Protein AF-0000000070923987 (afdb_homodimer)

pLDDT: mean 90.72, std 17.18, range [19.44, 98.94]

InterPro domains:
  IPR007444 Glucan biosynthesis, periplasmic, MdoG C-terminal [PF04349] (47-516)
  IPR011013 Galactose mutarotase-like domain superfamily [SSF74650] (47-409)
  IPR013783 Immunoglobulin-like fold [G3DSA:2.60.40.10] (413-528)
  IPR014438 Glucan biosynthesis protein MdoG/MdoD [PIRSF006281] (28-521)
  IPR014438 Glucan biosynthesis protein MdoG/MdoD [PTHR30504] (21-522)
  IPR014718 Glycoside hydrolase-type carbohydrate-binding [G3DSA:2.70.98.10] (46-409)
  IPR014756 Immunoglobulin E-set [SSF81296] (413-522)

Foldseek 3Di:
DDPPPPPPQLFLDDLPFDPDPPVPPPPPPDPPPPVLEAFDWADKDFDDPVVLQVVQLVQLQDADDDDDFDPLVLQAQCDRVLQSQKAFDPSRWDDFDQWTKDFGAGHNNQGAAAWEWEDDPRITITGAAAPVRIDGDPPRSSVVDDGRSHTQWMFTAHSVNSGTQKTQGDQQWIWGCFLLRAAFKIKGAKWFCPLHPVDTWGKHFRYWYWHQDPPRWIWIWTWIDTNFWIKIKIWTWDQDHNFTIKIWIKMKIFTSADTPWMFHGKMWWFFQDFQACQVLAPDPWRGAIQFQFKWFAAPDDFIETEGDDADPAKDKDKAWDFDTQKMWGALQQQDCNRTVDPSRRSSSHWIKMKGWDDGLTTWIWMWIAYHDHDRRGGGIMTGTTRPDDDGGSDIDITIIMIHTGNDDPDPPFAWEWRDWYKDFADDPPDDGDLQKIKIKIKTAGRLQPPDFQVQAKDKDKDKDPQKDKADWDWGDDPPDRMIMTMIMIGHDPPAAKIWMWIAIAGPPHGRHGIYIYIDGSNVNSVVD/DDPPPPPPFPFLPDLPFDPDPPVPPPPPPPPPPPVLEAFDWADKDFDDPVVLQVVQLVQLQDADDDDDFDPLVLQAQCDNVLQSQKAFDPSRWDDFDQWTKDFGAGHNNQGAAAWEWEDDPRITITGAAAPVRIDGDPPRSSVVDDGRRHTQWMFTAHSVNPGTQKTQGDQQWIWGCFLQRAAFKIKGAKWFCPLHPVDTWGKHFRYWYWHQDPPRWIWIKTWIDTNFWIKIKIWTWDQDHNFTIKIWIKMKIFTSADTPWMFHGKMWWFFQDFQACQVLAPDPWQGAIQFQFKWFAAPDDFIETEGDDADPAKDKDKAWDFDTQKMWGALQQQDCNRTVDPSRRSSSHWIKMKGWDDGLTTWIWMWIAYHDHDRRGGGIMTGTTRPDDDGGSDIDITIIMIHTGNDDDDPPFAWEWRDWYKAFADDPPDDGDLQKIKIKIKTAGRLQPPDFQPQAKDKDKDKDPQKDKADWDWGDDPPDRMIMTMIMIGHDPPAAKIWMWIAIAGPPHGRHGIYIYIDGSNVNSVVD

Radius of gyration: 35.24 Å; Cα contacts (8 Å, |Δi|>4): 2684; chains: 2; bounding box: 70×109×89 Å

Sequence (1056 aa):
MTLRPLVFAATAALALLAPALCPAETPAQTLAQTSAAGPGLAAPAPFSLDALAARAAAIARAPYVPAPPRQPEVLERIDYDAHRQIRYRKDKTLQLGAVPVQFFHLGTYFRQPVKMFAVANGQAREVLYAPALFDMPKDSPARDLTADAGFAGFRILRPDLSGDWISFLGATYFRTEGALGQFGLSARAIAVDTGLPSGEEFPRFTEVYLEEGAGGQAVVTALVEGRSLAGVWRMAITNTPGQGQVMAVESRIYLRKPVARLGLAPLTSMFWYSETNRWHALDWRPEVHDSDGLLIAPATGTPVWRALDTPGDIVTTRFAGPAPKGFGLVQRDRNFEHYQDDGVWYDRRPTVWVEPVSDWGRGAVTLVELPTHDEIYDNIVAFWTPETLPAPGQELRFDYRLHWVDRVPPQGDLAQVVASRIGMGGNAGVKRPRDQIKVVLDFEGPALAGLGEADGVTPEITAPQGVEIINPFAHPIRGSTRWRLVFDVKSPPGTGTVDLLAGLSRGGRALSETWAAPLHPDRIEKLRMTLRPLVFAATAALALLAPALCPAETPAQTLAQTSAAGPGLAAPAPFSLDALAARAAAIARAPYVPAPPRQPEVLERIDYDAHRQIRYRKDKTLQLGAVPVQFFHLGTYFRQPVKMFAVANGQAREVLYAPALFDMPKDSPARDLTADAGFAGFRILRPDLSGDWISFLGATYFRTEGALGQFGLSARAIAVDTGLPSGEEFPRFTEVYLEEGAGGQAVVTALVEGRSLAGVWRMAITNTPGQGQVMAVESRIYLRKPVARLGLAPLTSMFWYSETNRWHALDWRPEVHDSDGLLIAPATGTPVWRALDTPGDIVTTRFAGPAPKGFGLVQRDRNFEHYQDDGVWYDRRPTVWVEPVSDWGRGAVTLVELPTHDEIYDNIVAFWTPETLPAPGQELRFDYRLHWVDRVPPQGDLAQVVASRIGMGGNAGVKRPRDQIKVVLDFEGPALAGLGEADGVTPEITAPQGVEIINPFAHPIRGSTRWRLVFDVKSPPGTGTVDLLAGLSRGGRALSETWAAPLHPDRIEKLR

Secondary structure (DSSP, 8-state):
----------------------------------------B---EE--HHHHHHHHHHHHHSPP---PPSSHHHHHHS-HHHHHT-EE-GGG-EEETTEEEEEEPP-SS--S-BEEEEEETTEEEEBPP-GGGEE--TT-GGGGS-TT--BSEEEEE-TTSS-EEEEEESTTEEEE-TTTT----EEESEEESTTSTT--B--EEEEEEEEE-GGG-EEEEEEEE-SSEEEEEEEEEEEETTTEEEEEEEEEEEESS--S-EEEEEEEE-EEE-TTSGGG---SSS-EES-SEEEEE-SSS--EEEE----SS-EEEEEEEEPPSEEEEE-----GGGT--SSS-GGGPPEEEEEE-S---EEEEEEEE---SSSSS--EEEEEEES--PPTTSEEE--EEEEEESSPPP-TTPBEEEEEEEEE-S-TTSPPPTTEEEEEEEEESGGGTT--TTS--EEEEE--TT-EEEEEEEEEPTTSS-EEEEEEEE--TT---EEEEEEEEETTEE-BPEEEEEE-HHHHHHH-/----------------------------------------B---EE--HHHHHHHHHHHHHSPP---PPSSHHHHHHS-HHHHHT-EE-GGG-EEETTEEEEEEPP-SS--S-BEEEEEETTEEEEBPP-GGGEE--TT-GGGGS-TT--BSEEEEE-TTSS-EEEEEESTTEEEE-TTTT----EEESEEESTTSTT--B--EEEEEEEEE-GGG-EEEEEEEE-SSEEEEEEEEEEEETTTEEEEEEEEEEEESS--S-EEEEEEEE-EEE-TTSGGG---SSS-EES-SEEEEE-SSS--EEEE----SS-EEEEEEEEPPSEEEEE-----GGGT--SSS-GGGPPEEEEEE-S---EEEEEEEE---SSSSS--EEEEEEES--PPTTSEEE--EEEEEESSPPP-TT-BEEEEEEEEE-S-TTSPPPTTEEEEEEEEESGGGTT--TTS-EEEEEE--TT-EEEEEEEEEPTTSS-EEEEEEEE--TT---EEEEEEEEETTEE-BPEEEEEE-HHHHHHH-

Solvent-accessible surface area (backbone atoms only — not comparable to full-atom values): 55746 Å² total; per-residue (Å²): 137,80,80,75,80,82,78,78,76,67,75,56,62,82,74,75,74,77,75,80,81,70,81,69,82,67,73,84,68,77,77,69,80,65,84,57,64,42,62,55,62,48,75,73,38,85,49,52,72,66,60,52,40,51,50,24,47,54,52,18,73,41,83,68,74,86,75,75,56,72,60,57,72,53,30,55,60,22,31,72,74,56,44,69,52,50,39,66,37,75,56,36,38,37,69,36,82,74,40,36,34,46,62,35,71,56,18,54,89,32,55,54,51,29,48,40,26,46,42,56,93,52,26,31,19,40,52,51,53,49,72,84,47,41,46,59,58,92,81,38,50,69,74,74,52,62,68,74,63,49,26,26,32,36,32,35,36,40,88,83,65,84,45,66,48,34,40,36,54,51,55,41,31,31,37,45,16,26,22,64,69,26,62,54,40,32,36,31,69,63,37,33,26,68,90,42,93,90,46,62,55,78,40,26,45,48,34,38,39,39,31,57,42,77,97,57,20,41,28,43,34,34,37,35,45,36,83,47,30,16,22,31,39,38,32,45,33,43,78,42,90,72,59,12,35,41,30,45,34,42,36,43,36,17,30,45,40,89,74,94,37,57,26,42,69,22,36,40,28,26,47,49,35,33,69,45,45,48,77,76,54,64,54,49,53,62,31,48,41,27,40,54,25,37,38,36,35,43,68,68,80,67,36,37,39,32,56,64,65,51,42,92,48,78,42,77,46,70,52,71,42,62,48,43,60,25,37,28,48,30,25,73,69,55,58,55,86,54,29,68,47,87,80,76,37,50,44,38,16,24,13,44,37,39,31,63,67,48,84,70,50,49,22,23,48,35,39,36,27,32,51,69,92,51,89,46,47,69,29,32,38,38,22,40,28,59,68,71,77,77,60,58,66,48,80,42,70,61,31,32,33,41,37,26,18,60,64,78,76,81,79,75,51,49,12,38,78,74,44,56,26,37,21,59,14,70,52,88,89,52,88,52,52,79,56,29,35,24,40,41,37,31,32,40,40,67,56,53,62,92,60,51,73,86,65,56,61,39,75,44,76,48,66,53,90,80,47,46,80,42,78,72,47,54,39,61,42,87,97,57,82,34,34,36,38,38,32,26,42,31,49,59,89,75,40,60,71,45,62,35,38,34,37,38,24,42,94,88,38,75,33,28,33,34,39,32,41,76,41,43,56,40,60,53,50,69,71,102,136,81,79,75,80,80,79,77,76,60,74,57,61,82,73,76,76,76,74,80,81,71,82,70,83,68,73,83,66,78,77,67,80,65,83,57,68,41,62,56,62,49,75,72,40,84,50,50,73,65,58,53,41,51,48,23,48,52,52,19,74,42,82,70,74,87,74,75,55,72,60,57,72,51,30,54,60,22,32,71,72,55,44,69,53,50,39,66,38,74,57,36,38,38,70,36,84,75,40,36,33,48,62,36,72,55,19,53,89,32,56,53,51,30,48,42,25,46,40,54,92,53,27,32,18,42,53,52,51,49,74,83,47,41,46,60,59,92,81,40,53,70,73,74,53,60,68,73,62,49,26,28,33,37,32,36,36,39,90,83,64,83,43,66,48,34,40,37,55,49,53,41,32,32,37,46,16,27,22,65,69,25,62,53,39,33,37,30,69,62,37,34,26,68,90,41,94,89,43,62,54,78,40,25,46,48,36,38,38,38,32,57,42,77,97,55,20,42,29,43,34,34,38,34,45,36,83,44,30,15,20,32,38,38,31,45,32,42,78,41,90,72,60,12,34,40,31,45,35,43,36,43,36,16,31,44,41,90,71,94,36,55,25,44,68,21,36,39,28,28,47,48,35,33,68,44,45,47,78,76,53,64,55,47,52,60,30,48,41,30,40,53,24,39,40,35,34,42,69,68,80,65,35,37,39,32,56,63,65,52,41,92,48,78,43,76,48,71,52,72,40,63,49,43,61,26,36,29,48,31,24,72,71,54,58,54,85,54,29,68,48,86,80,77,36,51,43,37,14,25,15,43,38,39,32,63,68,49,84,70,50,49,24,21,49,35,39,34,25,31,51,69,93,52,89,42,47,68,29,32,38,38,23,39,28,59,68,72,76,78,61,57,66,47,81,42,70,62,30,31,32,41,37,25,17,60,64,76,77,80,79,75,52,48,12,37,79,74,44,56,26,38,21,60,14,70,53,89,85,52,90,51,52,80,56,30,35,26,41,40,36,30,31,40,40,68,55,53,63,93,60,52,74,86,66,53,61,38,73,44,77,47,64,52,91,79,46,44,79,43,77,71,46,54,40,63,42,86,97,57,81,34,34,36,38,38,33,27,41,34,51,60,89,77,39,60,70,46,60,36,38,36,36,39,26,42,94,88,38,74,31,30,34,35,39,32,40,77,42,44,55,40,61,53,51,70,73,102

Organism: Rhodobacter capsulatus (strain ATCC BAA-309 / NBRC 16581 / SB1003) (NCBI:txid272942)

Structure (mmCIF, N/CA/C/O backbone):
data_AF-0000000070923987-model_v1
#
loop_
_entity.id
_entity.type
_entity.pdbx_description
1 polymer 'Glucans biosynthesis protein G-2'
#
loop_
_atom_site.group_PDB
_atom_site.id
_atom_site.type_symbol
_atom_site.label_atom_id
_atom_site.label_alt_id
_atom_site.label_comp_id
_atom_site.label_asym_id
_atom_site.label_entity_id
_atom_site.label_seq_id
_atom_site.pdbx_PDB_ins_code
_atom_site.Cartn_x
_atom_site.Cartn_y
_atom_site.Cartn_z
_atom_site.occupancy
_atom_site.B_iso_or_equiv
_atom_site.auth_seq_id
_atom_site.auth_comp_id
_atom_site.auth_asym_id
_atom_site.auth_atom_id
_atom_site.pdbx_PDB_model_num
ATOM 1 N N . MET A 1 1 ? 9.812 -43.719 18.938 1 22.45 1 MET A N 1
ATOM 2 C CA . MET A 1 1 ? 10.742 -43.562 17.828 1 22.45 1 MET A CA 1
ATOM 3 C C . MET A 1 1 ? 10.125 -42.719 16.719 1 22.45 1 MET A C 1
ATOM 5 O O . MET A 1 1 ? 9.266 -43.188 15.977 1 22.45 1 MET A O 1
ATOM 9 N N . THR A 1 2 ? 9.859 -41.344 16.953 1 22.44 2 THR A N 1
ATOM 10 C CA . THR A 1 2 ? 8.875 -40.375 16.531 1 22.44 2 THR A CA 1
ATOM 11 C C . THR A 1 2 ? 9.188 -39.875 15.117 1 22.44 2 THR A C 1
ATOM 13 O O . THR A 1 2 ? 10.289 -39.375 14.852 1 22.44 2 THR A O 1
ATOM 16 N N . LEU A 1 3 ? 8.625 -40.531 14.078 1 19.44 3 LEU A N 1
ATOM 17 C CA . LEU A 1 3 ? 8.812 -40.406 12.641 1 19.44 3 LEU A CA 1
ATOM 18 C C . LEU A 1 3 ? 8.57 -38.969 12.203 1 19.44 3 LEU A C 1
ATOM 20 O O . LEU A 1 3 ? 7.461 -38.438 12.352 1 19.44 3 LEU A O 1
ATOM 24 N N . ARG A 1 4 ? 9.711 -38.125 12.359 1 25.47 4 ARG A N 1
ATOM 25 C CA . ARG A 1 4 ? 9.734 -36.719 11.992 1 25.47 4 ARG A CA 1
ATOM 26 C C . ARG A 1 4 ? 9.203 -36.5 10.578 1 25.47 4 ARG A C 1
ATOM 28 O O . ARG A 1 4 ? 9.68 -37.125 9.633 1 25.47 4 ARG A O 1
ATOM 35 N N . PRO A 1 5 ? 7.895 -36 10.352 1 22.69 5 PRO A N 1
ATOM 36 C CA . PRO A 1 5 ? 7.199 -35.844 9.07 1 22.69 5 PRO A CA 1
ATOM 37 C C . PRO A 1 5 ? 8.008 -35.031 8.055 1 22.69 5 PRO A C 1
ATOM 39 O O . PRO A 1 5 ? 8.703 -34.094 8.43 1 22.69 5 PRO A O 1
ATOM 42 N N . LEU A 1 6 ? 8.555 -35.625 6.949 1 24.33 6 LEU A N 1
ATOM 43 C CA . LEU A 1 6 ? 9.312 -35.125 5.801 1 24.33 6 LEU A CA 1
ATOM 44 C C . LEU A 1 6 ? 8.555 -34.031 5.082 1 24.33 6 LEU A C 1
ATOM 46 O O . LEU A 1 6 ? 7.434 -34.219 4.609 1 24.33 6 LEU A O 1
ATOM 50 N N . VAL A 1 7 ? 8.633 -32.75 5.551 1 25.98 7 VAL A N 1
ATOM 51 C CA . VAL A 1 7 ? 8.086 -31.531 4.953 1 25.98 7 VAL A CA 1
ATOM 52 C C . VAL A 1 7 ? 8.602 -31.375 3.523 1 25.98 7 VAL A C 1
ATOM 54 O O . VAL A 1 7 ? 9.812 -31.375 3.289 1 25.98 7 VAL A O 1
ATOM 57 N N . PHE A 1 8 ? 7.926 -31.922 2.578 1 23.78 8 PHE A N 1
ATOM 58 C CA . PHE A 1 8 ? 8.234 -31.844 1.154 1 23.78 8 PHE A CA 1
ATOM 59 C C . PHE A 1 8 ? 8.242 -30.391 0.693 1 23.78 8 PHE A C 1
ATOM 61 O O . PHE A 1 8 ? 7.246 -29.672 0.851 1 23.78 8 PHE A O 1
ATOM 68 N N . ALA A 1 9 ? 9.422 -29.703 0.755 1 28.09 9 ALA A N 1
ATOM 69 C CA . ALA A 1 9 ? 9.711 -28.391 0.168 1 28.09 9 ALA A CA 1
ATOM 70 C C . ALA A 1 9 ? 9.445 -28.406 -1.335 1 28.09 9 ALA A C 1
ATOM 72 O O . ALA A 1 9 ? 10.172 -29.047 -2.098 1 28.09 9 ALA A O 1
ATOM 73 N N . ALA A 1 10 ? 8.172 -28.406 -1.798 1 29.91 10 ALA A N 1
ATOM 74 C CA . ALA A 1 10 ? 7.969 -28.172 -3.227 1 29.91 10 ALA A CA 1
ATOM 75 C C . ALA A 1 10 ? 8.727 -26.938 -3.695 1 29.91 10 ALA A C 1
ATOM 77 O O . ALA A 1 10 ? 8.508 -25.828 -3.186 1 29.91 10 ALA A O 1
ATOM 78 N N . THR A 1 11 ? 9.914 -27.125 -4.188 1 28.89 11 THR A N 1
ATOM 79 C CA . THR A 1 11 ? 10.891 -26.156 -4.672 1 28.89 11 THR A CA 1
ATOM 80 C C . THR A 1 11 ? 10.305 -25.328 -5.812 1 28.89 11 THR A C 1
ATOM 82 O O . THR A 1 11 ? 10.016 -25.859 -6.887 1 28.89 11 THR A O 1
ATOM 85 N N . ALA A 1 12 ? 9.508 -24.469 -5.566 1 30.92 12 ALA A N 1
ATOM 86 C CA . ALA A 1 12 ? 9.086 -23.516 -6.594 1 30.92 12 ALA A CA 1
ATOM 87 C C . ALA A 1 12 ? 10.273 -22.719 -7.113 1 30.92 12 ALA A C 1
ATOM 89 O O . ALA A 1 12 ? 10.453 -21.547 -6.742 1 30.92 12 ALA A O 1
ATOM 90 N N . ALA A 1 13 ? 11.539 -23.312 -7.188 1 27.77 13 ALA A N 1
ATOM 91 C CA . ALA A 1 13 ? 12.703 -22.422 -7.336 1 27.77 13 ALA A CA 1
ATOM 92 C C . ALA A 1 13 ? 12.57 -21.562 -8.586 1 27.77 13 ALA A C 1
ATOM 94 O O . ALA A 1 13 ? 12.898 -20.375 -8.555 1 27.77 13 ALA A O 1
ATOM 95 N N . LEU A 1 14 ? 12.406 -22 -9.789 1 28.48 14 LEU A N 1
ATOM 96 C CA . LEU A 1 14 ? 13.43 -21.547 -10.719 1 28.48 14 LEU A CA 1
ATOM 97 C C . LEU A 1 14 ? 13.047 -20.203 -11.344 1 28.48 14 LEU A C 1
ATOM 99 O O . LEU A 1 14 ? 12.117 -20.141 -12.148 1 28.48 14 LEU A O 1
ATOM 103 N N . ALA A 1 15 ? 13 -19.141 -10.703 1 30.83 15 ALA A N 1
ATOM 104 C CA . ALA A 1 15 ? 12.883 -17.844 -11.375 1 30.83 15 ALA A CA 1
ATOM 105 C C . ALA A 1 15 ? 13.898 -17.719 -12.508 1 30.83 15 ALA A C 1
ATOM 107 O O . ALA A 1 15 ? 15.102 -17.625 -12.258 1 30.83 15 ALA A O 1
ATOM 108 N N . LEU A 1 16 ? 13.688 -18.359 -13.641 1 29.03 16 LEU A N 1
ATOM 109 C CA . LEU A 1 16 ? 14.562 -18.188 -14.797 1 29.03 16 LEU A CA 1
ATOM 110 C C . LEU A 1 16 ? 14.758 -16.703 -15.109 1 29.03 16 LEU A C 1
ATOM 112 O O . LEU A 1 16 ? 13.789 -15.961 -15.281 1 29.03 16 LEU A O 1
ATOM 116 N N . LEU A 1 17 ? 15.844 -16.141 -14.656 1 28.89 17 LEU A N 1
ATOM 117 C CA . LEU A 1 17 ? 16.391 -14.844 -14.992 1 28.89 17 LEU A CA 1
ATOM 118 C C . LEU A 1 17 ? 16.391 -14.617 -16.5 1 28.89 17 LEU A C 1
ATOM 120 O O . LEU A 1 17 ? 16.953 -15.414 -17.25 1 28.89 17 LEU A O 1
ATOM 124 N N . ALA A 1 18 ? 15.43 -13.977 -17.031 1 28.67 18 ALA A N 1
ATOM 125 C CA . ALA A 1 18 ? 15.445 -13.547 -18.422 1 28.67 18 ALA A CA 1
ATOM 126 C C . ALA A 1 18 ? 16.703 -12.766 -18.75 1 28.67 18 ALA A C 1
ATOM 128 O O . ALA A 1 18 ? 17.031 -11.781 -18.078 1 28.67 18 ALA A O 1
ATOM 129 N N . PRO A 1 19 ? 17.781 -13.297 -19.375 1 28.02 19 PRO A N 1
ATOM 130 C CA . PRO A 1 19 ? 18.922 -12.516 -19.844 1 28.02 19 PRO A CA 1
ATOM 131 C C . PRO A 1 19 ? 18.516 -11.242 -20.578 1 28.02 19 PRO A C 1
ATOM 133 O O . PRO A 1 19 ? 17.422 -11.172 -21.125 1 28.02 19 PRO A O 1
ATOM 136 N N . ALA A 1 20 ? 19.094 -10.148 -20.156 1 28.14 20 ALA A N 1
ATOM 137 C CA . ALA A 1 20 ? 19.109 -8.867 -20.859 1 28.14 20 ALA A CA 1
ATOM 138 C C . ALA A 1 20 ? 19.422 -9.055 -22.344 1 28.14 20 ALA A C 1
ATOM 140 O O . ALA A 1 20 ? 20.391 -9.727 -22.703 1 28.14 20 ALA A O 1
ATOM 141 N N . LEU A 1 21 ? 18.406 -8.898 -23.234 1 26.5 21 LEU A N 1
ATOM 142 C CA . LEU A 1 21 ? 18.438 -8.883 -24.688 1 26.5 21 LEU A CA 1
ATOM 143 C C . LEU A 1 21 ? 19.5 -7.922 -25.203 1 26.5 21 LEU A C 1
ATOM 145 O O . LEU A 1 21 ? 19.406 -6.711 -24.984 1 26.5 21 LEU A O 1
ATOM 149 N N . CYS A 1 22 ? 20.875 -8.258 -25.062 1 26.34 22 CYS A N 1
ATOM 150 C CA . CYS A 1 22 ? 21.844 -7.484 -25.844 1 26.34 22 CYS A CA 1
ATOM 151 C C . CYS A 1 22 ? 21.453 -7.473 -27.312 1 26.34 22 CYS A C 1
ATOM 153 O O . CYS A 1 22 ? 21.25 -8.523 -27.922 1 26.34 22 CYS A O 1
ATOM 155 N N . PRO A 1 23 ? 20.984 -6.348 -27.797 1 26.92 23 PRO A N 1
ATOM 156 C CA . PRO A 1 23 ? 20.625 -6.23 -29.219 1 26.92 23 PRO A CA 1
ATOM 157 C C . PRO A 1 23 ? 21.812 -6.5 -30.141 1 26.92 23 PRO A C 1
ATOM 159 O O . PRO A 1 23 ? 22.703 -5.656 -30.281 1 26.92 23 PRO A O 1
ATOM 162 N N . ALA A 1 24 ? 22.688 -7.547 -29.875 1 27.47 24 ALA A N 1
ATOM 163 C CA . ALA A 1 24 ? 23.766 -7.641 -30.859 1 27.47 24 ALA A CA 1
ATOM 164 C C . ALA A 1 24 ? 23.203 -7.672 -32.281 1 27.47 24 ALA A C 1
ATOM 166 O O . ALA A 1 24 ? 22.203 -8.352 -32.531 1 27.47 24 ALA A O 1
ATOM 167 N N . GLU A 1 25 ? 23.578 -6.645 -33.062 1 28 25 GLU A N 1
ATOM 168 C CA . GLU A 1 25 ? 23.375 -6.477 -34.5 1 28 25 GLU A CA 1
ATOM 169 C C . GLU A 1 25 ? 23.859 -7.699 -35.281 1 28 25 GLU A C 1
ATOM 171 O O . GLU A 1 25 ? 25.062 -7.949 -35.375 1 28 25 GLU A O 1
ATOM 176 N N . THR A 1 26 ? 23.438 -8.914 -34.844 1 29.95 26 THR A N 1
ATOM 177 C CA . THR A 1 26 ? 24.078 -9.992 -35.594 1 29.95 26 THR A CA 1
ATOM 178 C C . THR A 1 26 ? 23.734 -9.898 -37.094 1 29.95 26 THR A C 1
ATOM 180 O O . THR A 1 26 ? 22.578 -9.672 -37.469 1 29.95 26 THR A O 1
ATOM 183 N N . PRO A 1 27 ? 24.828 -9.75 -37.938 1 31.5 27 PRO A N 1
ATOM 184 C CA . PRO A 1 27 ? 24.703 -9.758 -39.406 1 31.5 27 PRO A CA 1
ATOM 185 C C . PRO A 1 27 ? 23.797 -10.875 -39.906 1 31.5 27 PRO A C 1
ATOM 187 O O . PRO A 1 27 ? 23.641 -11.906 -39.25 1 31.5 27 PRO A O 1
ATOM 190 N N . ALA A 1 28 ? 23.062 -10.578 -40.875 1 34.72 28 ALA A N 1
ATOM 191 C CA . ALA A 1 28 ? 22.078 -11.398 -41.594 1 34.72 28 ALA A CA 1
ATOM 192 C C . ALA A 1 28 ? 22.719 -12.688 -42.094 1 34.72 28 ALA A C 1
ATOM 194 O O . ALA A 1 28 ? 23.328 -12.703 -43.156 1 34.72 28 ALA A O 1
ATOM 195 N N . GLN A 1 29 ? 23.625 -13.398 -41.281 1 28.2 29 GLN A N 1
ATOM 196 C CA . GLN A 1 29 ? 24.062 -14.617 -41.938 1 28.2 29 GLN A CA 1
ATOM 197 C C . GLN A 1 29 ? 22.875 -15.438 -42.438 1 28.2 29 GLN A C 1
ATOM 199 O O . GLN A 1 29 ? 21.812 -15.43 -41.781 1 28.2 29 GLN A O 1
ATOM 204 N N . THR A 1 30 ? 22.891 -15.773 -43.719 1 30.8 30 THR A N 1
ATOM 205 C CA . THR A 1 30 ? 22.031 -16.719 -44.406 1 30.8 30 THR A CA 1
ATOM 206 C C . THR A 1 30 ? 21.875 -18 -43.594 1 30.8 30 THR A C 1
ATOM 208 O O . THR A 1 30 ? 22.844 -18.672 -43.281 1 30.8 30 THR A O 1
ATOM 211 N N . LEU A 1 31 ? 20.844 -18.031 -42.781 1 29.53 31 LEU A N 1
ATOM 212 C CA . LEU A 1 31 ? 20.5 -19.281 -42.094 1 29.53 31 LEU A CA 1
ATOM 213 C C . LEU A 1 31 ? 20.438 -20.438 -43.094 1 29.53 31 LEU A C 1
ATOM 215 O O . LEU A 1 31 ? 19.547 -20.484 -43.938 1 29.53 31 LEU A O 1
ATOM 219 N N . ALA A 1 32 ? 21.594 -20.766 -43.594 1 34.56 32 ALA A N 1
ATOM 220 C CA . ALA A 1 32 ? 21.656 -22.047 -44.281 1 34.56 32 ALA A CA 1
ATOM 221 C C . ALA A 1 32 ? 20.812 -23.094 -43.531 1 34.56 32 ALA A C 1
ATOM 223 O O . ALA A 1 32 ? 20.969 -23.297 -42.344 1 34.56 32 ALA A O 1
ATOM 224 N N . GLN A 1 33 ? 19.688 -23.547 -44.062 1 31.03 33 GLN A N 1
ATOM 225 C CA . GLN A 1 33 ? 18.719 -24.562 -43.625 1 31.03 33 GLN A CA 1
ATOM 226 C C . GLN A 1 33 ? 19.422 -25.844 -43.219 1 31.03 33 GLN A C 1
ATOM 228 O O . GLN A 1 33 ? 19.703 -26.719 -44.062 1 31.03 33 GLN A O 1
ATOM 233 N N . THR A 1 34 ? 20.578 -25.859 -42.594 1 35.03 34 THR A N 1
ATOM 234 C CA . THR A 1 34 ? 21.062 -27.172 -42.156 1 35.03 34 THR A CA 1
ATOM 235 C C . THR A 1 34 ? 19.938 -27.969 -41.5 1 35.03 34 THR A C 1
ATOM 237 O O . THR A 1 34 ? 19.156 -27.438 -40.719 1 35.03 34 THR A O 1
ATOM 240 N N . SER A 1 35 ? 19.422 -28.953 -42.062 1 39.34 35 SER A N 1
ATOM 241 C CA . SER A 1 35 ? 18.438 -29.891 -41.562 1 39.34 35 SER A CA 1
ATOM 242 C C . SER A 1 35 ? 18.641 -30.156 -40.062 1 39.34 35 SER A C 1
ATOM 244 O O . SER A 1 35 ? 19.609 -30.828 -39.688 1 39.34 35 SER A O 1
ATOM 246 N N . ALA A 1 36 ? 18.688 -29.312 -39.156 1 51.5 36 ALA A N 1
ATOM 247 C CA . ALA A 1 36 ? 18.797 -29.312 -37.719 1 51.5 36 ALA A CA 1
ATOM 248 C C . ALA A 1 36 ? 18.016 -30.469 -37.094 1 51.5 36 ALA A C 1
ATOM 250 O O . ALA A 1 36 ? 16.781 -30.438 -37.031 1 51.5 36 ALA A O 1
ATOM 251 N N . ALA A 1 37 ? 18.391 -31.828 -37.219 1 71.69 37 ALA A N 1
ATOM 252 C CA . ALA A 1 37 ? 17.734 -33.062 -36.812 1 71.69 37 ALA A 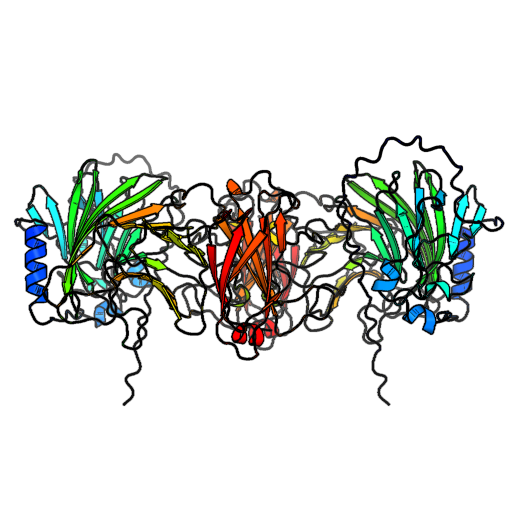CA 1
ATOM 253 C C . ALA A 1 37 ? 17.312 -33.031 -35.344 1 71.69 37 ALA A C 1
ATOM 255 O O . ALA A 1 37 ? 18.109 -32.625 -34.5 1 71.69 37 ALA A O 1
ATOM 256 N N . GLY A 1 38 ? 16.047 -33.094 -34.938 1 88.31 38 GLY A N 1
ATOM 257 C CA . GLY A 1 38 ? 15.406 -33.25 -33.625 1 88.31 38 GLY A CA 1
ATOM 258 C C . GLY A 1 38 ? 15.961 -34.438 -32.844 1 88.31 38 GLY A C 1
ATOM 259 O O . GLY A 1 38 ? 16.984 -35 -33.219 1 88.31 38 GLY A O 1
ATOM 260 N N . PRO A 1 39 ? 15.469 -34.656 -31.781 1 96 39 PRO A N 1
ATOM 261 C CA . PRO A 1 39 ? 15.93 -35.812 -30.984 1 96 39 PRO A CA 1
ATOM 262 C C . PRO A 1 39 ? 15.664 -37.156 -31.672 1 96 39 PRO A C 1
ATOM 264 O O . PRO A 1 39 ? 14.789 -37.25 -32.531 1 96 39 PRO A O 1
ATOM 267 N N . GLY A 1 40 ? 16.516 -38.156 -31.281 1 95.94 40 GLY A N 1
ATOM 268 C CA . GLY A 1 40 ? 16.25 -39.5 -31.75 1 95.94 40 GLY A CA 1
ATOM 269 C C . GLY A 1 40 ? 14.93 -40.062 -31.234 1 95.94 40 GLY A C 1
ATOM 270 O O . GLY A 1 40 ? 14.531 -39.781 -30.109 1 95.94 40 GLY A O 1
ATOM 271 N N . LEU A 1 41 ? 14.258 -40.812 -32.125 1 96.94 41 LEU A N 1
ATOM 272 C CA . LEU A 1 41 ? 12.992 -41.438 -31.766 1 96.94 41 LEU A CA 1
ATOM 273 C C . LEU A 1 41 ? 13.07 -42.969 -31.891 1 96.94 41 LEU A C 1
ATOM 275 O O . LEU A 1 41 ? 13.695 -43.469 -32.812 1 96.94 41 LEU A O 1
ATOM 279 N N . ALA A 1 42 ? 12.445 -43.594 -31.016 1 97.62 42 ALA A N 1
ATOM 280 C CA . ALA A 1 42 ? 12.398 -45.031 -31.062 1 97.62 42 ALA A CA 1
ATOM 281 C C . ALA A 1 42 ? 11.398 -45.531 -32.125 1 97.62 42 ALA A C 1
ATOM 283 O O . ALA A 1 42 ? 10.805 -44.719 -32.812 1 97.62 42 ALA A O 1
ATOM 284 N N . ALA A 1 43 ? 11.305 -46.875 -32.219 1 97.5 43 ALA A N 1
ATOM 285 C CA . ALA A 1 43 ? 10.367 -47.469 -33.188 1 97.5 43 ALA A CA 1
ATOM 286 C C . ALA A 1 43 ? 8.93 -47.125 -32.844 1 97.5 43 ALA A C 1
ATOM 288 O O . ALA A 1 43 ? 8.586 -47 -31.656 1 97.5 43 ALA A O 1
ATOM 289 N N . PRO A 1 44 ? 8.133 -46.969 -33.875 1 97.81 44 PRO A N 1
ATOM 290 C CA . PRO A 1 44 ? 6.742 -46.594 -33.594 1 97.81 44 PRO A CA 1
ATOM 291 C C . PRO A 1 44 ? 5.941 -47.75 -32.969 1 97.81 44 PRO A C 1
ATOM 293 O O . PRO A 1 44 ? 6.219 -48.906 -33.25 1 97.81 44 PRO A O 1
ATOM 296 N N . ALA A 1 45 ? 5.016 -47.406 -32.188 1 98.06 45 ALA A N 1
ATOM 297 C CA . ALA A 1 45 ? 4.023 -48.312 -31.609 1 98.06 45 ALA A CA 1
ATOM 298 C C . ALA A 1 45 ? 2.625 -47.719 -31.672 1 98.06 45 ALA A C 1
ATOM 300 O O . ALA A 1 45 ? 2.465 -46.5 -31.547 1 98.06 45 ALA A O 1
ATOM 301 N N . PRO A 1 46 ? 1.627 -48.562 -31.859 1 97.94 46 PRO A N 1
ATOM 302 C CA . PRO A 1 46 ? 0.27 -48.031 -31.875 1 97.94 46 PRO A CA 1
ATOM 303 C C . PRO A 1 46 ? -0.099 -47.312 -30.562 1 97.94 46 PRO A C 1
ATOM 305 O O . PRO A 1 46 ? 0.27 -47.781 -29.484 1 97.94 46 PRO A O 1
ATOM 308 N N . PHE A 1 47 ? -0.839 -46.219 -30.75 1 98.12 47 PHE A N 1
ATOM 309 C CA . PHE A 1 47 ? -1.227 -45.438 -29.578 1 98.12 47 PHE A CA 1
ATOM 310 C C . PHE A 1 47 ? -2.67 -44.969 -29.703 1 98.12 47 PHE A C 1
ATOM 312 O O . PHE A 1 47 ? -3.107 -44.562 -30.781 1 98.12 47 PHE A O 1
ATOM 319 N N . SER A 1 48 ? -3.41 -45.094 -28.594 1 97.5 48 SER A N 1
ATOM 320 C CA . SER A 1 48 ? -4.73 -44.469 -28.453 1 97.5 48 SER A CA 1
ATOM 321 C C . SER A 1 48 ? -5.031 -44.156 -26.984 1 97.5 48 SER A C 1
ATOM 323 O O . SER A 1 48 ? -4.473 -44.781 -26.078 1 97.5 48 SER A O 1
ATOM 325 N N . LEU A 1 49 ? -5.848 -43.188 -26.812 1 97 49 LEU A N 1
ATOM 326 C CA . LEU A 1 49 ? -6.266 -42.844 -25.469 1 97 49 LEU A CA 1
ATOM 327 C C . LEU A 1 49 ? -6.895 -44.031 -24.75 1 97 49 LEU A C 1
ATOM 329 O O . LEU A 1 49 ? -6.617 -44.25 -23.578 1 97 49 LEU A O 1
ATOM 333 N N . ASP A 1 50 ? -7.715 -44.812 -25.438 1 97.56 50 ASP A N 1
ATOM 334 C CA . ASP A 1 50 ? -8.422 -45.938 -24.844 1 97.56 50 ASP A CA 1
ATOM 335 C C . ASP A 1 50 ? -7.438 -47 -24.391 1 97.56 50 ASP A C 1
ATOM 337 O O . ASP A 1 50 ? -7.613 -47.594 -23.328 1 97.56 50 ASP A O 1
ATOM 341 N N . ALA A 1 51 ? -6.531 -47.25 -25.25 1 98.12 51 ALA A N 1
ATOM 342 C CA . ALA A 1 51 ? -5.523 -48.25 -24.891 1 98.12 51 ALA A CA 1
ATOM 343 C C . ALA A 1 51 ? -4.738 -47.812 -23.656 1 98.12 51 ALA A C 1
ATOM 345 O O . ALA A 1 51 ? -4.426 -48.625 -22.781 1 98.12 51 ALA A O 1
ATOM 346 N N . LEU A 1 52 ? -4.375 -46.531 -23.656 1 98.5 52 LEU A N 1
ATOM 347 C CA . LEU A 1 52 ? -3.648 -46 -22.5 1 98.5 52 LEU A CA 1
ATOM 348 C C . LEU A 1 52 ? -4.508 -46.062 -21.234 1 98.5 52 LEU A C 1
ATOM 350 O O . LEU A 1 52 ? -4 -46.344 -20.156 1 98.5 52 LEU A O 1
ATOM 354 N N . ALA A 1 53 ? -5.785 -45.812 -21.312 1 97.88 53 ALA A N 1
ATOM 355 C CA . ALA A 1 53 ? -6.707 -45.875 -20.188 1 97.88 53 ALA A CA 1
ATOM 356 C C . ALA A 1 53 ? -6.812 -47.312 -19.656 1 97.88 53 ALA A C 1
ATOM 358 O O . ALA A 1 53 ? -6.855 -47.531 -18.453 1 97.88 53 ALA A O 1
ATOM 359 N N . ALA A 1 54 ? -6.859 -48.219 -20.578 1 97.81 54 ALA A N 1
ATOM 360 C CA . ALA A 1 54 ? -6.898 -49.625 -20.172 1 97.81 54 ALA A CA 1
ATOM 361 C C . ALA A 1 54 ? -5.645 -50 -19.391 1 97.81 54 ALA A C 1
ATOM 363 O O . ALA A 1 54 ? -5.715 -50.75 -18.422 1 97.81 54 ALA A O 1
ATOM 364 N N . ARG A 1 55 ? -4.598 -49.562 -19.875 1 98.12 55 ARG A N 1
ATOM 365 C CA . ARG A 1 55 ? -3.352 -49.844 -19.172 1 98.12 55 ARG A CA 1
ATOM 366 C C . ARG A 1 55 ? -3.371 -49.188 -17.781 1 98.12 55 ARG A C 1
ATOM 368 O O . ARG A 1 55 ? -2.91 -49.812 -16.812 1 98.12 55 ARG A O 1
ATOM 375 N N . ALA A 1 56 ? -3.852 -47.969 -17.688 1 98.12 56 ALA A N 1
ATOM 376 C CA . ALA A 1 56 ? -3.969 -47.312 -16.375 1 98.12 56 ALA A CA 1
ATOM 377 C C . ALA A 1 56 ? -4.84 -48.125 -15.43 1 98.12 56 ALA A C 1
ATOM 379 O O . ALA A 1 56 ? -4.516 -48.281 -14.25 1 98.12 56 ALA A O 1
ATOM 380 N N . ALA A 1 57 ? -5.941 -48.625 -15.945 1 97.69 57 ALA A N 1
ATOM 381 C CA . ALA A 1 57 ? -6.82 -49.469 -15.141 1 97.69 57 ALA A CA 1
ATOM 382 C C . ALA A 1 57 ? -6.078 -50.688 -14.625 1 97.69 57 ALA A C 1
ATOM 384 O O . ALA A 1 57 ? -6.234 -51.094 -13.461 1 97.69 57 ALA A O 1
ATOM 385 N N . ALA A 1 58 ? -5.34 -51.281 -15.469 1 97.88 58 ALA A N 1
ATOM 386 C CA . ALA A 1 58 ? -4.57 -52.469 -15.094 1 97.88 58 ALA A CA 1
ATOM 387 C C . ALA A 1 58 ? -3.523 -52.125 -14.031 1 97.88 58 ALA A C 1
ATOM 389 O O . ALA A 1 58 ? -3.314 -52.906 -13.086 1 97.88 58 ALA A O 1
ATOM 390 N N . ILE A 1 59 ? -2.881 -51.031 -14.227 1 97.56 59 ILE A N 1
ATOM 391 C CA . ILE A 1 59 ? -1.874 -50.594 -13.281 1 97.56 59 ILE A CA 1
ATOM 392 C C . ILE A 1 59 ? -2.51 -50.375 -11.906 1 97.56 59 ILE A C 1
ATOM 394 O O . ILE A 1 59 ? -1.931 -50.781 -10.891 1 97.56 59 ILE A O 1
ATOM 398 N N . ALA A 1 60 ? -3.641 -49.812 -11.852 1 97.25 60 ALA A N 1
ATOM 399 C CA . ALA A 1 60 ? -4.324 -49.531 -10.594 1 97.25 60 ALA A CA 1
ATOM 400 C C . ALA A 1 60 ? -4.738 -50.812 -9.883 1 97.25 60 ALA A C 1
ATOM 402 O O . ALA A 1 60 ? -4.98 -50.812 -8.672 1 97.25 60 ALA A O 1
ATOM 403 N N . ARG A 1 61 ? -4.875 -51.906 -10.602 1 96.25 61 ARG A N 1
ATOM 404 C CA . ARG A 1 61 ? -5.293 -53.188 -10.016 1 96.25 61 ARG A CA 1
ATOM 405 C C . ARG A 1 61 ? -4.098 -53.938 -9.43 1 96.25 61 ARG A C 1
ATOM 407 O O . ARG A 1 61 ? -4.273 -54.875 -8.656 1 96.25 61 ARG A O 1
ATOM 414 N N . ALA A 1 62 ? -2.951 -53.469 -9.828 1 96.56 62 ALA A N 1
ATOM 415 C CA . ALA A 1 62 ? -1.724 -54.094 -9.336 1 96.56 62 ALA A CA 1
ATOM 416 C C . ALA A 1 62 ? -1.15 -53.312 -8.156 1 96.56 62 ALA A C 1
ATOM 418 O O . ALA A 1 62 ? -1.474 -52.125 -7.969 1 96.56 62 ALA A O 1
ATOM 419 N N . PRO A 1 63 ? -0.355 -54.031 -7.32 1 96.31 63 PRO A N 1
ATOM 420 C CA . PRO A 1 63 ? 0.319 -53.281 -6.262 1 96.31 63 PRO A CA 1
ATOM 421 C C . PRO A 1 63 ? 1.204 -52.156 -6.809 1 96.31 63 PRO A C 1
ATOM 423 O O . PRO A 1 63 ? 1.819 -52.312 -7.863 1 96.31 63 PRO A O 1
ATOM 426 N N . TYR A 1 64 ? 1.24 -51.094 -6.078 1 96.06 64 TYR A N 1
ATOM 427 C CA . TYR A 1 64 ? 2.07 -49.969 -6.48 1 96.06 64 TYR A CA 1
ATOM 428 C C . TYR A 1 64 ? 3.545 -50.375 -6.5 1 96.06 64 TYR A C 1
ATOM 430 O O . TYR A 1 64 ? 4.039 -51 -5.562 1 96.06 64 TYR A O 1
ATOM 438 N N . VAL A 1 65 ? 4.207 -49.938 -7.473 1 92.75 65 VAL A N 1
ATOM 439 C CA . VAL A 1 65 ? 5.645 -50.156 -7.578 1 92.75 65 VAL A CA 1
ATOM 440 C C . VAL A 1 65 ? 6.363 -48.812 -7.527 1 92.75 65 VAL A C 1
ATOM 442 O O . VAL A 1 65 ? 6.305 -48.031 -8.484 1 92.75 65 VAL A O 1
ATOM 445 N N . PRO A 1 66 ? 7.082 -48.594 -6.457 1 89.62 66 PRO A N 1
ATOM 446 C CA . PRO A 1 66 ? 7.824 -47.344 -6.383 1 89.62 66 PRO A CA 1
ATOM 447 C C . PRO A 1 66 ? 8.922 -47.25 -7.438 1 89.62 66 PRO A C 1
ATOM 449 O O . PRO A 1 66 ? 9.469 -48.25 -7.867 1 89.62 66 PRO A O 1
ATOM 452 N N . ALA A 1 67 ? 9.164 -46.031 -7.926 1 86.5 67 ALA A N 1
ATOM 453 C CA . ALA A 1 67 ? 10.258 -45.75 -8.859 1 86.5 67 ALA A CA 1
ATOM 454 C C . ALA A 1 67 ? 11.289 -44.812 -8.242 1 86.5 67 ALA A C 1
ATOM 456 O O . ALA A 1 67 ? 11.328 -43.625 -8.562 1 86.5 67 ALA A O 1
ATOM 457 N N . PRO A 1 68 ? 12.188 -45.344 -7.473 1 87.69 68 PRO A N 1
ATOM 458 C CA . PRO A 1 68 ? 13.195 -44.469 -6.867 1 87.69 68 PRO A CA 1
ATOM 459 C C . PRO A 1 68 ? 14.133 -43.844 -7.895 1 87.69 68 PRO A C 1
ATOM 461 O O . PRO A 1 68 ? 14.352 -44.406 -8.969 1 87.69 68 PRO A O 1
ATOM 464 N N . PRO A 1 69 ? 14.633 -42.688 -7.539 1 90.5 69 PRO A N 1
ATOM 465 C CA . PRO A 1 69 ? 15.586 -42.062 -8.453 1 90.5 69 PRO A CA 1
ATOM 466 C C . PRO A 1 69 ? 16.812 -42.938 -8.727 1 90.5 69 PRO A C 1
ATOM 468 O O . PRO A 1 69 ? 17.312 -43.594 -7.82 1 90.5 69 PRO A O 1
ATOM 471 N N . ARG A 1 70 ? 17.156 -42.812 -9.953 1 90.19 70 ARG A N 1
ATOM 472 C CA . ARG A 1 70 ? 18.391 -43.469 -10.336 1 90.19 70 ARG A CA 1
ATOM 473 C C . ARG A 1 70 ? 19.594 -42.531 -10.172 1 90.19 70 ARG A C 1
ATOM 475 O O . ARG A 1 70 ? 19.531 -41.375 -10.555 1 90.19 70 ARG A O 1
ATOM 482 N N . GLN A 1 71 ? 20.625 -42.938 -9.586 1 94.06 71 GLN A N 1
ATOM 483 C CA . GLN A 1 71 ? 21.859 -42.188 -9.367 1 94.06 71 GLN A CA 1
ATOM 484 C C . GLN A 1 71 ? 21.625 -40.969 -8.5 1 94.06 71 GLN A C 1
ATOM 486 O O . GLN A 1 71 ? 22.016 -39.844 -8.867 1 94.06 71 GLN A O 1
ATOM 491 N N . PRO A 1 72 ? 21 -41.125 -7.371 1 94.25 72 PRO A N 1
ATOM 492 C CA . PRO A 1 72 ? 20.625 -40 -6.516 1 94.25 72 PRO A CA 1
ATOM 493 C C . PRO A 1 72 ? 21.828 -39.125 -6.145 1 94.25 72 PRO A C 1
ATOM 495 O O . PRO A 1 72 ? 21.688 -37.906 -5.992 1 94.25 72 PRO A O 1
ATOM 498 N N . GLU A 1 73 ? 23.016 -39.688 -6.047 1 95.62 73 GLU A N 1
ATOM 499 C CA . GLU A 1 73 ? 24.203 -38.906 -5.668 1 95.62 73 GLU A CA 1
ATOM 500 C C . GLU A 1 73 ? 24.609 -37.938 -6.758 1 95.62 73 GLU A C 1
ATOM 502 O O . GLU A 1 73 ? 25.047 -36.812 -6.465 1 95.62 73 GLU A O 1
ATOM 507 N N . VAL A 1 74 ? 24.516 -38.406 -8.008 1 96.25 74 VAL A N 1
ATOM 508 C CA . VAL A 1 74 ? 24.828 -37.531 -9.117 1 96.25 74 VAL A CA 1
ATOM 509 C C . VAL A 1 74 ? 23.766 -36.406 -9.211 1 96.25 74 VAL A C 1
ATOM 511 O O . VAL A 1 74 ? 24.109 -35.25 -9.383 1 96.25 74 VAL A O 1
ATOM 514 N N . LEU A 1 75 ? 22.5 -36.781 -9.078 1 96.25 75 LEU A N 1
ATOM 515 C CA . LEU A 1 75 ? 21.406 -35.812 -9.18 1 96.25 75 LEU A CA 1
ATOM 516 C C . LEU A 1 75 ? 21.5 -34.75 -8.094 1 96.25 75 LEU A C 1
ATOM 518 O O . LEU A 1 75 ? 21.172 -33.594 -8.328 1 96.25 75 LEU A O 1
ATOM 522 N N . GLU A 1 76 ? 21.953 -35.094 -6.988 1 96.12 76 GLU A N 1
ATOM 523 C CA . GLU A 1 76 ? 22.109 -34.156 -5.887 1 96.12 76 GLU A CA 1
ATOM 524 C C . GLU A 1 76 ? 23.125 -33.062 -6.23 1 96.12 76 GLU A C 1
ATOM 526 O O . GLU A 1 76 ? 23.016 -31.938 -5.762 1 96.12 76 GLU A O 1
ATOM 531 N N . ARG A 1 77 ? 24.062 -33.406 -7.016 1 96.31 77 ARG A N 1
ATOM 532 C CA . ARG A 1 77 ? 25.109 -32.438 -7.391 1 96.31 77 ARG A CA 1
ATOM 533 C C . ARG A 1 77 ? 24.625 -31.484 -8.469 1 96.31 77 ARG A C 1
ATOM 535 O O . ARG A 1 77 ? 25.25 -30.453 -8.711 1 96.31 77 ARG A O 1
ATOM 542 N N . ILE A 1 78 ? 23.562 -31.828 -9.125 1 96.5 78 ILE A N 1
ATOM 543 C CA . ILE A 1 78 ? 22.984 -30.922 -10.109 1 96.5 78 ILE A CA 1
ATOM 544 C C . ILE A 1 78 ? 22.047 -29.953 -9.414 1 96.5 78 ILE A C 1
ATOM 546 O O . ILE A 1 78 ? 20.844 -29.953 -9.672 1 96.5 78 ILE A O 1
ATOM 550 N N . ASP A 1 79 ? 22.641 -29.109 -8.648 1 92.12 79 ASP A N 1
ATOM 551 C CA . ASP A 1 79 ? 21.875 -28.141 -7.875 1 92.12 79 ASP A CA 1
ATOM 552 C C . ASP A 1 79 ? 21.391 -26.984 -8.758 1 92.12 79 ASP A C 1
ATOM 554 O O . ASP A 1 79 ? 21.453 -27.078 -9.984 1 92.12 79 ASP A O 1
ATOM 558 N N . TYR A 1 80 ? 20.844 -26.078 -8.164 1 86.06 80 TYR A N 1
ATOM 559 C CA . TYR A 1 80 ? 20.203 -24.984 -8.891 1 86.06 80 TYR A CA 1
ATOM 560 C C . TYR A 1 80 ? 21.172 -24.344 -9.883 1 86.06 80 TYR A C 1
ATOM 562 O O . TYR A 1 80 ? 20.828 -24.141 -11.047 1 86.06 80 TYR A O 1
ATOM 570 N N . ASP A 1 81 ? 22.375 -23.984 -9.414 1 86.44 81 ASP A N 1
ATOM 571 C CA . ASP A 1 81 ? 23.375 -23.328 -10.25 1 86.44 81 ASP A CA 1
ATOM 572 C C . ASP A 1 81 ? 23.797 -24.219 -11.414 1 86.44 81 ASP A C 1
ATOM 574 O O . ASP A 1 81 ? 23.875 -23.75 -12.555 1 86.44 81 ASP A O 1
ATOM 578 N N . ALA A 1 82 ? 24.062 -25.391 -11.055 1 92.88 82 ALA A N 1
ATOM 579 C CA . ALA A 1 82 ? 24.484 -26.328 -12.094 1 92.88 82 ALA A CA 1
ATOM 580 C C . ALA A 1 82 ? 23.359 -26.562 -13.094 1 92.88 82 ALA A C 1
ATOM 582 O O . ALA A 1 82 ? 23.594 -26.641 -14.305 1 92.88 82 ALA A O 1
ATOM 583 N N . HIS A 1 83 ? 22.203 -26.734 -12.609 1 94.62 83 HIS A N 1
ATOM 584 C CA . HIS A 1 83 ? 21.047 -27 -13.453 1 94.62 83 HIS A CA 1
ATOM 585 C C . HIS A 1 83 ? 20.797 -25.844 -14.422 1 94.62 83 HIS A C 1
ATOM 587 O O . HIS A 1 83 ? 20.453 -26.078 -15.586 1 94.62 83 HIS A O 1
ATOM 593 N N . ARG A 1 84 ? 21 -24.688 -13.961 1 90.94 84 ARG A N 1
ATOM 594 C CA . ARG A 1 84 ? 20.766 -23.484 -14.766 1 90.94 84 ARG A CA 1
ATOM 595 C C . ARG A 1 84 ? 21.719 -23.438 -15.953 1 90.94 84 ARG A C 1
ATOM 597 O O . ARG A 1 84 ? 21.453 -22.766 -16.953 1 90.94 84 ARG A O 1
ATOM 604 N N . GLN A 1 85 ? 22.828 -24.062 -15.852 1 95.38 85 GLN A N 1
ATOM 605 C CA . GLN A 1 85 ? 23.844 -24.031 -16.906 1 95.38 85 GLN A CA 1
ATOM 606 C C . GLN A 1 85 ? 23.562 -25.094 -17.969 1 95.38 85 GLN A C 1
ATOM 608 O O . GLN A 1 85 ? 24.25 -25.156 -18.984 1 95.38 85 GLN A O 1
ATOM 613 N N . ILE A 1 86 ? 22.594 -25.875 -17.703 1 96.31 86 ILE A N 1
ATOM 614 C CA . ILE A 1 86 ? 22.188 -26.875 -18.688 1 96.31 86 ILE A CA 1
ATOM 615 C C . ILE A 1 86 ? 21.078 -26.312 -19.578 1 96.31 86 ILE A C 1
ATOM 617 O O . ILE A 1 86 ? 20.016 -25.938 -19.094 1 96.31 86 ILE A O 1
ATOM 621 N N . ARG A 1 87 ? 21.391 -26.25 -20.875 1 96.69 87 ARG A N 1
ATOM 622 C CA . ARG A 1 87 ? 20.438 -25.656 -21.797 1 96.69 87 ARG A CA 1
ATOM 623 C C . ARG A 1 87 ? 20.078 -26.625 -22.922 1 96.69 87 ARG A C 1
ATOM 625 O O . ARG A 1 87 ? 20.953 -27.219 -23.531 1 96.69 87 ARG A O 1
ATOM 632 N N . TYR A 1 88 ? 18.844 -26.797 -23.109 1 97.44 88 TYR A N 1
ATOM 633 C CA . TYR A 1 88 ? 18.438 -27.609 -24.25 1 97.44 88 TYR A CA 1
ATOM 634 C C . TYR A 1 88 ? 18.844 -26.953 -25.562 1 97.44 88 TYR A C 1
ATOM 636 O O . TYR A 1 88 ? 18.594 -25.75 -25.766 1 97.44 88 TYR A O 1
ATOM 644 N N . ARG A 1 89 ? 19.359 -27.688 -26.438 1 97 89 ARG A N 1
ATOM 645 C CA . ARG A 1 89 ? 19.828 -27.109 -27.703 1 97 89 ARG A CA 1
ATOM 646 C C . ARG A 1 89 ? 18.656 -26.781 -28.609 1 97 89 ARG A C 1
ATOM 648 O O . ARG A 1 89 ? 17.781 -27.609 -28.844 1 97 89 ARG A O 1
ATOM 655 N N . LYS A 1 90 ? 18.703 -25.641 -29.219 1 95.62 90 LYS A N 1
ATOM 656 C CA . LYS A 1 90 ? 17.625 -25.172 -30.078 1 95.62 90 LYS A CA 1
ATOM 657 C C . LYS A 1 90 ? 17.5 -26.031 -31.344 1 95.62 90 LYS A C 1
ATOM 659 O O . LYS A 1 90 ? 16.391 -26.312 -31.797 1 95.62 90 LYS A O 1
ATOM 664 N N . ASP A 1 91 ? 18.625 -26.438 -31.891 1 95.19 91 ASP A N 1
ATOM 665 C CA . ASP A 1 91 ? 18.625 -27.203 -33.125 1 95.19 91 ASP A CA 1
ATOM 666 C C . ASP A 1 91 ? 18.141 -28.625 -32.906 1 95.19 91 ASP A C 1
ATOM 668 O O . ASP A 1 91 ? 17.922 -29.375 -33.844 1 95.19 91 ASP A O 1
ATOM 672 N N . LYS A 1 92 ? 17.953 -28.984 -31.656 1 96.81 92 LYS A N 1
ATOM 673 C CA . LYS A 1 92 ? 17.469 -30.312 -31.312 1 96.81 92 LYS A CA 1
ATOM 674 C C . LYS A 1 92 ? 16.031 -30.281 -30.828 1 96.81 92 LYS A C 1
ATOM 676 O O . LYS A 1 92 ? 15.523 -31.25 -30.266 1 96.81 92 LYS A O 1
ATOM 681 N N . THR A 1 93 ? 15.375 -29.172 -31.078 1 97.75 93 THR A N 1
ATOM 682 C CA . THR A 1 93 ? 13.977 -29.031 -30.703 1 97.75 93 THR A CA 1
ATOM 683 C C . THR A 1 93 ? 13.109 -30.047 -31.438 1 97.75 93 THR A C 1
ATOM 685 O O . THR A 1 93 ? 13.273 -30.266 -32.625 1 97.75 93 THR A O 1
ATOM 688 N N . LEU A 1 94 ? 12.242 -30.734 -30.672 1 97.56 94 LEU A N 1
ATOM 689 C CA . LEU A 1 94 ? 11.273 -31.625 -31.297 1 97.56 94 LEU A CA 1
ATOM 690 C C . LEU A 1 94 ? 10.156 -30.844 -31.953 1 97.56 94 LEU A C 1
ATOM 692 O O . LEU A 1 94 ? 9.391 -30.141 -31.281 1 97.56 94 LEU A O 1
ATOM 696 N N . GLN A 1 95 ? 10.086 -30.984 -33.281 1 95.25 95 GLN A N 1
ATOM 697 C CA . GLN A 1 95 ? 9.039 -30.281 -34 1 95.25 95 GLN A CA 1
ATOM 698 C C . GLN A 1 95 ? 7.844 -31.188 -34.25 1 95.25 95 GLN A C 1
ATOM 700 O O . GLN A 1 95 ? 7.941 -32.156 -35 1 95.25 95 GLN A O 1
ATOM 705 N N . LEU A 1 96 ? 6.773 -30.922 -33.594 1 95.19 96 LEU A N 1
ATOM 706 C CA . LEU A 1 96 ? 5.496 -31.578 -33.875 1 95.19 96 LEU A CA 1
ATOM 707 C C . LEU A 1 96 ? 4.559 -30.656 -34.625 1 95.19 96 LEU A C 1
ATOM 709 O O . LEU A 1 96 ? 3.713 -29.984 -34.031 1 95.19 96 LEU A O 1
ATOM 713 N N . GLY A 1 97 ? 4.703 -30.672 -35.938 1 92.19 97 GLY A N 1
ATOM 714 C CA . GLY A 1 97 ? 3.992 -29.656 -36.719 1 92.19 97 GLY A CA 1
ATOM 715 C C . GLY A 1 97 ? 4.309 -28.25 -36.281 1 92.19 97 GLY A C 1
ATOM 716 O O . GLY A 1 97 ? 5.477 -27.859 -36.219 1 92.19 97 GLY A O 1
ATOM 717 N N . ALA A 1 98 ? 3.289 -27.609 -35.781 1 91.88 98 ALA A N 1
ATOM 718 C CA . ALA A 1 98 ? 3.439 -26.219 -35.344 1 91.88 98 ALA A CA 1
ATOM 719 C C . ALA A 1 98 ? 3.77 -26.141 -33.875 1 91.88 98 ALA A C 1
ATOM 721 O O . ALA A 1 98 ? 3.844 -25.047 -33.281 1 91.88 98 ALA A O 1
ATOM 722 N N . VAL A 1 99 ? 4.035 -27.219 -33.219 1 95.25 99 VAL A N 1
ATOM 723 C CA . VAL A 1 99 ? 4.227 -27.281 -31.766 1 95.25 99 VAL A CA 1
ATOM 724 C C . VAL A 1 99 ? 5.68 -27.625 -31.453 1 95.25 99 VAL A C 1
ATOM 726 O O . VAL A 1 99 ? 6.039 -28.812 -31.375 1 95.25 99 VAL A O 1
ATOM 729 N N . PRO A 1 100 ? 6.5 -26.641 -31.234 1 97.06 100 PRO A N 1
ATOM 730 C CA . PRO A 1 100 ? 7.883 -26.922 -30.844 1 97.06 100 PRO A CA 1
ATOM 731 C C . PRO A 1 100 ? 8 -27.328 -29.375 1 97.06 100 PRO A C 1
ATOM 733 O O . PRO A 1 100 ? 7.496 -26.625 -28.5 1 97.06 100 PRO A O 1
ATOM 736 N N . VAL A 1 101 ? 8.711 -28.453 -29.125 1 98.25 101 VAL A N 1
ATOM 737 C CA . VAL A 1 101 ? 8.797 -28.984 -27.766 1 98.25 101 VAL A CA 1
ATOM 738 C C . VAL A 1 101 ? 10.266 -29.156 -27.375 1 98.25 101 VAL A C 1
ATOM 740 O O . VAL A 1 101 ? 11.078 -29.625 -28.188 1 98.25 101 VAL A O 1
ATOM 743 N N . GLN A 1 102 ? 10.602 -28.703 -26.203 1 98.38 102 GLN A N 1
ATOM 744 C CA . GLN A 1 102 ? 11.891 -28.984 -25.578 1 98.38 102 GLN A CA 1
ATOM 745 C C . GLN A 1 102 ? 11.711 -29.672 -24.234 1 98.38 102 GLN A C 1
ATOM 747 O O . GLN A 1 102 ? 10.609 -29.672 -23.672 1 98.38 102 GLN A O 1
ATOM 752 N N . PHE A 1 103 ? 12.805 -30.266 -23.766 1 98.25 103 PHE A N 1
ATOM 753 C CA . PHE A 1 103 ? 12.672 -31.109 -22.578 1 98.25 103 PHE A CA 1
ATOM 754 C C . PHE A 1 103 ? 13.578 -30.609 -21.453 1 98.25 103 PHE A C 1
ATOM 756 O O . PHE A 1 103 ? 14.641 -30.047 -21.703 1 98.25 103 PHE A O 1
ATOM 763 N N . PHE A 1 104 ? 13.117 -30.859 -20.266 1 97.75 104 PHE A N 1
ATOM 764 C CA . PHE A 1 104 ? 13.875 -30.453 -19.094 1 97.75 104 PHE A CA 1
ATOM 765 C C . PHE A 1 104 ? 14.812 -31.578 -18.641 1 97.75 104 PHE A C 1
ATOM 767 O O . PHE A 1 104 ? 14.469 -32.75 -18.703 1 97.75 104 PHE A O 1
ATOM 774 N N . HIS A 1 105 ? 15.953 -31.141 -18.156 1 97.12 105 HIS A N 1
ATOM 775 C CA . HIS A 1 105 ? 16.922 -32.062 -17.609 1 97.12 105 HIS A CA 1
ATOM 776 C C . HIS A 1 105 ? 16.625 -32.406 -16.156 1 97.12 105 HIS A C 1
ATOM 778 O O . HIS A 1 105 ? 16.047 -31.578 -15.438 1 97.12 105 HIS A O 1
ATOM 784 N N . LEU A 1 106 ? 17.031 -33.562 -15.672 1 96.88 106 LEU A N 1
ATOM 785 C CA . LEU A 1 106 ? 16.906 -33.938 -14.273 1 96.88 106 LEU A CA 1
ATOM 786 C C . LEU A 1 106 ? 17.859 -33.125 -13.398 1 96.88 106 LEU A C 1
ATOM 788 O O . LEU A 1 106 ? 18.797 -32.531 -13.906 1 96.88 106 LEU A O 1
ATOM 792 N N . GLY A 1 107 ? 17.594 -33.156 -12.141 1 95.75 107 GLY A N 1
ATOM 793 C CA . GLY A 1 107 ? 18.438 -32.5 -11.156 1 95.75 107 GLY A CA 1
ATOM 794 C C . GLY A 1 107 ? 17.969 -32.719 -9.734 1 95.75 107 GLY A C 1
ATOM 795 O O . GLY A 1 107 ? 17.188 -33.625 -9.461 1 95.75 107 GLY A O 1
ATOM 796 N N . THR A 1 108 ? 18.531 -31.922 -8.891 1 93.44 108 THR A N 1
ATOM 797 C CA . THR A 1 108 ? 18.281 -32.031 -7.453 1 93.44 108 THR A CA 1
ATOM 798 C C . THR A 1 108 ? 16.781 -31.984 -7.164 1 93.44 108 THR A C 1
ATOM 800 O O . THR A 1 108 ? 16.297 -32.719 -6.297 1 93.44 108 THR A O 1
ATOM 803 N N . TYR A 1 109 ? 16 -31.266 -7.891 1 90.19 109 TYR A N 1
ATOM 804 C CA . TYR A 1 109 ? 14.609 -31.016 -7.527 1 90.19 109 TYR A CA 1
ATOM 805 C C . TYR A 1 109 ? 13.664 -31.875 -8.375 1 90.19 109 TYR A C 1
ATOM 807 O O . TYR A 1 109 ? 12.469 -31.953 -8.086 1 90.19 109 TYR A O 1
ATOM 815 N N . PHE A 1 110 ? 14.188 -32.406 -9.445 1 93.88 110 PHE A N 1
ATOM 816 C CA . PHE A 1 110 ? 13.422 -33.281 -10.336 1 93.88 110 PHE A CA 1
ATOM 817 C C . PHE A 1 110 ? 14.203 -34.562 -10.648 1 93.88 110 PHE A C 1
ATOM 819 O O . PHE A 1 110 ? 14.922 -34.625 -11.648 1 93.88 110 PHE A O 1
ATOM 826 N N . ARG A 1 111 ? 13.914 -35.594 -9.922 1 94.56 111 ARG A N 1
ATOM 827 C CA . ARG A 1 111 ? 14.828 -36.719 -9.898 1 94.56 111 ARG A CA 1
ATOM 828 C C . ARG A 1 111 ? 14.266 -37.906 -10.672 1 94.56 111 ARG A C 1
ATOM 830 O O . ARG A 1 111 ? 14.992 -38.844 -11.008 1 94.56 111 ARG A O 1
ATOM 837 N N . GLN A 1 112 ? 13.016 -37.906 -10.82 1 94.06 112 GLN A N 1
ATOM 838 C CA . GLN A 1 112 ? 12.383 -39.031 -11.484 1 94.06 112 GLN A CA 1
ATOM 839 C C . GLN A 1 112 ? 12.031 -38.688 -12.93 1 94.06 112 GLN A C 1
ATOM 841 O O . GLN A 1 112 ? 11.281 -37.75 -13.188 1 94.06 112 GLN A O 1
ATOM 846 N N . PRO A 1 113 ? 12.5 -39.531 -13.844 1 95.88 113 PRO A N 1
ATOM 847 C CA . PRO A 1 113 ? 12.266 -39.188 -15.25 1 95.88 113 PRO A CA 1
ATOM 848 C C . PRO A 1 113 ? 10.836 -39.5 -15.688 1 95.88 113 PRO A C 1
ATOM 850 O O . PRO A 1 113 ? 10.156 -40.344 -15.078 1 95.88 113 PRO A O 1
ATOM 853 N N . VAL A 1 114 ? 10.406 -38.875 -16.719 1 97.5 114 VAL A N 1
ATOM 854 C CA . VAL A 1 114 ? 9.156 -39.094 -17.422 1 97.5 114 VAL A CA 1
ATOM 855 C C . VAL A 1 114 ? 9.445 -39.594 -18.844 1 97.5 114 VAL A C 1
ATOM 857 O O . VAL A 1 114 ? 10.273 -39 -19.547 1 97.5 114 VAL A O 1
ATOM 860 N N . LYS A 1 115 ? 8.852 -40.656 -19.203 1 97.56 115 LYS A N 1
ATOM 861 C CA . LYS A 1 115 ? 8.984 -41.094 -20.594 1 97.56 115 LYS A CA 1
ATOM 862 C C . LYS A 1 115 ? 8.188 -40.188 -21.531 1 97.56 115 LYS A C 1
ATOM 864 O O . LYS A 1 115 ? 7.004 -39.938 -21.312 1 97.56 115 LYS A O 1
ATOM 869 N N . MET A 1 116 ? 8.883 -39.781 -22.562 1 98.44 116 MET A N 1
ATOM 870 C CA . MET A 1 116 ? 8.266 -38.844 -23.516 1 98.44 116 MET A CA 1
ATOM 871 C C . MET A 1 116 ? 8.039 -39.531 -24.859 1 98.44 116 MET A C 1
ATOM 873 O O . MET A 1 116 ? 8.898 -40.281 -25.344 1 98.44 116 MET A O 1
ATOM 877 N N . PHE A 1 117 ? 6.887 -39.219 -25.484 1 98.75 117 PHE A N 1
ATOM 878 C CA . PHE A 1 117 ? 6.566 -39.812 -26.781 1 98.75 117 PHE A CA 1
ATOM 879 C C . PHE A 1 117 ? 6.078 -38.75 -27.766 1 98.75 117 PHE A C 1
ATOM 881 O O . PHE A 1 117 ? 5.324 -37.844 -27.375 1 98.75 117 PHE A O 1
ATOM 888 N N . ALA A 1 118 ? 6.535 -38.844 -28.938 1 98.44 118 ALA A N 1
ATOM 889 C CA . ALA A 1 118 ? 5.957 -38.125 -30.062 1 98.44 118 ALA A CA 1
ATOM 890 C C . ALA A 1 118 ? 4.906 -38.969 -30.781 1 98.44 118 ALA A C 1
ATOM 892 O O . ALA A 1 118 ? 5.152 -40.125 -31.125 1 98.44 118 ALA A O 1
ATOM 893 N N . VAL A 1 119 ? 3.764 -38.406 -31 1 98.19 119 VAL A N 1
ATOM 894 C CA . VAL A 1 119 ? 2.674 -39.156 -31.609 1 98.19 119 VAL A CA 1
ATOM 895 C C . VAL A 1 119 ? 2.303 -38.531 -32.969 1 98.19 119 VAL A C 1
ATOM 897 O O . VAL A 1 119 ? 2.18 -37.312 -33.062 1 98.19 119 VAL A O 1
ATOM 900 N N . ALA A 1 120 ? 2.174 -39.312 -33.969 1 95.19 120 ALA A N 1
ATOM 901 C CA . ALA A 1 120 ? 1.671 -38.938 -35.281 1 95.19 120 ALA A CA 1
ATOM 902 C C . ALA A 1 120 ? 0.909 -40.094 -35.906 1 95.19 120 ALA A C 1
ATOM 904 O O . ALA A 1 120 ? 1.364 -41.219 -35.875 1 95.19 120 ALA A O 1
ATOM 905 N N . ASN A 1 121 ? -0.229 -39.781 -36.375 1 93.38 121 ASN A N 1
ATOM 906 C CA . ASN A 1 121 ? -1.03 -40.75 -37.125 1 93.38 121 ASN A CA 1
ATOM 907 C C . ASN A 1 121 ? -1.283 -42 -36.312 1 93.38 121 ASN A C 1
ATOM 909 O O . ASN A 1 121 ? -1.096 -43.125 -36.781 1 93.38 121 ASN A O 1
ATOM 913 N N . GLY A 1 122 ? -1.49 -41.844 -35.062 1 95.06 122 GLY A N 1
ATOM 914 C CA . GLY A 1 122 ? -1.855 -42.938 -34.188 1 95.06 122 GLY A CA 1
ATOM 915 C C . GLY A 1 122 ? -0.667 -43.781 -33.781 1 95.06 122 GLY A C 1
ATOM 916 O O . GLY A 1 122 ? -0.836 -44.875 -33.219 1 95.06 122 GLY A O 1
ATOM 917 N N . GLN A 1 123 ? 0.487 -43.344 -34.156 1 97.75 123 GLN A N 1
ATOM 918 C CA . GLN A 1 123 ? 1.715 -44.031 -33.781 1 97.75 123 GLN A CA 1
ATOM 919 C C . GLN A 1 123 ? 2.533 -43.219 -32.781 1 97.75 123 GLN A C 1
ATOM 921 O O . GLN A 1 123 ? 2.746 -42 -33 1 97.75 123 GLN A O 1
ATOM 926 N N . ALA A 1 124 ? 2.947 -43.875 -31.719 1 98.56 124 ALA A N 1
ATOM 927 C CA . ALA A 1 124 ? 3.791 -43.219 -30.719 1 98.56 124 ALA A CA 1
ATOM 928 C C . ALA A 1 124 ? 5.238 -43.688 -30.828 1 98.56 124 ALA A C 1
ATOM 930 O O . ALA A 1 124 ? 5.5 -44.875 -31.016 1 98.56 124 ALA A O 1
ATOM 931 N N . ARG A 1 125 ? 6.148 -42.75 -30.812 1 98.5 125 ARG A N 1
ATOM 932 C CA . ARG A 1 125 ? 7.578 -43.031 -30.766 1 98.5 125 ARG A CA 1
ATOM 933 C C . ARG A 1 125 ? 8.227 -42.375 -29.547 1 98.5 125 ARG A C 1
ATOM 935 O O . ARG A 1 125 ? 8.078 -41.188 -29.328 1 98.5 125 ARG A O 1
ATOM 942 N N . GLU A 1 126 ? 8.898 -43.156 -28.781 1 98.12 126 GLU A N 1
ATOM 943 C CA . GLU A 1 126 ? 9.57 -42.625 -27.594 1 98.12 126 GLU A CA 1
ATOM 944 C C . GLU A 1 126 ? 10.688 -41.656 -27.984 1 98.12 126 GLU A C 1
ATOM 946 O O . GLU A 1 126 ? 11.438 -41.906 -28.938 1 98.12 126 GLU A O 1
ATOM 951 N N . VAL A 1 127 ? 10.742 -40.531 -27.344 1 98.12 127 VAL A N 1
ATOM 952 C CA . VAL A 1 127 ? 11.859 -39.625 -27.516 1 98.12 127 VAL A CA 1
ATOM 953 C C . VAL A 1 127 ? 13.047 -40.094 -26.672 1 98.12 127 VAL A C 1
ATOM 955 O O . VAL A 1 127 ? 12.953 -40.188 -25.453 1 98.12 127 VAL A O 1
ATOM 958 N N . LEU A 1 128 ? 14.133 -40.312 -27.297 1 96.81 128 LEU A N 1
ATOM 959 C CA . LEU A 1 128 ? 15.281 -40.906 -26.609 1 96.81 128 LEU A CA 1
ATOM 960 C C . LEU A 1 128 ? 16.156 -39.812 -26 1 96.81 128 LEU A C 1
ATOM 962 O O . LEU A 1 128 ? 16.531 -38.844 -26.688 1 96.81 128 LEU A O 1
ATOM 966 N N . TYR A 1 129 ? 16.406 -40.031 -24.719 1 95.75 129 TYR A N 1
ATOM 967 C CA . TYR A 1 129 ? 17.359 -39.125 -24.062 1 95.75 129 TYR A CA 1
ATOM 968 C C . TYR A 1 129 ? 18.766 -39.312 -24.625 1 95.75 129 TYR A C 1
ATOM 970 O O . TYR A 1 129 ? 19.188 -40.438 -24.891 1 95.75 129 TYR A O 1
ATOM 978 N N . ALA A 1 130 ? 19.469 -38.219 -24.781 1 94.56 130 ALA A N 1
ATOM 979 C CA . ALA A 1 130 ? 20.891 -38.156 -25.078 1 94.56 130 ALA A CA 1
ATOM 980 C C . ALA A 1 130 ? 21.531 -36.906 -24.484 1 94.56 130 ALA A C 1
ATOM 982 O O . ALA A 1 130 ? 20.969 -35.812 -24.562 1 94.56 130 ALA A O 1
ATOM 983 N N . PRO A 1 131 ? 22.719 -37.125 -23.859 1 93.12 131 PRO A N 1
ATOM 984 C CA . PRO A 1 131 ? 23.391 -35.938 -23.359 1 93.12 131 PRO A CA 1
ATOM 985 C C . PRO A 1 131 ? 23.578 -34.875 -24.422 1 93.12 131 PRO A C 1
ATOM 987 O O . PRO A 1 131 ? 23.594 -33.656 -24.109 1 93.12 131 PRO A O 1
ATOM 990 N N . ALA A 1 132 ? 23.688 -35.25 -25.688 1 93.69 132 ALA A N 1
ATOM 991 C CA . ALA A 1 132 ? 23.984 -34.344 -26.797 1 93.69 132 ALA A CA 1
ATOM 992 C C . ALA A 1 132 ? 22.781 -33.438 -27.078 1 93.69 132 ALA A C 1
ATOM 994 O O . ALA A 1 132 ? 22.906 -32.438 -27.812 1 93.69 132 ALA A O 1
ATOM 995 N N . LEU A 1 133 ? 21.703 -33.688 -26.484 1 96.81 133 LEU A N 1
ATOM 996 C CA . LEU A 1 133 ? 20.531 -32.844 -26.656 1 96.81 133 LEU A CA 1
ATOM 997 C C . LEU A 1 133 ? 20.703 -31.547 -25.875 1 96.81 133 LEU A C 1
ATOM 999 O O . LEU A 1 133 ? 19.953 -30.578 -26.094 1 96.81 133 LEU A O 1
ATOM 1003 N N . PHE A 1 134 ? 21.656 -31.516 -24.984 1 97.06 134 PHE A N 1
ATOM 1004 C CA . PHE A 1 134 ? 21.859 -30.391 -24.094 1 97.06 134 PHE A CA 1
ATOM 1005 C C . PHE A 1 134 ? 23.25 -29.812 -24.266 1 97.06 134 PHE A C 1
ATOM 1007 O O . PHE A 1 134 ? 24.219 -30.547 -24.5 1 97.06 134 PHE A O 1
ATOM 1014 N N . ASP A 1 135 ? 23.266 -28.484 -24.156 1 97.06 135 ASP A N 1
ATOM 1015 C CA . ASP A 1 135 ? 24.531 -27.797 -23.922 1 97.06 135 ASP A CA 1
ATOM 1016 C C . ASP A 1 135 ? 24.812 -27.656 -22.422 1 97.06 135 ASP A C 1
ATOM 1018 O O . ASP A 1 135 ? 23.922 -27.297 -21.656 1 97.06 135 ASP A O 1
ATOM 1022 N N . MET A 1 136 ? 25.969 -28.062 -21.969 1 96.19 136 MET A N 1
ATOM 1023 C CA . MET A 1 136 ? 26.375 -27.922 -20.578 1 96.19 136 MET A CA 1
ATOM 1024 C C . MET A 1 136 ? 27.891 -27.766 -20.469 1 96.19 136 MET A C 1
ATOM 1026 O O . MET A 1 136 ? 28.625 -28.203 -21.359 1 96.19 136 MET A O 1
ATOM 1030 N N . PRO A 1 137 ? 28.344 -27.203 -19.406 1 96.5 137 PRO A N 1
ATOM 1031 C CA . PRO A 1 137 ? 29.781 -27.078 -19.203 1 96.5 137 PRO A CA 1
ATOM 1032 C C . PRO A 1 137 ? 30.484 -28.438 -19.125 1 96.5 137 PRO A C 1
ATOM 1034 O O . PRO A 1 137 ? 29.859 -29.438 -18.812 1 96.5 137 PRO A O 1
ATOM 1037 N N . LYS A 1 138 ? 31.828 -28.328 -19.391 1 95.19 138 LYS A N 1
ATOM 1038 C CA . LYS A 1 138 ? 32.625 -29.547 -19.391 1 95.19 138 LYS A CA 1
ATOM 1039 C C . LYS A 1 138 ? 32.656 -30.188 -18 1 95.19 138 LYS A C 1
ATOM 1041 O O . LYS A 1 138 ? 32.719 -31.406 -17.875 1 95.19 138 LYS A O 1
ATOM 1046 N N . ASP A 1 139 ? 32.531 -29.406 -17.078 1 95.81 139 ASP A N 1
ATOM 1047 C CA . ASP A 1 139 ? 32.625 -29.906 -15.703 1 95.81 139 ASP A CA 1
ATOM 1048 C C . ASP A 1 139 ? 31.234 -30.094 -15.094 1 95.81 139 ASP A C 1
ATOM 1050 O O . ASP A 1 139 ? 31.094 -30.203 -13.875 1 95.81 139 ASP A O 1
ATOM 1054 N N . SER A 1 140 ? 30.234 -30.125 -15.859 1 96.69 140 SER A N 1
ATOM 1055 C CA . SER A 1 140 ? 28.875 -30.312 -15.352 1 96.69 140 SER A CA 1
ATOM 1056 C C . SER A 1 140 ? 28.703 -31.688 -14.711 1 96.69 140 SER A C 1
ATOM 1058 O O . SER A 1 140 ? 29.047 -32.688 -15.32 1 96.69 140 SER A O 1
ATOM 1060 N N . PRO A 1 141 ? 28.172 -31.734 -13.523 1 96.69 141 PRO A N 1
ATOM 1061 C CA . PRO A 1 141 ? 27.875 -33.031 -12.914 1 96.69 141 PRO A CA 1
ATOM 1062 C C . PRO A 1 141 ? 26.922 -33.875 -13.75 1 96.69 141 PRO A C 1
ATOM 1064 O O . PRO A 1 141 ? 26.875 -35.094 -13.609 1 96.69 141 PRO A O 1
ATOM 1067 N N . ALA A 1 142 ? 26.172 -33.312 -14.586 1 95.31 142 ALA A N 1
ATOM 1068 C CA . ALA A 1 142 ? 25.203 -34 -15.414 1 95.31 142 ALA A CA 1
ATOM 1069 C C . ALA A 1 142 ? 25.875 -35 -16.359 1 95.31 142 ALA A C 1
ATOM 1071 O O . ALA A 1 142 ? 25.25 -35.938 -16.828 1 95.31 142 ALA A O 1
ATOM 1072 N N . ARG A 1 143 ? 27.078 -34.781 -16.609 1 94.69 143 ARG A N 1
ATOM 1073 C CA . ARG A 1 143 ? 27.828 -35.656 -17.531 1 94.69 143 ARG A CA 1
ATOM 1074 C C . ARG A 1 143 ? 28.094 -37 -16.891 1 94.69 143 ARG A C 1
ATOM 1076 O O . ARG A 1 143 ? 28.438 -37.969 -17.594 1 94.69 143 ARG A O 1
ATOM 1083 N N . ASP A 1 144 ? 27.906 -37.125 -15.633 1 95.62 144 ASP A N 1
ATOM 1084 C CA . ASP A 1 144 ? 28.125 -38.375 -14.922 1 95.62 144 ASP A CA 1
ATOM 1085 C C . ASP A 1 144 ? 26.875 -39.25 -14.969 1 95.62 144 ASP A C 1
ATOM 1087 O O . ASP A 1 144 ? 26.906 -40.406 -14.562 1 95.62 144 ASP A O 1
ATOM 1091 N N . LEU A 1 145 ? 25.812 -38.75 -15.469 1 94.81 145 LEU A N 1
ATOM 1092 C CA . LEU A 1 145 ? 24.594 -39.562 -15.586 1 94.81 145 LEU A CA 1
ATOM 1093 C C . LEU A 1 145 ? 24.719 -40.594 -16.703 1 94.81 145 LEU A C 1
ATOM 1095 O O . LEU A 1 145 ? 25.422 -40.344 -17.688 1 94.81 145 LEU A O 1
ATOM 1099 N N . THR A 1 146 ? 24 -41.625 -16.516 1 91.12 146 THR A N 1
ATOM 1100 C CA . THR A 1 146 ? 23.984 -42.656 -17.547 1 91.12 146 THR A CA 1
ATOM 1101 C C . THR A 1 146 ? 23.266 -42.156 -18.797 1 91.12 146 THR A C 1
ATOM 1103 O O . THR A 1 146 ? 22.5 -41.188 -18.75 1 91.12 146 THR A O 1
ATOM 1106 N N . ALA A 1 147 ? 23.453 -42.844 -19.906 1 86.12 147 ALA A N 1
ATOM 1107 C CA . ALA A 1 147 ? 22.953 -42.406 -21.203 1 86.12 147 ALA A CA 1
ATOM 1108 C C . ALA A 1 147 ? 21.438 -42.531 -21.281 1 86.12 147 ALA A C 1
ATOM 1110 O O . ALA A 1 147 ? 20.797 -42 -22.188 1 86.12 147 ALA A O 1
ATOM 1111 N N . ASP A 1 148 ? 20.906 -43.188 -20.406 1 86.06 148 ASP A N 1
ATOM 1112 C CA . ASP A 1 148 ? 19.453 -43.344 -20.406 1 86.06 148 ASP A CA 1
ATOM 1113 C C . ASP A 1 148 ? 18.812 -42.625 -19.234 1 86.06 148 ASP A C 1
ATOM 1115 O O . ASP A 1 148 ? 17.781 -43.062 -18.719 1 86.06 148 ASP A O 1
ATOM 1119 N N . ALA A 1 149 ? 19.359 -41.625 -18.734 1 91.12 149 ALA A N 1
ATOM 1120 C CA . ALA A 1 149 ? 18.906 -40.875 -17.578 1 91.12 149 ALA A CA 1
ATOM 1121 C C . ALA A 1 149 ? 17.453 -40.438 -17.75 1 91.12 149 ALA A C 1
ATOM 1123 O O . ALA A 1 149 ? 16.656 -40.5 -16.812 1 91.12 149 ALA A O 1
ATOM 1124 N N . GLY A 1 150 ? 17.109 -39.906 -18.969 1 94.25 150 GLY A N 1
ATOM 1125 C CA . GLY A 1 150 ? 15.75 -39.5 -19.25 1 94.25 150 GLY A CA 1
ATOM 1126 C C . GLY A 1 150 ? 15.508 -38.031 -19.031 1 94.25 150 GLY A C 1
ATOM 1127 O O . GLY A 1 150 ? 16.453 -37.25 -18.891 1 94.25 150 GLY A O 1
ATOM 1128 N N . PHE A 1 151 ? 14.219 -37.594 -19.078 1 97.56 151 PHE A N 1
ATOM 1129 C CA . PHE A 1 151 ? 13.797 -36.219 -18.984 1 97.56 151 PHE A CA 1
ATOM 1130 C C . PHE A 1 151 ? 12.977 -35.969 -17.719 1 97.56 151 PHE A C 1
ATOM 1132 O O . PHE A 1 151 ? 12.289 -36.875 -17.234 1 97.56 151 PHE A O 1
ATOM 1139 N N . ALA A 1 152 ? 13.023 -34.781 -17.188 1 97.31 152 ALA A N 1
ATOM 1140 C CA . ALA A 1 152 ? 12.234 -34.438 -16 1 97.31 152 ALA A CA 1
ATOM 1141 C C . ALA A 1 152 ? 10.852 -33.938 -16.391 1 97.31 152 ALA A C 1
ATOM 1143 O O . ALA A 1 152 ? 9.922 -33.969 -15.586 1 97.31 152 ALA A O 1
ATOM 1144 N N . GLY A 1 153 ? 10.68 -33.438 -17.578 1 98.25 153 GLY A N 1
ATOM 1145 C CA . GLY A 1 153 ? 9.469 -32.844 -18.109 1 98.25 153 GLY A CA 1
ATOM 1146 C C . GLY A 1 153 ? 9.688 -32.156 -19.453 1 98.25 153 GLY A C 1
ATOM 1147 O O . GLY A 1 153 ? 10.641 -32.469 -20.172 1 98.25 153 GLY A O 1
ATOM 1148 N N . PHE A 1 154 ? 8.781 -31.266 -19.797 1 98.56 154 PHE A N 1
ATOM 1149 C CA . PHE A 1 154 ? 8.898 -30.641 -21.094 1 98.56 154 PHE A CA 1
ATOM 1150 C C . PHE A 1 154 ? 8.273 -29.25 -21.078 1 98.56 154 PHE A C 1
ATOM 1152 O O . PHE A 1 154 ? 7.59 -28.875 -20.125 1 98.56 154 PHE A O 1
ATOM 1159 N N . ARG A 1 155 ? 8.594 -28.5 -22.031 1 98.5 155 ARG A N 1
ATOM 1160 C CA . ARG A 1 155 ? 8.023 -27.188 -22.297 1 98.5 155 ARG A CA 1
ATOM 1161 C C . ARG A 1 155 ? 7.684 -27.016 -23.781 1 98.5 155 ARG A C 1
ATOM 1163 O O . ARG A 1 155 ? 8.281 -27.672 -24.641 1 98.5 155 ARG A O 1
ATOM 1170 N N . ILE A 1 156 ? 6.676 -26.281 -24 1 97.88 156 ILE A N 1
ATOM 1171 C CA . ILE A 1 156 ? 6.316 -25.922 -25.375 1 97.88 156 ILE A CA 1
ATOM 1172 C C . ILE A 1 156 ? 6.68 -24.453 -25.641 1 97.88 156 ILE A C 1
ATOM 1174 O O . ILE A 1 156 ? 6.344 -23.578 -24.844 1 97.88 156 ILE A O 1
ATOM 1178 N N . LEU A 1 157 ? 7.348 -24.234 -26.719 1 96.75 157 LEU A N 1
ATOM 1179 C CA . LEU A 1 157 ? 7.898 -22.922 -27.016 1 96.75 157 LEU A CA 1
ATOM 1180 C C . LEU A 1 157 ? 7.012 -22.172 -28.016 1 96.75 157 LEU A C 1
ATOM 1182 O O . LEU A 1 157 ? 6.172 -22.781 -28.672 1 96.75 157 LEU A O 1
ATOM 1186 N N . ARG A 1 158 ? 7.242 -20.906 -28.047 1 93.25 158 ARG A N 1
ATOM 1187 C CA . ARG A 1 158 ? 6.719 -20.141 -29.172 1 93.25 158 ARG A CA 1
ATOM 1188 C C . ARG A 1 158 ? 7.352 -20.578 -30.484 1 93.25 158 ARG A C 1
ATOM 1190 O O . ARG A 1 158 ? 8.453 -21.125 -30.5 1 93.25 158 ARG A O 1
ATOM 1197 N N . PRO A 1 159 ? 6.66 -20.219 -31.578 1 89.75 159 PRO A N 1
ATOM 1198 C CA . PRO A 1 159 ? 7.16 -20.688 -32.875 1 89.75 159 PRO A CA 1
ATOM 1199 C C . PRO A 1 159 ? 8.562 -20.172 -33.188 1 89.75 159 PRO A C 1
ATOM 1201 O O . PRO A 1 159 ? 9.352 -20.859 -33.844 1 89.75 159 PRO A O 1
ATOM 1204 N N . ASP A 1 160 ? 8.945 -19.047 -32.688 1 91 160 ASP A N 1
ATOM 1205 C CA . ASP A 1 160 ? 10.258 -18.469 -32.969 1 91 160 ASP A CA 1
ATOM 1206 C C . ASP A 1 160 ? 11.289 -18.922 -31.938 1 91 160 ASP A C 1
ATOM 1208 O O . ASP A 1 160 ? 12.43 -18.453 -31.953 1 91 160 ASP A O 1
ATOM 1212 N N . LEU A 1 161 ? 10.859 -19.781 -31.062 1 92.94 161 LEU A N 1
ATOM 1213 C CA . LEU A 1 161 ? 11.68 -20.406 -30.031 1 92.94 161 LEU A CA 1
ATOM 1214 C C . LEU A 1 161 ? 12.203 -19.344 -29.047 1 92.94 161 LEU A C 1
ATOM 1216 O O . LEU A 1 161 ? 13.242 -19.547 -28.422 1 92.94 161 LEU A O 1
ATOM 1220 N N . SER A 1 162 ? 11.547 -18.188 -28.906 1 90.75 162 SER A N 1
ATOM 1221 C CA . SER A 1 162 ? 12 -17.078 -28.062 1 90.75 162 SER A CA 1
ATOM 1222 C C . SER A 1 162 ? 11.68 -17.344 -26.594 1 90.75 162 SER A C 1
ATOM 1224 O O . SER A 1 162 ? 12.258 -16.703 -25.703 1 90.75 162 SER A O 1
ATOM 1226 N N . GLY A 1 163 ? 10.727 -18.25 -26.375 1 93.19 163 GLY A N 1
ATOM 1227 C CA . GLY A 1 163 ? 10.297 -18.547 -25.016 1 93.19 163 GLY A CA 1
ATOM 1228 C C . GLY A 1 163 ? 9.203 -19.609 -24.953 1 93.19 163 GLY A C 1
ATOM 1229 O O . GLY A 1 163 ? 8.531 -19.859 -25.953 1 93.19 163 GLY A O 1
ATOM 1230 N N . ASP A 1 164 ? 9.148 -20.172 -23.719 1 96 164 ASP A N 1
ATOM 1231 C CA . ASP A 1 164 ? 8.102 -21.172 -23.547 1 96 164 ASP A CA 1
ATOM 1232 C C . ASP A 1 164 ? 6.82 -20.531 -23.016 1 96 164 ASP A C 1
ATOM 1234 O O . ASP A 1 164 ? 6.867 -19.531 -22.312 1 96 164 ASP A O 1
ATOM 1238 N N . TRP A 1 165 ? 5.648 -21.078 -23.406 1 96.75 165 TRP A N 1
ATOM 1239 C CA . TRP A 1 165 ? 4.375 -20.578 -22.906 1 96.75 165 TRP A CA 1
ATOM 1240 C C . TRP A 1 165 ? 3.678 -21.609 -22.047 1 96.75 165 TRP A C 1
ATOM 1242 O O . TRP A 1 165 ? 2.664 -21.328 -21.406 1 96.75 165 TRP A O 1
ATOM 1252 N N . ILE A 1 166 ? 4.215 -22.797 -21.969 1 97.75 166 ILE A N 1
ATOM 1253 C CA . ILE A 1 166 ? 3.717 -23.812 -21.047 1 97.75 166 ILE A CA 1
ATOM 1254 C C . ILE A 1 166 ? 4.875 -24.688 -20.562 1 97.75 166 ILE A C 1
ATOM 1256 O O . ILE A 1 166 ? 5.852 -24.875 -21.281 1 97.75 166 ILE A O 1
ATOM 1260 N N . SER A 1 167 ? 4.766 -25.203 -19.359 1 98.31 167 SER A N 1
ATOM 1261 C CA . SER A 1 167 ? 5.746 -26.109 -18.766 1 98.31 167 SER A CA 1
ATOM 1262 C C . SER A 1 167 ? 5.062 -27.203 -17.953 1 98.31 167 SER A C 1
ATOM 1264 O O . SER A 1 167 ? 4.105 -26.953 -17.234 1 98.31 167 SER A O 1
ATOM 1266 N N . PHE A 1 168 ? 5.438 -28.406 -18.188 1 98.56 168 PHE A N 1
ATOM 1267 C CA . PHE A 1 168 ? 5.117 -29.562 -17.359 1 98.56 168 PHE A CA 1
ATOM 1268 C C . PHE A 1 168 ? 6.355 -30.062 -16.625 1 98.56 168 PHE A C 1
ATOM 1270 O O . PHE A 1 168 ? 7.309 -30.547 -17.234 1 98.56 168 PHE A O 1
ATOM 1277 N N . LEU A 1 169 ? 6.348 -29.938 -15.383 1 97.44 169 LEU A N 1
ATOM 1278 C CA . LEU A 1 169 ? 7.551 -30.234 -14.617 1 97.44 169 LEU A CA 1
ATOM 1279 C C . LEU A 1 169 ? 7.211 -30.531 -13.164 1 97.44 169 LEU A C 1
ATOM 1281 O O . LEU A 1 169 ? 6.57 -29.719 -12.484 1 97.44 169 LEU A O 1
ATOM 1285 N N . GLY A 1 170 ? 7.594 -31.719 -12.719 1 93.88 170 GLY A N 1
ATOM 1286 C CA . GLY A 1 170 ? 7.418 -32.094 -11.32 1 93.88 170 GLY A CA 1
ATOM 1287 C C . GLY A 1 170 ? 6.055 -32.688 -11.031 1 93.88 170 GLY A C 1
ATOM 1288 O O . GLY A 1 170 ? 5.031 -32 -11.156 1 93.88 170 GLY A O 1
ATOM 1289 N N . ALA A 1 171 ? 6.113 -33.844 -10.547 1 95.5 171 ALA A N 1
ATOM 1290 C CA . ALA A 1 171 ? 4.871 -34.562 -10.234 1 95.5 171 ALA A CA 1
ATOM 1291 C C . ALA A 1 171 ? 3.867 -34.438 -11.375 1 95.5 171 ALA A C 1
ATOM 1293 O O . ALA A 1 171 ? 4.164 -34.781 -12.516 1 95.5 171 ALA A O 1
ATOM 1294 N N . THR A 1 172 ? 2.709 -33.969 -11.039 1 98.31 172 THR A N 1
ATOM 1295 C CA . THR A 1 172 ? 1.721 -33.75 -12.094 1 98.31 172 THR A CA 1
ATOM 1296 C C . THR A 1 172 ? 1.464 -32.281 -12.328 1 98.31 172 THR A C 1
ATOM 1298 O O . THR A 1 172 ? 0.375 -31.891 -12.75 1 98.31 172 THR A O 1
ATOM 1301 N N . TYR A 1 173 ? 2.447 -31.438 -12.016 1 98.38 173 TYR A N 1
ATOM 1302 C CA . TYR A 1 173 ? 2.287 -29.984 -12.133 1 98.38 173 TYR A CA 1
ATOM 1303 C C . TYR A 1 173 ? 2.459 -29.531 -13.578 1 98.38 173 TYR A C 1
ATOM 1305 O O . TYR A 1 173 ? 3.291 -30.078 -14.312 1 98.38 173 TYR A O 1
ATOM 1313 N N . PHE A 1 174 ? 1.752 -28.547 -13.953 1 98.69 174 PHE A N 1
ATOM 1314 C CA . PHE A 1 174 ? 1.966 -27.812 -15.188 1 98.69 174 PHE A CA 1
ATOM 1315 C C . PHE A 1 174 ? 1.482 -26.375 -15.055 1 98.69 174 PHE A C 1
ATOM 1317 O O . PHE A 1 174 ? 0.648 -26.078 -14.195 1 98.69 174 PHE A O 1
ATOM 1324 N N . ARG A 1 175 ? 2.012 -25.469 -15.859 1 98.62 175 ARG A N 1
ATOM 1325 C CA . ARG A 1 175 ? 1.635 -24.062 -15.812 1 98.62 175 ARG A CA 1
ATOM 1326 C C . ARG A 1 175 ? 1.804 -23.406 -17.188 1 98.62 175 ARG A C 1
ATOM 1328 O O . ARG A 1 175 ? 2.545 -23.906 -18.031 1 98.62 175 ARG A O 1
ATOM 1335 N N . THR A 1 176 ? 1.049 -22.375 -17.375 1 98.06 176 THR A N 1
ATOM 1336 C CA . THR A 1 176 ? 1.187 -21.562 -18.578 1 98.06 176 THR A CA 1
ATOM 1337 C C . THR A 1 176 ? 1.487 -20.109 -18.203 1 98.06 176 THR A C 1
ATOM 1339 O O . THR A 1 176 ? 1.354 -19.719 -17.047 1 98.06 176 THR A O 1
ATOM 1342 N N . GLU A 1 177 ? 1.85 -19.344 -19.188 1 96.88 177 GLU A N 1
ATOM 1343 C CA . GLU A 1 177 ? 2.193 -17.938 -18.969 1 96.88 177 GLU A CA 1
ATOM 1344 C C . GLU A 1 177 ? 0.946 -17.062 -18.969 1 96.88 177 GLU A C 1
ATOM 1346 O O . GLU A 1 177 ? 1.02 -15.867 -18.641 1 96.88 177 GLU A O 1
ATOM 1351 N N . GLY A 1 178 ? -0.184 -17.609 -19.328 1 96.75 178 GLY A N 1
ATOM 1352 C CA . GLY A 1 178 ? -1.429 -16.859 -19.344 1 96.75 178 GLY A CA 1
ATOM 1353 C C . GLY A 1 178 ? -1.467 -15.797 -20.422 1 96.75 178 GLY A C 1
ATOM 1354 O O . GLY A 1 178 ? -0.724 -15.867 -21.406 1 96.75 178 GLY A O 1
ATOM 1355 N N . ALA A 1 179 ? -2.402 -14.828 -20.266 1 96.69 179 ALA A N 1
ATOM 1356 C CA . ALA A 1 179 ? -2.678 -13.82 -21.281 1 96.69 179 ALA A CA 1
ATOM 1357 C C . ALA A 1 179 ? -1.605 -12.734 -21.281 1 96.69 179 ALA A C 1
ATOM 1359 O O . ALA A 1 179 ? -1.364 -12.086 -22.312 1 96.69 179 ALA A O 1
ATOM 1360 N N . LEU A 1 180 ? -0.946 -12.625 -20.141 1 95.81 180 LEU A N 1
ATOM 1361 C CA . LEU A 1 180 ? -0.049 -11.477 -20.031 1 95.81 180 LEU A CA 1
ATOM 1362 C C . LEU A 1 180 ? 1.408 -11.93 -20.031 1 95.81 180 LEU A C 1
ATOM 1364 O O . LEU A 1 180 ? 2.303 -11.156 -19.688 1 95.81 180 LEU A O 1
ATOM 1368 N N . GLY A 1 181 ? 1.607 -13.156 -20.281 1 95 181 GLY A N 1
ATOM 1369 C CA . GLY A 1 181 ? 2.941 -13.656 -20.578 1 95 181 GLY A CA 1
ATOM 1370 C C . GLY A 1 181 ? 3.797 -13.828 -19.344 1 95 181 GLY A C 1
ATOM 1371 O O . GLY A 1 181 ? 5.02 -13.695 -19.406 1 95 181 GLY A O 1
ATOM 1372 N N . GLN A 1 182 ? 3.201 -14.078 -18.25 1 96.31 182 GLN A N 1
ATOM 1373 C CA . GLN A 1 182 ? 3.947 -14.258 -17.016 1 96.31 182 GLN A CA 1
ATOM 1374 C C . GLN A 1 182 ? 3.457 -15.484 -16.25 1 96.31 182 GLN A C 1
ATOM 1376 O O . GLN A 1 182 ? 2.283 -15.562 -15.883 1 96.31 182 GLN A O 1
ATOM 1381 N N . PHE A 1 183 ? 4.402 -16.406 -15.961 1 97.25 183 PHE A N 1
ATOM 1382 C CA . PHE A 1 183 ? 4.031 -17.578 -15.18 1 97.25 183 PHE A CA 1
ATOM 1383 C C . PHE A 1 183 ? 3.664 -17.203 -13.758 1 97.25 183 PHE A C 1
ATOM 1385 O O . PHE A 1 183 ? 4.148 -16.188 -13.234 1 97.25 183 PHE A O 1
ATOM 1392 N N . GLY A 1 184 ? 2.822 -17.984 -13.148 1 96.62 184 GLY A N 1
ATOM 1393 C CA . GLY A 1 184 ? 2.379 -17.766 -11.781 1 96.62 184 GLY A CA 1
ATOM 1394 C C . GLY A 1 184 ? 1.998 -19.047 -11.07 1 96.62 184 GLY A C 1
ATOM 1395 O O . GLY A 1 184 ? 2.865 -19.859 -10.719 1 96.62 184 GLY A O 1
ATOM 1396 N N . LEU A 1 185 ? 0.649 -19.219 -10.914 1 98.38 185 LEU A N 1
ATOM 1397 C CA . LEU A 1 185 ? 0.169 -20.422 -10.242 1 98.38 185 LEU A CA 1
ATOM 1398 C C . LEU A 1 185 ? 0.261 -21.641 -11.164 1 98.38 185 LEU A C 1
ATOM 1400 O O . LEU A 1 185 ? 0.567 -21.5 -12.352 1 98.38 185 LEU A O 1
ATOM 1404 N N . SER A 1 186 ? 0.072 -22.812 -10.57 1 98.62 186 SER A N 1
ATOM 1405 C CA . SER A 1 186 ? 0.129 -24.062 -11.312 1 98.62 186 SER A CA 1
ATOM 1406 C C . SER A 1 186 ? -1.179 -24.844 -11.188 1 98.62 186 SER A C 1
ATOM 1408 O O . SER A 1 186 ? -1.964 -24.594 -10.266 1 98.62 186 SER A O 1
ATOM 1410 N N . ALA A 1 187 ? -1.342 -25.609 -12.172 1 98.81 187 ALA A N 1
ATOM 1411 C CA . ALA A 1 187 ? -2.357 -26.656 -12.086 1 98.81 187 ALA A CA 1
ATOM 1412 C C . ALA A 1 187 ? -1.715 -28.031 -11.906 1 98.81 187 ALA A C 1
ATOM 1414 O O . ALA A 1 187 ? -0.501 -28.172 -12.07 1 98.81 187 ALA A O 1
ATOM 1415 N N . ARG A 1 188 ? -2.525 -28.953 -11.477 1 98.69 188 ARG A N 1
ATOM 1416 C CA . ARG A 1 188 ? -2.127 -30.359 -11.328 1 98.69 188 ARG A CA 1
ATOM 1417 C C . ARG A 1 188 ? -3.186 -31.297 -11.898 1 98.69 188 ARG A C 1
ATOM 1419 O O . ARG A 1 188 ? -4.355 -30.922 -12.008 1 98.69 188 ARG A O 1
ATOM 1426 N N . ALA A 1 189 ? -2.707 -32.469 -12.203 1 98.56 189 ALA A N 1
ATOM 1427 C CA . ALA A 1 189 ? -3.684 -33.438 -12.68 1 98.56 189 ALA A CA 1
ATOM 1428 C C . ALA A 1 189 ? -4.613 -33.875 -11.547 1 98.56 189 ALA A C 1
ATOM 1430 O O . ALA A 1 189 ? -5.809 -34.094 -11.766 1 98.56 189 ALA A O 1
ATOM 1431 N N . ILE A 1 190 ? -4.066 -34 -10.383 1 98.38 190 ILE A N 1
ATOM 1432 C CA . ILE A 1 190 ? -4.84 -34.594 -9.297 1 98.38 190 ILE A CA 1
ATOM 1433 C C . ILE A 1 190 ? -4.199 -34.219 -7.953 1 98.38 190 ILE A C 1
ATOM 1435 O O . ILE A 1 190 ? -2.99 -34 -7.879 1 98.38 190 ILE A O 1
ATOM 1439 N N . ALA A 1 191 ? -5.012 -34.031 -6.945 1 98.38 191 ALA A N 1
ATOM 1440 C CA . ALA A 1 191 ? -4.555 -33.906 -5.566 1 98.38 191 ALA A CA 1
ATOM 1441 C C . ALA A 1 191 ? -5.082 -35.031 -4.688 1 98.38 191 ALA A C 1
ATOM 1443 O O . ALA A 1 191 ? -6.242 -35.438 -4.812 1 98.38 191 ALA A O 1
ATOM 1444 N N . VAL A 1 192 ? -4.191 -35.562 -3.811 1 98 192 VAL A N 1
ATOM 1445 C CA . VAL A 1 192 ? -4.582 -36.688 -2.953 1 98 192 VAL A CA 1
ATOM 1446 C C . VAL A 1 192 ? -4.215 -36.375 -1.504 1 98 192 VAL A C 1
ATOM 1448 O O . VAL A 1 192 ? -3.041 -36.188 -1.183 1 98 192 VAL A O 1
ATOM 1451 N N . ASP A 1 193 ? -5.207 -36.312 -0.688 1 97.62 193 ASP A N 1
ATOM 1452 C CA . ASP A 1 193 ? -5.094 -36.156 0.758 1 97.62 193 ASP A CA 1
ATOM 1453 C C . ASP A 1 193 ? -4.398 -34.844 1.112 1 97.62 193 ASP A C 1
ATOM 1455 O O . ASP A 1 193 ? -3.6 -34.781 2.049 1 97.62 193 ASP A O 1
ATOM 1459 N N . THR A 1 194 ? -4.645 -33.844 0.323 1 97.25 194 THR A N 1
ATOM 1460 C CA . THR A 1 194 ? -4.062 -32.531 0.526 1 97.25 194 THR A CA 1
ATOM 1461 C C . THR A 1 194 ? -4.586 -31.891 1.816 1 97.25 194 THR A C 1
ATOM 1463 O O . THR A 1 194 ? -5.793 -31.891 2.068 1 97.25 194 THR A O 1
ATOM 1466 N N . GLY A 1 195 ? -3.691 -31.359 2.602 1 95.25 195 GLY A N 1
ATOM 1467 C CA . GLY A 1 195 ? -4.043 -30.625 3.797 1 95.25 195 GLY A CA 1
ATOM 1468 C C . GLY A 1 195 ? -4.402 -31.5 4.973 1 95.25 195 GLY A C 1
ATOM 1469 O O . GLY A 1 195 ? -4.895 -31.031 5.996 1 95.25 195 GLY A O 1
ATOM 1470 N N . LEU A 1 196 ? -4.219 -32.812 4.859 1 95.5 196 LEU A N 1
ATOM 1471 C CA . LEU A 1 196 ? -4.555 -33.719 5.934 1 95.5 196 LEU A CA 1
ATOM 1472 C C . LEU A 1 196 ? -3.324 -34.062 6.777 1 95.5 196 LEU A C 1
ATOM 1474 O O . LEU A 1 196 ? -2.195 -34 6.289 1 95.5 196 LEU A O 1
ATOM 1478 N N . PRO A 1 197 ? -3.564 -34.406 8.031 1 93.25 197 PRO A N 1
ATOM 1479 C CA . PRO A 1 197 ? -2.447 -34.75 8.914 1 93.25 197 PRO A CA 1
ATOM 1480 C C . PRO A 1 197 ? -1.624 -35.938 8.391 1 93.25 197 PRO A C 1
ATOM 1482 O O . PRO A 1 197 ? -0.432 -36.031 8.695 1 93.25 197 PRO A O 1
ATOM 1485 N N . SER A 1 198 ? -2.238 -36.812 7.66 1 93.06 198 SER A N 1
ATOM 1486 C CA . SER A 1 198 ? -1.546 -37.969 7.121 1 93.06 198 SER A CA 1
ATOM 1487 C C . SER A 1 198 ? -0.505 -37.562 6.082 1 93.06 198 SER A C 1
ATOM 1489 O O . SER A 1 198 ? 0.349 -38.375 5.707 1 93.06 198 SER A O 1
ATOM 1491 N N . GLY A 1 199 ? -0.646 -36.406 5.648 1 94.25 199 GLY A N 1
ATOM 1492 C CA . GLY A 1 199 ? 0.244 -35.938 4.598 1 94.25 199 GLY A CA 1
ATOM 1493 C C . GLY A 1 199 ? -0.342 -36.094 3.205 1 94.25 199 GLY A C 1
ATOM 1494 O O . GLY A 1 199 ? -1.234 -36.906 2.99 1 94.25 199 GLY A O 1
ATOM 1495 N N . GLU A 1 200 ? 0.195 -35.375 2.266 1 96.81 200 GLU A N 1
ATOM 1496 C CA . GLU A 1 200 ? -0.27 -35.406 0.882 1 96.81 200 GLU A CA 1
ATOM 1497 C C . GLU A 1 200 ? 0.526 -36.406 0.052 1 96.81 200 GLU A C 1
ATOM 1499 O O . GLU A 1 200 ? 1.723 -36.594 0.278 1 96.81 200 GLU A O 1
ATOM 1504 N N . GLU A 1 201 ? -0.199 -37.094 -0.801 1 97.12 201 GLU A N 1
ATOM 1505 C CA . GLU A 1 201 ? 0.428 -37.938 -1.833 1 97.12 201 GLU A CA 1
ATOM 1506 C C . GLU A 1 201 ? 0.601 -37.156 -3.131 1 97.12 201 GLU A C 1
ATOM 1508 O O . GLU A 1 201 ? -0.292 -36.406 -3.533 1 97.12 201 GLU A O 1
ATOM 1513 N N . PHE A 1 202 ? 1.745 -37.344 -3.75 1 96.44 202 PHE A N 1
ATOM 1514 C CA . PHE A 1 202 ? 2.008 -36.656 -5.012 1 96.44 202 PHE A CA 1
ATOM 1515 C C . PHE A 1 202 ? 2.174 -37.656 -6.148 1 96.44 202 PHE A C 1
ATOM 1517 O O . PHE A 1 202 ? 3.295 -38.062 -6.469 1 96.44 202 PHE A O 1
ATOM 1524 N N . PRO A 1 203 ? 1.078 -38 -6.777 1 97.5 203 PRO A N 1
ATOM 1525 C CA . PRO A 1 203 ? 1.229 -38.781 -7.996 1 97.5 203 PRO A CA 1
ATOM 1526 C C . PRO A 1 203 ? 2.092 -38.094 -9.047 1 97.5 203 PRO A C 1
ATOM 1528 O O . PRO A 1 203 ? 2.297 -36.875 -8.984 1 97.5 203 PRO A O 1
ATOM 1531 N N . ARG A 1 204 ? 2.58 -38.875 -10 1 97.44 204 ARG A N 1
ATOM 1532 C CA . ARG A 1 204 ? 3.477 -38.281 -10.984 1 97.44 204 ARG A CA 1
ATOM 1533 C C . ARG A 1 204 ? 3.041 -38.625 -12.406 1 97.44 204 ARG A C 1
ATOM 1535 O O . ARG A 1 204 ? 2.463 -39.688 -12.633 1 97.44 204 ARG A O 1
ATOM 1542 N N . PHE A 1 205 ? 3.342 -37.781 -13.328 1 98.38 205 PHE A N 1
ATOM 1543 C CA . PHE A 1 205 ? 3.361 -38.188 -14.727 1 98.38 205 PHE A CA 1
ATOM 1544 C C . PHE A 1 205 ? 4.465 -39.219 -14.977 1 98.38 205 PHE A C 1
ATOM 1546 O O . PHE A 1 205 ? 5.629 -38.969 -14.664 1 98.38 205 PHE A O 1
ATOM 1553 N N . THR A 1 206 ? 4.113 -40.312 -15.555 1 97.94 206 THR A N 1
ATOM 1554 C CA . THR A 1 206 ? 5.133 -41.344 -15.836 1 97.94 206 THR A CA 1
ATOM 1555 C C . THR A 1 206 ? 5.395 -41.438 -17.328 1 97.94 206 THR A C 1
ATOM 1557 O O . THR A 1 206 ? 6.504 -41.75 -17.75 1 97.94 206 THR A O 1
ATOM 1560 N N . GLU A 1 207 ? 4.406 -41.25 -18.078 1 98.56 207 GLU A N 1
ATOM 1561 C CA . GLU A 1 207 ? 4.496 -41.188 -19.531 1 98.56 207 GLU A CA 1
ATOM 1562 C C . GLU A 1 207 ? 3.713 -40 -20.078 1 98.56 207 GLU A C 1
ATOM 1564 O O . GLU A 1 207 ? 2.625 -39.688 -19.594 1 98.56 207 GLU A O 1
ATOM 1569 N N . VAL A 1 208 ? 4.273 -39.344 -21.078 1 98.88 208 VAL A N 1
ATOM 1570 C CA . VAL A 1 208 ? 3.602 -38.219 -21.719 1 98.88 208 VAL A CA 1
ATOM 1571 C C . VAL A 1 208 ? 3.648 -38.406 -23.234 1 98.88 208 VAL A C 1
ATOM 1573 O O . VAL A 1 208 ? 4.707 -38.688 -23.797 1 98.88 208 VAL A O 1
ATOM 1576 N N . TYR A 1 209 ? 2.576 -38.281 -23.875 1 98.81 209 TYR A N 1
ATOM 1577 C CA . TYR A 1 209 ? 2.402 -38.375 -25.312 1 98.81 209 TYR A CA 1
ATOM 1578 C C . TYR A 1 209 ? 2.025 -37.031 -25.906 1 98.81 209 TYR A C 1
ATOM 1580 O O . TYR A 1 209 ? 0.99 -36.469 -25.562 1 98.81 209 TYR A O 1
ATOM 1588 N N . LEU A 1 210 ? 2.857 -36.531 -26.797 1 98.62 210 LEU A N 1
ATOM 1589 C CA . LEU A 1 210 ? 2.697 -35.188 -27.359 1 98.62 210 LEU A CA 1
ATOM 1590 C C . LEU A 1 210 ? 2.303 -35.25 -28.828 1 98.62 210 LEU A C 1
ATOM 1592 O O . LEU A 1 210 ? 2.889 -36.031 -29.594 1 98.62 210 LEU A O 1
ATOM 1596 N N . GLU A 1 211 ? 1.324 -34.5 -29.203 1 96.88 211 GLU A N 1
ATOM 1597 C CA . GLU A 1 211 ? 0.847 -34.531 -30.578 1 96.88 211 GLU A CA 1
ATOM 1598 C C . GLU A 1 211 ? 0.317 -33.156 -31 1 96.88 211 GLU A C 1
ATOM 1600 O O . GLU A 1 211 ? -0.05 -32.344 -30.141 1 96.88 211 GLU A O 1
ATOM 1605 N N . GLU A 1 212 ? 0.388 -32.844 -32.25 1 95.62 212 GLU A N 1
ATOM 1606 C CA . GLU A 1 212 ? -0.337 -31.719 -32.812 1 95.62 212 GLU A CA 1
ATOM 1607 C C . GLU A 1 212 ? -1.794 -32.062 -33.094 1 95.62 212 GLU A C 1
ATOM 1609 O O . GLU A 1 212 ? -2.074 -33.062 -33.781 1 95.62 212 GLU A O 1
ATOM 1614 N N . GLY A 1 213 ? -2.641 -31.281 -32.5 1 93.38 213 GLY A N 1
ATOM 1615 C CA . GLY A 1 213 ? -4.059 -31.453 -32.781 1 93.38 213 GLY A CA 1
ATOM 1616 C C . GLY A 1 213 ? -4.578 -30.578 -33.875 1 93.38 213 GLY A C 1
ATOM 1617 O O . GLY A 1 213 ? -3.799 -30.047 -34.688 1 93.38 213 GLY A O 1
ATOM 1618 N N . ALA A 1 214 ? -5.871 -30.516 -33.938 1 90.06 214 ALA A N 1
ATOM 1619 C CA . ALA A 1 214 ? -6.535 -29.703 -34.969 1 90.06 214 ALA A CA 1
ATOM 1620 C C . ALA A 1 214 ? -6.172 -28.234 -34.812 1 90.06 214 ALA A C 1
ATOM 1622 O O . ALA A 1 214 ? -6.078 -27.719 -33.719 1 90.06 214 ALA A O 1
ATOM 1623 N N . GLY A 1 215 ? -5.941 -27.562 -36 1 89.25 215 GLY A N 1
ATOM 1624 C CA . GLY A 1 215 ? -5.707 -26.125 -36 1 89.25 215 GLY A CA 1
ATOM 1625 C C . GLY A 1 215 ? -4.402 -25.734 -35.344 1 89.25 215 GLY A C 1
ATOM 1626 O O . GLY A 1 215 ? -4.234 -24.578 -34.938 1 89.25 215 GLY A O 1
ATOM 1627 N N . GLY A 1 216 ? -3.551 -26.672 -35.062 1 89.62 216 GLY A N 1
ATOM 1628 C CA . GLY A 1 216 ? -2.254 -26.359 -34.5 1 89.62 216 GLY A CA 1
ATOM 1629 C C . GLY A 1 216 ? -2.24 -26.422 -32.969 1 89.62 216 GLY A C 1
ATOM 1630 O O . GLY A 1 216 ? -1.26 -26.031 -32.344 1 89.62 216 GLY A O 1
ATOM 1631 N N . GLN A 1 217 ? -3.293 -26.953 -32.375 1 94.62 217 GLN A N 1
ATOM 1632 C CA . GLN A 1 217 ? -3.354 -27.125 -30.938 1 94.62 217 GLN A CA 1
ATOM 1633 C C . GLN A 1 217 ? -2.309 -28.141 -30.469 1 94.62 217 GLN A C 1
ATOM 1635 O O . GLN A 1 217 ? -1.931 -29.047 -31.219 1 94.62 217 GLN A O 1
ATOM 1640 N N . ALA A 1 218 ? -1.831 -27.906 -29.312 1 97.19 218 ALA A N 1
ATOM 1641 C CA . ALA A 1 218 ? -1.016 -28.938 -28.656 1 97.19 218 ALA A CA 1
ATOM 1642 C C . ALA A 1 218 ? -1.885 -29.922 -27.875 1 97.19 218 ALA A C 1
ATOM 1644 O O . ALA A 1 218 ? -2.766 -29.516 -27.125 1 97.19 218 ALA A O 1
ATOM 1645 N N . VAL A 1 219 ? -1.683 -31.156 -28.078 1 98.31 219 VAL A N 1
ATOM 1646 C CA . VAL A 1 219 ? -2.398 -32.156 -27.312 1 98.31 219 VAL A CA 1
ATOM 1647 C C . VAL A 1 219 ? -1.415 -32.969 -26.453 1 98.31 219 VAL A C 1
ATOM 1649 O O . VAL A 1 219 ? -0.457 -33.531 -26.969 1 98.31 219 VAL A O 1
ATOM 1652 N N . VAL A 1 220 ? -1.647 -32.969 -25.219 1 98.75 220 VAL A N 1
ATOM 1653 C CA . VAL A 1 220 ? -0.834 -33.688 -24.234 1 98.75 220 VAL A CA 1
ATOM 1654 C C . VAL A 1 220 ? -1.66 -34.812 -23.594 1 98.75 220 VAL A C 1
ATOM 1656 O O . VAL A 1 220 ? -2.688 -34.531 -22.969 1 98.75 220 VAL A O 1
ATOM 1659 N N . THR A 1 221 ? -1.287 -36.031 -23.812 1 98.81 221 THR A N 1
ATOM 1660 C CA . THR A 1 221 ? -1.867 -37.156 -23.094 1 98.81 221 THR A CA 1
ATOM 1661 C C . THR A 1 221 ? -0.863 -37.75 -22.109 1 98.81 221 THR A C 1
ATOM 1663 O O . THR A 1 221 ? 0.276 -38.031 -22.469 1 98.81 221 THR A O 1
ATOM 1666 N N . ALA A 1 222 ? -1.297 -37.938 -20.891 1 98.88 222 ALA A N 1
ATOM 1667 C CA . ALA A 1 222 ? -0.333 -38.312 -19.875 1 98.88 222 ALA A CA 1
ATOM 1668 C C . ALA A 1 222 ? -0.882 -39.469 -19.016 1 98.88 222 ALA A C 1
ATOM 1670 O O . ALA A 1 222 ? -2.072 -39.5 -18.703 1 98.88 222 ALA A O 1
ATOM 1671 N N . LEU A 1 223 ? -0.006 -40.375 -18.719 1 98.81 223 LEU A N 1
ATOM 1672 C CA . LEU A 1 223 ? -0.263 -41.406 -17.719 1 98.81 223 LEU A CA 1
ATOM 1673 C C . LEU A 1 223 ? 0.165 -40.938 -16.328 1 98.81 223 LEU A C 1
ATOM 1675 O O . LEU A 1 223 ? 1.281 -40.438 -16.156 1 98.81 223 LEU A O 1
ATOM 1679 N N . VAL A 1 224 ? -0.708 -41.031 -15.391 1 98.62 224 VAL A N 1
ATOM 1680 C CA . VAL A 1 224 ? -0.443 -40.625 -14.016 1 98.62 224 VAL A CA 1
ATOM 1681 C C . VAL A 1 224 ? -0.424 -41.844 -13.117 1 98.62 224 VAL A C 1
ATOM 1683 O O . VAL A 1 224 ? -1.332 -42.688 -13.172 1 98.62 224 VAL A O 1
ATOM 1686 N N . GLU A 1 225 ? 0.583 -41.969 -12.289 1 98.12 225 GLU A N 1
ATOM 1687 C CA . GLU A 1 225 ? 0.685 -43.062 -11.328 1 98.12 225 GLU A CA 1
ATOM 1688 C C . GLU A 1 225 ? 1.022 -42.531 -9.93 1 98.12 225 GLU A C 1
ATOM 1690 O O . GLU A 1 225 ? 1.815 -41.594 -9.789 1 98.12 225 GLU A O 1
ATOM 1695 N N . GLY A 1 226 ? 0.391 -43.125 -8.992 1 97.12 226 GLY A N 1
ATOM 1696 C CA . GLY A 1 226 ? 0.662 -42.875 -7.578 1 97.12 226 GLY A CA 1
ATOM 1697 C C . GLY A 1 226 ? 0.367 -44.094 -6.711 1 97.12 226 GLY A C 1
ATOM 1698 O O . GLY A 1 226 ? -0.086 -45.125 -7.207 1 97.12 226 GLY A O 1
ATOM 1699 N N . ARG A 1 227 ? 0.684 -43.969 -5.426 1 97.38 227 ARG A N 1
ATOM 1700 C CA . ARG A 1 227 ? 0.464 -45.031 -4.473 1 97.38 227 ARG A CA 1
ATOM 1701 C C . ARG A 1 227 ? -1.009 -45.438 -4.418 1 97.38 227 ARG A C 1
ATOM 1703 O O . ARG A 1 227 ? -1.34 -46.625 -4.293 1 97.38 227 ARG A O 1
ATOM 1710 N N . SER A 1 228 ? -1.877 -44.438 -4.578 1 97.44 228 SER A N 1
ATOM 1711 C CA . SER A 1 228 ? -3.285 -44.719 -4.312 1 97.44 228 SER A CA 1
ATOM 1712 C C . SER A 1 228 ? -4.086 -44.781 -5.609 1 97.44 228 SER A C 1
ATOM 1714 O O . SER A 1 228 ? -5.254 -45.188 -5.602 1 97.44 228 SER A O 1
ATOM 1716 N N . LEU A 1 229 ? -3.48 -44.438 -6.699 1 97.94 229 LEU A N 1
ATOM 1717 C CA . LEU A 1 229 ? -4.297 -44.406 -7.906 1 97.94 229 LEU A CA 1
ATOM 1718 C C . LEU A 1 229 ? -3.424 -44.438 -9.156 1 97.94 229 LEU A C 1
ATOM 1720 O O . LEU A 1 229 ? -2.201 -44.312 -9.062 1 97.94 229 LEU A O 1
ATOM 1724 N N . ALA A 1 230 ? -4.031 -44.656 -10.266 1 98.25 230 ALA A N 1
ATOM 1725 C CA . ALA A 1 230 ? -3.516 -44.406 -11.609 1 98.25 230 ALA A CA 1
ATOM 1726 C C . ALA A 1 230 ? -4.582 -43.781 -12.5 1 98.25 230 ALA A C 1
ATOM 1728 O O . ALA A 1 230 ? -5.777 -43.875 -12.203 1 98.25 230 ALA A O 1
ATOM 1729 N N . GLY A 1 231 ? -4.188 -43.125 -13.5 1 98.25 231 GLY A N 1
ATOM 1730 C CA . GLY A 1 231 ? -5.145 -42.5 -14.398 1 98.25 231 GLY A CA 1
ATOM 1731 C C . GLY A 1 231 ? -4.504 -41.938 -15.656 1 98.25 231 GLY A C 1
ATOM 1732 O O . GLY A 1 231 ? -3.289 -42.031 -15.836 1 98.25 231 GLY A O 1
ATOM 1733 N N . VAL A 1 232 ? -5.359 -41.469 -16.562 1 98.69 232 VAL A N 1
ATOM 1734 C CA . VAL A 1 232 ? -4.918 -40.844 -17.797 1 98.69 232 VAL A CA 1
ATOM 1735 C C . VAL A 1 232 ? -5.598 -39.5 -17.969 1 98.69 232 VAL A C 1
ATOM 1737 O O . VAL A 1 232 ? -6.777 -39.344 -17.641 1 98.69 232 VAL A O 1
ATOM 1740 N N . TRP A 1 233 ? -4.883 -38.531 -18.391 1 98.75 233 TRP A N 1
ATOM 1741 C CA . TRP A 1 233 ? -5.375 -37.188 -18.719 1 98.75 233 TRP A CA 1
ATOM 1742 C C . TRP A 1 233 ? -5.035 -36.844 -20.172 1 98.75 233 TRP A C 1
ATOM 1744 O O . TRP A 1 233 ? -3.889 -37 -20.594 1 98.75 233 TRP A O 1
ATOM 1754 N N . ARG A 1 234 ? -5.961 -36.438 -20.922 1 98.69 234 ARG A N 1
ATOM 1755 C CA . ARG A 1 234 ? -5.758 -35.844 -22.25 1 98.69 234 ARG A CA 1
ATOM 1756 C C . ARG A 1 234 ? -6.094 -34.375 -22.25 1 98.69 234 ARG A C 1
ATOM 1758 O O . ARG A 1 234 ? -7.199 -33.969 -21.875 1 98.69 234 ARG A O 1
ATOM 1765 N N . MET A 1 235 ? -5.188 -33.531 -22.641 1 98.69 235 MET A N 1
ATOM 1766 C CA . MET A 1 235 ? -5.352 -32.094 -22.625 1 98.69 235 MET A CA 1
ATOM 1767 C C . MET A 1 235 ? -5.145 -31.5 -24.016 1 98.69 235 MET A C 1
ATOM 1769 O O . MET A 1 235 ? -4.031 -31.531 -24.547 1 98.69 235 MET A O 1
ATOM 1773 N N . ALA A 1 236 ? -6.203 -31.031 -24.609 1 98.44 236 ALA A N 1
ATOM 1774 C CA . ALA A 1 236 ? -6.094 -30.25 -25.844 1 98.44 236 ALA A CA 1
ATOM 1775 C C . ALA A 1 236 ? -5.926 -28.766 -25.547 1 98.44 236 ALA A C 1
ATOM 1777 O O . ALA A 1 236 ? -6.832 -28.125 -25.016 1 98.44 236 ALA A O 1
ATOM 1778 N N . ILE A 1 237 ? -4.785 -28.219 -25.953 1 98.19 237 ILE A N 1
ATOM 1779 C CA . ILE A 1 237 ? -4.402 -26.906 -25.469 1 98.19 237 ILE A CA 1
ATOM 1780 C C . ILE A 1 237 ? -4.352 -25.922 -26.641 1 98.19 237 ILE A C 1
ATOM 1782 O O . ILE A 1 237 ? -3.588 -26.109 -27.578 1 98.19 237 ILE A O 1
ATOM 1786 N N . THR A 1 238 ? -5.172 -24.891 -26.531 1 96.56 238 THR A N 1
ATOM 1787 C CA . THR A 1 238 ? -5.156 -23.781 -27.469 1 96.56 238 THR A CA 1
ATOM 1788 C C . THR A 1 238 ? -4.449 -22.562 -26.875 1 96.56 238 THR A C 1
ATOM 1790 O O . THR A 1 238 ? -4.754 -22.156 -25.766 1 96.56 238 THR A O 1
ATOM 1793 N N . ASN A 1 239 ? -3.494 -22.047 -27.594 1 95.31 239 ASN A N 1
ATOM 1794 C CA . ASN A 1 239 ? -2.771 -20.828 -27.219 1 95.31 239 ASN A CA 1
ATOM 1795 C C . ASN A 1 239 ? -3.092 -19.672 -28.156 1 95.31 239 ASN A C 1
ATOM 1797 O O . ASN A 1 239 ? -2.771 -19.719 -29.344 1 95.31 239 ASN A O 1
ATOM 1801 N N . THR A 1 240 ? -3.682 -18.672 -27.625 1 92.44 240 THR A N 1
ATOM 1802 C CA . THR A 1 240 ? -3.969 -17.469 -28.406 1 92.44 240 THR A CA 1
ATOM 1803 C C . THR A 1 240 ? -3.199 -16.281 -27.859 1 92.44 240 THR A C 1
ATOM 1805 O O . THR A 1 240 ? -3.498 -15.789 -26.766 1 92.44 240 THR A O 1
ATOM 1808 N N . PRO A 1 241 ? -2.271 -15.805 -28.625 1 86.94 241 PRO A N 1
ATOM 1809 C CA . PRO A 1 241 ? -1.458 -14.688 -28.141 1 86.94 241 PRO A CA 1
ATOM 1810 C C . PRO A 1 241 ? -2.301 -13.531 -27.609 1 86.94 241 PRO A C 1
ATOM 1812 O O . PRO A 1 241 ? -3.256 -13.109 -28.266 1 86.94 241 PRO A O 1
ATOM 1815 N N . GLY A 1 242 ? -2 -13.109 -26.438 1 90.5 242 GLY A N 1
ATOM 1816 C CA . GLY A 1 242 ? -2.668 -11.969 -25.828 1 90.5 242 GLY A CA 1
ATOM 1817 C C . GLY A 1 242 ? -3.957 -12.336 -25.125 1 90.5 242 GLY A C 1
ATOM 1818 O O . GLY A 1 242 ? -4.52 -11.523 -24.391 1 90.5 242 GLY A O 1
ATOM 1819 N N . GLN A 1 243 ? -4.422 -13.516 -25.328 1 94.06 243 GLN A N 1
ATOM 1820 C CA . GLN A 1 243 ? -5.691 -13.922 -24.734 1 94.06 243 GLN A CA 1
ATOM 1821 C C . GLN A 1 243 ? -5.492 -15.062 -23.75 1 94.06 243 GLN A C 1
ATOM 1823 O O . GLN A 1 243 ? -6.402 -15.398 -22.984 1 94.06 243 GLN A O 1
ATOM 1828 N N . GLY A 1 244 ? -4.348 -15.711 -23.766 1 96.12 244 GLY A N 1
ATOM 1829 C CA . GLY A 1 244 ? -4.051 -16.797 -22.859 1 96.12 244 GLY A CA 1
ATOM 1830 C C . GLY A 1 244 ? -4.281 -18.172 -23.469 1 96.12 244 GLY A C 1
ATOM 1831 O O . GLY A 1 244 ? -4.082 -18.359 -24.672 1 96.12 244 GLY A O 1
ATOM 1832 N N . GLN A 1 245 ? -4.484 -19.141 -22.625 1 97.38 245 GLN A N 1
ATOM 1833 C CA . GLN A 1 245 ? -4.602 -20.531 -23.062 1 97.38 245 GLN A CA 1
ATOM 1834 C C . GLN A 1 245 ? -5.887 -21.172 -22.547 1 97.38 245 GLN A C 1
ATOM 1836 O O . GLN A 1 245 ? -6.359 -20.828 -21.453 1 97.38 245 GLN A O 1
ATOM 1841 N N . VAL A 1 246 ? -6.469 -22.016 -23.344 1 97.62 246 VAL A N 1
ATOM 1842 C CA . VAL A 1 246 ? -7.578 -22.875 -22.938 1 97.62 246 VAL A CA 1
ATOM 1843 C C . VAL A 1 246 ? -7.188 -24.344 -23.078 1 97.62 246 VAL A C 1
ATOM 1845 O O . VAL A 1 246 ? -6.691 -24.75 -24.141 1 97.62 246 VAL A O 1
ATOM 1848 N N . MET A 1 247 ? -7.363 -25.125 -22.031 1 98.31 247 MET A N 1
ATOM 1849 C CA . MET A 1 247 ? -7.059 -26.562 -22.016 1 98.31 247 MET A CA 1
ATOM 1850 C C . MET A 1 247 ? -8.328 -27.375 -21.828 1 98.31 247 MET A C 1
ATOM 1852 O O . MET A 1 247 ? -8.922 -27.375 -20.734 1 98.31 247 MET A O 1
ATOM 1856 N N . ALA A 1 248 ? -8.734 -28.016 -22.859 1 98.44 248 ALA A N 1
ATOM 1857 C CA . ALA A 1 248 ? -9.789 -29.016 -22.688 1 98.44 248 ALA A CA 1
ATOM 1858 C C . ALA A 1 248 ? -9.242 -30.312 -22.125 1 98.44 248 ALA A C 1
ATOM 1860 O O . ALA A 1 248 ? -8.43 -30.984 -22.766 1 98.44 248 ALA A O 1
ATOM 1861 N N . VAL A 1 249 ? -9.734 -30.719 -20.953 1 98.75 249 VAL A N 1
ATOM 1862 C CA . VAL A 1 249 ? -9.141 -31.844 -20.234 1 98.75 249 VAL A CA 1
ATOM 1863 C C . VAL A 1 249 ? -10.148 -32.969 -20.125 1 98.75 249 VAL A C 1
ATOM 1865 O O . VAL A 1 249 ? -11.266 -32.781 -19.641 1 98.75 249 VAL A O 1
ATOM 1868 N N . GLU A 1 250 ? -9.734 -34.125 -20.562 1 97.88 250 GLU A N 1
ATOM 1869 C CA . GLU A 1 250 ? -10.414 -35.406 -20.312 1 97.88 250 GLU A CA 1
ATOM 1870 C C . GLU A 1 250 ? -9.602 -36.281 -19.359 1 97.88 250 GLU A C 1
ATOM 1872 O O . GLU A 1 250 ? -8.383 -36.375 -19.5 1 97.88 250 GLU A O 1
ATOM 1877 N N . SER A 1 251 ? -10.359 -36.844 -18.391 1 97.44 251 SER A N 1
ATOM 1878 C CA . SER A 1 251 ? -9.617 -37.688 -17.438 1 97.44 251 SER A CA 1
ATOM 1879 C C . SER A 1 251 ? -10.352 -38.969 -17.141 1 97.44 251 SER A C 1
ATOM 1881 O O . SER A 1 251 ? -11.586 -39.031 -17.156 1 97.44 251 SER A O 1
ATOM 1883 N N . ARG A 1 252 ? -9.602 -40 -16.953 1 97.12 252 ARG A N 1
ATOM 1884 C CA . ARG A 1 252 ? -10.031 -41.312 -16.438 1 97.12 252 ARG A CA 1
ATOM 1885 C C . ARG A 1 252 ? -9.156 -41.75 -15.273 1 97.12 252 ARG A C 1
ATOM 1887 O O . ARG A 1 252 ? -7.961 -41.969 -15.438 1 97.12 252 ARG A O 1
ATOM 1894 N N . ILE A 1 253 ? -9.812 -41.938 -14.164 1 97.69 253 ILE A N 1
ATOM 1895 C CA . ILE A 1 253 ? -9.078 -42.156 -12.922 1 97.69 253 ILE A CA 1
ATOM 1896 C C . ILE A 1 253 ? -9.477 -43.5 -12.312 1 97.69 253 ILE A C 1
ATOM 1898 O O . ILE A 1 253 ? -10.664 -43.844 -12.289 1 97.69 253 ILE A O 1
ATOM 1902 N N . TYR A 1 254 ? -8.531 -44.25 -11.805 1 97.56 254 TYR A N 1
ATOM 1903 C CA . TYR A 1 254 ? -8.75 -45.5 -11.133 1 97.56 254 TYR A CA 1
ATOM 1904 C C . TYR A 1 254 ? -8.055 -45.531 -9.773 1 97.56 254 TYR A C 1
ATOM 1906 O O . TYR A 1 254 ? -6.824 -45.5 -9.703 1 97.56 254 TYR A O 1
ATOM 1914 N N . LEU A 1 255 ? -8.844 -45.719 -8.719 1 97.38 255 LEU A N 1
ATOM 1915 C CA . LEU A 1 255 ? -8.258 -45.812 -7.383 1 97.38 255 LEU A CA 1
ATOM 1916 C C . LEU A 1 255 ? -7.719 -47.219 -7.137 1 97.38 255 LEU A C 1
ATOM 1918 O O . LEU A 1 255 ? -8.383 -48.219 -7.453 1 97.38 255 LEU A O 1
ATOM 1922 N N . ARG A 1 256 ? -6.527 -47.281 -6.637 1 97.25 256 ARG A N 1
ATOM 1923 C CA . ARG A 1 256 ? -5.934 -48.531 -6.176 1 97.25 256 ARG A CA 1
ATOM 1924 C C . ARG A 1 256 ? -6.441 -48.906 -4.785 1 97.25 256 ARG A C 1
ATOM 1926 O O . ARG A 1 256 ? -6.672 -50.062 -4.488 1 97.25 256 ARG A O 1
ATOM 1933 N N . LYS A 1 257 ? -6.617 -47.938 -3.953 1 96.38 257 LYS A N 1
ATOM 1934 C CA . LYS A 1 257 ? -7.137 -48 -2.592 1 96.38 257 LYS A CA 1
ATOM 1935 C C . LYS A 1 257 ? -7.926 -46.75 -2.223 1 96.38 257 LYS A C 1
ATOM 1937 O O . LYS A 1 257 ? -7.832 -45.75 -2.902 1 96.38 257 LYS A O 1
ATOM 1942 N N . PRO A 1 258 ? -8.664 -46.875 -1.111 1 94.38 258 PRO A N 1
ATOM 1943 C CA . PRO A 1 258 ? -9.414 -45.688 -0.701 1 94.38 258 PRO A CA 1
ATOM 1944 C C . PRO A 1 258 ? -8.516 -44.531 -0.285 1 94.38 258 PRO A C 1
ATOM 1946 O O . PRO A 1 258 ? -7.441 -44.75 0.28 1 94.38 258 PRO A O 1
ATOM 1949 N N . VAL A 1 259 ? -8.945 -43.344 -0.616 1 95 259 VAL A N 1
ATOM 1950 C CA . VAL A 1 259 ? -8.273 -42.125 -0.168 1 95 259 VAL A CA 1
ATOM 1951 C C . VAL A 1 259 ? -9.219 -41.281 0.683 1 95 259 VAL A C 1
ATOM 1953 O O . VAL A 1 259 ? -10.445 -41.406 0.55 1 95 259 VAL A O 1
ATOM 1956 N N . ALA A 1 260 ? -8.656 -40.5 1.586 1 94.81 260 ALA A N 1
ATOM 1957 C CA . ALA A 1 260 ? -9.484 -39.656 2.465 1 94.81 260 ALA A CA 1
ATOM 1958 C C . ALA A 1 260 ? -10.016 -38.438 1.733 1 94.81 260 ALA A C 1
ATOM 1960 O O . ALA A 1 260 ? -11.125 -37.969 2.002 1 94.81 260 ALA A O 1
ATOM 1961 N N . ARG A 1 261 ? -9.219 -37.875 0.821 1 96.12 261 ARG A N 1
ATOM 1962 C CA . ARG A 1 261 ? -9.586 -36.688 0.058 1 96.12 261 ARG A CA 1
ATOM 1963 C C . ARG A 1 261 ? -9 -36.75 -1.347 1 96.12 261 ARG A C 1
ATOM 1965 O O . ARG A 1 261 ? -7.781 -36.875 -1.512 1 96.12 261 ARG A O 1
ATOM 1972 N N . LEU A 1 262 ? -9.898 -36.719 -2.264 1 97.12 262 LEU A N 1
ATOM 1973 C CA . LEU A 1 262 ? -9.492 -36.625 -3.66 1 97.12 262 LEU A CA 1
ATOM 1974 C C . LEU A 1 262 ? -9.773 -35.219 -4.195 1 97.12 262 LEU A C 1
ATOM 1976 O O . LEU A 1 262 ? -10.867 -34.688 -4.012 1 97.12 262 LEU A O 1
ATOM 1980 N N . GLY A 1 263 ? -8.812 -34.594 -4.758 1 98.12 263 GLY A N 1
ATOM 1981 C CA . GLY A 1 263 ? -8.977 -33.281 -5.34 1 98.12 263 GLY A CA 1
ATOM 1982 C C . GLY A 1 263 ? -8.922 -33.281 -6.855 1 98.12 263 GLY A C 1
ATOM 1983 O O . GLY A 1 263 ? -7.914 -33.688 -7.441 1 98.12 263 GLY A O 1
ATOM 1984 N N . LEU A 1 264 ? -9.969 -32.844 -7.473 1 98.12 264 LEU A N 1
ATOM 1985 C CA . LEU A 1 264 ? -10.07 -32.75 -8.93 1 98.12 264 LEU A CA 1
ATOM 1986 C C . LEU A 1 264 ? -9.789 -31.344 -9.422 1 98.12 264 LEU A C 1
ATOM 1988 O O . LEU A 1 264 ? -10.203 -30.359 -8.789 1 98.12 264 LEU A O 1
ATOM 1992 N N . ALA A 1 265 ? -9.07 -31.234 -10.531 1 98.69 265 ALA A N 1
ATOM 1993 C CA . ALA A 1 265 ? -8.672 -29.953 -11.141 1 98.69 265 ALA A CA 1
ATOM 1994 C C . ALA A 1 265 ? -8 -29.047 -10.117 1 98.69 265 ALA A C 1
ATOM 1996 O O . ALA A 1 265 ? -8.383 -27.891 -9.969 1 98.69 265 ALA A O 1
ATOM 1997 N N . PRO A 1 266 ? -6.973 -29.562 -9.5 1 98.81 266 PRO A N 1
ATOM 1998 C CA . PRO A 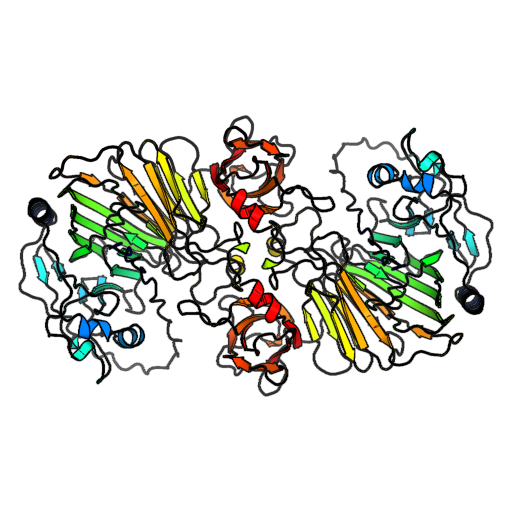1 266 ? -6.34 -28.766 -8.445 1 98.81 266 PRO A CA 1
ATOM 1999 C C . PRO A 1 266 ? -5.547 -27.578 -9 1 98.81 266 PRO A C 1
ATOM 2001 O O . PRO A 1 266 ? -4.895 -27.703 -10.039 1 98.81 266 PRO A O 1
ATOM 2004 N N . LEU A 1 267 ? -5.664 -26.5 -8.312 1 98.94 267 LEU A N 1
ATOM 2005 C CA . LEU A 1 267 ? -4.852 -25.297 -8.523 1 98.94 267 LEU A CA 1
ATOM 2006 C C . LEU A 1 267 ? -3.955 -25.031 -7.324 1 98.94 267 LEU A C 1
ATOM 2008 O O . LEU A 1 267 ? -4.383 -25.188 -6.176 1 98.94 267 LEU A O 1
ATOM 2012 N N . THR A 1 268 ? -2.709 -24.75 -7.594 1 98.69 268 THR A N 1
ATOM 2013 C CA . THR A 1 268 ? -1.735 -24.453 -6.547 1 98.69 268 THR A CA 1
ATOM 2014 C C . THR A 1 268 ? -1.123 -23.078 -6.754 1 98.69 268 THR A C 1
ATOM 2016 O O . THR A 1 268 ? -0.616 -22.766 -7.836 1 98.69 268 THR A O 1
ATOM 2019 N N . SER A 1 269 ? -1.19 -22.266 -5.691 1 98.69 269 SER A N 1
ATOM 2020 C CA . SER A 1 269 ? -0.758 -20.875 -5.801 1 98.69 269 SER A CA 1
ATOM 2021 C C . SER A 1 269 ? 0.034 -20.453 -4.57 1 98.69 269 SER A C 1
ATOM 2023 O O . SER A 1 269 ? 0.296 -21.266 -3.68 1 98.69 269 SER A O 1
ATOM 2025 N N . MET A 1 270 ? 0.543 -19.234 -4.66 1 98.12 270 MET A N 1
ATOM 2026 C CA . MET A 1 270 ? 1.309 -18.625 -3.574 1 98.12 270 MET A CA 1
ATOM 2027 C C . MET A 1 270 ? 0.66 -17.328 -3.113 1 98.12 270 MET A C 1
ATOM 2029 O O . MET A 1 270 ? 0.338 -16.453 -3.934 1 98.12 270 MET A O 1
ATOM 2033 N N . PHE A 1 271 ? 0.396 -17.266 -1.853 1 97.88 271 PHE A N 1
ATOM 2034 C CA . PHE A 1 271 ? -0.107 -16.047 -1.22 1 97.88 271 PHE A CA 1
ATOM 2035 C C . PHE A 1 271 ? 0.615 -15.781 0.096 1 97.88 271 PHE A C 1
ATOM 2037 O O . PHE A 1 271 ? 0.353 -16.453 1.099 1 97.88 271 PHE A O 1
ATOM 2044 N N . TRP A 1 272 ? 1.49 -14.781 0.051 1 96.5 272 TRP A N 1
ATOM 2045 C CA . TRP A 1 272 ? 2.156 -14.398 1.291 1 96.5 272 TRP A CA 1
ATOM 2046 C C . TRP A 1 272 ? 1.379 -13.305 2.01 1 96.5 272 TRP A C 1
ATOM 2048 O O . TRP A 1 272 ? 0.89 -13.508 3.123 1 96.5 272 TRP A O 1
ATOM 2058 N N . TYR A 1 273 ? 1.211 -12.133 1.352 1 95.44 273 TYR A N 1
ATOM 2059 C CA . TYR A 1 273 ? 0.397 -11.07 1.937 1 95.44 273 TYR A CA 1
ATOM 2060 C C . TYR A 1 273 ? -0.135 -10.133 0.858 1 95.44 273 TYR A C 1
ATOM 2062 O O . TYR A 1 273 ? 0.344 -10.148 -0.278 1 95.44 273 TYR A O 1
ATOM 2070 N N . SER A 1 274 ? -1.18 -9.477 1.153 1 95.5 274 SER A N 1
ATOM 2071 C CA . SER A 1 274 ? -1.806 -8.414 0.372 1 95.5 274 SER A CA 1
ATOM 2072 C C . SER A 1 274 ? -2.182 -7.227 1.254 1 95.5 274 SER A C 1
ATOM 2074 O O . SER A 1 274 ? -1.658 -7.078 2.359 1 95.5 274 SER A O 1
ATOM 2076 N N . GLU A 1 275 ? -2.996 -6.273 0.771 1 92.62 275 GLU A N 1
ATOM 2077 C CA . GLU A 1 275 ? -3.494 -5.148 1.561 1 92.62 275 GLU A CA 1
ATOM 2078 C C . GLU A 1 275 ? -4.32 -5.633 2.75 1 92.62 275 GLU A C 1
ATOM 2080 O O . GLU A 1 275 ? -4.543 -4.887 3.703 1 92.62 275 GLU A O 1
ATOM 2085 N N . THR A 1 276 ? -4.75 -6.879 2.73 1 92.19 276 THR A N 1
ATOM 2086 C CA . THR A 1 276 ? -5.594 -7.426 3.785 1 92.19 276 THR A CA 1
ATOM 2087 C C . THR A 1 276 ? -4.77 -7.742 5.031 1 92.19 276 THR A C 1
ATOM 2089 O O . THR A 1 276 ? -5.238 -7.555 6.156 1 92.19 276 THR A O 1
ATOM 2092 N N . ASN A 1 277 ? -3.533 -8.219 4.844 1 91 277 ASN A N 1
ATOM 2093 C CA . ASN A 1 277 ? -2.713 -8.695 5.953 1 91 277 ASN A CA 1
ATOM 2094 C C . ASN A 1 277 ? -1.274 -8.203 5.84 1 91 277 ASN A C 1
ATOM 2096 O O . ASN A 1 277 ? -0.332 -8.977 6.008 1 91 277 ASN A O 1
ATOM 2100 N N . ARG A 1 278 ? -1.146 -6.977 5.559 1 87.81 278 ARG A N 1
ATOM 2101 C CA . ARG A 1 278 ? 0.144 -6.383 5.223 1 87.81 278 ARG A CA 1
ATOM 2102 C C . ARG A 1 278 ? 1.118 -6.496 6.391 1 87.81 278 ARG A C 1
ATOM 2104 O O . ARG A 1 278 ? 2.334 -6.438 6.199 1 87.81 278 ARG A O 1
ATOM 2111 N N . TRP A 1 279 ? 0.744 -6.695 7.559 1 83.38 279 TRP A N 1
ATOM 2112 C CA . TRP A 1 279 ? 1.597 -6.746 8.742 1 83.38 279 TRP A CA 1
ATOM 2113 C C . TRP A 1 279 ? 2.312 -8.086 8.844 1 83.38 279 TRP A C 1
ATOM 2115 O O . TRP A 1 279 ? 3.152 -8.289 9.727 1 83.38 279 TRP A O 1
ATOM 2125 N N . HIS A 1 280 ? 2.045 -8.953 7.934 1 83.44 280 HIS A N 1
ATOM 2126 C CA . HIS A 1 280 ? 2.592 -10.305 7.98 1 83.44 280 HIS A CA 1
ATOM 2127 C C . HIS A 1 280 ? 4.051 -10.328 7.531 1 83.44 280 HIS A C 1
ATOM 2129 O O . HIS A 1 280 ? 4.777 -11.289 7.812 1 83.44 280 HIS A O 1
ATOM 2135 N N . ALA A 1 281 ? 4.465 -9.32 6.855 1 83.62 281 ALA A N 1
ATOM 2136 C CA . ALA A 1 281 ? 5.82 -9.383 6.324 1 83.62 281 ALA A CA 1
ATOM 2137 C C . ALA A 1 281 ? 6.5 -8.016 6.395 1 83.62 281 ALA A C 1
ATOM 2139 O O . ALA A 1 281 ? 5.863 -6.988 6.16 1 83.62 281 ALA A O 1
ATOM 2140 N N . LEU A 1 282 ? 7.824 -7.992 6.68 1 88.25 282 LEU A N 1
ATOM 2141 C CA . LEU A 1 282 ? 8.633 -6.781 6.68 1 88.25 282 LEU A CA 1
ATOM 2142 C C . LEU A 1 282 ? 9.258 -6.543 5.312 1 88.25 282 LEU A C 1
ATOM 2144 O O . LEU A 1 282 ? 10.281 -5.859 5.203 1 88.25 282 LEU A O 1
ATOM 2148 N N . ASP A 1 283 ? 8.719 -7.094 4.27 1 92.25 283 ASP A N 1
ATOM 2149 C CA . ASP A 1 283 ? 9.195 -6.871 2.906 1 92.25 283 ASP A CA 1
ATOM 2150 C C . ASP A 1 283 ? 8.883 -5.449 2.441 1 92.25 283 ASP A C 1
ATOM 2152 O O . ASP A 1 283 ? 7.91 -4.844 2.898 1 92.25 283 ASP A O 1
ATOM 2156 N N . TRP A 1 284 ? 9.75 -4.863 1.588 1 94.38 284 TRP A N 1
ATOM 2157 C CA . TRP A 1 284 ? 9.555 -3.496 1.114 1 94.38 284 TRP A CA 1
ATOM 2158 C C . TRP A 1 284 ? 8.383 -3.422 0.143 1 94.38 284 TRP A C 1
ATOM 2160 O O . TRP A 1 284 ? 7.797 -2.355 -0.052 1 94.38 284 TRP A O 1
ATOM 2170 N N . ARG A 1 285 ? 8.031 -4.508 -0.521 1 96.06 285 ARG A N 1
ATOM 2171 C CA . ARG A 1 285 ? 6.914 -4.555 -1.461 1 96.06 285 ARG A CA 1
ATOM 2172 C C . ARG A 1 285 ? 5.578 -4.562 -0.725 1 96.06 285 ARG A C 1
ATOM 2174 O O . ARG A 1 285 ? 5.434 -5.227 0.303 1 96.06 285 ARG A O 1
ATOM 2181 N N . PRO A 1 286 ? 4.531 -3.873 -1.354 1 95.12 286 PRO A N 1
ATOM 2182 C CA . PRO A 1 286 ? 3.238 -3.791 -0.668 1 95.12 286 PRO A CA 1
ATOM 2183 C C . PRO A 1 286 ? 2.479 -5.113 -0.683 1 95.12 286 PRO A C 1
ATOM 2185 O O . PRO A 1 286 ? 1.784 -5.441 0.284 1 95.12 286 PRO A O 1
ATOM 2188 N N . GLU A 1 287 ? 2.514 -5.84 -1.801 1 96.56 287 GLU A N 1
ATOM 2189 C CA . GLU A 1 287 ? 1.872 -7.145 -1.932 1 96.56 287 GLU A CA 1
ATOM 2190 C C . GLU A 1 287 ? 2.811 -8.164 -2.576 1 96.56 287 GLU A C 1
ATOM 2192 O O . GLU A 1 287 ? 3.572 -7.82 -3.482 1 96.56 287 GLU A O 1
ATOM 2197 N N . VAL A 1 288 ? 2.727 -9.398 -2.092 1 96.88 288 VAL A N 1
ATOM 2198 C CA . VAL A 1 288 ? 3.51 -10.492 -2.658 1 96.88 288 VAL A CA 1
ATOM 2199 C C . VAL A 1 288 ? 2.658 -11.758 -2.721 1 96.88 288 VAL A C 1
ATOM 2201 O O . VAL A 1 288 ? 2.461 -12.43 -1.705 1 96.88 288 VAL A O 1
ATOM 2204 N N . HIS A 1 289 ? 2.127 -12.031 -3.875 1 97.69 289 HIS A N 1
ATOM 2205 C CA . HIS A 1 289 ? 1.325 -13.234 -4.082 1 97.69 289 HIS A CA 1
ATOM 2206 C C . HIS A 1 289 ? 1.038 -13.461 -5.562 1 97.69 289 HIS A C 1
ATOM 2208 O O . HIS A 1 289 ? 1.15 -12.531 -6.367 1 97.69 289 HIS A O 1
ATOM 2214 N N . ASP A 1 290 ? 0.635 -14.68 -5.887 1 98 290 ASP A N 1
ATOM 2215 C CA . ASP A 1 290 ? 0.313 -15.047 -7.262 1 98 290 ASP A CA 1
ATOM 2216 C C . ASP A 1 290 ? -1.178 -14.883 -7.543 1 98 290 ASP A C 1
ATOM 2218 O O . ASP A 1 290 ? -1.585 -14.734 -8.695 1 98 290 ASP A O 1
ATOM 2222 N N . SER A 1 291 ? -1.998 -15.023 -6.512 1 98.38 291 SER A N 1
ATOM 2223 C CA . SER A 1 291 ? -3.449 -14.914 -6.625 1 98.38 291 SER A CA 1
ATOM 2224 C C . SER A 1 291 ? -4.035 -14.109 -5.469 1 98.38 291 SER A C 1
ATOM 2226 O O . SER A 1 291 ? -3.586 -14.234 -4.328 1 98.38 291 SER A O 1
ATOM 2228 N N . ASP A 1 292 ? -5.109 -13.391 -5.789 1 97.75 292 ASP A N 1
ATOM 2229 C CA . ASP A 1 292 ? -5.777 -12.562 -4.789 1 97.75 292 ASP A CA 1
ATOM 2230 C C . ASP A 1 292 ? -6.824 -13.367 -4.02 1 97.75 292 ASP A C 1
ATOM 2232 O O . ASP A 1 292 ? -7.105 -13.078 -2.857 1 97.75 292 ASP A O 1
ATOM 2236 N N . GLY A 1 293 ? -7.441 -14.289 -4.766 1 98.06 293 GLY A N 1
ATOM 2237 C CA . GLY A 1 293 ? -8.555 -14.961 -4.121 1 98.06 293 GLY A CA 1
ATOM 2238 C C . GLY A 1 293 ? -9.086 -16.141 -4.914 1 98.06 293 GLY A C 1
ATOM 2239 O O . GLY A 1 293 ? -8.617 -16.406 -6.02 1 98.06 293 GLY A O 1
ATOM 2240 N N . LEU A 1 294 ? -10.047 -16.828 -4.25 1 98.56 294 LEU A N 1
ATOM 2241 C CA . LEU A 1 294 ? -10.828 -17.891 -4.875 1 98.56 294 LEU A CA 1
ATOM 2242 C C . LEU A 1 294 ? -12.211 -17.391 -5.285 1 98.56 294 LEU A C 1
ATOM 2244 O O . LEU A 1 294 ? -12.938 -16.828 -4.461 1 98.56 294 LEU A O 1
ATOM 2248 N N . LEU A 1 295 ? -12.484 -17.516 -6.535 1 98.19 295 LEU A N 1
ATOM 2249 C CA . LEU A 1 295 ? -13.812 -17.203 -7.039 1 98.19 295 LEU A CA 1
ATOM 2250 C C . LEU A 1 295 ? -14.602 -18.469 -7.324 1 98.19 295 LEU A C 1
ATOM 2252 O O . LEU A 1 295 ? -14.078 -19.406 -7.926 1 98.19 295 LEU A O 1
ATOM 2256 N N . ILE A 1 296 ? -15.828 -18.531 -6.867 1 97.94 296 ILE A N 1
ATOM 2257 C CA . ILE A 1 296 ? -16.734 -19.656 -7.141 1 97.94 296 ILE A CA 1
ATOM 2258 C C . ILE A 1 296 ? -18.016 -19.125 -7.781 1 97.94 296 ILE A C 1
ATOM 2260 O O . ILE A 1 296 ? -18.656 -18.219 -7.25 1 97.94 296 ILE A O 1
ATOM 2264 N N . ALA A 1 297 ? -18.297 -19.578 -8.898 1 97.19 297 ALA A N 1
ATOM 2265 C CA . ALA A 1 297 ? -19.625 -19.406 -9.492 1 97.19 297 ALA A CA 1
ATOM 2266 C C . ALA A 1 297 ? -20.5 -20.609 -9.227 1 97.19 297 ALA A C 1
ATOM 2268 O O . ALA A 1 297 ? -20.438 -21.609 -9.953 1 97.19 297 ALA A O 1
ATOM 2269 N N . PRO A 1 298 ? -21.297 -20.484 -8.234 1 95.69 298 PRO A N 1
ATOM 2270 C CA . PRO A 1 298 ? -22.125 -21.656 -7.887 1 95.69 298 PRO A CA 1
ATOM 2271 C C . PRO A 1 298 ? -23.172 -21.984 -8.953 1 95.69 298 PRO A C 1
ATOM 2273 O O . PRO A 1 298 ? -23.391 -21.188 -9.875 1 95.69 298 PRO A O 1
ATOM 2276 N N . ALA A 1 299 ? -23.719 -23.188 -8.711 1 94.94 299 ALA A N 1
ATOM 2277 C CA . ALA A 1 299 ? -24.781 -23.609 -9.633 1 94.94 299 ALA A CA 1
ATOM 2278 C C . ALA A 1 299 ? -25.938 -22.609 -9.617 1 94.94 299 ALA A C 1
ATOM 2280 O O . ALA A 1 299 ? -26.547 -22.344 -10.656 1 94.94 299 ALA A O 1
ATOM 2281 N N . THR A 1 300 ? -26.25 -22.156 -8.414 1 91.94 300 THR A N 1
ATOM 2282 C CA . THR A 1 300 ? -27.297 -21.141 -8.227 1 91.94 300 THR A CA 1
ATOM 2283 C C . THR A 1 300 ? -26.844 -20.094 -7.223 1 91.94 300 THR A C 1
ATOM 2285 O O . THR A 1 300 ? -26.016 -20.359 -6.355 1 91.94 300 THR A O 1
ATOM 2288 N N . GLY A 1 301 ? -27.297 -18.875 -7.469 1 89.81 301 GLY A N 1
ATOM 2289 C CA . GLY A 1 301 ? -27.016 -17.812 -6.516 1 89.81 301 GLY A CA 1
ATOM 2290 C C . GLY A 1 301 ? -25.891 -16.906 -6.965 1 89.81 301 GLY A C 1
ATOM 2291 O O . GLY A 1 301 ? -25.531 -16.875 -8.148 1 89.81 301 GLY A O 1
ATOM 2292 N N . THR A 1 302 ? -25.391 -16.062 -6.027 1 92.62 302 THR A N 1
ATOM 2293 C CA . THR A 1 302 ? -24.359 -15.078 -6.336 1 92.62 302 THR A CA 1
ATOM 2294 C C . THR A 1 302 ? -22.969 -15.711 -6.246 1 92.62 302 THR A C 1
ATOM 2296 O O . THR A 1 302 ? -22.734 -16.594 -5.414 1 92.62 302 THR A O 1
ATOM 2299 N N . PRO A 1 303 ? -22.078 -15.281 -7.121 1 96.56 303 PRO A N 1
ATOM 2300 C CA . PRO A 1 303 ? -20.688 -15.719 -6.984 1 96.56 303 PRO A CA 1
ATOM 2301 C C . PRO A 1 303 ? -20.109 -15.422 -5.602 1 96.56 303 PRO A C 1
ATOM 2303 O O . PRO A 1 303 ? -20.516 -14.453 -4.953 1 96.56 303 PRO A O 1
ATOM 2306 N N . VAL A 1 304 ? -19.203 -16.281 -5.18 1 97.38 304 VAL A N 1
ATOM 2307 C CA . VAL A 1 304 ? -18.516 -16.094 -3.902 1 97.38 304 VAL A CA 1
ATOM 2308 C C . VAL A 1 304 ? -17.047 -15.75 -4.141 1 97.38 304 VAL A C 1
ATOM 2310 O O . VAL A 1 304 ? -16.359 -16.438 -4.898 1 97.38 304 VAL A O 1
ATOM 2313 N N . TRP A 1 305 ? -16.641 -14.656 -3.607 1 97.81 305 TRP A N 1
ATOM 2314 C CA . TRP A 1 305 ? -15.242 -14.25 -3.598 1 97.81 305 TRP A CA 1
ATOM 2315 C C . TRP A 1 305 ? -14.609 -14.508 -2.234 1 97.81 305 TRP A C 1
ATOM 2317 O O . TRP A 1 305 ? -14.891 -13.797 -1.268 1 97.81 305 TRP A O 1
ATOM 2327 N N . ARG A 1 306 ? -13.812 -15.508 -2.186 1 98 306 ARG A N 1
ATOM 2328 C CA . ARG A 1 306 ? -13.086 -15.852 -0.966 1 98 306 ARG A CA 1
ATOM 2329 C C . ARG A 1 306 ? -11.68 -15.258 -0.982 1 98 306 ARG A C 1
ATOM 2331 O O . ARG A 1 306 ? -10.766 -15.82 -1.597 1 98 306 ARG A O 1
ATOM 2338 N N . ALA A 1 307 ? -11.5 -14.195 -0.21 1 95.69 307 ALA A N 1
ATOM 2339 C CA . ALA A 1 307 ? -10.172 -13.609 -0.116 1 95.69 307 ALA A CA 1
ATOM 2340 C C . ALA A 1 307 ? -9.18 -14.586 0.504 1 95.69 307 ALA A C 1
ATOM 2342 O O . ALA A 1 307 ? -9.5 -15.273 1.479 1 95.69 307 ALA A O 1
ATOM 2343 N N . LEU A 1 308 ? -7.965 -14.641 -0.101 1 97.19 308 LEU A N 1
ATOM 2344 C CA . LEU A 1 308 ? -6.953 -15.555 0.429 1 97.19 308 LEU A CA 1
ATOM 2345 C C . LEU A 1 308 ? -6.273 -14.953 1.654 1 97.19 308 LEU A C 1
ATOM 2347 O O . LEU A 1 308 ? -6.316 -13.734 1.862 1 97.19 308 LEU A O 1
ATOM 2351 N N . ASP A 1 309 ? -5.73 -15.844 2.449 1 93.75 309 ASP A N 1
ATOM 2352 C CA . ASP A 1 309 ? -5 -15.453 3.654 1 93.75 309 ASP A CA 1
ATOM 2353 C C . ASP A 1 309 ? -3.83 -16.406 3.916 1 93.75 309 ASP A C 1
ATOM 2355 O O . ASP A 1 309 ? -3.705 -17.438 3.262 1 93.75 309 ASP A O 1
ATOM 2359 N N . THR A 1 310 ? -2.861 -15.969 4.688 1 94.06 310 THR A N 1
ATOM 2360 C CA . THR A 1 310 ? -1.79 -16.797 5.223 1 94.06 310 THR A CA 1
ATOM 2361 C C . THR A 1 310 ? -1.999 -17.062 6.711 1 94.06 310 THR A C 1
ATOM 2363 O O . THR A 1 310 ? -1.593 -16.266 7.551 1 94.06 310 THR A O 1
ATOM 2366 N N . PRO A 1 311 ? -2.578 -18.219 7.012 1 90.94 311 PRO A N 1
ATOM 2367 C CA . PRO A 1 311 ? -2.902 -18.5 8.414 1 90.94 311 PRO A CA 1
ATOM 2368 C C . PRO A 1 311 ? -1.697 -19 9.211 1 90.94 311 PRO A C 1
ATOM 2370 O O . PRO A 1 311 ? -0.625 -19.219 8.641 1 90.94 311 PRO A O 1
ATOM 2373 N N . GLY A 1 312 ? -1.877 -19.094 10.516 1 88.81 312 GLY A N 1
ATOM 2374 C CA . GLY A 1 312 ? -0.845 -19.625 11.383 1 88.81 312 GLY A CA 1
ATOM 2375 C C . GLY A 1 312 ? -0.791 -21.141 11.367 1 88.81 312 GLY A C 1
ATOM 2376 O O . GLY A 1 312 ? 0.253 -21.734 11.648 1 88.81 312 GLY A O 1
ATOM 2377 N N . ASP A 1 313 ? -1.923 -21.734 11.078 1 91.12 313 ASP A N 1
ATOM 2378 C CA . ASP A 1 313 ? -2.072 -23.172 10.906 1 91.12 313 ASP A CA 1
ATOM 2379 C C . ASP A 1 313 ? -2.766 -23.5 9.586 1 91.12 313 ASP A C 1
ATOM 2381 O O . ASP A 1 313 ? -3.287 -22.609 8.914 1 91.12 313 ASP A O 1
ATOM 2385 N N . ILE A 1 314 ? -2.709 -24.781 9.266 1 93.88 314 ILE A N 1
ATOM 2386 C CA . ILE A 1 314 ? -3.406 -25.172 8.047 1 93.88 314 ILE A CA 1
ATOM 2387 C C . ILE A 1 314 ? -4.906 -24.938 8.211 1 93.88 314 ILE A C 1
ATOM 2389 O O . ILE A 1 314 ? -5.504 -25.344 9.211 1 93.88 314 ILE A O 1
ATOM 2393 N N . VAL A 1 315 ? -5.469 -24.219 7.34 1 93.25 315 VAL A N 1
ATOM 2394 C CA . VAL A 1 315 ? -6.906 -23.953 7.328 1 93.25 315 VAL A CA 1
ATOM 2395 C C . VAL A 1 315 ? -7.523 -24.547 6.062 1 93.25 315 VAL A C 1
ATOM 2397 O O . VAL A 1 315 ? -7.043 -24.297 4.957 1 93.25 315 VAL A O 1
ATOM 2400 N N . THR A 1 316 ? -8.547 -25.375 6.23 1 95.31 316 THR A N 1
ATOM 2401 C CA . THR A 1 316 ? -9.305 -25.922 5.109 1 95.31 316 THR A CA 1
ATOM 2402 C C . THR A 1 316 ? -10.734 -25.391 5.113 1 95.31 316 THR A C 1
ATOM 2404 O O . THR A 1 316 ? -11.438 -25.484 6.121 1 95.31 316 THR A O 1
ATOM 2407 N N . THR A 1 317 ? -11.086 -24.766 4.059 1 95.5 317 THR A N 1
ATOM 2408 C CA . THR A 1 317 ? -12.453 -24.297 3.869 1 95.5 317 THR A CA 1
ATOM 2409 C C . THR A 1 317 ? -13.148 -25.078 2.754 1 95.5 317 THR A C 1
ATOM 2411 O O . THR A 1 317 ? -12.555 -25.312 1.702 1 95.5 317 THR A O 1
ATOM 2414 N N . ARG A 1 318 ? -14.391 -25.453 2.996 1 96.25 318 ARG A N 1
ATOM 2415 C CA . ARG A 1 318 ? -15.148 -26.219 2.012 1 96.25 318 ARG A CA 1
ATOM 2416 C C . ARG A 1 318 ? -16.453 -25.516 1.663 1 96.25 318 ARG A C 1
ATOM 2418 O O . ARG A 1 318 ? -17.203 -25.125 2.553 1 96.25 318 ARG A O 1
ATOM 2425 N N . PHE A 1 319 ? -16.688 -25.297 0.45 1 97.12 319 PHE A N 1
ATOM 2426 C CA . PHE A 1 319 ? -17.953 -24.797 -0.067 1 97.12 319 PHE A CA 1
ATOM 2427 C C . PHE A 1 319 ? -18.766 -25.922 -0.686 1 97.12 319 PHE A C 1
ATOM 2429 O O . PHE A 1 319 ? -18.625 -26.234 -1.871 1 97.12 319 PHE A O 1
ATOM 2436 N N . ALA A 1 320 ? -19.672 -26.438 0.103 1 97 320 ALA A N 1
ATOM 2437 C CA . ALA A 1 320 ? -20.391 -27.656 -0.277 1 97 320 ALA A CA 1
ATOM 2438 C C . ALA A 1 320 ? -21.625 -27.328 -1.114 1 97 320 ALA A C 1
ATOM 2440 O O . ALA A 1 320 ? -22.234 -26.281 -0.933 1 97 320 ALA A O 1
ATOM 2441 N N . GLY A 1 321 ? -21.922 -28.219 -2.076 1 96.62 321 GLY A N 1
ATOM 2442 C CA . GLY A 1 321 ? -23.109 -28.078 -2.904 1 96.62 321 GLY A CA 1
ATOM 2443 C C . GLY A 1 321 ? -23 -28.828 -4.227 1 96.62 321 GLY A C 1
ATOM 2444 O O . GLY A 1 321 ? -22.125 -29.672 -4.395 1 96.62 321 GLY A O 1
ATOM 2445 N N . PRO A 1 322 ? -23.969 -28.562 -5.055 1 97 322 PRO A N 1
ATOM 2446 C CA . PRO A 1 322 ? -23.797 -29.062 -6.422 1 97 322 PRO A CA 1
ATOM 2447 C C . PRO A 1 322 ? -22.578 -28.484 -7.113 1 97 322 PRO A C 1
ATOM 2449 O O . PRO A 1 322 ? -22.078 -27.422 -6.727 1 97 322 PRO A O 1
ATOM 2452 N N . ALA A 1 323 ? -22.141 -29.25 -8.094 1 96.56 323 ALA A N 1
ATOM 2453 C CA . ALA A 1 323 ? -20.984 -28.75 -8.836 1 96.56 323 ALA A CA 1
ATOM 2454 C C . ALA A 1 323 ? -21.203 -27.328 -9.328 1 96.56 323 ALA A C 1
ATOM 2456 O O . ALA A 1 323 ? -22.281 -27 -9.82 1 96.56 323 ALA A O 1
ATOM 2457 N N . PRO A 1 324 ? -20.234 -26.484 -9.172 1 97.12 324 PRO A N 1
ATOM 2458 C CA . PRO A 1 324 ? -20.359 -25.094 -9.633 1 97.12 324 PRO A CA 1
ATOM 2459 C C . PRO A 1 324 ? -20.297 -24.969 -11.148 1 97.12 324 PRO A C 1
ATOM 2461 O O . PRO A 1 324 ? -19.906 -25.922 -11.836 1 97.12 324 PRO A O 1
ATOM 2464 N N . LYS A 1 325 ? -20.734 -23.781 -11.617 1 96.06 325 LYS A N 1
ATOM 2465 C CA . LYS A 1 325 ? -20.469 -23.438 -13.016 1 96.06 325 LYS A CA 1
ATOM 2466 C C . LYS A 1 325 ? -18.969 -23.297 -13.273 1 96.06 325 LYS A C 1
ATOM 2468 O O . LYS A 1 325 ? -18.516 -23.531 -14.391 1 96.06 325 LYS A O 1
ATOM 2473 N N . GLY A 1 326 ? -18.266 -22.938 -12.25 1 97.12 326 GLY A N 1
ATOM 2474 C CA . GLY A 1 326 ? -16.812 -22.828 -12.297 1 97.12 326 GLY A CA 1
ATOM 2475 C C . GLY A 1 326 ? -16.219 -22.297 -11.008 1 97.12 326 GLY A C 1
ATOM 2476 O O . GLY A 1 326 ? -16.938 -21.781 -10.141 1 97.12 326 GLY A O 1
ATOM 2477 N N . PHE A 1 327 ? -15 -22.469 -10.867 1 98.31 327 PHE A N 1
ATOM 2478 C CA . PHE A 1 327 ? -14.219 -21.891 -9.781 1 98.31 327 PHE A CA 1
ATOM 2479 C C . PHE A 1 327 ? -12.781 -21.641 -10.219 1 98.31 327 PHE A C 1
ATOM 2481 O O . PHE A 1 327 ? -12.344 -22.156 -11.258 1 98.31 327 PHE A O 1
ATOM 2488 N N . GLY A 1 328 ? -12.078 -20.812 -9.492 1 98.38 328 GLY A N 1
ATOM 2489 C CA . GLY A 1 328 ? -10.695 -20.562 -9.875 1 98.38 328 GLY A CA 1
ATOM 2490 C C . GLY A 1 328 ? -9.938 -19.703 -8.883 1 98.38 328 GLY A C 1
ATOM 2491 O O . GLY A 1 328 ? -10.547 -19.062 -8.016 1 98.38 328 GLY A O 1
ATOM 2492 N N . LEU A 1 329 ? -8.648 -19.812 -8.906 1 98.75 329 LEU A N 1
ATOM 2493 C CA . LEU A 1 329 ? -7.777 -18.859 -8.242 1 98.75 329 LEU A CA 1
ATOM 2494 C C . LEU A 1 329 ? -7.488 -17.672 -9.148 1 98.75 329 LEU A C 1
ATOM 2496 O O . LEU A 1 329 ? -6.98 -17.844 -10.258 1 98.75 329 LEU A O 1
ATOM 2500 N N . VAL A 1 330 ? -7.789 -16.516 -8.609 1 98.06 330 VAL A N 1
ATOM 2501 C CA . VAL A 1 330 ? -7.918 -15.336 -9.453 1 98.06 330 VAL A CA 1
ATOM 2502 C C . VAL A 1 330 ? -6.926 -14.266 -9 1 98.06 330 VAL A C 1
ATOM 2504 O O . VAL A 1 330 ? -6.812 -13.984 -7.805 1 98.06 330 VAL A O 1
ATOM 2507 N N . GLN A 1 331 ? -6.188 -13.781 -9.969 1 97.56 331 GLN A N 1
ATOM 2508 C CA . GLN A 1 331 ? -5.469 -12.523 -9.805 1 97.56 331 GLN A CA 1
ATOM 2509 C C . GLN A 1 331 ? -6.289 -11.352 -10.336 1 97.56 331 GLN A C 1
ATOM 2511 O O . GLN A 1 331 ? -6.344 -11.125 -11.547 1 97.56 331 GLN A O 1
ATOM 2516 N N . ARG A 1 332 ? -6.82 -10.641 -9.398 1 95 332 ARG A N 1
ATOM 2517 C CA . ARG A 1 332 ? -7.773 -9.594 -9.766 1 95 332 ARG A CA 1
ATOM 2518 C C . ARG A 1 332 ? -7.098 -8.227 -9.82 1 95 332 ARG A C 1
ATOM 2520 O O . ARG A 1 332 ? -7.387 -7.426 -10.711 1 95 332 ARG A O 1
ATOM 2527 N N . ASP A 1 333 ? -6.305 -7.918 -8.844 1 95.62 333 ASP A N 1
ATOM 2528 C CA . ASP A 1 333 ? -5.578 -6.656 -8.789 1 95.62 333 ASP A CA 1
ATOM 2529 C C . ASP A 1 333 ? -4.434 -6.637 -9.805 1 95.62 333 ASP A C 1
ATOM 2531 O O . ASP A 1 333 ? -3.488 -7.422 -9.695 1 95.62 333 ASP A O 1
ATOM 2535 N N . ARG A 1 334 ? -4.453 -5.75 -10.742 1 95.56 334 ARG A N 1
ATOM 2536 C CA . ARG A 1 334 ? -3.459 -5.734 -11.805 1 95.56 334 ARG A CA 1
ATOM 2537 C C . ARG A 1 334 ? -2.688 -4.418 -11.82 1 95.56 334 ARG A C 1
ATOM 2539 O O . ARG A 1 334 ? -1.968 -4.125 -12.773 1 95.56 334 ARG A O 1
ATOM 2546 N N . ASN A 1 335 ? -2.904 -3.564 -10.844 1 95.19 335 ASN A N 1
ATOM 2547 C CA . ASN A 1 335 ? -2.182 -2.301 -10.734 1 95.19 335 ASN A CA 1
ATOM 2548 C C . ASN A 1 335 ? -0.751 -2.514 -10.242 1 95.19 335 ASN A C 1
ATOM 2550 O O . ASN A 1 335 ? -0.532 -2.895 -9.094 1 95.19 335 ASN A O 1
ATOM 2554 N N . PHE A 1 336 ? 0.247 -2.219 -11.086 1 96.06 336 PHE A N 1
ATOM 2555 C CA . PHE A 1 336 ? 1.654 -2.41 -10.758 1 96.06 336 PHE A CA 1
ATOM 2556 C C . PHE A 1 336 ? 2 -1.729 -9.445 1 96.06 336 PHE A C 1
ATOM 2558 O O . PHE A 1 336 ? 2.812 -2.236 -8.664 1 96.06 336 PHE A O 1
ATOM 2565 N N . GLU A 1 337 ? 1.402 -0.593 -9.094 1 94 337 GLU A N 1
ATOM 2566 C CA . GLU A 1 337 ? 1.719 0.199 -7.914 1 94 337 GLU A CA 1
ATOM 2567 C C . GLU A 1 337 ? 1.42 -0.576 -6.633 1 94 337 GLU A C 1
ATOM 2569 O O . GLU A 1 337 ? 1.993 -0.29 -5.578 1 94 337 GLU A O 1
ATOM 2574 N N . HIS A 1 338 ? 0.565 -1.57 -6.746 1 96.19 338 HIS A N 1
ATOM 2575 C CA . HIS A 1 338 ? 0.183 -2.346 -5.57 1 96.19 338 HIS A CA 1
ATOM 2576 C C . HIS A 1 338 ? 1.203 -3.441 -5.277 1 96.19 338 HIS A C 1
ATOM 2578 O O . HIS A 1 338 ? 1.189 -4.035 -4.199 1 96.19 338 HIS A O 1
ATOM 2584 N N . TYR A 1 339 ? 2.125 -3.652 -6.188 1 96.56 339 TYR A N 1
ATOM 2585 C CA . TYR A 1 339 ? 3.08 -4.742 -6.023 1 96.56 339 TYR A CA 1
ATOM 2586 C C . TYR A 1 339 ? 4.512 -4.215 -6.023 1 96.56 339 TYR A C 1
ATOM 2588 O O . TYR A 1 339 ? 5.348 -4.668 -5.238 1 96.56 339 TYR A O 1
ATOM 2596 N N . GLN A 1 340 ? 4.785 -3.35 -6.965 1 95.69 340 GLN A N 1
ATOM 2597 C CA . GLN A 1 340 ? 6.07 -2.684 -7.145 1 95.69 340 GLN A CA 1
ATOM 2598 C C . GLN A 1 340 ? 7.145 -3.67 -7.598 1 95.69 340 GLN A C 1
ATOM 2600 O O . GLN A 1 340 ? 8.312 -3.307 -7.727 1 95.69 340 GLN A O 1
ATOM 2605 N N . ASP A 1 341 ? 6.785 -4.891 -7.832 1 95.06 341 ASP A N 1
ATOM 2606 C CA . ASP A 1 341 ? 7.77 -5.895 -8.227 1 95.06 341 ASP A CA 1
ATOM 2607 C C . ASP A 1 341 ? 8.039 -5.836 -9.734 1 95.06 341 ASP A C 1
ATOM 2609 O O . ASP A 1 341 ? 7.184 -6.227 -10.531 1 95.06 341 ASP A O 1
ATOM 2613 N N . ASP A 1 342 ? 9.156 -5.418 -10.055 1 93.62 342 ASP A N 1
ATOM 2614 C CA . ASP A 1 342 ? 9.523 -5.297 -11.461 1 93.62 342 ASP A CA 1
ATOM 2615 C C . ASP A 1 342 ? 10.477 -6.414 -11.883 1 93.62 342 ASP A C 1
ATOM 2617 O O . ASP A 1 342 ? 11.273 -6.242 -12.805 1 93.62 342 ASP A O 1
ATOM 2621 N N . GLY A 1 343 ? 10.492 -7.469 -11.188 1 91.81 343 GLY A N 1
ATOM 2622 C CA . GLY A 1 343 ? 11.266 -8.664 -11.484 1 91.81 343 GLY A CA 1
ATOM 2623 C C . GLY A 1 343 ? 10.398 -9.844 -11.891 1 91.81 343 GLY A C 1
ATOM 2624 O O . GLY A 1 343 ? 10.547 -10.375 -12.992 1 91.81 343 GLY A O 1
ATOM 2625 N N . VAL A 1 344 ? 9.461 -10.141 -11.008 1 93.38 344 VAL A N 1
ATOM 2626 C CA . VAL A 1 344 ? 8.664 -11.328 -11.297 1 93.38 344 VAL A CA 1
ATOM 2627 C C . VAL A 1 344 ? 7.227 -10.922 -11.625 1 93.38 344 VAL A C 1
ATOM 2629 O O . VAL A 1 344 ? 6.391 -11.773 -11.938 1 93.38 344 VAL A O 1
ATOM 2632 N N . TRP A 1 345 ? 6.809 -9.656 -11.555 1 96.12 345 TRP A N 1
ATOM 2633 C CA . TRP A 1 345 ? 5.586 -9.047 -12.07 1 96.12 345 TRP A CA 1
ATOM 2634 C C . TRP A 1 345 ? 4.352 -9.766 -11.539 1 96.12 345 TRP A C 1
ATOM 2636 O O . TRP A 1 345 ? 3.535 -10.266 -12.312 1 96.12 345 TRP A O 1
ATOM 2646 N N . TYR A 1 346 ? 4.059 -9.664 -10.273 1 97.5 346 TYR A N 1
ATOM 2647 C CA . TYR A 1 346 ? 2.9 -10.297 -9.656 1 97.5 346 TYR A CA 1
ATOM 2648 C C . TYR A 1 346 ? 1.605 -9.789 -10.281 1 97.5 346 TYR A C 1
ATOM 2650 O O . TYR A 1 346 ? 0.633 -10.531 -10.398 1 97.5 346 TYR A O 1
ATOM 2658 N N . ASP A 1 347 ? 1.583 -8.562 -10.758 1 96.62 347 ASP A N 1
ATOM 2659 C CA . ASP A 1 347 ? 0.388 -7.934 -11.312 1 96.62 347 ASP A CA 1
ATOM 2660 C C . ASP A 1 347 ? 0.009 -8.562 -12.648 1 96.62 347 ASP A C 1
ATOM 2662 O O . ASP A 1 347 ? -1.097 -8.344 -13.156 1 96.62 347 ASP A O 1
ATOM 2666 N N . ARG A 1 348 ? 0.865 -9.445 -13.18 1 97.19 348 ARG A N 1
ATOM 2667 C CA . ARG A 1 348 ? 0.626 -9.977 -14.516 1 97.19 348 ARG A CA 1
ATOM 2668 C C . ARG A 1 348 ? 0.388 -11.484 -14.469 1 97.19 348 ARG A C 1
ATOM 2670 O O . ARG A 1 348 ? 0.222 -12.125 -15.508 1 97.19 348 ARG A O 1
ATOM 2677 N N . ARG A 1 349 ? 0.394 -12.031 -13.367 1 97.56 349 ARG A N 1
ATOM 2678 C CA . ARG A 1 349 ? 0.268 -13.477 -13.234 1 97.56 349 ARG A CA 1
ATOM 2679 C C . A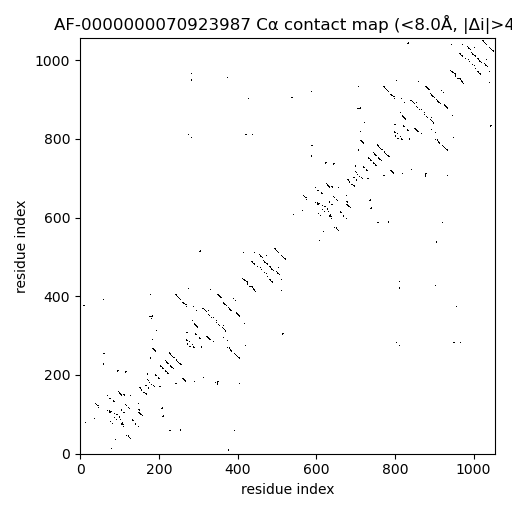RG A 1 349 ? -1.134 -13.945 -13.609 1 97.56 349 ARG A C 1
ATOM 2681 O O . ARG A 1 349 ? -2.111 -13.219 -13.406 1 97.56 349 ARG A O 1
ATOM 2688 N N . PRO A 1 350 ? -1.273 -15.094 -14.062 1 97.88 350 PRO A N 1
ATOM 2689 C CA . PRO A 1 350 ? -2.549 -15.523 -14.641 1 97.88 350 PRO A CA 1
ATOM 2690 C C . PRO A 1 350 ? -3.598 -15.844 -13.578 1 97.88 350 PRO A C 1
ATOM 2692 O O . PRO A 1 350 ? -3.25 -16.203 -12.445 1 97.88 350 PRO A O 1
ATOM 2695 N N . THR A 1 351 ? -4.797 -15.68 -14 1 98.06 351 THR A N 1
ATOM 2696 C CA . THR A 1 351 ? -5.973 -16.312 -13.414 1 98.06 351 THR A CA 1
ATOM 2697 C C . THR A 1 351 ? -6.227 -17.672 -14.055 1 98.06 351 THR A C 1
ATOM 2699 O O . THR A 1 351 ? -6.109 -17.828 -15.273 1 98.06 351 THR A O 1
ATOM 2702 N N . VAL A 1 352 ? -6.527 -18.641 -13.195 1 98.69 352 VAL A N 1
ATOM 2703 C CA . VAL A 1 352 ? -6.926 -19.938 -13.766 1 98.69 352 VAL A CA 1
ATOM 2704 C C . VAL A 1 352 ? -8.344 -20.281 -13.32 1 98.69 352 VAL A C 1
ATOM 2706 O O . VAL A 1 352 ? -8.633 -20.328 -12.125 1 98.69 352 VAL A O 1
ATOM 2709 N N . TRP A 1 353 ? -9.195 -20.438 -14.344 1 98.38 353 TRP A N 1
ATOM 2710 C CA . TRP A 1 353 ? -10.609 -20.75 -14.148 1 98.38 353 TRP A CA 1
ATOM 2711 C C . TRP A 1 353 ? -10.93 -22.172 -14.586 1 98.38 353 TRP A C 1
ATOM 2713 O O . TRP A 1 353 ? -10.586 -22.578 -15.695 1 98.38 353 TRP A O 1
ATOM 2723 N N . VAL A 1 354 ? -11.523 -22.922 -13.688 1 98.62 354 VAL A N 1
ATOM 2724 C CA . VAL A 1 354 ? -11.953 -24.297 -13.961 1 98.62 354 VAL A CA 1
ATOM 2725 C C . VAL A 1 354 ? -13.43 -24.312 -14.336 1 98.62 354 VAL A C 1
ATOM 2727 O O . VAL A 1 354 ? -14.281 -23.844 -13.578 1 98.62 354 VAL A O 1
ATOM 2730 N N . GLU A 1 355 ? -13.734 -24.812 -15.453 1 97.81 355 GLU A N 1
ATOM 2731 C CA . GLU A 1 355 ? -15.102 -24.984 -15.93 1 97.81 355 GLU A CA 1
ATOM 2732 C C . GLU A 1 355 ? -15.453 -26.469 -16.062 1 97.81 355 GLU A C 1
ATOM 2734 O O . GLU A 1 355 ? -15 -27.141 -17 1 97.81 355 GLU A O 1
ATOM 2739 N N . PRO A 1 356 ? -16.266 -26.984 -15.172 1 97.75 356 PRO A N 1
ATOM 2740 C CA . PRO A 1 356 ? -16.703 -28.375 -15.344 1 97.75 356 PRO A CA 1
ATOM 2741 C C . PRO A 1 356 ? -17.453 -28.594 -16.656 1 97.75 356 PRO A C 1
ATOM 2743 O O . PRO A 1 356 ? -18.266 -27.766 -17.047 1 97.75 356 PRO A O 1
ATOM 2746 N N . VAL A 1 357 ? -17.125 -29.672 -17.297 1 97.5 357 VAL A N 1
ATOM 2747 C CA . VAL A 1 357 ? -17.781 -30 -18.562 1 97.5 357 VAL A CA 1
ATOM 2748 C C . VAL A 1 357 ? -18.641 -31.25 -18.375 1 97.5 357 VAL A C 1
ATOM 2750 O O . VAL A 1 357 ? -19.766 -31.297 -18.875 1 97.5 357 VAL A O 1
ATOM 2753 N N . SER A 1 358 ? -18.125 -32.25 -17.719 1 95.69 358 SER A N 1
ATOM 2754 C CA . SER A 1 358 ? -18.922 -33.406 -17.391 1 95.69 358 SER A CA 1
ATOM 2755 C C . SER A 1 358 ? -19.766 -33.156 -16.141 1 95.69 358 SER A C 1
ATOM 2757 O O . SER A 1 358 ? -19.734 -32.062 -15.57 1 95.69 358 SER A O 1
ATOM 2759 N N . ASP A 1 359 ? -20.594 -34.188 -15.758 1 94.19 359 ASP A N 1
ATOM 2760 C CA . ASP A 1 359 ? -21.375 -34.094 -14.531 1 94.19 359 ASP A CA 1
ATOM 2761 C C . ASP A 1 359 ? -20.516 -34.438 -13.312 1 94.19 359 ASP A C 1
ATOM 2763 O O . ASP A 1 359 ? -20.219 -35.625 -13.07 1 94.19 359 ASP A O 1
ATOM 2767 N N . TRP A 1 360 ? -20.188 -33.469 -12.57 1 95.56 360 TRP A N 1
ATOM 2768 C CA . TRP A 1 360 ? -19.328 -33.656 -11.398 1 95.56 360 TRP A CA 1
ATOM 2769 C C . TRP A 1 360 ? -20.156 -34.031 -10.172 1 95.56 360 TRP A C 1
ATOM 2771 O O . TRP A 1 360 ? -19.625 -34.5 -9.172 1 95.56 360 TRP A O 1
ATOM 2781 N N . GLY A 1 361 ? -21.469 -33.844 -10.266 1 94.94 361 GLY A N 1
ATOM 2782 C CA . GLY A 1 361 ? -22.359 -34.156 -9.164 1 94.94 361 GLY A CA 1
ATOM 2783 C C . GLY A 1 361 ? -22.172 -33.25 -7.969 1 94.94 361 GLY A C 1
ATOM 2784 O O . GLY A 1 361 ? -21.906 -32.062 -8.133 1 94.94 361 GLY A O 1
ATOM 2785 N N . ARG A 1 362 ? -22.516 -33.781 -6.73 1 96.94 362 ARG A N 1
ATOM 2786 C CA . ARG A 1 362 ? -22.391 -33 -5.496 1 96.94 362 ARG A CA 1
ATOM 2787 C C . ARG A 1 362 ? -21 -33.156 -4.895 1 96.94 362 ARG A C 1
ATOM 2789 O O . ARG A 1 362 ? -20.328 -34.188 -5.129 1 96.94 362 ARG A O 1
ATOM 2796 N N . GLY A 1 363 ? -20.547 -32.188 -4.238 1 98 363 GLY A N 1
ATOM 2797 C CA . GLY A 1 363 ? -19.234 -32.125 -3.588 1 98 363 GLY A CA 1
ATOM 2798 C C . GLY A 1 363 ? -18.953 -30.812 -2.922 1 98 363 GLY A C 1
ATOM 2799 O O . GLY A 1 363 ? -19.828 -30.25 -2.24 1 98 363 GLY A O 1
ATOM 2800 N N . ALA A 1 364 ? -17.688 -30.406 -3.07 1 98.44 364 ALA A N 1
ATOM 2801 C CA . ALA A 1 364 ? -17.312 -29.109 -2.494 1 98.44 364 ALA A CA 1
ATOM 2802 C C . ALA A 1 364 ? -16.078 -28.547 -3.191 1 98.44 364 ALA A C 1
ATOM 2804 O O . ALA A 1 364 ? -15.156 -29.297 -3.555 1 98.44 364 ALA A O 1
ATOM 2805 N N . VAL A 1 365 ? -16.141 -27.266 -3.428 1 98.69 365 VAL A N 1
ATOM 2806 C CA . VAL A 1 365 ? -14.875 -26.594 -3.684 1 98.69 365 VAL A CA 1
ATOM 2807 C C . VAL A 1 365 ? -14.086 -26.484 -2.385 1 98.69 365 VAL A C 1
ATOM 2809 O O . VAL A 1 365 ? -14.555 -25.891 -1.413 1 98.69 365 VAL A O 1
ATOM 2812 N N . THR A 1 366 ? -12.922 -27.047 -2.375 1 98.62 366 THR A N 1
ATOM 2813 C CA . THR A 1 366 ? -12.078 -27.062 -1.183 1 98.62 366 THR A CA 1
ATOM 2814 C C . THR A 1 366 ? -10.891 -26.125 -1.345 1 98.62 366 THR A C 1
ATOM 2816 O O . THR A 1 366 ? -10.211 -26.156 -2.371 1 98.62 366 THR A O 1
ATOM 2819 N N . LEU A 1 367 ? -10.672 -25.25 -0.383 1 98.62 367 LEU A N 1
ATOM 2820 C CA . LEU A 1 367 ? -9.523 -24.359 -0.315 1 98.62 367 LEU A CA 1
ATOM 2821 C C . LEU A 1 367 ? -8.641 -24.703 0.883 1 98.62 367 LEU A C 1
ATOM 2823 O O . LEU A 1 367 ? -9.117 -24.734 2.02 1 98.62 367 LEU A O 1
ATOM 2827 N N . VAL A 1 368 ? -7.414 -25.016 0.609 1 98.12 368 VAL A N 1
ATOM 2828 C CA . VAL A 1 368 ? -6.434 -25.266 1.659 1 98.12 368 VAL A CA 1
ATOM 2829 C C . VAL A 1 368 ? -5.414 -24.125 1.697 1 98.12 368 VAL A C 1
ATOM 2831 O O . VAL A 1 368 ? -4.789 -23.812 0.683 1 98.12 368 VAL A O 1
ATOM 2834 N N . GLU A 1 369 ? -5.297 -23.5 2.824 1 96.94 369 GLU A N 1
ATOM 2835 C CA . GLU A 1 369 ? -4.324 -22.438 3.066 1 96.94 369 GLU A CA 1
ATOM 2836 C C . GLU A 1 369 ? -3.293 -22.859 4.109 1 96.94 369 GLU A C 1
ATOM 2838 O O . GLU A 1 369 ? -3.652 -23.25 5.223 1 96.94 369 GLU A O 1
ATOM 2843 N N . LEU A 1 370 ? -2.092 -22.812 3.727 1 96.81 370 LEU A N 1
ATOM 2844 C CA . LEU A 1 370 ? -0.992 -23.203 4.605 1 96.81 370 LEU A CA 1
ATOM 2845 C C . LEU A 1 370 ? -0.204 -21.969 5.059 1 96.81 370 LEU A C 1
ATOM 2847 O O . LEU A 1 370 ? -0.177 -20.953 4.363 1 96.81 370 LEU A O 1
ATOM 2851 N N . PRO A 1 371 ? 0.457 -22.078 6.234 1 94.56 371 PRO A N 1
ATOM 2852 C CA . PRO A 1 371 ? 1.329 -20.984 6.656 1 94.56 371 PRO A CA 1
ATOM 2853 C C . PRO A 1 371 ? 2.559 -20.828 5.766 1 94.56 371 PRO A C 1
ATOM 2855 O O . PRO A 1 371 ? 3.033 -21.812 5.188 1 94.56 371 PRO A O 1
ATOM 2858 N N . THR A 1 372 ? 2.988 -19.641 5.602 1 94.19 372 THR A N 1
ATOM 2859 C CA . THR A 1 372 ? 4.262 -19.375 4.945 1 94.19 372 THR A CA 1
ATOM 2860 C C . THR A 1 372 ? 4.867 -18.062 5.461 1 94.19 372 THR A C 1
ATOM 2862 O O . THR A 1 372 ? 4.152 -17.203 5.977 1 94.19 372 THR A O 1
ATOM 2865 N N . HIS A 1 373 ? 6.199 -17.922 5.383 1 89.38 373 HIS A N 1
ATOM 2866 C CA . HIS A 1 373 ? 6.91 -16.703 5.746 1 89.38 373 HIS A CA 1
ATOM 2867 C C . HIS A 1 373 ? 7.809 -16.234 4.609 1 89.38 373 HIS A C 1
ATOM 2869 O O . HIS A 1 373 ? 8.766 -15.484 4.836 1 89.38 373 HIS A O 1
ATOM 2875 N N . ASP A 1 374 ? 7.5 -16.828 3.482 1 90.31 374 ASP A N 1
ATOM 2876 C CA . ASP A 1 374 ? 8.32 -16.5 2.318 1 90.31 374 ASP A CA 1
ATOM 2877 C C . ASP A 1 374 ? 7.52 -16.641 1.026 1 90.31 374 ASP A C 1
ATOM 2879 O O . ASP A 1 374 ? 6.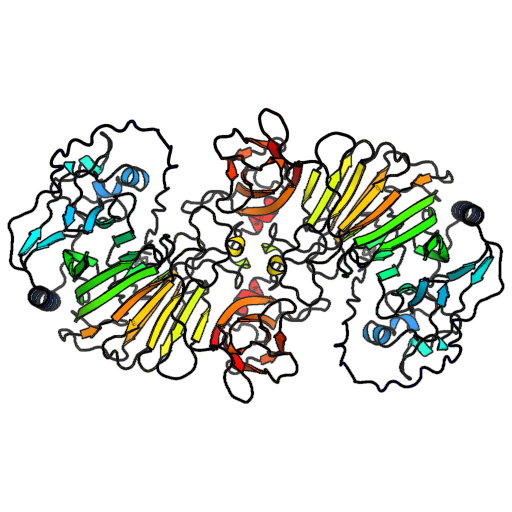426 -17.203 1.026 1 90.31 374 ASP A O 1
ATOM 2883 N N . GLU A 1 375 ? 8.133 -16.062 -0.059 1 92.62 375 GLU A N 1
ATOM 2884 C CA . GLU A 1 375 ? 7.418 -16.031 -1.331 1 92.62 375 GLU A CA 1
ATOM 2885 C C . GLU A 1 375 ? 7.754 -17.25 -2.188 1 92.62 375 GLU A C 1
ATOM 2887 O O . GLU A 1 375 ? 7.258 -17.375 -3.309 1 92.62 375 GLU A O 1
ATOM 2892 N N . ILE A 1 376 ? 8.516 -18.219 -1.747 1 90.44 376 ILE A N 1
ATOM 2893 C CA . ILE A 1 376 ? 9 -19.266 -2.631 1 90.44 376 ILE A CA 1
ATOM 2894 C C . ILE A 1 376 ? 8.172 -20.531 -2.416 1 90.44 376 ILE A C 1
ATOM 2896 O O . ILE A 1 376 ? 8.344 -21.516 -3.141 1 90.44 376 ILE A O 1
ATOM 2900 N N . TYR A 1 377 ? 7.242 -20.531 -1.444 1 91.88 377 TYR A N 1
ATOM 2901 C CA . TYR A 1 377 ? 6.43 -21.703 -1.163 1 91.88 377 TYR A CA 1
ATOM 2902 C C . TYR A 1 377 ? 4.992 -21.5 -1.628 1 91.88 377 TYR A C 1
ATOM 2904 O O . TYR A 1 377 ? 4.336 -20.531 -1.223 1 91.88 377 TYR A O 1
ATOM 2912 N N . ASP A 1 378 ? 4.578 -22.438 -2.416 1 96.06 378 ASP A N 1
ATOM 2913 C CA . ASP A 1 378 ? 3.15 -22.453 -2.719 1 96.06 378 ASP A CA 1
ATOM 2914 C C . ASP A 1 378 ? 2.338 -22.906 -1.509 1 96.06 378 ASP A C 1
ATOM 2916 O O . ASP A 1 378 ? 2.473 -24.047 -1.059 1 96.06 378 ASP A O 1
ATOM 2920 N N . ASN A 1 379 ? 1.503 -22.031 -1.028 1 97.62 379 ASN A N 1
ATOM 2921 C CA . ASN A 1 379 ? 0.813 -22.344 0.221 1 97.62 379 ASN A CA 1
ATOM 2922 C C . ASN A 1 379 ? -0.701 -22.344 0.038 1 97.62 379 ASN A C 1
ATOM 2924 O O . ASN A 1 379 ? -1.448 -22.406 1.017 1 97.62 379 ASN A O 1
ATOM 2928 N N . ILE A 1 380 ? -1.169 -22.219 -1.18 1 98.69 380 ILE A N 1
ATOM 2929 C CA . ILE A 1 380 ? -2.596 -22.203 -1.483 1 98.69 380 ILE A CA 1
ATOM 2930 C C . ILE A 1 380 ? -2.932 -23.359 -2.422 1 98.69 380 ILE A C 1
ATOM 2932 O O . ILE A 1 380 ? -2.26 -23.562 -3.436 1 98.69 380 ILE A O 1
ATOM 2936 N N . VAL A 1 381 ? -3.975 -24.125 -2.09 1 98.81 381 VAL A N 1
ATOM 2937 C CA . VAL A 1 381 ? -4.473 -25.156 -2.992 1 98.81 381 VAL A CA 1
ATOM 2938 C C . VAL A 1 381 ? -6 -25.109 -3.045 1 98.81 381 VAL A C 1
ATOM 2940 O O . VAL A 1 381 ? -6.66 -25 -2.01 1 98.81 381 VAL A O 1
ATOM 2943 N N . ALA A 1 382 ? -6.531 -25.109 -4.23 1 98.88 382 ALA A N 1
ATOM 2944 C CA . ALA A 1 382 ? -7.977 -25.188 -4.438 1 98.88 382 ALA A CA 1
ATOM 2945 C C . ALA A 1 382 ? -8.336 -26.312 -5.391 1 98.88 382 ALA A C 1
ATOM 2947 O O . ALA A 1 382 ? -7.652 -26.547 -6.387 1 98.88 382 ALA A O 1
ATOM 2948 N N . PHE A 1 383 ? -9.43 -27.078 -5.059 1 98.88 383 PHE A N 1
ATOM 2949 C CA . PHE A 1 383 ? -9.844 -28.188 -5.906 1 98.88 383 PHE A CA 1
ATOM 2950 C C . PHE A 1 383 ? -11.281 -28.594 -5.605 1 98.88 383 PHE A C 1
ATOM 2952 O O . PHE A 1 383 ? -11.867 -28.125 -4.629 1 98.88 383 PHE A O 1
ATOM 2959 N N . TRP A 1 384 ? -11.875 -29.344 -6.508 1 98.69 384 TRP A N 1
ATOM 2960 C CA . TRP A 1 384 ? -13.18 -29.953 -6.285 1 98.69 384 TRP A CA 1
ATOM 2961 C C . TRP A 1 384 ? -13.055 -31.297 -5.578 1 98.69 384 TRP A C 1
ATOM 2963 O O . TRP A 1 384 ? -12.273 -32.156 -5.996 1 98.69 384 TRP A O 1
ATOM 2973 N N . THR A 1 385 ? -13.758 -31.453 -4.539 1 98 385 THR A N 1
ATOM 2974 C CA . THR A 1 385 ? -13.844 -32.719 -3.824 1 98 385 THR A CA 1
ATOM 2975 C C . THR A 1 385 ? -15.219 -33.344 -4.004 1 98 385 THR A C 1
ATOM 2977 O O . THR A 1 385 ? -16.203 -32.875 -3.451 1 98 385 THR A O 1
ATOM 2980 N N . PRO A 1 386 ? -15.25 -34.469 -4.66 1 96.5 386 PRO A N 1
ATOM 2981 C CA . PRO A 1 386 ? -16.547 -35.156 -4.785 1 96.5 386 PRO A CA 1
ATOM 2982 C C . PRO A 1 386 ? -17.094 -35.656 -3.445 1 96.5 386 PRO A C 1
ATOM 2984 O O . PRO A 1 386 ? -16.312 -36.062 -2.576 1 96.5 386 PRO A O 1
ATOM 2987 N N . GLU A 1 387 ? -18.375 -35.594 -3.33 1 95.25 387 GLU A N 1
ATOM 2988 C CA . GLU A 1 387 ? -19.031 -36.062 -2.111 1 95.25 387 GLU A CA 1
ATOM 2989 C C . GLU A 1 387 ? -18.859 -37.594 -1.946 1 95.25 387 GLU A C 1
ATOM 2991 O O . GLU A 1 387 ? -18.734 -38.094 -0.826 1 95.25 387 GLU A O 1
ATOM 2996 N N . THR A 1 388 ? -18.938 -38.25 -3.021 1 90.5 388 THR A N 1
ATOM 2997 C CA . THR A 1 388 ? -18.828 -39.719 -3.01 1 90.5 388 THR A CA 1
ATOM 2998 C C . THR A 1 388 ? -17.703 -40.156 -3.938 1 90.5 388 THR A C 1
ATOM 3000 O O . THR A 1 388 ? -17.516 -39.625 -5.023 1 90.5 388 THR A O 1
ATOM 3003 N N . LEU A 1 389 ? -16.953 -41.125 -3.381 1 88.38 389 LEU A N 1
ATOM 3004 C CA . LEU A 1 389 ? -15.922 -41.781 -4.195 1 88.38 389 LEU A CA 1
ATOM 3005 C C . LEU A 1 389 ? -16.266 -43.219 -4.465 1 88.38 389 LEU A C 1
ATOM 3007 O O . LEU A 1 389 ? -16.797 -43.906 -3.59 1 88.38 389 LEU A O 1
ATOM 3011 N N . PRO A 1 390 ? -16 -43.562 -5.645 1 82.38 390 PRO A N 1
ATOM 3012 C CA . PRO A 1 390 ? -16.281 -44.969 -5.93 1 82.38 390 PRO A CA 1
ATOM 3013 C C . PRO A 1 390 ? -15.312 -45.938 -5.246 1 82.38 390 PRO A C 1
ATOM 3015 O O . PRO A 1 390 ? -14.289 -45.5 -4.707 1 82.38 390 PRO A O 1
ATOM 3018 N N . ALA A 1 391 ? -15.703 -47.188 -5.348 1 88.88 391 ALA A N 1
ATOM 3019 C CA . ALA A 1 391 ? -14.812 -48.25 -4.848 1 88.88 391 ALA A CA 1
ATOM 3020 C C . ALA A 1 391 ? -13.539 -48.344 -5.695 1 88.88 391 ALA A C 1
ATOM 3022 O O . ALA A 1 391 ? -13.562 -48.031 -6.887 1 88.88 391 ALA A O 1
ATOM 3023 N N . PRO A 1 392 ? -12.484 -48.812 -5.047 1 91.31 392 PRO A N 1
ATOM 3024 C CA . PRO A 1 392 ? -11.266 -49 -5.832 1 91.31 392 PRO A CA 1
ATOM 3025 C C . PRO A 1 392 ? -11.492 -49.875 -7.07 1 91.31 392 PRO A C 1
ATOM 3027 O O . PRO A 1 392 ? -12.266 -50.844 -7.02 1 91.31 392 PRO A O 1
ATOM 3030 N N . GLY A 1 393 ? -10.93 -49.438 -8.148 1 89.31 393 GLY A N 1
ATOM 3031 C CA . GLY A 1 393 ? -11.031 -50.188 -9.391 1 89.31 393 GLY A CA 1
ATOM 3032 C C . GLY A 1 393 ? -12.055 -49.594 -10.352 1 89.31 393 GLY A C 1
ATOM 3033 O O . GLY A 1 393 ? -11.953 -49.812 -11.562 1 89.31 393 GLY A O 1
ATOM 3034 N N . GLN A 1 394 ? -13.039 -48.969 -9.836 1 92.25 394 GLN A N 1
ATOM 3035 C CA . GLN A 1 394 ? -14.055 -48.375 -10.695 1 92.25 394 GLN A CA 1
ATOM 3036 C C . GLN A 1 394 ? -13.547 -47.094 -11.336 1 92.25 394 GLN A C 1
ATOM 3038 O O . GLN A 1 394 ? -12.875 -46.281 -10.688 1 92.25 394 GLN A O 1
ATOM 3043 N N . GLU A 1 395 ? -13.914 -46.906 -12.586 1 93.62 395 GLU A N 1
ATOM 3044 C CA . GLU A 1 395 ? -13.477 -45.75 -13.344 1 93.62 395 GLU A CA 1
ATOM 3045 C C . GLU A 1 395 ? -14.18 -44.469 -12.867 1 93.62 395 GLU A C 1
ATOM 3047 O O . GLU A 1 395 ? -15.398 -44.469 -12.664 1 93.62 395 GLU A O 1
ATOM 3052 N N . LEU A 1 396 ? -13.469 -43.438 -12.633 1 93.75 396 LEU A N 1
ATOM 3053 C CA . LEU A 1 396 ? -13.938 -42.094 -12.367 1 93.75 396 LEU A CA 1
ATOM 3054 C C . LEU A 1 396 ? -13.602 -41.156 -13.523 1 93.75 396 LEU A C 1
ATOM 3056 O O . LEU A 1 396 ? -12.445 -41.094 -13.945 1 93.75 396 LEU A O 1
ATOM 3060 N N . ARG A 1 397 ? -14.625 -40.5 -14.023 1 93.25 397 ARG A N 1
ATOM 3061 C CA . ARG A 1 397 ? -14.414 -39.594 -15.133 1 93.25 397 ARG A CA 1
ATOM 3062 C C . ARG A 1 397 ? -14.75 -38.156 -14.734 1 93.25 397 ARG A C 1
ATOM 3064 O O . ARG A 1 397 ? -15.852 -37.875 -14.227 1 93.25 397 ARG A O 1
ATOM 3071 N N . PHE A 1 398 ? -13.875 -37.25 -14.93 1 94.81 398 PHE A N 1
ATOM 3072 C CA . PHE A 1 398 ? -14.078 -35.844 -14.68 1 94.81 398 PHE A CA 1
ATOM 3073 C C . PHE A 1 398 ? -13.461 -35 -15.797 1 94.81 398 PHE A C 1
ATOM 3075 O O . PHE A 1 398 ? -12.242 -34.812 -15.844 1 94.81 398 PHE A O 1
ATOM 3082 N N . ASP A 1 399 ? -14.289 -34.469 -16.688 1 98.06 399 ASP A N 1
ATOM 3083 C CA . ASP A 1 399 ? -13.844 -33.625 -17.781 1 98.06 399 ASP A CA 1
ATOM 3084 C C . ASP A 1 399 ? -14.086 -32.125 -17.453 1 98.06 399 ASP A C 1
ATOM 3086 O O . ASP A 1 399 ? -15.094 -31.797 -16.844 1 98.06 399 ASP A O 1
ATOM 3090 N N . TYR A 1 400 ? -13.188 -31.344 -17.828 1 98.62 400 TYR A N 1
ATOM 3091 C CA . TYR A 1 400 ? -13.281 -29.906 -17.531 1 98.62 400 TYR A CA 1
ATOM 3092 C C . TYR A 1 400 ? -12.43 -29.094 -18.5 1 98.62 400 TYR A C 1
ATOM 3094 O O . TYR A 1 400 ? -11.734 -29.656 -19.359 1 98.62 400 TYR A O 1
ATOM 3102 N N . ARG A 1 401 ? -12.57 -27.797 -18.422 1 98.44 401 ARG A N 1
ATOM 3103 C CA . ARG A 1 401 ? -11.719 -26.844 -19.141 1 98.44 401 ARG A CA 1
ATOM 3104 C C . ARG A 1 401 ? -10.969 -25.938 -18.172 1 98.44 401 ARG A C 1
ATOM 3106 O O . ARG A 1 401 ? -11.539 -25.484 -17.172 1 98.44 401 ARG A O 1
ATOM 3113 N N . LEU A 1 402 ? -9.727 -25.766 -18.438 1 98.5 402 LEU A N 1
ATOM 3114 C CA . LEU A 1 402 ? -8.938 -24.75 -17.75 1 98.5 402 LEU A CA 1
ATOM 3115 C C . LEU A 1 402 ? -8.758 -23.516 -18.625 1 98.5 402 LEU A C 1
ATOM 3117 O O . LEU A 1 402 ? -8.328 -23.625 -19.766 1 98.5 402 LEU A O 1
ATOM 3121 N N . HIS A 1 403 ? -9.141 -22.375 -18.078 1 97.94 403 HIS A N 1
ATOM 3122 C CA . HIS A 1 403 ? -8.914 -21.094 -18.734 1 97.94 403 HIS A CA 1
ATOM 3123 C C . HIS A 1 403 ? -7.793 -20.312 -18.047 1 97.94 403 HIS A C 1
ATOM 3125 O O . HIS A 1 403 ? -7.93 -19.922 -16.891 1 97.94 403 HIS A O 1
ATOM 3131 N N . TRP A 1 404 ? -6.676 -20.172 -18.719 1 98.12 404 TRP A N 1
ATOM 3132 C CA . TRP A 1 404 ? -5.582 -19.328 -18.266 1 98.12 404 TRP A CA 1
ATOM 3133 C C . TRP A 1 404 ? -5.707 -17.922 -18.844 1 98.12 404 TRP A C 1
ATOM 3135 O O . TRP A 1 404 ? -5.238 -17.656 -19.953 1 98.12 404 TRP A O 1
ATOM 3145 N N . VAL A 1 405 ? -6.289 -16.984 -18.031 1 97.31 405 VAL A N 1
ATOM 3146 C CA . VAL A 1 405 ? -6.691 -15.695 -18.562 1 97.31 405 VAL A CA 1
ATOM 3147 C C . VAL A 1 405 ? -6.262 -14.586 -17.594 1 97.31 405 VAL A C 1
ATOM 3149 O O . VAL A 1 405 ? -5.734 -14.867 -16.516 1 97.31 405 VAL A O 1
ATOM 3152 N N . ASP A 1 406 ? -6.422 -13.352 -18.047 1 95.69 406 ASP A N 1
ATOM 3153 C CA . ASP A 1 406 ? -6.191 -12.211 -17.156 1 95.69 406 ASP A CA 1
ATOM 3154 C C . ASP A 1 406 ? -7.402 -11.961 -16.266 1 95.69 406 ASP A C 1
ATOM 3156 O O . ASP A 1 406 ? -7.25 -11.609 -15.094 1 95.69 406 ASP A O 1
ATOM 3160 N N . ARG A 1 407 ? -8.586 -12.188 -16.828 1 93.19 407 ARG A N 1
ATOM 3161 C CA . ARG A 1 407 ? -9.828 -11.984 -16.094 1 93.19 407 ARG A CA 1
ATOM 3162 C C . ARG A 1 407 ? -10.797 -13.141 -16.328 1 93.19 407 ARG A C 1
ATOM 3164 O O . ARG A 1 407 ? -10.867 -13.688 -17.438 1 93.19 407 ARG A O 1
ATOM 3171 N N . VAL A 1 408 ? -11.5 -13.359 -15.227 1 91.56 408 VAL A N 1
ATOM 3172 C CA . VAL A 1 408 ? -12.531 -14.391 -15.352 1 91.56 408 VAL A CA 1
ATOM 3173 C C . VAL A 1 408 ? -13.641 -13.891 -16.281 1 91.56 408 VAL A C 1
ATOM 3175 O O . VAL A 1 408 ? -13.984 -12.711 -16.266 1 91.56 408 VAL A O 1
ATOM 3178 N N . PRO A 1 409 ? -14.141 -14.758 -17 1 78.5 409 PRO A N 1
ATOM 3179 C CA . PRO A 1 409 ? -15.312 -14.367 -17.781 1 78.5 409 PRO A CA 1
ATOM 3180 C C . PRO A 1 409 ? -16.422 -13.75 -16.938 1 78.5 409 PRO A C 1
ATOM 3182 O O . PRO A 1 409 ? -16.641 -14.188 -15.805 1 78.5 409 PRO A O 1
ATOM 3185 N N . PRO A 1 410 ? -16.984 -12.68 -17.453 1 74.12 410 PRO A N 1
ATOM 3186 C CA . PRO A 1 410 ? -17.984 -11.953 -16.672 1 74.12 410 PRO A CA 1
ATOM 3187 C C . PRO A 1 410 ? -19.109 -12.852 -16.172 1 74.12 410 PRO A C 1
ATOM 3189 O O . PRO A 1 410 ? -19.562 -13.75 -16.891 1 74.12 410 PRO A O 1
ATOM 3192 N N . GLN A 1 411 ? -19.344 -12.672 -14.953 1 76.06 411 GLN A N 1
ATOM 3193 C CA . GLN A 1 411 ? -20.453 -13.367 -14.328 1 76.06 411 GLN A CA 1
ATOM 3194 C C . GLN A 1 411 ? -21.641 -12.438 -14.125 1 76.06 411 GLN A C 1
ATOM 3196 O O . GLN A 1 411 ? -22.031 -12.156 -12.984 1 76.06 411 GLN A O 1
ATOM 3201 N N . GLY A 1 412 ? -22.172 -11.75 -15.18 1 84.06 412 GLY A N 1
ATOM 3202 C CA . GLY A 1 412 ? -23.297 -10.844 -15.07 1 84.06 412 GLY A CA 1
ATOM 3203 C C . GLY A 1 412 ? -22.891 -9.422 -14.75 1 84.06 412 GLY A C 1
ATOM 3204 O O . GLY A 1 412 ? -21.781 -8.992 -15.086 1 84.06 412 GLY A O 1
ATOM 3205 N N . ASP A 1 413 ? -23.859 -8.75 -14.023 1 92.56 413 ASP A N 1
ATOM 3206 C CA . ASP A 1 413 ? -23.656 -7.324 -13.812 1 92.56 413 ASP A CA 1
ATOM 3207 C C . ASP A 1 413 ? -23.266 -7.027 -12.367 1 92.56 413 ASP A C 1
ATOM 3209 O O . ASP A 1 413 ? -23.062 -5.871 -12 1 92.56 413 ASP A O 1
ATOM 3213 N N . LEU A 1 414 ? -23.141 -8.047 -11.609 1 96.06 414 LEU A N 1
ATOM 3214 C CA . LEU A 1 414 ? -22.875 -7.863 -10.188 1 96.06 414 LEU A CA 1
ATOM 3215 C C . LEU A 1 414 ? -21.531 -7.18 -9.977 1 96.06 414 LEU A C 1
ATOM 3217 O O . LEU A 1 414 ? -20.578 -7.426 -10.719 1 96.06 414 LEU A O 1
ATOM 3221 N N . ALA A 1 415 ? -21.547 -6.289 -8.961 1 97 415 ALA A N 1
ATOM 3222 C CA . ALA A 1 415 ? -20.266 -5.672 -8.594 1 97 415 ALA A CA 1
ATOM 3223 C C . ALA A 1 415 ? -19.312 -6.707 -8 1 97 415 ALA A C 1
ATOM 3225 O O . ALA A 1 415 ? -19.75 -7.645 -7.328 1 97 415 ALA A O 1
ATOM 3226 N N . GLN A 1 416 ? -18.094 -6.496 -8.281 1 97.06 416 GLN A N 1
ATOM 3227 C CA . GLN A 1 416 ? -17.047 -7.371 -7.766 1 97.06 416 GLN A CA 1
ATOM 3228 C C . GLN A 1 416 ? -16.297 -6.711 -6.609 1 97.06 416 GLN A C 1
ATOM 3230 O O . GLN A 1 416 ? -16.203 -5.484 -6.539 1 97.06 416 GLN A O 1
ATOM 3235 N N . VAL A 1 417 ? -15.812 -7.547 -5.703 1 97.56 417 VAL A N 1
ATOM 3236 C CA . VAL A 1 417 ? -14.914 -7.062 -4.656 1 97.56 417 VAL A CA 1
ATOM 3237 C C . VAL A 1 417 ? -13.555 -6.727 -5.254 1 97.56 417 VAL A C 1
ATOM 3239 O O . VAL A 1 417 ? -12.891 -7.59 -5.832 1 97.56 417 VAL A O 1
ATOM 3242 N N . VAL A 1 418 ? -13.125 -5.5 -5.086 1 96.62 418 VAL A N 1
ATOM 3243 C CA . VAL A 1 418 ? -11.875 -5.117 -5.742 1 96.62 418 VAL A CA 1
ATOM 3244 C C . VAL A 1 418 ? -10.805 -4.848 -4.691 1 96.62 418 VAL A C 1
ATOM 3246 O O . VAL A 1 418 ? -9.625 -4.672 -5.023 1 96.62 418 VAL A O 1
ATOM 3249 N N . ALA A 1 419 ? -11.188 -4.773 -3.414 1 97 419 ALA A N 1
ATOM 3250 C CA . ALA A 1 419 ? -10.234 -4.641 -2.322 1 97 419 ALA A CA 1
ATOM 3251 C C . ALA A 1 419 ? -10.82 -5.145 -1.008 1 97 419 ALA A C 1
ATOM 3253 O O . ALA A 1 419 ? -12.008 -4.953 -0.742 1 97 419 ALA A O 1
ATOM 3254 N N . SER A 1 420 ? -10.039 -5.777 -0.198 1 97.19 420 SER A N 1
ATOM 3255 C CA . SER A 1 420 ? -10.336 -6.207 1.164 1 97.19 420 SER A CA 1
ATOM 3256 C C . SER A 1 420 ? -9.266 -5.727 2.139 1 97.19 420 SER A C 1
ATOM 3258 O O . SER A 1 420 ? -8.094 -6.098 2.016 1 97.19 420 SER A O 1
ATOM 3260 N N . ARG A 1 421 ? -9.664 -4.918 3.074 1 96.75 421 ARG A N 1
ATOM 3261 C CA . ARG A 1 421 ? -8.703 -4.402 4.051 1 96.75 421 ARG A CA 1
ATOM 3262 C C . ARG A 1 421 ? -9.195 -4.648 5.477 1 96.75 421 ARG A C 1
ATOM 3264 O O . ARG A 1 421 ? -10.383 -4.531 5.758 1 96.75 421 ARG A O 1
ATOM 3271 N N . ILE A 1 422 ? -8.297 -4.988 6.355 1 95 422 ILE A N 1
ATOM 3272 C CA . ILE A 1 422 ? -8.562 -5.277 7.762 1 95 422 ILE A CA 1
ATOM 3273 C C . ILE A 1 422 ? -7.629 -4.453 8.641 1 95 422 ILE A C 1
ATOM 3275 O O . ILE A 1 422 ? -6.461 -4.258 8.305 1 95 422 ILE A O 1
ATOM 3279 N N . GLY A 1 423 ? -8.125 -3.922 9.727 1 92.88 423 GLY A N 1
ATOM 3280 C CA . GLY A 1 423 ? -7.309 -3.17 10.664 1 92.88 423 GLY A CA 1
ATOM 3281 C C . GLY A 1 423 ? -7.934 -3.043 12.039 1 92.88 423 GLY A C 1
ATOM 3282 O O . GLY A 1 423 ? -8.875 -3.771 12.367 1 92.88 423 GLY A O 1
ATOM 3283 N N . MET A 1 424 ? -7.387 -2.17 12.859 1 91.44 424 MET A N 1
ATOM 3284 C CA . MET A 1 424 ? -7.891 -1.937 14.211 1 91.44 424 MET A CA 1
ATOM 3285 C C . MET A 1 424 ? -9.297 -1.343 14.172 1 91.44 424 MET A C 1
ATOM 3287 O O . MET A 1 424 ? -9.586 -0.478 13.344 1 91.44 424 MET A O 1
ATOM 3291 N N . GLY A 1 425 ? -10.102 -1.828 15.102 1 93.75 425 GLY A N 1
ATOM 3292 C CA . GLY A 1 425 ? -11.484 -1.38 15.18 1 93.75 425 GLY A CA 1
ATOM 3293 C C . GLY A 1 425 ? -11.633 -0.005 15.805 1 93.75 425 GLY A C 1
ATOM 3294 O O . GLY A 1 425 ? -10.648 0.583 16.266 1 93.75 425 GLY A O 1
ATOM 3295 N N . GLY A 1 426 ? -12.836 0.484 15.703 1 92.25 426 GLY A N 1
ATOM 3296 C CA . GLY A 1 426 ? -13.148 1.784 16.266 1 92.25 426 GLY A CA 1
ATOM 3297 C C . GLY A 1 426 ? -12.875 2.936 15.32 1 92.25 426 GLY A C 1
ATOM 3298 O O . GLY A 1 426 ? -12.688 2.725 14.125 1 92.25 426 GLY A O 1
ATOM 3299 N N . ASN A 1 427 ? -13.062 4.105 15.906 1 87.75 427 ASN A N 1
ATOM 3300 C CA . ASN A 1 427 ? -12.875 5.316 15.117 1 87.75 427 ASN A CA 1
ATOM 3301 C C . ASN A 1 427 ? -11.594 6.051 15.508 1 87.75 427 ASN A C 1
ATOM 3303 O O . ASN A 1 427 ? -11.242 6.105 16.688 1 87.75 427 ASN A O 1
ATOM 3307 N N . ALA A 1 428 ? -10.992 6.594 14.484 1 79.88 428 ALA A N 1
ATOM 3308 C CA . ALA A 1 428 ? -9.789 7.387 14.734 1 79.88 428 ALA A CA 1
ATOM 3309 C C . ALA A 1 428 ? -10.109 8.609 15.594 1 79.88 428 ALA A C 1
ATOM 3311 O O . ALA A 1 428 ? -11.188 9.195 15.477 1 79.88 428 ALA A O 1
ATOM 3312 N N . GLY A 1 429 ? -9.227 9.047 16.422 1 75.06 429 GLY A N 1
ATOM 3313 C CA . GLY A 1 429 ? -9.391 10.25 17.219 1 75.06 429 GLY A CA 1
ATOM 3314 C C . GLY A 1 429 ? -9.898 9.969 18.609 1 75.06 429 GLY A C 1
ATOM 3315 O O . GLY A 1 429 ? -9.898 10.852 19.469 1 75.06 429 GLY A O 1
ATOM 3316 N N . VAL A 1 430 ? -10.453 8.766 18.781 1 79.81 430 VAL A N 1
ATOM 3317 C CA . VAL A 1 430 ? -10.891 8.352 20.109 1 79.81 430 VAL A CA 1
ATOM 3318 C C . VAL A 1 430 ? -10.203 7.047 20.516 1 79.81 430 VAL A C 1
ATOM 3320 O O . VAL A 1 430 ? -9.469 6.465 19.703 1 79.81 430 VAL A O 1
ATOM 3323 N N . LYS A 1 431 ? -10.344 6.73 21.734 1 85.12 431 LYS A N 1
ATOM 3324 C CA . LYS A 1 431 ? -9.781 5.457 22.172 1 85.12 431 LYS A CA 1
ATOM 3325 C C . LYS A 1 431 ? -10.398 4.289 21.406 1 85.12 431 LYS A C 1
ATOM 3327 O O . LYS A 1 431 ? -11.617 4.109 21.422 1 85.12 431 LYS A O 1
ATOM 3332 N N . ARG A 1 432 ? -9.57 3.547 20.797 1 88.06 432 ARG A N 1
ATOM 3333 C CA . ARG A 1 432 ? -10.047 2.451 19.953 1 88.06 432 ARG A CA 1
ATOM 3334 C C . ARG A 1 432 ? -10.203 1.17 20.781 1 88.06 432 ARG A C 1
ATOM 3336 O O . ARG A 1 432 ? -9.281 0.771 21.484 1 88.06 432 ARG A O 1
ATOM 3343 N N . PRO A 1 433 ? -11.336 0.557 20.625 1 90.19 433 PRO A N 1
ATOM 3344 C CA . PRO A 1 433 ? -11.562 -0.677 21.375 1 90.19 433 PRO A CA 1
ATOM 3345 C C . PRO A 1 433 ? -10.648 -1.816 20.938 1 90.19 433 PRO A C 1
ATOM 3347 O O . PRO A 1 433 ? -10.391 -1.975 19.734 1 90.19 433 PRO A O 1
ATOM 3350 N N . ARG A 1 434 ? -10.188 -2.65 21.781 1 86.25 434 ARG A N 1
ATOM 3351 C CA . ARG A 1 434 ? -9.25 -3.732 21.5 1 86.25 434 ARG A CA 1
ATOM 3352 C C . ARG A 1 434 ? -9.984 -4.98 21.016 1 86.25 434 ARG A C 1
ATOM 3354 O O . ARG A 1 434 ? -9.375 -5.883 20.453 1 86.25 434 ARG A O 1
ATOM 3361 N N . ASP A 1 435 ? -11.273 -5.094 21.219 1 89.81 435 ASP A N 1
ATOM 3362 C CA . ASP A 1 435 ? -12.031 -6.297 20.906 1 89.81 435 ASP A CA 1
ATOM 3363 C C . ASP A 1 435 ? -12.766 -6.145 19.562 1 89.81 435 ASP A C 1
ATOM 3365 O O . ASP A 1 435 ? -13.688 -6.902 19.281 1 89.81 435 ASP A O 1
ATOM 3369 N N . GLN A 1 436 ? -12.391 -5.082 18.891 1 94.31 436 GLN A N 1
ATOM 3370 C CA . GLN A 1 436 ? -13.039 -4.844 17.609 1 94.31 436 GLN A CA 1
ATOM 3371 C C . GLN A 1 436 ? -12.008 -4.832 16.484 1 94.31 436 GLN A C 1
ATOM 3373 O O . GLN A 1 436 ? -10.906 -4.316 16.641 1 94.31 436 GLN A O 1
ATOM 3378 N N . ILE A 1 437 ? -12.414 -5.434 15.383 1 95.75 437 ILE A N 1
ATOM 3379 C CA . ILE A 1 437 ? -11.617 -5.449 14.164 1 95.75 437 ILE A CA 1
ATOM 3380 C C . ILE A 1 437 ? -12.375 -4.742 13.039 1 95.75 437 ILE A C 1
ATOM 3382 O O . ILE A 1 437 ? -13.555 -5.023 12.812 1 95.75 437 ILE A O 1
ATOM 3386 N N . LYS A 1 438 ? -11.711 -3.77 12.422 1 96.69 438 LYS A N 1
ATOM 3387 C CA . LYS A 1 438 ? -12.32 -3.051 11.305 1 96.69 438 LYS A CA 1
ATOM 3388 C C . LYS A 1 438 ? -12.164 -3.832 10 1 96.69 438 LYS A C 1
ATOM 3390 O O . LYS A 1 438 ? -11.078 -4.336 9.695 1 96.69 438 LYS A O 1
ATOM 3395 N N . VAL A 1 439 ? -13.234 -4 9.219 1 97.69 439 VAL A N 1
ATOM 3396 C CA . VAL A 1 439 ? -13.234 -4.586 7.879 1 97.69 439 VAL A CA 1
ATOM 3397 C C . VAL A 1 439 ? -13.703 -3.545 6.863 1 97.69 439 VAL A C 1
ATOM 3399 O O . VAL A 1 439 ? -14.75 -2.926 7.035 1 97.69 439 VAL A O 1
ATOM 3402 N N . VAL A 1 440 ? -12.93 -3.326 5.859 1 98.06 440 VAL A N 1
ATOM 3403 C CA . VAL A 1 440 ? -13.227 -2.367 4.805 1 98.06 440 VAL A CA 1
ATOM 3404 C C . VAL A 1 440 ? -13.164 -3.059 3.443 1 98.06 440 VAL A C 1
ATOM 3406 O O . VAL A 1 440 ? -12.102 -3.541 3.037 1 98.06 440 VAL A O 1
ATOM 3409 N N . LEU A 1 441 ? -14.258 -3.076 2.686 1 98.62 441 LEU A N 1
ATOM 3410 C CA . LEU A 1 441 ? -14.359 -3.725 1.383 1 98.62 441 LEU A CA 1
ATOM 3411 C C . LEU A 1 441 ? -14.742 -2.715 0.304 1 98.62 441 LEU A C 1
ATOM 3413 O O . LEU A 1 441 ? -15.633 -1.886 0.51 1 98.62 441 LEU A O 1
ATOM 3417 N N . ASP A 1 442 ? -14.102 -2.781 -0.799 1 98.44 442 ASP A N 1
ATOM 3418 C CA . ASP A 1 442 ? -14.484 -1.963 -1.945 1 98.44 442 ASP A CA 1
ATOM 3419 C C . ASP A 1 442 ? -15.086 -2.822 -3.059 1 98.44 442 ASP A C 1
ATOM 3421 O O . ASP A 1 442 ? -14.594 -3.92 -3.332 1 98.44 442 ASP A O 1
ATOM 3425 N N . PHE A 1 443 ? -16.125 -2.336 -3.658 1 98.38 443 PHE A N 1
ATOM 3426 C CA . PHE A 1 443 ? -16.859 -2.992 -4.738 1 98.38 443 PHE A CA 1
ATOM 3427 C C . PHE A 1 443 ? -16.875 -2.123 -5.988 1 98.38 443 PHE A C 1
ATOM 3429 O O . PHE A 1 443 ? -16.922 -0.895 -5.898 1 98.38 443 PHE A O 1
ATOM 3436 N N . GLU A 1 444 ? -16.844 -2.744 -7.105 1 96.69 444 GLU A N 1
ATOM 3437 C CA . GLU A 1 444 ? -16.969 -2.049 -8.383 1 96.69 444 GLU A CA 1
ATOM 3438 C C . GLU A 1 444 ? -17.703 -2.904 -9.406 1 96.69 444 GLU A C 1
ATOM 3440 O O . GLU A 1 444 ? -17.516 -4.125 -9.453 1 96.69 444 GLU A O 1
ATOM 3445 N N . GLY A 1 445 ? -18.5 -2.262 -10.195 1 95.94 445 GLY A N 1
ATOM 3446 C CA . GLY A 1 445 ? -19.203 -2.963 -11.258 1 95.94 445 GLY A CA 1
ATOM 3447 C C . GLY A 1 445 ? -20.453 -2.23 -11.727 1 95.94 445 GLY A C 1
ATOM 3448 O O . GLY A 1 445 ? -20.891 -1.277 -11.086 1 95.94 445 GLY A O 1
ATOM 3449 N N . PRO A 1 446 ? -21.047 -2.689 -12.789 1 95.31 446 PRO A N 1
ATOM 3450 C CA . PRO A 1 446 ? -22.172 -1.996 -13.422 1 95.31 446 PRO A CA 1
ATOM 3451 C C . PRO A 1 446 ? -23.391 -1.896 -12.516 1 95.31 446 PRO A C 1
ATOM 3453 O O . PRO A 1 446 ? -24.156 -0.935 -12.609 1 95.31 446 PRO A O 1
ATOM 3456 N N . ALA A 1 447 ? -23.547 -2.824 -11.648 1 96.38 447 ALA A N 1
ATOM 3457 C CA . ALA A 1 447 ? -24.734 -2.84 -10.797 1 96.38 447 ALA A CA 1
ATOM 3458 C C . ALA A 1 447 ? -24.766 -1.631 -9.867 1 96.38 447 ALA A C 1
ATOM 3460 O O . ALA A 1 447 ? -25.812 -1.262 -9.336 1 96.38 447 ALA A O 1
ATOM 3461 N N . LEU A 1 448 ? -23.594 -1.021 -9.648 1 97.12 448 LEU A N 1
ATOM 3462 C CA . LEU A 1 448 ? -23.484 0.094 -8.711 1 97.12 448 LEU A CA 1
ATOM 3463 C C . LEU A 1 448 ? -23.5 1.427 -9.453 1 97.12 448 LEU A C 1
ATOM 3465 O O . LEU A 1 448 ? -23.547 2.49 -8.828 1 97.12 448 LEU A O 1
ATOM 3469 N N . ALA A 1 449 ? -23.5 1.366 -10.773 1 94.94 449 ALA A N 1
ATOM 3470 C CA . ALA A 1 449 ? -23.391 2.58 -11.578 1 94.94 449 ALA A CA 1
ATOM 3471 C C . ALA A 1 449 ? -24.594 3.498 -11.344 1 94.94 449 ALA A C 1
ATOM 3473 O O . ALA A 1 449 ? -25.734 3.055 -11.391 1 94.94 449 ALA A O 1
ATOM 3474 N N . GLY A 1 450 ? -24.312 4.809 -11.062 1 94.81 450 GLY A N 1
ATOM 3475 C CA . GLY A 1 450 ? -25.344 5.82 -10.93 1 94.81 450 GLY A CA 1
ATOM 3476 C C . GLY A 1 450 ? -25.984 5.844 -9.555 1 94.81 450 GLY A C 1
ATOM 3477 O O . GLY A 1 450 ? -26.812 6.711 -9.266 1 94.81 450 GLY A O 1
ATOM 3478 N N . LEU A 1 451 ? -25.641 4.891 -8.727 1 96.12 451 LEU A N 1
ATOM 3479 C CA . LEU A 1 451 ? -26.234 4.848 -7.395 1 96.12 451 LEU A CA 1
ATOM 3480 C C . LEU A 1 451 ? -25.469 5.754 -6.434 1 96.12 451 LEU A C 1
ATOM 3482 O O . LEU A 1 451 ? -24.234 5.816 -6.473 1 96.12 451 LEU A O 1
ATOM 3486 N N . GLY A 1 452 ? -26.234 6.508 -5.617 1 95 452 GLY A N 1
ATOM 3487 C CA . GLY A 1 452 ? -25.672 7.34 -4.566 1 95 452 GLY A CA 1
ATOM 3488 C C . GLY A 1 452 ? -26.078 6.898 -3.174 1 95 452 GLY A C 1
ATOM 3489 O O . GLY A 1 452 ? -26.75 5.879 -3.012 1 95 452 GLY A O 1
ATOM 3490 N N . GLU A 1 453 ? -25.656 7.605 -2.197 1 93 453 GLU A N 1
ATOM 3491 C CA . GLU A 1 453 ? -25.875 7.258 -0.795 1 93 453 GLU A CA 1
ATOM 3492 C C . GLU A 1 453 ? -27.359 7.16 -0.468 1 93 453 GLU A C 1
ATOM 3494 O O . GLU A 1 453 ? -27.766 6.379 0.395 1 93 453 GLU A O 1
ATOM 3499 N N . ALA A 1 454 ? -28.156 7.898 -1.149 1 94.56 454 ALA A N 1
ATOM 3500 C CA . ALA A 1 454 ? -29.578 7.988 -0.848 1 94.56 454 ALA A CA 1
ATOM 3501 C C . ALA A 1 454 ? -30.359 6.918 -1.6 1 94.56 454 ALA A C 1
ATOM 3503 O O . ALA A 1 454 ? -31.578 6.793 -1.424 1 94.56 454 ALA A O 1
ATOM 3504 N N . ASP A 1 455 ? -29.734 6.055 -2.363 1 95.62 455 ASP A N 1
ATOM 3505 C CA . ASP A 1 455 ? -30.438 5.16 -3.279 1 95.62 455 ASP A CA 1
ATOM 3506 C C . ASP A 1 455 ? -30.703 3.807 -2.625 1 95.62 455 ASP A C 1
ATOM 3508 O O . ASP A 1 455 ? -30.969 2.82 -3.312 1 95.62 455 ASP A O 1
ATOM 3512 N N . GLY A 1 456 ? -30.562 3.682 -1.388 1 96.44 456 GLY A N 1
ATOM 3513 C CA . GLY A 1 456 ? -31.031 2.535 -0.628 1 96.44 456 GLY A CA 1
ATOM 3514 C C . GLY A 1 456 ? -30.109 1.335 -0.722 1 96.44 456 GLY A C 1
ATOM 3515 O O . GLY A 1 456 ? -30.547 0.195 -0.549 1 96.44 456 GLY A O 1
ATOM 3516 N N . VAL A 1 457 ? -28.859 1.523 -1.08 1 97.88 457 VAL A N 1
ATOM 3517 C CA . VAL A 1 457 ? -27.875 0.441 -1.034 1 97.88 457 VAL A CA 1
ATOM 3518 C C . VAL A 1 457 ? -27.641 0.018 0.414 1 97.88 457 VAL A C 1
ATOM 3520 O O . VAL A 1 457 ? -27.375 0.859 1.278 1 97.88 457 VAL A O 1
ATOM 3523 N N . THR A 1 458 ? -27.734 -1.316 0.708 1 97.69 458 THR A N 1
ATOM 3524 C CA . THR A 1 458 ? -27.641 -1.8 2.082 1 97.69 458 THR A CA 1
ATOM 3525 C C . THR A 1 458 ? -26.547 -2.85 2.219 1 97.69 458 THR A C 1
ATOM 3527 O O . THR A 1 458 ? -26.359 -3.682 1.327 1 97.69 458 THR A O 1
ATOM 3530 N N . PRO A 1 459 ? -25.797 -2.777 3.34 1 98.25 459 PRO A N 1
ATOM 3531 C CA . PRO A 1 459 ? -24.859 -3.863 3.652 1 98.25 459 PRO A CA 1
ATOM 3532 C C . PRO A 1 459 ? -25.562 -5.168 4.012 1 98.25 459 PRO A C 1
ATOM 3534 O O . PRO A 1 459 ? -26.562 -5.152 4.746 1 98.25 459 PRO A O 1
ATOM 3537 N N . GLU A 1 460 ? -25.125 -6.242 3.482 1 98 460 GLU A N 1
ATOM 3538 C CA . GLU A 1 460 ? -25.516 -7.59 3.893 1 98 460 GLU A CA 1
ATOM 3539 C C . GLU A 1 460 ? -24.344 -8.344 4.5 1 98 460 GLU A C 1
ATOM 3541 O O . GLU A 1 460 ? -23.406 -8.719 3.793 1 98 460 GLU A O 1
ATOM 3546 N N . ILE A 1 461 ? -24.391 -8.57 5.844 1 98.38 461 ILE A N 1
ATOM 3547 C CA . ILE A 1 461 ? -23.266 -9.211 6.527 1 98.38 461 ILE A CA 1
ATOM 3548 C C . ILE A 1 461 ? -23.781 -10.391 7.363 1 98.38 461 ILE A C 1
ATOM 3550 O O . ILE A 1 461 ? -24.781 -10.266 8.078 1 98.38 461 ILE A O 1
ATOM 3554 N N . THR A 1 462 ? -23.156 -11.523 7.227 1 97.56 462 THR A N 1
ATOM 3555 C CA . THR A 1 462 ? -23.438 -12.711 8.023 1 97.56 462 THR A CA 1
ATOM 3556 C C . THR A 1 462 ? -22.234 -13.094 8.875 1 97.56 462 THR A C 1
ATOM 3558 O O . THR A 1 462 ? -21.109 -13.195 8.359 1 97.56 462 THR A O 1
ATOM 3561 N N . ALA A 1 463 ? -22.453 -13.289 10.141 1 97.31 463 ALA A N 1
ATOM 3562 C CA . ALA A 1 463 ? -21.438 -13.711 11.094 1 97.31 463 ALA A CA 1
ATOM 3563 C C . ALA A 1 463 ? -21.953 -14.828 11.992 1 97.31 463 ALA A C 1
ATOM 3565 O O . ALA A 1 463 ? -23.156 -15.016 12.125 1 97.31 463 ALA A O 1
ATOM 3566 N N . PRO A 1 464 ? -21.062 -15.617 12.562 1 95.75 464 PRO A N 1
ATOM 3567 C CA . PRO A 1 464 ? -21.516 -16.672 13.469 1 95.75 464 PRO A CA 1
ATOM 3568 C C . PRO A 1 464 ? -22.141 -16.125 14.75 1 95.75 464 PRO A C 1
ATOM 3570 O O . PRO A 1 464 ? -22.031 -14.938 15.039 1 95.75 464 PRO A O 1
ATOM 3573 N N . GLN A 1 465 ? -22.781 -17.062 15.453 1 93.94 465 GLN A N 1
ATOM 3574 C CA . GLN A 1 465 ? -23.391 -16.703 16.719 1 93.94 465 GLN A CA 1
ATOM 3575 C C . GLN A 1 465 ? -22.344 -16.172 17.703 1 93.94 465 GLN A C 1
ATOM 3577 O O . GLN A 1 465 ? -21.234 -16.703 17.781 1 93.94 465 GLN A O 1
ATOM 3582 N N . GLY A 1 466 ? -22.688 -15.133 18.391 1 94.5 466 GLY A N 1
ATOM 3583 C CA . GLY A 1 466 ? -21.812 -14.562 19.391 1 94.5 466 GLY A CA 1
ATOM 3584 C C . GLY A 1 466 ? -20.938 -13.445 18.859 1 94.5 466 GLY A C 1
ATOM 3585 O O . GLY A 1 466 ? -20.281 -12.742 19.625 1 94.5 466 GLY A O 1
ATOM 3586 N N . VAL A 1 467 ? -20.906 -13.305 17.609 1 97.19 467 VAL A N 1
ATOM 3587 C CA . VAL A 1 467 ? -20.141 -12.242 16.984 1 97.19 467 VAL A CA 1
ATOM 3588 C C . VAL A 1 467 ? -21.062 -11.055 16.672 1 97.19 467 VAL A C 1
ATOM 3590 O O . VAL A 1 467 ? -22.156 -11.234 16.125 1 97.19 467 VAL A O 1
ATOM 3593 N N . GLU A 1 468 ? -20.609 -9.898 17.031 1 97.94 468 GLU A N 1
ATOM 3594 C CA . GLU A 1 468 ? -21.406 -8.695 16.812 1 97.94 468 GLU A CA 1
ATOM 3595 C C . GLU A 1 468 ? -20.828 -7.859 15.672 1 97.94 468 GLU A C 1
ATOM 3597 O O . GLU A 1 468 ? -19.625 -7.625 15.609 1 97.94 468 GLU A O 1
ATOM 3602 N N . ILE A 1 469 ? -21.688 -7.531 14.734 1 98.25 469 ILE A N 1
ATOM 3603 C CA . ILE A 1 469 ? -21.344 -6.586 13.688 1 98.25 469 ILE A CA 1
ATOM 3604 C C . ILE A 1 469 ? -21.703 -5.168 14.125 1 98.25 469 ILE A C 1
ATOM 3606 O O . ILE A 1 469 ? -22.859 -4.887 14.438 1 98.25 469 ILE A O 1
ATOM 3610 N N . ILE A 1 470 ? -20.688 -4.301 14.117 1 97.94 470 ILE A N 1
ATOM 3611 C CA . ILE A 1 470 ? -20.859 -2.959 14.656 1 97.94 470 ILE A CA 1
ATOM 3612 C C . ILE A 1 470 ? -20.766 -1.929 13.539 1 97.94 470 ILE A C 1
ATOM 3614 O O . ILE A 1 470 ? -19.812 -1.963 12.742 1 97.94 470 ILE A O 1
ATOM 3618 N N . ASN A 1 471 ? -21.766 -1.017 13.375 1 95.88 471 ASN A N 1
ATOM 3619 C CA . ASN A 1 471 ? -21.844 0.172 12.539 1 95.88 471 ASN A CA 1
ATOM 3620 C C . ASN A 1 471 ? -21.562 -0.157 11.07 1 95.88 471 ASN A C 1
ATOM 3622 O O . ASN A 1 471 ? -20.688 0.464 10.445 1 95.88 471 ASN A O 1
ATOM 3626 N N . PRO A 1 472 ? -22.219 -1.187 10.508 1 97.94 472 PRO A N 1
ATOM 3627 C CA . PRO A 1 472 ? -22.062 -1.394 9.062 1 97.94 472 PRO A CA 1
ATOM 3628 C C . PRO A 1 472 ? -22.578 -0.222 8.234 1 97.94 472 PRO A C 1
ATOM 3630 O O . PRO A 1 472 ? -23.656 0.304 8.523 1 97.94 472 PRO A O 1
ATOM 3633 N N . PHE A 1 473 ? -21.797 0.213 7.309 1 96.31 473 PHE A N 1
ATOM 3634 C CA . PHE A 1 473 ? -22.203 1.323 6.453 1 96.31 473 PHE A CA 1
ATOM 3635 C C . PHE A 1 473 ? -21.578 1.194 5.07 1 96.31 473 PHE A C 1
ATOM 3637 O O . PHE A 1 473 ? -20.422 0.785 4.941 1 96.31 473 PHE A O 1
ATOM 3644 N N . ALA A 1 474 ? -22.391 1.437 4.004 1 98.12 474 ALA A N 1
ATOM 3645 C CA . ALA A 1 474 ? -21.922 1.425 2.617 1 98.12 474 ALA A CA 1
ATOM 3646 C C . ALA A 1 474 ? -22.109 2.793 1.966 1 98.12 474 ALA A C 1
ATOM 3648 O O . ALA A 1 474 ? -23.141 3.453 2.174 1 98.12 474 ALA A O 1
ATOM 3649 N N . HIS A 1 475 ? -21.109 3.25 1.265 1 97.69 475 HIS A N 1
ATOM 3650 C CA . HIS A 1 475 ? -21.188 4.543 0.598 1 97.69 475 HIS A CA 1
ATOM 3651 C C . HIS A 1 475 ? -20.297 4.586 -0.641 1 97.69 475 HIS A C 1
ATOM 3653 O O . HIS A 1 475 ? -19.344 3.83 -0.741 1 97.69 475 HIS A O 1
ATOM 3659 N N . PRO A 1 476 ? -20.672 5.418 -1.651 1 97.5 476 PRO A N 1
ATOM 3660 C CA . PRO A 1 476 ? -19.766 5.609 -2.781 1 97.5 476 PRO A CA 1
ATOM 3661 C C . PRO A 1 476 ? -18.484 6.344 -2.391 1 97.5 476 PRO A C 1
ATOM 3663 O O . PRO A 1 476 ? -18.516 7.23 -1.533 1 97.5 476 PRO A O 1
ATOM 3666 N N . ILE A 1 477 ? -17.391 5.965 -2.947 1 96.06 477 ILE A N 1
ATOM 3667 C CA . ILE A 1 477 ? -16.141 6.703 -2.781 1 96.06 477 ILE A CA 1
ATOM 3668 C C . ILE A 1 477 ? -16.109 7.883 -3.752 1 96.06 477 ILE A C 1
ATOM 3670 O O . ILE A 1 477 ? -16.094 7.688 -4.973 1 96.06 477 ILE A O 1
ATOM 3674 N N . ARG A 1 478 ? -16.016 9.055 -3.217 1 90.69 478 ARG A N 1
ATOM 3675 C CA . ARG A 1 478 ? -16.047 10.242 -4.055 1 90.69 478 ARG A CA 1
ATOM 3676 C C . ARG A 1 478 ? -14.875 10.25 -5.035 1 90.69 478 ARG A C 1
ATOM 3678 O O . ARG A 1 478 ? -13.742 9.961 -4.652 1 90.69 478 ARG A O 1
ATOM 3685 N N . GLY A 1 479 ? -15.227 10.539 -6.293 1 88.88 479 GLY A N 1
ATOM 3686 C CA . GLY A 1 479 ? -14.195 10.633 -7.32 1 88.88 479 GLY A CA 1
ATOM 3687 C C . GLY A 1 479 ? -13.859 9.297 -7.949 1 88.88 479 GLY A C 1
ATOM 3688 O O . GLY A 1 479 ? -12.922 9.195 -8.742 1 88.88 479 GLY A O 1
ATOM 3689 N N . SER A 1 480 ? -14.508 8.281 -7.551 1 92.38 480 SER A N 1
ATOM 3690 C CA . SER A 1 480 ? -14.297 6.957 -8.125 1 92.38 480 SER A CA 1
ATOM 3691 C C . SER A 1 480 ? -15.625 6.285 -8.469 1 92.38 480 SER A C 1
ATOM 3693 O O . SER A 1 480 ? -16.688 6.855 -8.25 1 92.38 480 SER A O 1
ATOM 3695 N N . THR A 1 481 ? -15.547 5.148 -9.062 1 93.62 481 THR A N 1
ATOM 3696 C CA . THR A 1 481 ? -16.734 4.363 -9.375 1 93.62 481 THR A CA 1
ATOM 3697 C C . THR A 1 481 ? -16.969 3.289 -8.312 1 93.62 481 THR A C 1
ATOM 3699 O O . THR A 1 481 ? -17.859 2.453 -8.453 1 93.62 481 THR A O 1
ATOM 3702 N N . ARG A 1 482 ? -16.25 3.33 -7.258 1 97.06 482 ARG A N 1
ATOM 3703 C CA . ARG A 1 482 ? -16.281 2.26 -6.266 1 97.06 482 ARG A CA 1
ATOM 3704 C C . ARG A 1 482 ? -17.234 2.596 -5.125 1 97.06 482 ARG A C 1
ATOM 3706 O O . ARG A 1 482 ? -17.516 3.768 -4.863 1 97.06 482 ARG A O 1
ATOM 3713 N N . TRP A 1 483 ? -17.828 1.63 -4.617 1 98.5 483 TRP A N 1
ATOM 3714 C CA . TRP A 1 483 ? -18.531 1.691 -3.338 1 98.5 483 TRP A CA 1
ATOM 3715 C C . TRP A 1 483 ? -17.719 1.035 -2.234 1 98.5 483 TRP A C 1
ATOM 3717 O O . TRP A 1 483 ? -17.016 0.04 -2.471 1 98.5 483 TRP A O 1
ATOM 3727 N N . ARG A 1 484 ? -17.828 1.587 -1.048 1 98.44 484 ARG A N 1
ATOM 3728 C CA . ARG A 1 484 ? -17.094 1.065 0.099 1 98.44 484 ARG A CA 1
ATOM 3729 C C . ARG A 1 484 ? -18.047 0.601 1.196 1 98.44 484 ARG A C 1
ATOM 3731 O O . ARG A 1 484 ? -19 1.302 1.535 1 98.44 484 ARG A O 1
ATOM 3738 N N . LEU A 1 485 ? -17.828 -0.635 1.666 1 98.69 485 LEU A N 1
ATOM 3739 C CA . LEU A 1 485 ? -18.5 -1.188 2.84 1 98.69 485 LEU A CA 1
ATOM 3740 C C . LEU A 1 485 ? -17.547 -1.24 4.031 1 98.69 485 LEU A C 1
ATOM 3742 O O . LEU A 1 485 ? -16.453 -1.79 3.928 1 98.69 485 LEU A O 1
ATOM 3746 N N . VAL A 1 486 ? -17.953 -0.628 5.148 1 98.06 486 VAL A N 1
ATOM 3747 C CA . VAL A 1 486 ? -17.141 -0.61 6.355 1 98.06 486 VAL A CA 1
ATOM 3748 C C . VAL A 1 486 ? -17.938 -1.146 7.535 1 98.06 486 VAL A C 1
ATOM 3750 O O . VAL A 1 486 ? -19.125 -0.836 7.68 1 98.06 486 VAL A O 1
ATOM 3753 N N . PHE A 1 487 ? -17.359 -1.957 8.375 1 98.38 487 PHE A N 1
ATOM 3754 C CA . PHE A 1 487 ? -17.969 -2.404 9.617 1 98.38 487 PHE A CA 1
ATOM 3755 C C . PHE A 1 487 ? -16.922 -2.914 10.594 1 98.38 487 PHE A C 1
ATOM 3757 O O . PHE A 1 487 ? -15.797 -3.225 10.195 1 98.38 487 PHE A O 1
ATOM 3764 N N . ASP A 1 488 ? -17.219 -2.955 11.844 1 97.94 488 ASP A N 1
ATOM 3765 C CA . ASP A 1 488 ? -16.375 -3.557 12.883 1 97.94 488 ASP A CA 1
ATOM 3766 C C . ASP A 1 488 ? -16.938 -4.918 13.305 1 97.94 488 ASP A C 1
ATOM 3768 O O . ASP A 1 488 ? -18.141 -5.137 13.281 1 97.94 488 ASP A O 1
ATOM 3772 N N . VAL A 1 489 ? -16.047 -5.762 13.602 1 98.12 489 VAL A N 1
ATOM 3773 C CA . VAL A 1 489 ? -16.391 -7.094 14.086 1 98.12 489 VAL A CA 1
ATOM 3774 C C . VAL A 1 489 ? -15.922 -7.254 15.531 1 98.12 489 VAL A C 1
ATOM 3776 O O . VAL A 1 489 ? -14.727 -7.137 15.828 1 98.12 489 VAL A O 1
ATOM 3779 N N . LYS A 1 490 ? -16.844 -7.488 16.406 1 97.44 490 LYS A N 1
ATOM 3780 C CA . LYS A 1 490 ? -16.547 -7.738 17.812 1 97.44 490 LYS A CA 1
ATOM 3781 C C . LYS A 1 490 ? -16.781 -9.203 18.172 1 97.44 490 LYS A C 1
ATOM 3783 O O . LYS A 1 490 ? -17.859 -9.742 17.922 1 97.44 490 LYS A O 1
ATOM 3788 N N . SER A 1 491 ? -15.812 -9.812 18.672 1 95.31 491 SER A N 1
ATOM 3789 C CA . SER A 1 491 ? -15.906 -11.203 19.094 1 95.31 491 SER A CA 1
ATOM 3790 C C . SER A 1 491 ? -15.414 -11.367 20.531 1 95.31 491 SER A C 1
ATOM 3792 O O . SER A 1 491 ? -14.695 -10.508 21.047 1 95.31 491 SER A O 1
ATOM 3794 N N . PRO A 1 492 ? -15.859 -12.469 21.203 1 93.12 492 PRO A N 1
ATOM 3795 C CA . PRO A 1 492 ? -15.336 -12.719 22.547 1 93.12 492 PRO A CA 1
ATOM 3796 C C . PRO A 1 492 ? -13.82 -12.875 22.578 1 93.12 492 PRO A C 1
ATOM 3798 O O . PRO A 1 492 ? -13.227 -13.32 21.594 1 93.12 492 PRO A O 1
ATOM 3801 N N . PRO A 1 493 ? -13.258 -12.492 23.703 1 90.06 493 PRO A N 1
ATOM 3802 C CA . PRO A 1 493 ? -11.812 -12.695 23.828 1 90.06 493 PRO A CA 1
ATOM 3803 C C . PRO A 1 493 ? -11.391 -14.141 23.594 1 90.06 493 PRO A C 1
ATOM 3805 O O . PRO A 1 493 ? -12.094 -15.07 24.016 1 90.06 493 PRO A O 1
ATOM 3808 N N . GLY A 1 494 ? -10.375 -14.312 22.844 1 89.62 494 GLY A N 1
ATOM 3809 C CA . GLY A 1 494 ? -9.836 -15.648 22.609 1 89.62 494 GLY A CA 1
ATOM 3810 C C . GLY A 1 494 ? -10.438 -16.328 21.406 1 89.62 494 GLY A C 1
ATOM 3811 O O . GLY A 1 494 ? -10.07 -17.469 21.078 1 89.62 494 GLY A O 1
ATOM 3812 N N . THR A 1 495 ? -11.305 -15.648 20.734 1 92.56 495 THR A N 1
ATOM 3813 C CA . THR A 1 495 ? -11.906 -16.234 19.531 1 92.56 495 THR A CA 1
ATOM 3814 C C . THR A 1 495 ? -10.844 -16.484 18.469 1 92.56 495 THR A C 1
ATOM 3816 O O . THR A 1 495 ? -10.125 -15.57 18.078 1 92.56 495 THR A O 1
ATOM 3819 N N . GLY A 1 496 ? -10.75 -17.734 17.969 1 89.5 496 GLY A N 1
ATOM 3820 C CA . GLY A 1 496 ? -9.734 -18.109 17 1 89.5 496 GLY A CA 1
ATOM 3821 C C . GLY A 1 496 ? -10.062 -17.688 15.586 1 89.5 496 GLY A C 1
ATOM 3822 O O . GLY A 1 496 ? -9.219 -17.125 14.891 1 89.5 496 GLY A O 1
ATOM 3823 N N . THR A 1 497 ? -11.242 -18.047 15.18 1 91.44 497 THR A N 1
ATOM 3824 C CA . THR A 1 497 ? -11.633 -17.781 13.805 1 91.44 497 THR A CA 1
ATOM 3825 C C . THR A 1 497 ? -13.094 -17.328 13.734 1 91.44 497 THR A C 1
ATOM 3827 O O . THR A 1 497 ? -13.938 -17.844 14.461 1 91.44 497 THR A O 1
ATOM 3830 N N . VAL A 1 498 ? -13.367 -16.328 12.969 1 94.19 498 VAL A N 1
ATOM 3831 C CA . VAL A 1 498 ? -14.711 -15.875 12.633 1 94.19 498 VAL A CA 1
ATOM 3832 C C . VAL A 1 498 ? -14.906 -15.906 11.117 1 94.19 498 VAL A C 1
ATOM 3834 O O . VAL A 1 498 ? -14.25 -15.156 10.391 1 94.19 498 VAL A O 1
ATOM 3837 N N . ASP A 1 499 ? -15.82 -16.75 10.664 1 94.25 499 ASP A N 1
ATOM 3838 C CA . ASP A 1 499 ? -16.141 -16.766 9.242 1 94.25 499 ASP A CA 1
ATOM 3839 C C . ASP A 1 499 ? -17.188 -15.711 8.898 1 94.25 499 ASP A C 1
ATOM 3841 O O . ASP A 1 499 ? -18.266 -15.68 9.484 1 94.25 499 ASP A O 1
ATOM 3845 N N . LEU A 1 500 ? -16.859 -14.883 7.949 1 97.12 500 LEU A N 1
ATOM 3846 C CA . LEU A 1 500 ? -17.734 -13.773 7.598 1 97.12 500 LEU A CA 1
ATOM 3847 C C . LEU A 1 500 ? -18.172 -13.867 6.137 1 97.12 500 LEU A C 1
ATOM 3849 O O . LEU A 1 500 ? -17.391 -14.297 5.285 1 97.12 500 LEU A O 1
ATOM 3853 N N . LEU A 1 501 ? -19.359 -13.531 5.852 1 98.06 501 LEU A N 1
ATOM 3854 C CA . LEU A 1 501 ? -19.875 -13.203 4.523 1 98.06 501 LEU A CA 1
ATOM 3855 C C . LEU A 1 501 ? -20.328 -11.75 4.453 1 98.06 501 LEU A C 1
ATOM 3857 O O . LEU A 1 501 ? -20.891 -11.227 5.418 1 98.06 501 LEU A O 1
ATOM 3861 N N . ALA A 1 502 ? -20.062 -11.102 3.338 1 98.69 502 ALA A N 1
ATOM 3862 C CA . ALA A 1 502 ? -20.484 -9.711 3.199 1 98.69 502 ALA A CA 1
ATOM 3863 C C . ALA A 1 502 ? -20.766 -9.367 1.738 1 98.69 502 ALA A C 1
ATOM 3865 O O . ALA A 1 502 ? -20.172 -9.961 0.832 1 98.69 502 ALA A O 1
ATOM 3866 N N . GLY A 1 503 ? -21.672 -8.484 1.484 1 98.44 503 GLY A N 1
ATOM 3867 C CA . GLY A 1 503 ? -22.016 -7.953 0.175 1 98.44 503 GLY A CA 1
ATOM 3868 C C . GLY A 1 503 ? -22.938 -6.758 0.242 1 98.44 503 GLY A C 1
ATOM 3869 O O . GLY A 1 503 ? -23.203 -6.227 1.323 1 98.44 503 GLY A O 1
ATOM 3870 N N . LEU A 1 504 ? -23.312 -6.27 -0.924 1 98.69 504 LEU A N 1
ATOM 3871 C CA . LEU A 1 504 ? -24.219 -5.145 -1.051 1 98.69 504 LEU A CA 1
ATOM 3872 C C . LEU A 1 504 ? -25.531 -5.582 -1.702 1 98.69 504 LEU A C 1
ATOM 3874 O O . LEU A 1 504 ? -25.531 -6.41 -2.613 1 98.69 504 LEU A O 1
ATOM 3878 N N . SER A 1 505 ? -26.594 -5.066 -1.263 1 98.06 505 SER A N 1
ATOM 3879 C CA . SER A 1 505 ? -27.906 -5.336 -1.854 1 98.06 505 SER A CA 1
ATOM 3880 C C . SER A 1 505 ? -28.734 -4.062 -1.945 1 98.06 505 SER A C 1
ATOM 3882 O O . SER A 1 505 ? -28.375 -3.029 -1.389 1 98.06 505 SER A O 1
ATOM 3884 N N . ARG A 1 506 ? -29.719 -4.113 -2.688 1 97.25 506 ARG A N 1
ATOM 3885 C CA . ARG A 1 506 ? -30.719 -3.066 -2.805 1 97.25 506 ARG A CA 1
ATOM 3886 C C . ARG A 1 506 ? -32.125 -3.664 -3.002 1 97.25 506 ARG A C 1
ATOM 3888 O O . ARG A 1 506 ? -32.344 -4.375 -3.98 1 97.25 506 ARG A O 1
ATOM 3895 N N . GLY A 1 507 ? -33.094 -3.328 -2.08 1 95 507 GLY A N 1
ATOM 3896 C CA . GLY A 1 507 ? -34.438 -3.865 -2.176 1 95 507 GLY A CA 1
ATOM 3897 C C . GLY A 1 507 ? -34.469 -5.383 -2.18 1 95 507 GLY A C 1
ATOM 3898 O O . GLY A 1 507 ? -35.25 -5.988 -2.914 1 95 507 GLY A O 1
ATOM 3899 N N . GLY A 1 508 ? -33.562 -5.996 -1.571 1 92.44 508 GLY A N 1
ATOM 3900 C CA . GLY A 1 508 ? -33.531 -7.445 -1.473 1 92.44 508 GLY A CA 1
ATOM 3901 C C . GLY A 1 508 ? -32.781 -8.109 -2.605 1 92.44 508 GLY A C 1
ATOM 3902 O O . GLY A 1 508 ? -32.562 -9.32 -2.588 1 92.44 508 GLY A O 1
ATOM 3903 N N . ARG A 1 509 ? -32.406 -7.332 -3.525 1 94.94 509 ARG A N 1
ATOM 3904 C CA . ARG A 1 509 ? -31.656 -7.867 -4.656 1 94.94 509 ARG A CA 1
ATOM 3905 C C . ARG A 1 509 ? -30.156 -7.625 -4.48 1 94.94 509 ARG A C 1
ATOM 3907 O O . ARG A 1 509 ? -29.734 -6.523 -4.117 1 94.94 509 ARG A O 1
ATOM 3914 N N . ALA A 1 510 ? -29.438 -8.656 -4.82 1 96.38 510 ALA A N 1
ATOM 3915 C CA . ALA A 1 510 ? -27.984 -8.547 -4.684 1 96.38 510 ALA A CA 1
ATOM 3916 C C . ALA A 1 510 ? -27.422 -7.559 -5.695 1 96.38 510 ALA A C 1
ATOM 3918 O O . ALA A 1 510 ? -27.766 -7.59 -6.875 1 96.38 510 ALA A O 1
ATOM 3919 N N . LEU A 1 511 ? -26.516 -6.66 -5.215 1 97.56 511 LEU A N 1
ATOM 3920 C CA . LEU A 1 511 ? -25.797 -5.727 -6.082 1 97.56 511 LEU A CA 1
ATOM 3921 C C . LEU A 1 511 ? -24.375 -6.195 -6.316 1 97.56 511 LEU A C 1
ATOM 3923 O O . LEU A 1 511 ? -23.703 -5.719 -7.238 1 97.56 511 LEU A O 1
ATOM 3927 N N . SER A 1 512 ? -23.922 -7.125 -5.488 1 97.81 512 SER A N 1
ATOM 3928 C CA . SER A 1 512 ? -22.531 -7.57 -5.602 1 97.81 512 SER A CA 1
ATOM 3929 C C . SER A 1 512 ? -22.422 -9.078 -5.402 1 97.81 512 SER A C 1
ATOM 3931 O O . SER A 1 512 ? -23.375 -9.727 -4.961 1 97.81 512 SER A O 1
ATOM 3933 N N . GLU A 1 513 ? -21.219 -9.586 -5.812 1 97.38 513 GLU A N 1
ATOM 3934 C CA . GLU A 1 513 ? -20.844 -10.914 -5.344 1 97.38 513 GLU A CA 1
ATOM 3935 C C . GLU A 1 513 ? -20.688 -10.945 -3.826 1 97.38 513 GLU A C 1
ATOM 3937 O O . GLU A 1 513 ? -20.688 -9.891 -3.18 1 97.38 513 GLU A O 1
ATOM 3942 N N . THR A 1 514 ? -20.656 -12.141 -3.275 1 97.81 514 THR A N 1
ATOM 3943 C CA . THR A 1 514 ? -20.531 -12.32 -1.834 1 97.81 514 THR A CA 1
ATOM 3944 C C . THR A 1 514 ? -19.062 -12.469 -1.445 1 97.81 514 THR A C 1
ATOM 3946 O O . THR A 1 514 ? -18.359 -13.359 -1.939 1 97.81 514 THR A O 1
ATOM 3949 N N . TRP A 1 515 ? -18.578 -11.547 -0.635 1 98.38 515 TRP A N 1
ATOM 3950 C CA . TRP A 1 515 ? -17.266 -11.648 -0.037 1 98.38 515 TRP A CA 1
ATOM 3951 C C . TRP A 1 515 ? -17.25 -12.641 1.12 1 98.38 515 TRP A C 1
ATOM 3953 O O . TRP A 1 515 ? -18.141 -12.609 1.976 1 98.38 515 TRP A O 1
ATOM 3963 N N . ALA A 1 516 ? -16.344 -13.578 1.107 1 97.88 516 ALA A N 1
ATOM 3964 C CA . ALA A 1 516 ? -16.141 -14.531 2.199 1 97.88 516 ALA A CA 1
ATOM 3965 C C . ALA A 1 516 ? -14.719 -14.484 2.729 1 97.88 516 ALA A C 1
ATOM 3967 O O . ALA A 1 516 ? -13.766 -14.453 1.948 1 97.88 516 ALA A O 1
ATOM 3968 N N . ALA A 1 517 ? -14.594 -14.438 4.012 1 95.69 517 ALA A N 1
ATOM 3969 C CA . ALA A 1 517 ? -13.25 -14.453 4.574 1 95.69 517 ALA A CA 1
ATOM 3970 C C . ALA A 1 517 ? -13.273 -14.875 6.043 1 95.69 517 ALA A C 1
ATOM 3972 O O . ALA A 1 517 ? -14.219 -14.562 6.766 1 95.69 517 ALA A O 1
ATOM 3973 N N . PRO A 1 518 ? -12.258 -15.602 6.426 1 92.69 518 PRO A N 1
ATOM 3974 C CA . PRO A 1 518 ? -12.055 -15.797 7.863 1 92.69 518 PRO A CA 1
ATOM 3975 C C . PRO A 1 518 ? -11.297 -14.641 8.516 1 92.69 518 PRO A C 1
ATOM 3977 O O . PRO A 1 518 ? -10.391 -14.07 7.898 1 92.69 518 PRO A O 1
ATOM 3980 N N . LEU A 1 519 ? -11.766 -14.242 9.656 1 92.62 519 LEU A N 1
ATOM 3981 C CA . LEU A 1 519 ? -10.992 -13.359 10.531 1 92.62 519 LEU A CA 1
ATOM 3982 C C . LEU A 1 519 ? -10.391 -14.133 11.695 1 92.62 519 LEU A C 1
ATOM 3984 O O . LEU A 1 519 ? -11.016 -15.055 12.219 1 92.62 519 LEU A O 1
ATOM 3988 N N . HIS A 1 520 ? -9.227 -13.797 12.047 1 90.38 520 HIS A N 1
ATOM 3989 C CA . HIS A 1 520 ? -8.555 -14.43 13.172 1 90.38 520 HIS A CA 1
ATOM 3990 C C . HIS A 1 520 ? -8.328 -13.445 14.312 1 90.38 520 HIS A C 1
ATOM 3992 O O . HIS A 1 520 ? -7.199 -12.992 14.523 1 90.38 520 HIS A O 1
ATOM 3998 N N . PRO A 1 521 ? -9.383 -13.172 15.086 1 92.06 521 PRO A N 1
ATOM 3999 C CA . PRO A 1 521 ? -9.336 -12.109 16.094 1 92.06 521 PRO A CA 1
ATOM 4000 C C . PRO A 1 521 ? -8.188 -12.281 17.078 1 92.06 521 PRO A C 1
ATOM 4002 O O . PRO A 1 521 ? -7.496 -11.32 17.422 1 92.06 521 PRO A O 1
ATOM 4005 N N . ASP A 1 522 ? -7.965 -13.484 17.578 1 91.31 522 ASP A N 1
ATOM 4006 C CA . ASP A 1 522 ? -6.914 -13.719 18.562 1 91.31 522 ASP A CA 1
ATOM 4007 C C . ASP A 1 522 ? -5.543 -13.352 17.984 1 91.31 522 ASP A C 1
ATOM 4009 O O . ASP A 1 522 ? -4.719 -12.75 18.688 1 91.31 522 ASP A O 1
ATOM 4013 N N . ARG A 1 523 ? -5.32 -13.703 16.828 1 87.75 523 ARG A N 1
ATOM 4014 C CA . ARG A 1 523 ? -4.051 -13.398 16.172 1 87.75 523 ARG A CA 1
ATOM 4015 C C . ARG A 1 523 ? -3.891 -11.898 15.961 1 87.75 523 ARG A C 1
ATOM 4017 O O . ARG A 1 523 ? -2.811 -11.344 16.188 1 87.75 523 ARG A O 1
ATOM 4024 N N . ILE A 1 524 ? -4.941 -11.266 15.539 1 88 524 ILE A N 1
ATOM 4025 C CA . ILE A 1 524 ? -4.91 -9.828 15.281 1 88 524 ILE A CA 1
ATOM 4026 C C . ILE A 1 524 ? -4.68 -9.07 16.578 1 88 524 ILE A C 1
ATOM 4028 O O . ILE A 1 524 ? -3.945 -8.078 16.609 1 88 524 ILE A O 1
ATOM 4032 N N . GLU A 1 525 ? -5.277 -9.555 17.641 1 87.19 525 GLU A N 1
ATOM 4033 C CA . GLU A 1 525 ? -5.078 -8.938 18.938 1 87.19 525 GLU A CA 1
ATOM 4034 C C . GLU A 1 525 ? -3.623 -9.047 19.391 1 87.19 525 GLU A C 1
ATOM 4036 O O . GLU A 1 525 ? -3.076 -8.102 19.969 1 87.19 525 GLU A O 1
ATOM 4041 N N . LYS A 1 526 ? -3.029 -10.133 19.141 1 84.56 526 LYS A N 1
ATOM 4042 C CA . LYS A 1 526 ? -1.635 -10.328 19.516 1 84.56 526 LYS A CA 1
ATOM 4043 C C . LYS A 1 526 ? -0.712 -9.398 18.734 1 84.56 526 LYS A C 1
ATOM 4045 O O . LYS A 1 526 ? 0.32 -8.961 19.25 1 84.56 526 LYS A O 1
ATOM 4050 N N . LEU A 1 527 ? -1.049 -9.156 17.562 1 82.69 527 LEU A N 1
ATOM 4051 C CA . LEU A 1 527 ? -0.26 -8.242 16.734 1 82.69 527 LEU A CA 1
ATOM 4052 C C . LEU A 1 527 ? -0.371 -6.812 17.25 1 82.69 527 LEU A C 1
ATOM 4054 O O . LEU A 1 527 ? 0.586 -6.039 17.156 1 82.69 527 LEU A O 1
ATOM 4058 N N . ARG A 1 528 ? -1.536 -6.484 17.75 1 79.5 528 ARG A N 1
ATOM 4059 C CA . ARG A 1 528 ? -1.761 -5.133 18.25 1 79.5 528 ARG A CA 1
ATOM 4060 C C . ARG A 1 528 ? -0.937 -4.883 19.516 1 79.5 528 ARG A C 1
ATOM 4062 O O . ARG A 1 528 ? -0.431 -3.775 19.719 1 79.5 528 ARG A O 1
ATOM 4069 N N . MET B 1 1 ? 10.273 13.859 44.688 1 22.02 1 MET B N 1
ATOM 4070 C CA . MET B 1 1 ? 8.906 14.258 44.375 1 22.02 1 MET B CA 1
ATOM 4071 C C . MET B 1 1 ? 8.773 14.648 42.906 1 22.02 1 MET B C 1
ATOM 4073 O O . MET B 1 1 ? 9.234 15.711 42.5 1 22.02 1 MET B O 1
ATOM 4077 N N . THR B 1 2 ? 8.914 13.641 41.969 1 22.08 2 THR B N 1
ATOM 4078 C CA . THR B 1 2 ? 9.352 13.531 40.594 1 22.08 2 THR B CA 1
ATOM 4079 C C . THR B 1 2 ? 8.297 14.102 39.625 1 22.08 2 THR B C 1
ATOM 4081 O O . THR B 1 2 ? 7.137 13.68 39.656 1 22.08 2 THR B O 1
ATOM 4084 N N . LEU B 1 3 ? 8.375 15.422 39.344 1 19.45 3 LEU B N 1
ATOM 4085 C CA . LEU B 1 3 ? 7.492 16.266 38.562 1 19.45 3 LEU B CA 1
ATOM 4086 C C . LEU B 1 3 ? 7.215 15.648 37.188 1 19.45 3 LEU B C 1
ATOM 4088 O O . LEU B 1 3 ? 8.141 15.438 36.406 1 19.45 3 LEU B O 1
ATOM 4092 N N . ARG B 1 4 ? 6.168 14.711 37.188 1 24.81 4 ARG B N 1
ATOM 4093 C CA . ARG B 1 4 ? 5.664 14.016 36.031 1 24.81 4 ARG B CA 1
ATOM 4094 C C . ARG B 1 4 ? 5.383 14.992 34.875 1 24.81 4 ARG B C 1
ATOM 4096 O O . ARG B 1 4 ? 4.629 15.953 35.062 1 24.81 4 ARG B O 1
ATOM 4103 N N . PRO B 1 5 ? 6.336 15.148 33.844 1 22.92 5 PRO B N 1
ATOM 4104 C CA . PRO B 1 5 ? 6.254 16.109 32.75 1 22.92 5 PRO B CA 1
ATOM 4105 C C . PRO B 1 5 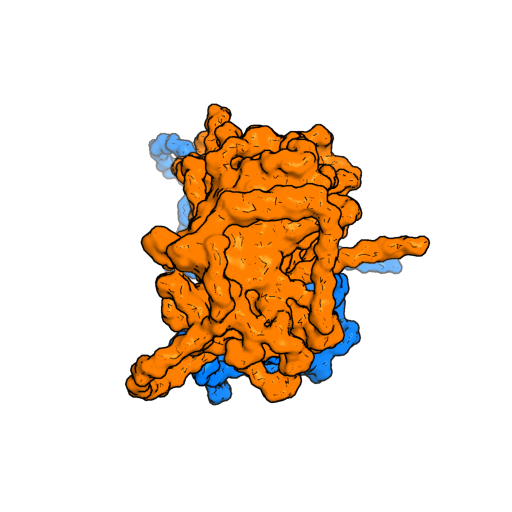? 4.93 16.031 32 1 22.92 5 PRO B C 1
ATOM 4107 O O . PRO B 1 5 ? 4.402 14.938 31.781 1 22.92 5 PRO B O 1
ATOM 4110 N N . LEU B 1 6 ? 3.988 16.984 32.125 1 23.98 6 LEU B N 1
ATOM 4111 C CA . LEU B 1 6 ? 2.688 17.219 31.516 1 23.98 6 LEU B CA 1
ATOM 4112 C C . LEU B 1 6 ? 2.809 17.25 29.984 1 23.98 6 LEU B C 1
ATOM 4114 O O . LEU B 1 6 ? 3.514 18.094 29.438 1 23.98 6 LEU B O 1
ATOM 4118 N N . VAL B 1 7 ? 2.861 16.109 29.281 1 25.83 7 VAL B N 1
ATOM 4119 C CA . VAL B 1 7 ? 2.84 15.938 27.844 1 25.83 7 VAL B CA 1
ATOM 4120 C C . VAL B 1 7 ? 1.598 16.609 27.25 1 25.83 7 VAL B C 1
ATOM 4122 O O . VAL B 1 7 ? 0.475 16.312 27.672 1 25.83 7 VAL B O 1
ATOM 4125 N N . PHE B 1 8 ? 1.69 17.844 26.938 1 23.86 8 PHE B N 1
ATOM 4126 C CA . PHE B 1 8 ? 0.633 18.641 26.328 1 23.86 8 PHE B CA 1
ATOM 4127 C C . PHE B 1 8 ? 0.148 18 25.047 1 23.86 8 PHE B C 1
ATOM 4129 O O . PHE B 1 8 ? 0.947 17.703 24.141 1 23.86 8 PHE B O 1
ATOM 4136 N N . ALA B 1 9 ? -0.893 17.234 25.094 1 27.72 9 ALA B N 1
ATOM 4137 C CA . ALA B 1 9 ? -1.703 16.703 24 1 27.72 9 ALA B CA 1
ATOM 4138 C C . ALA B 1 9 ? -2.193 17.828 23.094 1 27.72 9 ALA B C 1
ATOM 4140 O O . ALA B 1 9 ? -2.973 18.688 23.516 1 27.72 9 ALA B O 1
ATOM 4141 N N . ALA B 1 10 ? -1.359 18.344 22.203 1 29.98 10 ALA B N 1
ATOM 4142 C CA . ALA B 1 10 ? -1.919 19.219 21.172 1 29.98 10 ALA B CA 1
ATOM 4143 C C . ALA B 1 10 ? -3.098 18.547 20.469 1 29.98 10 ALA B C 1
ATOM 4145 O O . ALA B 1 10 ? -2.969 17.438 19.938 1 29.98 10 ALA B O 1
ATOM 4146 N N . THR B 1 11 ? -4.242 18.797 20.938 1 27.84 11 THR B N 1
ATOM 4147 C CA . THR B 1 11 ? -5.539 18.312 20.469 1 27.84 11 THR B CA 1
ATOM 4148 C C . THR B 1 11 ? -5.746 18.625 19 1 27.84 11 THR B C 1
ATOM 4150 O O . THR B 1 11 ? -5.871 19.797 18.609 1 27.84 11 THR B O 1
ATOM 4153 N N . ALA B 1 12 ? -5.043 18.047 18.141 1 33 12 ALA B N 1
ATOM 4154 C CA . ALA B 1 12 ? -5.398 18.188 16.734 1 33 12 ALA B CA 1
ATOM 4155 C C . ALA B 1 12 ? -6.844 17.781 16.484 1 33 12 ALA B C 1
ATOM 4157 O O . ALA B 1 12 ? -7.109 16.797 15.797 1 33 12 ALA B O 1
ATOM 4158 N N . ALA B 1 13 ? -7.785 17.703 17.547 1 29.14 13 ALA B N 1
ATOM 4159 C CA . ALA B 1 13 ? -8.969 16.891 17.281 1 29.14 13 ALA B CA 1
ATOM 4160 C C . ALA B 1 13 ? -9.82 17.516 16.188 1 29.14 13 ALA B C 1
ATOM 4162 O O . ALA B 1 13 ? -10.734 16.875 15.648 1 29.14 13 ALA B O 1
ATOM 4163 N N . LEU B 1 14 ? -9.898 18.797 15.906 1 30.86 14 LEU B N 1
ATOM 4164 C CA . LEU B 1 14 ? -11.281 19.094 15.57 1 30.86 14 LEU B CA 1
ATOM 4165 C C . LEU B 1 14 ? -11.594 18.656 14.141 1 30.86 14 LEU B C 1
ATOM 4167 O O . LEU B 1 14 ? -11.195 19.328 13.188 1 30.86 14 LEU B O 1
ATOM 4171 N N . ALA B 1 15 ? -11.414 17.516 13.766 1 32.06 15 ALA B N 1
ATOM 4172 C CA . ALA B 1 15 ? -11.859 17.172 12.414 1 32.06 15 ALA B CA 1
ATOM 4173 C C . ALA B 1 15 ? -13.352 17.453 12.242 1 32.06 15 ALA B C 1
ATOM 4175 O O . ALA B 1 15 ? -14.195 16.797 12.852 1 32.06 15 ALA B O 1
ATOM 4176 N N . LEU B 1 16 ? -13.703 18.656 11.906 1 30.27 16 LEU B N 1
ATOM 4177 C CA . LEU B 1 16 ? -15.055 19.125 11.617 1 30.27 16 LEU B CA 1
ATOM 4178 C C . LEU B 1 16 ? -15.695 18.297 10.516 1 30.27 16 LEU B C 1
ATOM 4180 O O . LEU B 1 16 ? -15.109 18.109 9.445 1 30.27 16 LEU B O 1
ATOM 4184 N N . LEU B 1 17 ? -16.531 17.375 10.891 1 29.27 17 LEU B N 1
ATOM 4185 C CA . LEU B 1 17 ? -17.453 16.609 10.055 1 29.27 17 LEU B CA 1
ATOM 4186 C C . LEU B 1 17 ? -18.234 17.531 9.117 1 29.27 17 LEU B C 1
ATOM 4188 O O . LEU B 1 17 ? -18.922 18.438 9.57 1 29.27 17 LEU B O 1
ATOM 4192 N N . ALA B 1 18 ? -17.812 17.719 7.918 1 28.98 18 ALA B N 1
ATOM 4193 C CA . ALA B 1 18 ? -18.641 18.453 6.957 1 28.98 18 ALA B CA 1
ATOM 4194 C C . ALA B 1 18 ? -20.016 17.828 6.824 1 28.98 18 ALA B C 1
ATOM 4196 O O . ALA B 1 18 ? -20.141 16.625 6.551 1 28.98 18 ALA B O 1
ATOM 4197 N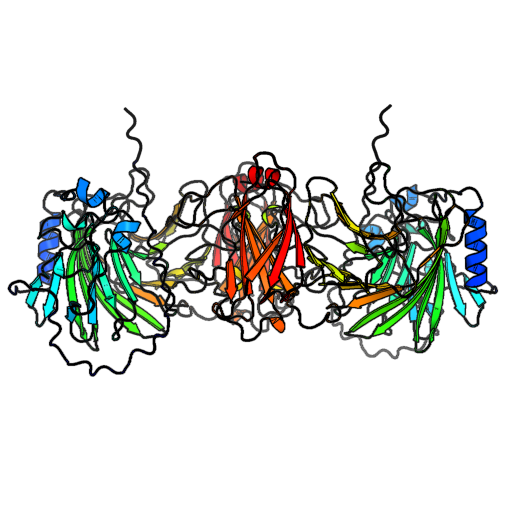 N . PRO B 1 19 ? -21.125 18.312 7.426 1 27.91 19 PRO B N 1
ATOM 4198 C CA . PRO B 1 19 ? -22.484 17.812 7.152 1 27.91 19 PRO B CA 1
ATOM 4199 C C . PRO B 1 19 ? -22.766 17.656 5.656 1 27.91 19 PRO B C 1
ATOM 4201 O O . PRO B 1 19 ? -22.141 18.328 4.836 1 27.91 19 PRO B O 1
ATOM 4204 N N . ALA B 1 20 ? -23.312 16.531 5.312 1 28.66 20 ALA B N 1
ATOM 4205 C CA . ALA B 1 20 ? -23.922 16.234 4.02 1 28.66 20 ALA B CA 1
ATOM 4206 C C . ALA B 1 20 ? -24.859 17.344 3.586 1 28.66 20 ALA B C 1
ATOM 4208 O O . ALA B 1 20 ? -25.797 17.703 4.32 1 28.66 20 ALA B O 1
ATOM 4209 N N . LEU B 1 21 ? -24.484 18.25 2.682 1 26.73 21 LEU B N 1
ATOM 4210 C CA . LEU B 1 21 ? -25.281 19.297 2.043 1 26.73 21 LEU B CA 1
ATOM 4211 C C . LEU B 1 21 ? -26.547 18.719 1.409 1 26.73 21 LEU B C 1
ATOM 4213 O O . LEU B 1 21 ? -26.453 17.906 0.489 1 26.73 21 LEU B O 1
ATOM 4217 N N . CYS B 1 22 ? -27.625 18.359 2.234 1 26.27 22 CYS B N 1
ATOM 4218 C CA . CYS B 1 22 ? -28.922 18.156 1.609 1 26.27 22 CYS B CA 1
ATOM 4219 C C . CYS B 1 22 ? -29.312 19.359 0.767 1 26.27 22 CYS B C 1
ATOM 4221 O O . CYS B 1 22 ? -29.297 20.5 1.252 1 26.27 22 CYS B O 1
ATOM 4223 N N . PRO B 1 23 ? -29.344 19.203 -0.534 1 26.47 23 PRO B N 1
ATOM 4224 C CA . PRO B 1 23 ? -29.75 20.281 -1.432 1 26.47 23 PRO B CA 1
ATOM 4225 C C . PRO B 1 23 ? -31.188 20.75 -1.189 1 26.47 23 PRO B C 1
ATOM 4227 O O . PRO B 1 23 ? -32.125 20 -1.471 1 26.47 23 PRO B O 1
ATOM 4230 N N . ALA B 1 24 ? -31.625 21.016 0.117 1 27.09 24 ALA B N 1
ATOM 4231 C CA . ALA B 1 24 ? -33 21.516 0.149 1 27.09 24 ALA B CA 1
ATOM 4232 C C . ALA B 1 24 ? -33.188 22.688 -0.817 1 27.09 24 ALA B C 1
ATOM 4234 O O . ALA B 1 24 ? -32.312 23.547 -0.924 1 27.09 24 ALA B O 1
ATOM 4235 N N . GLU B 1 25 ? -34.094 22.469 -1.796 1 28.2 25 GLU B N 1
ATOM 4236 C CA . GLU B 1 25 ? -34.625 23.438 -2.74 1 28.2 25 GLU B CA 1
ATOM 4237 C C . GLU B 1 25 ? -35.156 24.672 -2.02 1 28.2 25 GLU B C 1
ATOM 4239 O O . GLU B 1 25 ? -36.156 24.609 -1.314 1 28.2 25 GLU B O 1
ATOM 4244 N N . THR B 1 26 ? -34.312 25.312 -1.195 1 29.7 26 THR B N 1
ATOM 4245 C CA . THR B 1 26 ? -34.938 26.438 -0.513 1 29.7 26 THR B CA 1
ATOM 4246 C C . THR B 1 26 ? -35.438 27.469 -1.521 1 29.7 26 THR B C 1
ATOM 4248 O O . THR B 1 26 ? -34.75 27.812 -2.471 1 29.7 26 THR B O 1
ATOM 4251 N N . PRO B 1 27 ? -36.812 27.688 -1.512 1 31.91 27 PRO B N 1
ATOM 4252 C CA . PRO B 1 27 ? -37.438 28.75 -2.301 1 31.91 27 PRO B CA 1
ATOM 4253 C C . PRO B 1 27 ? -36.688 30.078 -2.217 1 31.91 27 PRO B C 1
ATOM 4255 O O . PRO B 1 27 ? -35.969 30.312 -1.242 1 31.91 27 PRO B O 1
ATOM 4258 N N . ALA B 1 28 ? -36.562 30.719 -3.287 1 32.19 28 ALA B N 1
ATOM 4259 C CA . ALA B 1 28 ? -35.938 32 -3.537 1 32.19 28 ALA B CA 1
ATOM 4260 C C . ALA B 1 28 ? -36.438 33.094 -2.576 1 32.19 28 ALA B C 1
ATOM 4262 O O . ALA B 1 28 ? -37.5 33.656 -2.795 1 32.19 28 ALA B O 1
ATOM 4263 N N . GLN B 1 29 ? -36.656 32.75 -1.254 1 28.44 29 GLN B N 1
ATOM 4264 C CA . GLN B 1 29 ? -37.062 33.938 -0.521 1 28.44 29 GLN B CA 1
ATOM 4265 C C . GLN B 1 29 ? -36.156 35.125 -0.798 1 28.44 29 GLN B C 1
ATOM 4267 O O . GLN B 1 29 ? -34.938 34.938 -1.027 1 28.44 29 GLN B O 1
ATOM 4272 N N . THR B 1 30 ? -36.75 36.219 -1.269 1 30.56 30 THR B N 1
ATOM 4273 C CA . THR B 1 30 ? -36.188 37.562 -1.391 1 30.56 30 THR B CA 1
ATOM 4274 C C . THR B 1 30 ? -35.344 37.906 -0.165 1 30.56 30 THR B C 1
ATOM 4276 O O . THR B 1 30 ? -35.844 37.906 0.961 1 30.56 30 THR B O 1
ATOM 4279 N N . LEU B 1 31 ? -34.094 37.562 -0.284 1 29.25 31 LEU B N 1
ATOM 4280 C CA . LEU B 1 31 ? -33.125 38 0.736 1 29.25 31 LEU B CA 1
ATOM 4281 C C . LEU B 1 31 ? -33.312 39.5 1.04 1 29.25 31 LEU B C 1
ATOM 4283 O O . LEU B 1 31 ? -33 40.344 0.205 1 29.25 31 LEU B O 1
ATOM 4287 N N . ALA B 1 32 ? -34.469 39.781 1.586 1 34.88 32 ALA B N 1
ATOM 4288 C CA . ALA B 1 32 ? -34.531 41.094 2.197 1 34.88 32 ALA B CA 1
ATOM 4289 C C . ALA B 1 32 ? -33.219 41.469 2.875 1 34.88 32 ALA B C 1
ATOM 4291 O O . ALA B 1 32 ? -32.719 40.719 3.703 1 34.88 32 ALA B O 1
ATOM 4292 N N . GLN B 1 33 ? -32.438 42.406 2.328 1 31.06 33 GLN B N 1
ATOM 4293 C CA . GLN B 1 33 ? -31.172 42.969 2.809 1 31.06 33 GLN B CA 1
ATOM 4294 C C . GLN B 1 33 ? -31.297 43.406 4.27 1 31.06 33 GLN B C 1
ATOM 4296 O O . GLN B 1 33 ? -31.734 44.531 4.566 1 31.06 33 GLN B O 1
ATOM 4301 N N . THR B 1 34 ? -31.969 42.688 5.141 1 35.09 34 THR B N 1
ATOM 4302 C CA . THR B 1 34 ? -31.875 43.125 6.527 1 35.09 34 THR B CA 1
ATOM 4303 C C . THR B 1 34 ? -30.438 43.5 6.879 1 35.09 34 THR B C 1
ATOM 4305 O O . THR B 1 34 ? -29.5 42.781 6.531 1 35.09 34 THR B O 1
ATOM 4308 N N . SER B 1 35 ? -30.062 44.656 7.008 1 39.34 35 SER B N 1
ATOM 4309 C CA . SER B 1 35 ? -28.781 45.156 7.473 1 39.34 35 SER B CA 1
ATOM 4310 C C . SER B 1 35 ? -28.172 44.25 8.531 1 39.34 35 SER B C 1
ATOM 4312 O O . SER B 1 35 ? -28.672 44.188 9.664 1 39.34 35 SER B O 1
ATOM 4314 N N . ALA B 1 36 ? -27.891 43.062 8.398 1 51.47 36 ALA B N 1
ATOM 4315 C CA . ALA B 1 36 ? -27.266 42.031 9.203 1 51.47 36 ALA B CA 1
ATOM 4316 C C . ALA B 1 36 ? -26.078 42.562 9.992 1 51.47 36 ALA B C 1
ATOM 4318 O O . ALA B 1 36 ? -25.016 42.812 9.43 1 51.47 36 ALA B O 1
ATOM 4319 N N . ALA B 1 37 ? -26.156 43.438 11.094 1 71.12 37 ALA B N 1
ATOM 4320 C CA . ALA B 1 37 ? -25.156 44.156 11.875 1 71.12 37 ALA B CA 1
ATOM 4321 C C . ALA B 1 37 ? -24.109 43.188 12.43 1 71.12 37 ALA B C 1
ATOM 4323 O O . ALA B 1 37 ? -24.438 42.156 12.984 1 71.12 37 ALA B O 1
ATOM 4324 N N . GLY B 1 38 ? -22.797 43.188 12.078 1 87.88 38 GLY B N 1
ATOM 4325 C CA . GLY B 1 38 ? -21.594 42.562 12.578 1 87.88 38 GLY B CA 1
ATOM 4326 C C . GLY B 1 38 ? -21.438 42.656 14.078 1 87.88 38 GLY B C 1
ATOM 4327 O O . GLY B 1 38 ? -22.359 43.094 14.781 1 87.88 38 GLY B O 1
ATOM 4328 N N . PRO B 1 39 ? -20.453 42.188 14.57 1 96.06 39 PRO B N 1
ATOM 4329 C CA . PRO B 1 39 ? -20.203 42.312 16.016 1 96.06 39 PRO B CA 1
ATOM 4330 C C . PRO B 1 39 ? -20.031 43.75 16.469 1 96.06 39 PRO B C 1
ATOM 4332 O O . PRO B 1 39 ? -19.672 44.625 15.648 1 96.06 39 PRO B O 1
ATOM 4335 N N . GLY B 1 40 ? -20.344 44 17.781 1 96 40 GLY B N 1
ATOM 4336 C CA . GLY B 1 40 ? -20.031 45.312 18.359 1 96 40 GLY B CA 1
ATOM 4337 C C . GLY B 1 40 ? -18.547 45.625 18.375 1 96 40 GLY B C 1
ATOM 4338 O O . GLY B 1 40 ? -17.734 44.719 18.594 1 96 40 GLY B O 1
ATOM 4339 N N . LEU B 1 41 ? -18.25 46.906 18.109 1 96.94 41 LEU B N 1
ATOM 4340 C CA . LEU B 1 41 ? -16.859 47.344 18.125 1 96.94 41 LEU B CA 1
ATOM 4341 C C . LEU B 1 41 ? -16.656 48.469 19.156 1 96.94 41 LEU B C 1
ATOM 4343 O O . LEU B 1 41 ? -17.531 49.312 19.328 1 96.94 41 LEU B O 1
ATOM 4347 N N . ALA B 1 42 ? -15.578 48.406 19.781 1 97.62 42 ALA B N 1
ATOM 4348 C CA . ALA B 1 42 ? -15.242 49.438 20.75 1 97.62 42 ALA B CA 1
ATOM 4349 C C . ALA B 1 42 ? -14.797 50.719 20.047 1 97.62 42 ALA B C 1
ATOM 4351 O O . ALA B 1 42 ? -14.789 50.781 18.812 1 97.62 42 ALA B O 1
ATOM 4352 N N . ALA B 1 43 ? -14.469 51.719 20.875 1 97.5 43 ALA B N 1
ATOM 4353 C CA . ALA B 1 43 ? -14 53 20.344 1 97.5 43 ALA B CA 1
ATOM 4354 C C . ALA B 1 43 ? -12.68 52.844 19.594 1 97.5 43 ALA B C 1
ATOM 4356 O O . ALA B 1 43 ? -11.852 52 19.969 1 97.5 43 ALA B O 1
ATOM 4357 N N . PRO B 1 44 ? -12.547 53.625 18.562 1 97.81 44 PRO B N 1
ATOM 4358 C CA . PRO B 1 44 ? -11.312 53.531 17.781 1 97.81 44 PRO B CA 1
ATOM 4359 C C . PRO B 1 44 ? -10.086 54.031 18.531 1 97.81 44 PRO B C 1
ATOM 4361 O O . PRO B 1 44 ? -10.195 54.938 19.344 1 97.81 44 PRO B O 1
ATOM 4364 N N . ALA B 1 45 ? -8.977 53.438 18.297 1 98.06 45 ALA B N 1
ATOM 4365 C CA . ALA B 1 45 ? -7.66 53.875 18.75 1 98.06 45 ALA B CA 1
ATOM 4366 C C . ALA B 1 45 ? -6.633 53.812 17.625 1 98.06 45 ALA B C 1
ATOM 4368 O O . ALA B 1 45 ? -6.699 52.938 16.766 1 98.06 45 ALA B O 1
ATOM 4369 N N . PRO B 1 46 ? -5.684 54.75 17.656 1 97.94 46 PRO B N 1
ATOM 4370 C CA . PRO B 1 46 ? -4.656 54.688 16.625 1 97.94 46 PRO B CA 1
ATOM 4371 C C . PRO B 1 46 ? -3.871 53.375 16.641 1 97.94 46 PRO B C 1
ATOM 4373 O O . PRO B 1 46 ? -3.557 52.875 17.719 1 97.94 46 PRO B O 1
ATOM 4376 N N . PHE B 1 47 ? -3.561 52.938 15.438 1 98.06 47 PHE B N 1
ATOM 4377 C CA . PHE B 1 47 ? -2.844 51.656 15.32 1 98.06 47 PHE B CA 1
ATOM 4378 C C . PHE B 1 47 ? -1.777 51.75 14.234 1 98.06 47 PHE B C 1
ATOM 4380 O O . PHE B 1 47 ? -2.01 52.312 13.172 1 98.06 47 PHE B O 1
ATOM 4387 N N . SER B 1 48 ? -0.592 51.219 14.547 1 97.5 48 SER B N 1
ATOM 4388 C CA . SER B 1 48 ? 0.471 51 13.57 1 97.5 48 SER B CA 1
ATOM 4389 C C . SER B 1 48 ? 1.355 49.812 13.977 1 97.5 48 SER B C 1
ATOM 4391 O O . SER B 1 48 ? 1.448 49.5 15.164 1 97.5 48 SER B O 1
ATOM 4393 N N . LEU B 1 49 ? 1.918 49.219 13 1 96.94 49 LEU B N 1
ATOM 4394 C CA . LEU B 1 49 ? 2.838 48.125 13.258 1 96.94 49 LEU B CA 1
ATOM 4395 C C . LEU B 1 49 ? 3.973 48.562 14.18 1 96.94 49 LEU B C 1
ATOM 4397 O O . LEU B 1 49 ? 4.355 47.844 15.094 1 96.94 49 LEU B O 1
ATOM 4401 N N . ASP B 1 50 ? 4.527 49.75 13.969 1 97.56 50 ASP B N 1
ATOM 4402 C CA . ASP B 1 50 ? 5.652 50.281 14.742 1 97.56 50 ASP B CA 1
ATOM 4403 C C . ASP B 1 50 ? 5.27 50.469 16.203 1 97.56 50 ASP B C 1
ATOM 4405 O O . ASP B 1 50 ? 6.059 50.156 17.109 1 97.56 50 ASP B O 1
ATOM 4409 N N . ALA B 1 51 ? 4.129 51.031 16.344 1 98.12 51 ALA B N 1
ATOM 4410 C CA . ALA B 1 51 ? 3.66 51.219 17.719 1 98.12 51 ALA B CA 1
ATOM 4411 C C . ALA B 1 51 ? 3.486 49.906 18.438 1 98.12 51 ALA B C 1
ATOM 4413 O O . ALA B 1 51 ? 3.807 49.781 19.625 1 98.12 51 ALA B O 1
ATOM 4414 N N . LEU B 1 52 ? 2.904 48.969 17.734 1 98.5 52 LEU B N 1
ATOM 4415 C CA . LEU B 1 52 ? 2.721 47.625 18.328 1 98.5 52 LEU B CA 1
ATOM 4416 C C . LEU B 1 52 ? 4.062 46.969 18.625 1 98.5 52 LEU B C 1
ATOM 4418 O O . LEU B 1 52 ? 4.215 46.312 19.641 1 98.5 52 LEU B O 1
ATOM 4422 N N . ALA B 1 53 ? 5.059 47.125 17.781 1 97.88 53 ALA B N 1
ATOM 4423 C CA . ALA B 1 53 ? 6.398 46.594 18 1 97.88 53 ALA B CA 1
ATOM 4424 C C . ALA B 1 53 ? 7.051 47.219 19.219 1 97.88 53 ALA B C 1
ATOM 4426 O O . ALA B 1 53 ? 7.723 46.531 20 1 97.88 53 ALA B O 1
ATOM 4427 N N . ALA B 1 54 ? 6.855 48.5 19.359 1 97.81 54 ALA B N 1
ATOM 4428 C CA . ALA B 1 54 ? 7.383 49.156 20.531 1 97.81 54 ALA B CA 1
ATOM 4429 C C . ALA B 1 54 ? 6.77 48.594 21.812 1 97.81 54 ALA B C 1
ATOM 4431 O O . ALA B 1 54 ? 7.461 48.469 22.828 1 97.81 54 ALA B O 1
ATOM 4432 N N . ARG B 1 55 ? 5.555 48.438 21.766 1 98.12 55 ARG B N 1
ATOM 4433 C CA . ARG B 1 55 ? 4.891 47.844 22.906 1 98.12 55 ARG B CA 1
ATOM 4434 C C . ARG B 1 55 ? 5.434 46.438 23.203 1 98.12 55 ARG B C 1
ATOM 4436 O O . ARG B 1 55 ? 5.633 46.062 24.359 1 98.12 55 ARG B O 1
ATOM 4443 N N . ALA B 1 56 ? 5.617 45.625 22.156 1 98.12 56 ALA B N 1
ATOM 4444 C CA . ALA B 1 56 ? 6.195 44.312 22.328 1 98.12 56 ALA B CA 1
ATOM 4445 C C . ALA B 1 56 ? 7.566 44.406 23 1 98.12 56 ALA B C 1
ATOM 4447 O O . ALA B 1 56 ? 7.891 43.594 23.859 1 98.12 56 ALA B O 1
ATOM 4448 N N . ALA B 1 57 ? 8.367 45.312 22.547 1 97.69 57 ALA B N 1
ATOM 4449 C CA . ALA B 1 57 ? 9.68 45.531 23.141 1 97.69 57 ALA B CA 1
ATOM 4450 C C . ALA B 1 57 ? 9.562 45.844 24.625 1 97.69 57 ALA B C 1
ATOM 4452 O O . ALA B 1 57 ? 10.336 45.344 25.438 1 97.69 57 ALA B O 1
ATOM 4453 N N . ALA B 1 58 ? 8.664 46.656 24.938 1 97.88 58 ALA B N 1
ATOM 4454 C CA . ALA B 1 58 ? 8.445 47.031 26.344 1 97.88 58 ALA B CA 1
ATOM 4455 C C . ALA B 1 58 ? 7.984 45.844 27.156 1 97.88 58 ALA B C 1
ATOM 4457 O O . ALA B 1 58 ? 8.422 45.656 28.297 1 97.88 58 ALA B O 1
ATOM 4458 N N . ILE B 1 59 ? 7.109 45.094 26.609 1 97.56 59 ILE B N 1
ATOM 4459 C CA . ILE B 1 59 ? 6.605 43.906 27.266 1 97.56 59 ILE B CA 1
ATOM 4460 C C . ILE B 1 59 ? 7.766 42.938 27.562 1 97.56 59 ILE B C 1
ATOM 4462 O O . ILE B 1 59 ? 7.84 42.375 28.641 1 97.56 59 ILE B O 1
ATOM 4466 N N . ALA B 1 60 ? 8.633 42.75 26.641 1 97.25 60 ALA B N 1
ATOM 4467 C CA . ALA B 1 60 ? 9.75 41.844 26.781 1 97.25 60 ALA B CA 1
ATOM 4468 C C . ALA B 1 60 ? 10.719 42.312 27.859 1 97.25 60 ALA B C 1
ATOM 4470 O O . ALA B 1 60 ? 11.492 41.5 28.391 1 97.25 60 ALA B O 1
ATOM 4471 N N . ARG B 1 61 ? 10.734 43.594 28.188 1 96.19 61 ARG B N 1
ATOM 4472 C CA . ARG B 1 61 ? 11.641 44.125 29.188 1 96.19 61 ARG B CA 1
ATOM 4473 C C . ARG B 1 61 ? 11.07 43.969 30.594 1 96.19 61 ARG B C 1
ATOM 4475 O O . ARG B 1 61 ? 11.789 44.094 31.578 1 96.19 61 ARG B O 1
ATOM 4482 N N . ALA B 1 62 ? 9.797 43.688 30.594 1 96.5 62 ALA B N 1
ATOM 4483 C CA . ALA B 1 62 ? 9.125 43.5 31.875 1 96.5 62 ALA B CA 1
ATOM 4484 C C . ALA B 1 62 ? 9.031 42 32.219 1 96.5 62 ALA B C 1
ATOM 4486 O O . ALA B 1 62 ? 9.133 41.156 31.344 1 96.5 62 ALA B O 1
ATOM 4487 N N . PRO B 1 63 ? 8.898 41.75 33.562 1 96.25 63 PRO B N 1
ATOM 4488 C CA . PRO B 1 63 ? 8.664 40.344 33.906 1 96.25 63 PRO B CA 1
ATOM 4489 C C . PRO B 1 63 ? 7.414 39.781 33.25 1 96.25 63 PRO B C 1
ATOM 4491 O O . PRO B 1 63 ? 6.414 40.469 33.094 1 96.25 63 PRO B O 1
ATOM 4494 N N . TYR B 1 64 ? 7.508 38.531 32.938 1 96 64 TYR B N 1
ATOM 4495 C CA . TYR B 1 64 ? 6.367 37.844 32.312 1 96 64 TYR B CA 1
ATOM 4496 C C . TYR B 1 64 ? 5.184 37.812 33.281 1 96 64 TYR B C 1
ATOM 4498 O O . TYR B 1 64 ? 5.348 37.469 34.469 1 96 64 TYR B O 1
ATOM 4506 N N . VAL B 1 65 ? 4.074 38.062 32.812 1 92.75 65 VAL B N 1
ATOM 4507 C CA . VAL B 1 65 ? 2.842 37.969 33.594 1 92.75 65 VAL B CA 1
ATOM 4508 C C . VAL B 1 65 ? 1.966 36.844 33 1 92.75 65 VAL B C 1
ATOM 4510 O O . VAL B 1 65 ? 1.378 37 31.938 1 92.75 65 VAL B O 1
ATOM 4513 N N . PRO B 1 66 ? 1.81 35.781 33.781 1 89.75 66 PRO B N 1
ATOM 4514 C CA . PRO B 1 66 ? 0.94 34.719 33.281 1 89.75 66 PRO B CA 1
ATOM 4515 C C . PRO B 1 66 ? -0.521 35.156 33.156 1 89.75 66 PRO B C 1
ATOM 4517 O O . PRO B 1 66 ? -0.967 36.031 33.906 1 89.75 66 PRO B O 1
ATOM 4520 N N . ALA B 1 67 ? -1.216 34.625 32.188 1 86.62 67 ALA B N 1
ATOM 4521 C CA . ALA B 1 67 ? -2.648 34.844 32.031 1 86.62 67 ALA B CA 1
ATOM 4522 C C . ALA B 1 67 ? -3.439 33.562 32.188 1 86.62 67 ALA B C 1
ATOM 4524 O O . ALA B 1 67 ? -3.873 32.938 31.188 1 86.62 67 ALA B O 1
ATOM 4525 N N . PRO B 1 68 ? -3.729 33.188 33.375 1 87.75 68 PRO B N 1
ATOM 4526 C CA . PRO B 1 68 ? -4.484 31.938 33.562 1 87.75 68 PRO B CA 1
ATOM 4527 C C . PRO B 1 68 ? -5.906 32.031 33.031 1 87.75 68 PRO B C 1
ATOM 4529 O O . PRO B 1 68 ? -6.48 33.125 32.938 1 87.75 68 PRO B O 1
ATOM 4532 N N . PRO B 1 69 ? -6.422 30.875 32.656 1 90.69 69 PRO B N 1
ATOM 4533 C CA . PRO B 1 69 ? -7.805 30.875 32.188 1 90.69 69 PRO B CA 1
ATOM 4534 C C . PRO B 1 69 ? -8.789 31.391 33.219 1 90.69 69 PRO B C 1
ATOM 4536 O O . PRO B 1 69 ? -8.641 31.094 34.406 1 90.69 69 PRO B O 1
ATOM 4539 N N . ARG B 1 70 ? -9.703 32.094 32.656 1 90.12 70 ARG B N 1
ATOM 4540 C CA . ARG B 1 70 ? -10.805 32.531 33.5 1 90.12 70 ARG B CA 1
ATOM 4541 C C . ARG B 1 70 ? -11.938 31.516 33.5 1 90.12 70 ARG B C 1
ATOM 4543 O O . ARG B 1 70 ? -12.328 31 32.469 1 90.12 70 ARG B O 1
ATOM 4550 N N . GLN B 1 71 ? -12.445 31.156 34.594 1 94.06 71 GLN B N 1
ATOM 4551 C CA . GLN B 1 71 ? -13.547 30.219 34.781 1 94.06 71 GLN B CA 1
ATOM 4552 C C . GLN B 1 71 ? -13.195 28.828 34.25 1 94.06 71 GLN B C 1
ATOM 4554 O O . GLN B 1 71 ? -13.938 28.25 33.469 1 94.06 71 GLN B O 1
ATOM 4559 N N . PRO B 1 72 ? -12.086 28.297 34.688 1 94.31 72 PRO B N 1
ATOM 4560 C CA . PRO B 1 72 ? -11.609 27.016 34.156 1 94.31 72 PRO B CA 1
ATOM 4561 C C . PRO B 1 72 ? -12.641 25.906 34.312 1 94.31 72 PRO B C 1
ATOM 4563 O O . PRO B 1 72 ? -12.711 25 33.469 1 94.31 72 PRO B O 1
ATOM 4566 N N . GLU B 1 73 ? -13.477 25.938 35.312 1 95.75 73 GLU B N 1
ATOM 4567 C CA . GLU B 1 73 ? -14.469 24.891 35.562 1 95.75 73 GLU B CA 1
ATOM 4568 C C . GLU B 1 73 ? -15.539 24.891 34.469 1 95.75 73 GLU B C 1
ATOM 4570 O O . GLU B 1 73 ? -16.016 23.828 34.062 1 95.75 73 GLU B O 1
ATOM 4575 N N . VAL B 1 74 ? -15.969 26.109 34.094 1 96.19 74 VAL B N 1
ATOM 4576 C CA . VAL B 1 74 ? -16.953 26.219 33.031 1 96.19 74 VAL B CA 1
ATOM 4577 C C . VAL B 1 74 ? -16.344 25.766 31.719 1 96.19 74 VAL B C 1
ATOM 4579 O O . VAL B 1 74 ? -16.969 25.031 30.953 1 96.19 74 VAL B O 1
ATOM 4582 N N . LEU B 1 75 ? -15.133 26.203 31.438 1 96.31 75 LEU B N 1
ATOM 4583 C CA . LEU B 1 75 ? -14.445 25.875 30.188 1 96.31 75 LEU B CA 1
ATOM 4584 C C . LEU B 1 75 ? -14.242 24.359 30.062 1 96.31 75 LEU B C 1
ATOM 4586 O O . LEU B 1 75 ? -14.312 23.812 28.953 1 96.31 75 LEU B O 1
ATOM 4590 N N . GLU B 1 76 ? -14.023 23.734 31.109 1 96.12 76 GLU B N 1
ATOM 4591 C CA . GLU B 1 76 ? -13.828 22.281 31.109 1 96.12 76 GLU B CA 1
ATOM 4592 C C . GLU B 1 76 ? -15.094 21.562 30.641 1 96.12 76 GLU B C 1
ATOM 4594 O O . GLU B 1 76 ? -15.016 20.484 30.047 1 96.12 76 GLU B O 1
ATOM 4599 N N . ARG B 1 77 ? -16.188 22.125 30.891 1 96.25 77 ARG B N 1
ATOM 4600 C CA . ARG B 1 77 ? -17.469 21.516 30.531 1 96.25 77 ARG B CA 1
ATOM 4601 C C . ARG B 1 77 ? -17.781 21.719 29.062 1 96.25 77 ARG B C 1
ATOM 4603 O O . ARG B 1 77 ? -18.641 21.031 28.5 1 96.25 77 ARG B O 1
ATOM 4610 N N . ILE B 1 78 ? -17.125 22.641 28.453 1 96.44 78 ILE B N 1
ATOM 4611 C CA . ILE B 1 78 ? -17.297 22.844 27.016 1 96.44 78 ILE B CA 1
ATOM 4612 C C . ILE B 1 78 ? -16.375 21.906 26.25 1 96.44 78 ILE B C 1
ATOM 4614 O O . ILE B 1 78 ? -15.477 22.344 25.531 1 96.44 78 ILE B O 1
ATOM 4618 N N . ASP B 1 79 ? -16.688 20.672 26.344 1 92 79 ASP B N 1
ATOM 4619 C CA . ASP B 1 79 ? -15.875 19.641 25.719 1 92 79 ASP B CA 1
ATOM 4620 C C . ASP B 1 79 ? -16.141 19.594 24.203 1 92 79 ASP B C 1
ATOM 4622 O O . ASP B 1 79 ? -16.781 20.484 23.656 1 92 79 ASP B O 1
ATOM 4626 N N . TYR B 1 80 ? -15.594 18.688 23.625 1 85.81 80 TYR B N 1
ATOM 4627 C CA . TYR B 1 80 ? -15.633 18.594 22.172 1 85.81 80 TYR B CA 1
ATOM 4628 C C . TYR B 1 80 ? -17.062 18.641 21.656 1 85.81 80 TYR B C 1
ATOM 4630 O O . TYR B 1 80 ? -17.375 19.406 20.734 1 85.81 80 TYR B O 1
ATOM 4638 N N . ASP B 1 81 ? -17.938 17.812 22.219 1 86.25 81 ASP B N 1
ATOM 4639 C CA . ASP B 1 81 ? -19.328 17.719 21.781 1 86.25 81 ASP B CA 1
ATOM 4640 C C . ASP B 1 81 ? -20.047 19.047 22 1 86.25 81 ASP B C 1
ATOM 4642 O O . ASP B 1 81 ? -20.781 19.516 21.109 1 86.25 81 ASP B O 1
ATOM 4646 N N . ALA B 1 82 ? -19.859 19.531 23.141 1 92.81 82 ALA B N 1
ATOM 4647 C CA . ALA B 1 82 ? -20.5 20.797 23.453 1 92.81 82 ALA B CA 1
ATOM 4648 C C . ALA B 1 82 ? -19.969 21.906 22.547 1 92.81 82 ALA B C 1
ATOM 4650 O O . ALA B 1 82 ? -20.734 22.766 22.094 1 92.81 82 ALA B O 1
ATOM 4651 N N . HIS B 1 83 ? -18.719 21.953 22.391 1 94.62 83 HIS B N 1
ATOM 4652 C CA . HIS B 1 83 ? -18.062 22.969 21.562 1 94.62 83 HIS B CA 1
ATOM 4653 C C . HIS B 1 83 ? -18.578 22.938 20.125 1 94.62 83 HIS B C 1
ATOM 4655 O O . HIS B 1 83 ? -18.797 23.969 19.516 1 94.62 83 HIS B O 1
ATOM 4661 N N . ARG B 1 84 ? -18.781 21.766 19.656 1 90.81 84 ARG B N 1
ATOM 4662 C CA . ARG B 1 84 ? -19.234 21.578 18.281 1 90.81 84 ARG B CA 1
ATOM 4663 C C . ARG B 1 84 ? -20.625 22.156 18.062 1 90.81 84 ARG B C 1
ATOM 4665 O O . ARG B 1 84 ? -21.016 22.469 16.938 1 90.81 84 ARG B O 1
ATOM 4672 N N . GLN B 1 85 ? -21.375 22.266 19.078 1 95.25 85 GLN B N 1
ATOM 4673 C CA . GLN B 1 85 ? -22.75 22.75 19 1 95.25 85 GLN B CA 1
ATOM 4674 C C . GLN B 1 85 ? -22.797 24.281 19.047 1 95.25 85 GLN B C 1
ATOM 4676 O O . GLN B 1 85 ? -23.859 24.875 18.875 1 95.25 85 GLN B O 1
ATOM 4681 N N . ILE B 1 86 ? -21.672 24.844 19.266 1 96.31 86 ILE B N 1
ATOM 4682 C CA . ILE B 1 86 ? -21.578 26.297 19.25 1 96.31 86 ILE B CA 1
ATOM 4683 C C . ILE B 1 86 ? -21.203 26.781 17.859 1 96.31 86 ILE B C 1
ATOM 4685 O O . ILE B 1 86 ? -20.125 26.438 17.344 1 96.31 86 ILE B O 1
ATOM 4689 N N . ARG B 1 87 ? -22.094 27.562 17.281 1 96.69 87 ARG B N 1
ATOM 4690 C CA . ARG B 1 87 ? -21.844 28.016 15.922 1 96.69 87 ARG B CA 1
ATOM 4691 C C . ARG B 1 87 ? -21.859 29.531 15.828 1 96.69 87 ARG B C 1
ATOM 4693 O O . ARG B 1 87 ? -22.781 30.188 16.344 1 96.69 87 ARG B O 1
ATOM 4700 N N . TYR B 1 88 ? -20.891 30.078 15.258 1 97.5 88 TYR B N 1
ATOM 4701 C CA . TYR B 1 88 ? -20.906 31.516 15.031 1 97.5 88 TYR B CA 1
ATOM 4702 C C . TYR B 1 88 ? -22.016 31.891 14.055 1 97.5 88 TYR B C 1
ATOM 4704 O O . TYR B 1 88 ? -22.156 31.281 12.992 1 97.5 88 TYR B O 1
ATOM 4712 N N . ARG B 1 89 ? -22.719 32.875 14.359 1 97 89 ARG B N 1
ATOM 4713 C CA . ARG B 1 89 ? -23.844 33.281 13.516 1 97 89 ARG B CA 1
ATOM 4714 C C . ARG B 1 89 ? -23.359 33.938 12.234 1 97 89 ARG B C 1
ATOM 4716 O O . ARG B 1 89 ? -22.547 34.875 12.281 1 97 89 ARG B O 1
ATOM 4723 N N . LYS B 1 90 ? -23.938 33.594 11.133 1 95.69 90 LYS B N 1
ATOM 4724 C CA . LYS B 1 90 ? -23.531 34.094 9.828 1 95.69 90 LYS B CA 1
ATOM 4725 C C . LYS B 1 90 ? -23.828 35.594 9.711 1 95.69 90 LYS B C 1
ATOM 4727 O O . LYS B 1 90 ? -23.047 36.344 9.141 1 95.69 90 LYS B O 1
ATOM 4732 N N . ASP B 1 91 ? -24.969 36 10.234 1 95.25 91 ASP B N 1
ATOM 4733 C CA . ASP B 1 91 ? -25.391 37.406 10.117 1 95.25 91 ASP B CA 1
ATOM 4734 C C . ASP B 1 91 ? -24.562 38.312 11.008 1 95.25 91 ASP B C 1
ATOM 4736 O O . ASP B 1 91 ? -24.656 39.531 10.914 1 95.25 91 ASP B O 1
ATOM 4740 N N . LYS B 1 92 ? -23.734 37.719 11.828 1 96.88 92 LYS B N 1
ATOM 4741 C CA . LYS B 1 92 ? -22.859 38.5 12.719 1 96.88 92 LYS B CA 1
ATOM 4742 C C . LYS B 1 92 ? -21.406 38.438 12.258 1 96.88 92 LYS B C 1
ATOM 4744 O O . LYS B 1 92 ? -20.5 38.812 12.992 1 96.88 92 LYS B O 1
ATOM 4749 N N . THR B 1 93 ? -21.219 38 11.031 1 97.81 93 THR B N 1
ATOM 4750 C CA . THR B 1 93 ? -19.875 37.938 10.461 1 97.81 93 THR B CA 1
ATOM 4751 C C . THR B 1 93 ? -19.266 39.344 10.375 1 97.81 93 THR B C 1
ATOM 4753 O O . THR B 1 93 ? -19.922 40.281 9.969 1 97.81 93 THR B O 1
ATOM 4756 N N . LEU B 1 94 ? -18.016 39.469 10.867 1 97.62 94 LEU B N 1
ATOM 4757 C CA . LEU B 1 94 ? -17.281 40.75 10.695 1 97.62 94 LEU B CA 1
ATOM 4758 C C . LEU B 1 94 ? -16.828 40.906 9.25 1 97.62 94 LEU B C 1
ATOM 4760 O O . LEU B 1 94 ? -16.016 40.125 8.75 1 97.62 94 LEU B O 1
ATOM 4764 N N . GLN B 1 95 ? -17.359 41.938 8.625 1 95.25 95 GLN B N 1
ATOM 4765 C CA . GLN B 1 95 ? -16.984 42.219 7.246 1 95.25 95 GLN B CA 1
ATOM 4766 C C . GLN B 1 95 ? -15.883 43.25 7.176 1 95.25 95 GLN B C 1
ATOM 4768 O O . GLN B 1 95 ? -16.109 44.438 7.504 1 95.25 95 GLN B O 1
ATOM 4773 N N . LEU B 1 96 ? -14.727 42.844 6.824 1 95.25 96 LEU B N 1
ATOM 4774 C CA . LEU B 1 96 ? -13.625 43.781 6.531 1 95.25 96 LEU B CA 1
ATOM 4775 C C . LEU B 1 96 ? -13.398 43.875 5.031 1 95.25 96 LEU B C 1
ATOM 4777 O O . LEU B 1 96 ? -12.531 43.188 4.477 1 95.25 96 LEU B O 1
ATOM 4781 N N . GLY B 1 97 ? -14.141 44.781 4.41 1 92.12 97 GLY B N 1
ATOM 4782 C CA . GLY B 1 97 ? -14.125 44.781 2.957 1 92.12 97 GLY B CA 1
ATOM 4783 C C . GLY B 1 97 ? -14.484 43.438 2.354 1 92.12 97 GLY B C 1
ATOM 4784 O O . GLY B 1 97 ? -15.531 42.875 2.662 1 92.12 97 GLY B O 1
ATOM 4785 N N . ALA B 1 98 ? -13.516 42.906 1.684 1 91.94 98 ALA B N 1
ATOM 4786 C CA . ALA B 1 98 ? -13.734 41.625 1.013 1 91.94 98 ALA B CA 1
ATOM 4787 C C . ALA B 1 98 ? -13.32 40.438 1.907 1 91.94 98 ALA B C 1
ATOM 4789 O O . ALA B 1 98 ? -13.344 39.281 1.479 1 91.94 98 ALA B O 1
ATOM 4790 N N . VAL B 1 99 ? -13.008 40.656 3.129 1 95.31 99 VAL B N 1
ATOM 4791 C CA . VAL B 1 99 ? -12.461 39.656 4.031 1 95.31 99 VAL B CA 1
ATOM 4792 C C . VAL B 1 99 ? -13.477 39.344 5.137 1 95.31 99 VAL B C 1
ATOM 4794 O O . VAL B 1 99 ? -13.477 40 6.18 1 95.31 99 VAL B O 1
ATOM 4797 N N . PRO B 1 100 ? -14.289 38.344 4.953 1 97.12 100 PRO B N 1
ATOM 4798 C CA . PRO B 1 100 ? -15.211 37.969 6.02 1 97.12 100 PRO B CA 1
ATOM 4799 C C . PRO B 1 100 ? -14.523 37.188 7.137 1 97.12 100 PRO B C 1
ATOM 4801 O O . PRO B 1 100 ? -13.828 36.188 6.871 1 97.12 100 PRO B O 1
ATOM 4804 N N . VAL B 1 101 ? -14.773 37.625 8.383 1 98.25 101 VAL B N 1
ATOM 4805 C CA . VAL B 1 101 ? -14.086 37 9.523 1 98.25 101 VAL B CA 1
ATOM 4806 C C . VAL B 1 101 ? -15.109 36.531 10.547 1 98.25 101 VAL B C 1
ATOM 4808 O O . VAL B 1 101 ? -16.078 37.219 10.836 1 98.25 101 VAL B O 1
ATOM 4811 N N . GLN B 1 102 ? -14.93 35.344 11.023 1 98.38 102 GLN B N 1
ATOM 4812 C CA . GLN B 1 102 ? -15.664 34.812 12.164 1 98.38 102 GLN B CA 1
ATOM 4813 C C . GLN B 1 102 ? -14.719 34.375 13.273 1 98.38 102 GLN B C 1
ATOM 4815 O O . GLN B 1 102 ? -13.508 34.219 13.047 1 98.38 102 GLN B O 1
ATOM 4820 N N . PHE B 1 103 ? -15.305 34.219 14.461 1 98.25 103 PHE B N 1
ATOM 4821 C CA . PHE B 1 103 ? -14.445 33.969 15.625 1 98.25 103 PHE B CA 1
ATOM 4822 C C . PHE B 1 103 ? -14.781 32.656 16.297 1 98.25 103 PHE B C 1
ATOM 4824 O O . PHE B 1 103 ? -15.93 32.219 16.266 1 98.25 103 PHE B O 1
ATOM 4831 N N . PHE B 1 104 ? -13.766 32.094 16.875 1 97.75 104 PHE B N 1
ATOM 4832 C CA . PHE B 1 104 ? -13.93 30.828 17.594 1 97.75 104 PHE B CA 1
ATOM 4833 C C . PHE B 1 104 ? -14.273 31.062 19.047 1 97.75 104 PHE B C 1
ATOM 4835 O O . PHE B 1 104 ? -13.758 32 19.672 1 97.75 104 PHE B O 1
ATOM 4842 N N . HIS B 1 105 ? -15.102 30.172 19.547 1 97.12 105 HIS B N 1
ATOM 4843 C CA . HIS B 1 105 ? -15.469 30.219 20.953 1 97.12 105 HIS B CA 1
ATOM 4844 C C . HIS B 1 105 ? -14.445 29.5 21.812 1 97.12 105 HIS B C 1
ATOM 4846 O O . HIS B 1 105 ? -13.781 28.562 21.344 1 97.12 105 HIS B O 1
ATOM 4852 N N . LEU B 1 106 ? -14.305 29.859 23.078 1 96.88 106 LEU B N 1
ATOM 4853 C CA . LEU B 1 106 ? -13.453 29.156 24.031 1 96.88 106 LEU B CA 1
ATOM 4854 C C . LEU B 1 106 ? -14.023 27.797 24.375 1 96.88 106 LEU B C 1
ATOM 4856 O O . LEU B 1 106 ? -15.203 27.531 24.141 1 96.88 106 LEU B O 1
ATOM 4860 N N . GLY B 1 107 ? -13.188 26.984 24.938 1 95.81 107 GLY B N 1
ATOM 4861 C CA . GLY B 1 107 ? -13.578 25.672 25.391 1 95.81 107 GLY B CA 1
ATOM 4862 C C . GLY B 1 107 ? -12.445 24.906 26.062 1 95.81 107 GLY B C 1
ATOM 4863 O O . GLY B 1 107 ? -11.461 25.516 26.484 1 95.81 107 GLY B O 1
ATOM 4864 N N . THR B 1 108 ? -12.703 23.656 26.234 1 93.38 108 THR B N 1
ATOM 4865 C CA . THR B 1 108 ? -11.773 22.797 26.953 1 93.38 108 THR B CA 1
ATOM 4866 C C . THR B 1 108 ? -10.375 22.875 26.359 1 93.38 108 THR B C 1
ATOM 4868 O O . THR B 1 108 ? -9.383 22.859 27.094 1 93.38 108 THR B O 1
ATOM 4871 N N . TYR B 1 109 ? -10.211 23.078 25.094 1 90.12 109 TYR B N 1
ATOM 4872 C CA . TYR B 1 109 ? -8.906 22.969 24.453 1 90.12 109 TYR B CA 1
ATOM 4873 C C . TYR B 1 109 ? -8.328 24.344 24.141 1 90.12 109 TYR B C 1
ATOM 4875 O O . TYR B 1 109 ? -7.148 24.453 23.797 1 90.12 109 TYR B O 1
ATOM 4883 N N . PHE B 1 110 ? -9.164 25.344 24.219 1 93.88 110 PHE B N 1
ATOM 4884 C CA . PHE B 1 110 ? -8.75 26.734 23.984 1 93.88 110 PHE B CA 1
ATOM 4885 C C . PHE B 1 110 ? -9.289 27.641 25.094 1 93.88 110 PHE B C 1
ATOM 4887 O O . PHE B 1 110 ? -10.367 28.219 24.938 1 93.88 110 PHE B O 1
ATOM 4894 N N . ARG B 1 111 ? -8.469 27.891 26.062 1 94.62 111 ARG B N 1
ATOM 4895 C CA . ARG B 1 111 ? -8.992 28.438 27.297 1 94.62 111 ARG B CA 1
ATOM 4896 C C . ARG B 1 111 ? -8.625 29.906 27.453 1 94.62 111 ARG B C 1
ATOM 4898 O O . ARG B 1 111 ? -9.211 30.625 28.281 1 94.62 111 ARG B O 1
ATOM 4905 N N . GLN B 1 112 ? -7.637 30.281 26.766 1 94.06 112 GLN B N 1
ATOM 4906 C CA . GLN B 1 112 ? -7.172 31.656 26.906 1 94.06 112 GLN B CA 1
ATOM 4907 C C . GLN B 1 112 ? -7.633 32.531 25.734 1 94.06 112 GLN B C 1
ATOM 4909 O O . GLN B 1 112 ? -7.328 32.219 24.578 1 94.06 112 GLN B O 1
ATOM 4914 N N . PRO B 1 113 ? -8.289 33.625 26.062 1 95.88 113 PRO B N 1
ATOM 4915 C CA . PRO B 1 113 ? -8.836 34.438 24.984 1 95.88 113 PRO B CA 1
ATOM 4916 C C . PRO B 1 113 ? -7.762 35.25 24.281 1 95.88 113 PRO B C 1
ATOM 4918 O O . PRO B 1 113 ? -6.715 35.562 24.859 1 95.88 113 PRO B O 1
ATOM 4921 N N . VAL B 1 114 ? -8.023 35.656 23.078 1 97.56 114 VAL B N 1
ATOM 4922 C CA . VAL B 1 114 ? -7.25 36.562 22.266 1 97.56 114 VAL B CA 1
ATOM 4923 C C . VAL B 1 114 ? -8.07 37.844 22 1 97.56 114 VAL B C 1
ATOM 4925 O O . VAL B 1 114 ? -9.234 37.75 21.609 1 97.56 114 VAL B O 1
ATOM 4928 N N . LYS B 1 115 ? -7.508 38.938 22.266 1 97.56 115 LYS B N 1
ATOM 4929 C CA . LYS B 1 115 ? -8.188 40.188 21.906 1 97.56 115 LYS B CA 1
ATOM 4930 C C . LYS B 1 115 ? -8.156 40.406 20.391 1 97.56 115 LYS B C 1
ATOM 4932 O O . LYS B 1 115 ? -7.09 40.344 19.766 1 97.56 115 LYS B O 1
ATOM 4937 N N . MET B 1 116 ? -9.328 40.688 19.875 1 98.44 116 MET B N 1
ATOM 4938 C CA . MET B 1 116 ? -9.461 40.875 18.438 1 98.44 116 MET B CA 1
ATOM 4939 C C . MET B 1 116 ? -9.766 42.312 18.078 1 98.44 116 MET B C 1
ATOM 4941 O O . MET B 1 116 ? -10.562 42.969 18.75 1 98.44 116 MET B O 1
ATOM 4945 N N . PHE B 1 117 ? -9.141 42.781 16.984 1 98.75 117 PHE B N 1
ATOM 4946 C CA . PHE B 1 117 ? -9.359 44.188 16.562 1 98.75 117 PHE B CA 1
ATOM 4947 C C . PHE B 1 117 ? -9.641 44.25 15.07 1 98.75 117 PHE B C 1
ATOM 4949 O O . PHE B 1 117 ? -9.016 43.531 14.281 1 98.75 117 PHE B O 1
ATOM 4956 N N . ALA B 1 118 ? -10.578 45.031 14.719 1 98.44 118 ALA B N 1
ATOM 4957 C CA . ALA B 1 118 ? -10.781 45.438 13.336 1 98.44 118 ALA B CA 1
ATOM 4958 C C . ALA B 1 118 ? -10.047 46.75 13.039 1 98.44 118 ALA B C 1
ATOM 4960 O O . ALA B 1 118 ? -10.164 47.719 13.789 1 98.44 118 ALA B O 1
ATOM 4961 N N . VAL B 1 119 ? -9.297 46.781 11.992 1 98.19 119 VAL B N 1
ATOM 4962 C CA . VAL B 1 119 ? -8.5 47.938 11.672 1 98.19 119 VAL B CA 1
ATOM 4963 C C . VAL B 1 119 ? -8.961 48.562 10.352 1 98.19 119 VAL B C 1
ATOM 4965 O O . VAL B 1 119 ? -9.172 47.812 9.375 1 98.19 119 VAL B O 1
ATOM 4968 N N . ALA B 1 120 ? -9.164 49.812 10.297 1 95.12 120 ALA B N 1
ATOM 4969 C CA . ALA B 1 120 ? -9.445 50.594 9.094 1 95.12 120 ALA B CA 1
ATOM 4970 C C . ALA B 1 120 ? -8.859 51.969 9.195 1 95.12 120 ALA B C 1
ATOM 4972 O O . ALA B 1 120 ? -8.984 52.625 10.234 1 95.12 120 ALA B O 1
ATOM 4973 N N . ASN B 1 121 ? -8.18 52.344 8.195 1 93.31 121 ASN B N 1
ATOM 4974 C CA . ASN B 1 121 ? -7.645 53.688 8.102 1 93.31 121 ASN B CA 1
ATOM 4975 C C . ASN B 1 121 ? -6.766 54.031 9.305 1 93.31 121 ASN B C 1
ATOM 4977 O O . ASN B 1 121 ? -6.922 55.094 9.914 1 93.31 121 ASN B O 1
ATOM 4981 N N . GLY B 1 122 ? -6.027 53.094 9.734 1 95 122 GLY B N 1
ATOM 4982 C CA . GLY B 1 122 ? -5.062 53.344 10.797 1 95 122 GLY B CA 1
ATOM 4983 C C . GLY B 1 122 ? -5.688 53.344 12.18 1 95 122 GLY B C 1
ATOM 4984 O O . GLY B 1 122 ? -5.043 53.719 13.156 1 95 122 GLY B O 1
ATOM 4985 N N . GLN B 1 123 ? -6.945 53.062 12.227 1 97.69 123 GLN B N 1
ATOM 4986 C CA . GLN B 1 123 ? -7.66 53 13.5 1 97.69 123 GLN B CA 1
ATOM 4987 C C . GLN B 1 123 ? -8.07 51.562 13.828 1 97.69 123 GLN B C 1
ATOM 4989 O O . GLN B 1 123 ? -8.609 50.844 12.977 1 97.69 123 GLN B O 1
ATOM 4994 N N . ALA B 1 124 ? -7.766 51.188 15.062 1 98.56 124 ALA B N 1
ATOM 4995 C CA . ALA B 1 124 ? -8.156 49.844 15.531 1 98.56 124 ALA B CA 1
ATOM 4996 C C . ALA B 1 124 ? -9.336 49.938 16.484 1 98.56 124 ALA B C 1
ATOM 4998 O O . ALA B 1 124 ? -9.391 50.812 17.344 1 98.56 124 ALA B O 1
ATOM 4999 N N . ARG B 1 125 ? -10.289 49.062 16.297 1 98.5 125 ARG B N 1
ATOM 5000 C CA . ARG B 1 125 ? -11.43 48.906 17.203 1 98.5 125 ARG B CA 1
ATOM 5001 C C . ARG B 1 125 ? -11.539 47.469 17.703 1 98.5 125 ARG B C 1
ATOM 5003 O O . ARG B 1 125 ? -11.57 46.531 16.891 1 98.5 125 ARG B O 1
ATOM 5010 N N . GLU B 1 126 ? -11.586 47.312 18.969 1 98.12 126 GLU B N 1
ATOM 5011 C CA . GLU B 1 126 ? -11.711 46 19.531 1 98.12 126 GLU B CA 1
ATOM 5012 C C . GLU B 1 126 ? -13.055 45.375 19.172 1 98.12 126 GLU B C 1
ATOM 5014 O O . GLU B 1 126 ? -14.086 46.031 19.219 1 98.12 126 GLU B O 1
ATOM 5019 N N . VAL B 1 127 ? -13.023 44.125 18.766 1 98.12 127 VAL B N 1
ATOM 5020 C CA . VAL B 1 127 ? -14.25 43.375 18.562 1 98.12 127 VAL B CA 1
ATOM 5021 C C . VAL B 1 127 ? -14.766 42.844 19.906 1 98.12 127 VAL B C 1
ATOM 5023 O O . VAL B 1 127 ? -14.078 42.094 20.578 1 98.12 127 VAL B O 1
ATOM 5026 N N . LEU B 1 128 ? -15.938 43.219 20.25 1 96.81 128 LEU B N 1
ATOM 5027 C CA . LEU B 1 128 ? -16.453 42.875 21.578 1 96.81 128 LEU B CA 1
ATOM 5028 C C . LEU B 1 128 ? -17.156 41.5 21.562 1 96.81 128 LEU B C 1
ATOM 5030 O O . LEU B 1 128 ? -18 41.25 20.703 1 96.81 128 LEU B O 1
ATOM 5034 N N . TYR B 1 129 ? -16.703 40.688 22.5 1 95.75 129 TYR B N 1
ATOM 5035 C CA . TYR B 1 129 ? -17.391 39.438 22.672 1 95.75 129 TYR B CA 1
ATOM 5036 C C . TYR B 1 129 ? -18.812 39.625 23.188 1 95.75 129 TYR B C 1
ATOM 5038 O O . TYR B 1 129 ? -19.047 40.5 24.016 1 95.75 129 TYR B O 1
ATOM 5046 N N . ALA B 1 130 ? -19.719 38.844 22.672 1 94.56 130 ALA B N 1
ATOM 5047 C CA . ALA B 1 130 ? -21.078 38.719 23.156 1 94.56 130 ALA B CA 1
ATOM 5048 C C . ALA B 1 130 ? -21.625 37.312 22.891 1 94.56 130 ALA B C 1
ATOM 5050 O O . ALA B 1 130 ? -21.406 36.75 21.828 1 94.56 130 ALA B O 1
ATOM 5051 N N . PRO B 1 131 ? -22.281 36.75 23.938 1 93.06 131 PRO B N 1
ATOM 5052 C CA . PRO B 1 131 ? -22.875 35.438 23.703 1 93.06 131 PRO B CA 1
ATOM 5053 C C . PRO B 1 131 ? -23.781 35.406 22.469 1 93.06 131 PRO B C 1
ATOM 5055 O O . PRO B 1 131 ? -23.891 34.375 21.797 1 93.06 131 PRO B O 1
ATOM 5058 N N . ALA B 1 132 ? -24.406 36.531 22.125 1 93.56 132 ALA B N 1
ATOM 5059 C CA . ALA B 1 132 ? -25.375 36.625 21.047 1 93.56 132 ALA B CA 1
ATOM 5060 C C . ALA B 1 132 ? -24.688 36.469 19.688 1 93.56 132 ALA B C 1
ATOM 5062 O O . ALA B 1 132 ? -25.359 36.281 18.672 1 93.56 132 ALA B O 1
ATOM 5063 N N . LEU B 1 133 ? -23.422 36.5 19.672 1 96.81 133 LEU B N 1
ATOM 5064 C CA . LEU B 1 133 ? -22.688 36.281 18.422 1 96.81 133 LEU B CA 1
ATOM 5065 C C . LEU B 1 133 ? -22.75 34.812 18 1 96.81 133 LEU B C 1
ATOM 5067 O O . LEU B 1 133 ? -22.422 34.469 16.859 1 96.81 133 LEU B O 1
ATOM 5071 N N . PHE B 1 134 ? -23.125 33.969 18.922 1 97.12 134 PHE B N 1
ATOM 5072 C CA . PHE B 1 134 ? -23.125 32.531 18.688 1 97.12 134 PHE B CA 1
ATOM 5073 C C . PHE B 1 134 ? -24.516 31.938 18.875 1 97.12 134 PHE B C 1
ATOM 5075 O O . PHE B 1 134 ? -25.281 32.375 19.719 1 97.12 134 PHE B O 1
ATOM 5082 N N . ASP B 1 135 ? -24.766 30.969 18.016 1 97.06 135 ASP B N 1
ATOM 5083 C CA . ASP B 1 135 ? -25.875 30.062 18.266 1 97.06 135 ASP B CA 1
ATOM 5084 C C . ASP B 1 135 ? -25.438 28.859 19.078 1 97.06 135 ASP B C 1
ATOM 5086 O O . ASP B 1 135 ? -24.375 28.281 18.812 1 97.06 135 ASP B O 1
ATOM 5090 N N . MET B 1 136 ? -26.125 28.562 20.141 1 96.19 136 MET B N 1
ATOM 5091 C CA . MET B 1 136 ? -25.828 27.391 20.969 1 96.19 136 MET B CA 1
ATOM 5092 C C . MET B 1 136 ? -27.094 26.875 21.656 1 96.19 136 MET B C 1
ATOM 5094 O O . MET B 1 136 ? -28.062 27.625 21.828 1 96.19 136 MET B O 1
ATOM 5098 N N . PRO B 1 137 ? -27.094 25.656 22.031 1 96.5 137 PRO B N 1
ATOM 5099 C CA . PRO B 1 137 ? -28.25 25.109 22.75 1 96.5 137 PRO B CA 1
ATOM 5100 C C . PRO B 1 137 ? -28.531 25.828 24.062 1 96.5 137 PRO B C 1
ATOM 5102 O O . PRO B 1 137 ? -27.625 26.422 24.656 1 96.5 137 PRO B O 1
ATOM 5105 N N . LYS B 1 138 ? -29.812 25.641 24.5 1 95.12 138 LYS B N 1
ATOM 5106 C CA . LYS B 1 138 ? -30.219 26.297 25.734 1 95.12 138 LYS B CA 1
ATOM 5107 C C . LYS B 1 138 ? -29.453 25.75 26.938 1 95.12 138 LYS B C 1
ATOM 5109 O O . LYS B 1 138 ? -29.203 26.469 27.891 1 95.12 138 LYS B O 1
ATOM 5114 N N . ASP B 1 139 ? -29.062 24.594 26.812 1 95.69 139 ASP B N 1
ATOM 5115 C CA . ASP B 1 139 ? -28.375 23.969 27.938 1 95.69 139 ASP B CA 1
ATOM 5116 C C . ASP B 1 139 ? -26.859 23.969 27.719 1 95.69 139 ASP B C 1
ATOM 5118 O O . ASP B 1 139 ? -26.141 23.219 28.375 1 95.69 139 ASP B O 1
ATOM 5122 N N . SER B 1 140 ? -26.391 24.75 26.859 1 96.69 140 SER B N 1
ATOM 5123 C CA . SER B 1 140 ? -24.953 24.797 26.625 1 96.69 140 SER B CA 1
ATOM 5124 C C . SER B 1 140 ? -24.203 25.328 27.844 1 96.69 140 SER B C 1
ATOM 5126 O O . SER B 1 140 ? -24.547 26.359 28.391 1 96.69 140 SER B O 1
ATOM 5128 N N . PRO B 1 141 ? -23.156 24.656 28.25 1 96.69 141 PRO B N 1
ATOM 5129 C CA . PRO B 1 141 ? -22.328 25.172 29.344 1 96.69 141 PRO B CA 1
ATOM 5130 C C . PRO B 1 141 ? -21.734 26.531 29.047 1 96.69 141 PRO B C 1
ATOM 5132 O O . PRO B 1 141 ? -21.375 27.281 29.953 1 96.69 141 PRO B O 1
ATOM 5135 N N . ALA B 1 142 ? -21.641 26.891 27.844 1 95.31 142 ALA B N 1
ATOM 5136 C CA . ALA B 1 142 ? -21.047 28.172 27.422 1 95.31 142 ALA B CA 1
ATOM 5137 C C . ALA B 1 142 ? -21.859 29.344 27.938 1 95.31 142 ALA B C 1
ATOM 5139 O O . ALA B 1 142 ? -21.344 30.453 28.062 1 95.31 142 ALA B O 1
ATOM 5140 N N . ARG B 1 143 ? -23.047 29.109 28.25 1 94.62 143 ARG B N 1
ATOM 5141 C CA . ARG B 1 143 ? -23.922 30.172 28.719 1 94.62 143 ARG B CA 1
ATOM 5142 C C . ARG B 1 143 ? -23.562 30.594 30.141 1 94.62 143 ARG B C 1
ATOM 5144 O O . ARG B 1 143 ? -23.984 31.656 30.609 1 94.62 143 ARG B O 1
ATOM 5151 N N . ASP B 1 144 ? -22.781 29.828 30.797 1 95.56 144 ASP B N 1
ATOM 5152 C CA . ASP B 1 144 ? -22.344 30.141 32.156 1 95.56 144 ASP B CA 1
ATOM 5153 C C . ASP B 1 144 ? -21.109 31.047 32.156 1 95.56 144 ASP B C 1
ATOM 5155 O O . ASP B 1 144 ? -20.688 31.531 33.188 1 95.56 144 ASP B O 1
ATOM 5159 N N . LEU B 1 145 ? -20.562 31.297 31.016 1 94.81 145 LEU B N 1
ATOM 5160 C CA . LEU B 1 145 ? -19.422 32.188 30.938 1 94.81 145 LEU B CA 1
ATOM 5161 C C . LEU B 1 145 ? -19.828 33.625 31.125 1 94.81 145 LEU B C 1
ATOM 5163 O O . LEU B 1 145 ? -20.969 34 30.797 1 94.81 145 LEU B O 1
ATOM 5167 N N . THR B 1 146 ? -18.906 34.375 31.609 1 91.19 146 THR B N 1
ATOM 5168 C CA . THR B 1 146 ? -19.156 35.812 31.766 1 91.19 146 THR B CA 1
ATOM 5169 C C . THR B 1 146 ? -19.266 36.5 30.406 1 91.19 146 THR B C 1
ATOM 5171 O O . THR B 1 146 ? -18.812 35.969 29.406 1 91.19 146 THR B O 1
ATOM 5174 N N . ALA B 1 147 ? -19.812 37.656 30.406 1 86.25 147 ALA B N 1
ATOM 5175 C CA . ALA B 1 147 ? -20.125 38.406 29.188 1 86.25 147 ALA B CA 1
ATOM 5176 C C . ALA B 1 147 ? -18.844 38.875 28.5 1 86.25 147 ALA B C 1
ATOM 5178 O O . ALA B 1 147 ? -18.875 39.25 27.312 1 86.25 147 ALA B O 1
ATOM 5179 N N . ASP B 1 148 ? -17.828 38.812 29.156 1 86.25 148 ASP B N 1
ATOM 5180 C CA . ASP B 1 148 ? -16.578 39.25 28.562 1 86.25 148 ASP B CA 1
ATOM 5181 C C . ASP B 1 148 ? -15.617 38.094 28.359 1 86.25 148 ASP B C 1
ATOM 5183 O O . ASP B 1 148 ? -14.398 38.25 28.453 1 86.25 148 ASP B O 1
ATOM 5187 N N . ALA B 1 149 ? -16.031 36.969 28.203 1 91.19 149 ALA B N 1
ATOM 5188 C CA . ALA B 1 149 ? -15.234 35.75 28.094 1 91.19 149 ALA B CA 1
ATOM 5189 C C . ALA B 1 149 ? -14.188 35.875 27 1 91.19 149 ALA B C 1
ATOM 5191 O O . ALA B 1 149 ? -13.039 35.469 27.172 1 91.19 149 ALA B O 1
ATOM 5192 N N . GLY B 1 150 ? -14.586 36.438 25.812 1 94.19 150 GLY B N 1
ATOM 5193 C CA . GLY B 1 150 ? -13.641 36.656 24.734 1 94.19 150 GLY B CA 1
ATOM 5194 C C . GLY B 1 150 ? -13.656 35.562 23.703 1 94.19 150 GLY B C 1
ATOM 5195 O O . GLY B 1 150 ? -14.555 34.719 23.688 1 94.19 150 GLY B O 1
ATOM 5196 N N . PHE B 1 151 ? -12.664 35.594 22.75 1 97.62 151 PHE B N 1
ATOM 5197 C CA . PHE B 1 151 ? -12.562 34.656 21.625 1 97.62 151 PHE B CA 1
ATOM 5198 C C . PHE B 1 151 ? -11.305 33.812 21.75 1 97.62 151 PHE B C 1
ATOM 5200 O O . PHE B 1 151 ? -10.297 34.25 22.312 1 97.62 151 PHE B O 1
ATOM 5207 N N . ALA B 1 152 ? -11.359 32.625 21.219 1 97.31 152 ALA B N 1
ATOM 5208 C CA . ALA B 1 152 ? -10.211 31.719 21.219 1 97.31 152 ALA B CA 1
ATOM 5209 C C . ALA B 1 152 ? -9.32 31.969 20 1 97.31 152 ALA B C 1
ATOM 5211 O O . ALA B 1 152 ? -8.133 31.625 20.016 1 97.31 152 ALA B O 1
ATOM 5212 N N . GLY B 1 153 ? -9.844 32.5 18.953 1 98.25 153 GLY B N 1
ATOM 5213 C CA . GLY B 1 153 ? -9.203 32.719 17.656 1 98.25 153 GLY B CA 1
ATOM 5214 C C . GLY B 1 153 ? -10.172 33.156 16.578 1 98.25 153 GLY B C 1
ATOM 5215 O O . GLY B 1 153 ? -11.258 33.656 16.875 1 98.25 153 GLY B O 1
ATOM 5216 N N . PHE B 1 154 ? -9.75 33 15.359 1 98.56 154 PHE B N 1
ATOM 5217 C CA . PHE B 1 154 ? -10.617 33.438 14.273 1 98.56 154 PHE B CA 1
ATOM 5218 C C . PHE B 1 154 ? -10.383 32.625 13.016 1 98.56 154 PHE B C 1
ATOM 5220 O O . PHE B 1 154 ? -9.422 31.859 12.938 1 98.56 154 PHE B O 1
ATOM 5227 N N . ARG B 1 155 ? -11.273 32.719 12.133 1 98.5 155 ARG B N 1
ATOM 5228 C CA . ARG B 1 155 ? -11.203 32.125 10.797 1 98.5 155 ARG B CA 1
ATOM 5229 C C . ARG B 1 155 ? -11.656 33.125 9.734 1 98.5 155 ARG B C 1
ATOM 5231 O O . ARG B 1 155 ? -12.438 34.031 10.023 1 98.5 155 ARG B O 1
ATOM 5238 N N . ILE B 1 156 ? -11.062 33 8.617 1 97.88 156 ILE B N 1
ATOM 5239 C CA . ILE B 1 156 ? -11.484 33.812 7.469 1 97.88 156 ILE B CA 1
ATOM 5240 C C . ILE B 1 156 ? -12.242 32.906 6.48 1 97.88 156 ILE B C 1
ATOM 5242 O O . ILE B 1 156 ? -11.766 31.844 6.121 1 97.88 156 ILE B O 1
ATOM 5246 N N . LEU B 1 157 ? -13.375 33.375 6.066 1 96.81 157 LEU B N 1
ATOM 5247 C CA . LEU B 1 157 ? -14.281 32.562 5.242 1 96.81 157 LEU B CA 1
ATOM 5248 C C . LEU B 1 157 ? -14.156 32.969 3.773 1 96.81 157 LEU B C 1
ATOM 5250 O O . LEU B 1 157 ? -13.617 34.031 3.447 1 96.81 157 LEU B O 1
ATOM 5254 N N . ARG B 1 158 ? -14.641 32.062 2.975 1 93.25 158 ARG B N 1
ATOM 5255 C CA . ARG B 1 158 ? -14.898 32.438 1.587 1 93.25 158 ARG B CA 1
ATOM 5256 C C . ARG B 1 158 ? -15.969 33.531 1.499 1 93.25 158 ARG B C 1
ATOM 5258 O O . ARG B 1 158 ? -16.781 33.656 2.41 1 93.25 158 ARG B O 1
ATOM 5265 N N . PRO B 1 159 ? -15.992 34.188 0.338 1 89.69 159 PRO B N 1
ATOM 5266 C CA . PRO B 1 159 ? -16.938 35.281 0.216 1 89.69 159 PRO B CA 1
ATOM 5267 C C . PRO B 1 159 ? -18.391 34.844 0.366 1 89.69 159 PRO B C 1
ATOM 5269 O O . PRO B 1 159 ? -19.219 35.594 0.881 1 89.69 159 PRO B O 1
ATOM 5272 N N . ASP B 1 160 ? -18.719 33.656 0.029 1 91.06 160 ASP B N 1
ATOM 5273 C CA . ASP B 1 160 ? -20.094 33.188 0.108 1 91.06 160 ASP B CA 1
ATOM 5274 C C . ASP B 1 160 ? -20.375 32.531 1.467 1 91.06 160 ASP B C 1
ATOM 5276 O O . ASP B 1 160 ? -21.453 31.984 1.683 1 91.06 160 ASP B O 1
ATOM 5280 N N . LEU B 1 161 ? -19.406 32.625 2.328 1 93 161 LEU B N 1
ATOM 5281 C CA . LEU B 1 161 ? -19.484 32.125 3.701 1 93 161 LEU B CA 1
ATOM 5282 C C . LEU B 1 161 ? -19.688 30.625 3.732 1 93 161 LEU B C 1
ATOM 5284 O O . LEU B 1 161 ? -20.219 30.078 4.699 1 93 161 LEU B O 1
ATOM 5288 N N . SER B 1 162 ? -19.297 29.875 2.684 1 90.88 162 SER B N 1
ATOM 5289 C CA . SER B 1 162 ? -19.516 28.422 2.566 1 90.88 162 SER B CA 1
ATOM 5290 C C . SER B 1 162 ? -18.484 27.641 3.375 1 90.88 162 SER B C 1
ATOM 5292 O O . SER B 1 162 ? -18.688 26.469 3.676 1 90.88 162 SER B O 1
ATOM 5294 N N . GLY B 1 163 ? -17.375 28.312 3.674 1 93.19 163 GLY B N 1
ATOM 5295 C CA . GLY B 1 163 ? -16.297 27.672 4.406 1 93.19 163 GLY B CA 1
ATOM 5296 C C . GLY B 1 163 ? -15.109 28.578 4.648 1 93.19 163 GLY B C 1
ATOM 5297 O O . GLY B 1 163 ? -14.969 29.609 3.988 1 93.19 163 GLY B O 1
ATOM 5298 N N . ASP B 1 164 ? -14.344 28.141 5.68 1 96 164 ASP B N 1
ATOM 5299 C CA . ASP B 1 164 ? -13.156 28.922 5.969 1 96 164 ASP B CA 1
ATOM 5300 C C . ASP B 1 164 ? -11.945 28.406 5.191 1 96 164 ASP B C 1
ATOM 5302 O O . ASP B 1 164 ? -11.867 27.203 4.887 1 96 164 ASP B O 1
ATOM 5306 N N . TRP B 1 165 ? -11.031 29.297 4.805 1 96.81 165 TRP B N 1
ATOM 5307 C CA . TRP B 1 165 ? -9.812 28.875 4.109 1 96.81 165 TRP B CA 1
ATOM 5308 C C . TRP B 1 165 ? -8.578 29.141 4.969 1 96.81 165 TRP B C 1
ATOM 5310 O O . TRP B 1 165 ? -7.473 28.719 4.621 1 96.81 165 TRP B O 1
ATOM 5320 N N . ILE B 1 166 ? -8.742 29.781 6.086 1 97.75 166 ILE B N 1
ATOM 5321 C CA . ILE B 1 166 ? -7.656 29.922 7.055 1 97.75 166 ILE B CA 1
ATOM 5322 C C . ILE B 1 166 ? -8.227 29.922 8.469 1 97.75 166 ILE B C 1
ATOM 5324 O O . ILE B 1 166 ? -9.367 30.344 8.688 1 97.75 166 ILE B O 1
ATOM 5328 N N . SER B 1 167 ? -7.449 29.469 9.422 1 98.31 167 SER B N 1
ATOM 5329 C CA . SER B 1 167 ? -7.801 29.438 10.836 1 98.31 167 SER B CA 1
ATOM 5330 C C . SER B 1 167 ? -6.598 29.766 11.719 1 98.31 167 SER B C 1
ATOM 5332 O O . SER B 1 167 ? -5.488 29.297 11.469 1 98.31 167 SER B O 1
ATOM 5334 N N . PHE B 1 168 ? -6.766 30.656 12.617 1 98.56 168 PHE B N 1
ATOM 5335 C CA . PHE B 1 168 ? -5.848 30.938 13.711 1 98.56 168 PHE B CA 1
ATOM 5336 C C . PHE B 1 168 ? -6.438 30.469 15.039 1 98.56 168 PHE B C 1
ATOM 5338 O O . PHE B 1 168 ? -7.445 31.016 15.5 1 98.56 168 PHE B O 1
ATOM 5345 N N . LEU B 1 169 ? -5.867 29.531 15.602 1 97.38 169 LEU B N 1
ATOM 5346 C CA . LEU B 1 169 ? -6.461 28.938 16.797 1 97.38 169 LEU B CA 1
ATOM 5347 C C . LEU B 1 169 ? -5.41 28.188 17.609 1 97.38 169 LEU B C 1
ATOM 5349 O O . LEU B 1 169 ? -4.723 27.312 17.094 1 97.38 169 LEU B O 1
ATOM 5353 N N . GLY B 1 170 ? -5.266 28.609 18.859 1 93.94 170 GLY B N 1
ATOM 5354 C CA . GLY B 1 170 ? -4.367 27.922 19.781 1 93.94 170 GLY B CA 1
ATOM 5355 C C . GLY B 1 170 ? -2.938 28.422 19.703 1 93.94 170 GLY B C 1
ATOM 5356 O O . GLY B 1 170 ? -2.277 28.281 18.672 1 93.94 170 GLY B O 1
ATOM 5357 N N . ALA B 1 171 ? -2.504 28.859 20.812 1 95.5 171 ALA B N 1
ATOM 5358 C CA . ALA B 1 171 ? -1.146 29.391 20.875 1 95.5 171 ALA B CA 1
ATOM 5359 C C . ALA B 1 171 ? -0.866 30.328 19.688 1 95.5 171 ALA B C 1
ATOM 5361 O O . ALA B 1 171 ? -1.601 31.281 19.469 1 95.5 171 ALA B O 1
ATOM 5362 N N . THR B 1 172 ? 0.179 30.031 18.984 1 98.31 172 THR B N 1
ATOM 5363 C CA . THR B 1 172 ? 0.475 30.859 17.828 1 98.31 172 THR B CA 1
ATOM 5364 C C . THR B 1 172 ? 0.256 30.062 16.531 1 98.31 172 THR B C 1
ATOM 5366 O O . THR B 1 172 ? 0.9 30.328 15.523 1 98.31 172 THR B O 1
ATOM 5369 N N . TYR B 1 173 ? -0.626 29.062 16.578 1 98.38 173 TYR B N 1
ATOM 5370 C CA . TYR B 1 173 ? -0.859 28.188 15.422 1 98.38 173 TYR B CA 1
ATOM 5371 C C . TYR B 1 173 ? -1.794 28.844 14.422 1 98.38 173 TYR B C 1
ATOM 5373 O O . TYR B 1 173 ? -2.738 29.547 14.805 1 98.38 173 TYR B O 1
ATOM 5381 N N . PHE B 1 174 ? -1.58 28.594 13.203 1 98.69 174 PHE B N 1
ATOM 5382 C CA . PHE B 1 174 ? -2.516 28.906 12.125 1 98.69 174 PHE B CA 1
ATOM 5383 C C . PHE B 1 174 ? -2.35 27.953 10.961 1 98.69 174 PHE B C 1
ATOM 5385 O O . PHE B 1 174 ? -1.294 27.328 10.805 1 98.69 174 PHE B O 1
ATOM 5392 N N . ARG B 1 175 ? -3.379 27.766 10.164 1 98.62 175 ARG B N 1
ATOM 5393 C CA . ARG B 1 175 ? -3.344 26.859 9.016 1 98.62 175 ARG B CA 1
ATOM 5394 C C . ARG B 1 175 ? -4.285 27.344 7.914 1 98.62 175 ARG B C 1
ATOM 5396 O O . ARG B 1 175 ? -5.211 28.109 8.172 1 98.62 175 ARG B O 1
ATOM 5403 N N . THR B 1 176 ? -3.957 26.953 6.727 1 98.06 176 THR B N 1
ATOM 5404 C CA . THR B 1 176 ? -4.824 27.219 5.582 1 98.06 176 THR B CA 1
ATOM 5405 C C . THR B 1 176 ? -5.227 25.906 4.902 1 98.06 176 THR B C 1
ATOM 5407 O O . THR B 1 176 ? -4.652 24.859 5.184 1 98.06 176 THR B O 1
ATOM 5410 N N . GLU B 1 177 ? -6.164 25.984 4.02 1 96.81 177 GLU B N 1
ATOM 5411 C CA . GLU B 1 177 ? -6.668 24.812 3.314 1 96.81 177 GLU B CA 1
ATOM 5412 C C . GLU B 1 177 ? -5.793 24.469 2.109 1 96.81 177 GLU B C 1
ATOM 5414 O O . GLU B 1 177 ? -5.961 23.422 1.489 1 96.81 177 GLU B O 1
ATOM 5419 N N . GLY B 1 178 ? -4.891 25.359 1.758 1 96.75 178 GLY B N 1
ATOM 5420 C CA . GLY B 1 178 ? -4.004 25.125 0.629 1 96.75 178 GLY B CA 1
ATOM 5421 C C . GLY B 1 178 ? -4.719 25.156 -0.708 1 96.75 178 GLY B C 1
ATOM 5422 O O . GLY B 1 178 ? -5.809 25.719 -0.823 1 96.75 178 GLY B O 1
ATOM 5423 N N . ALA B 1 179 ? -4.047 24.594 -1.742 1 96.69 179 ALA B N 1
ATOM 5424 C CA . ALA B 1 179 ? -4.516 24.688 -3.123 1 96.69 179 ALA B CA 1
ATOM 5425 C C . ALA B 1 179 ? -5.668 23.703 -3.369 1 96.69 179 ALA B C 1
ATOM 5427 O O . ALA B 1 179 ? -6.504 23.938 -4.246 1 96.69 179 ALA B O 1
ATOM 5428 N N . LEU B 1 180 ? -5.711 22.688 -2.523 1 95.81 180 LEU B N 1
ATOM 5429 C CA . LEU B 1 180 ? -6.676 21.641 -2.832 1 95.81 180 LEU B CA 1
ATOM 5430 C C . LEU B 1 180 ? -7.816 21.625 -1.819 1 95.81 180 LEU B C 1
ATOM 5432 O O . LEU B 1 180 ? -8.586 20.672 -1.753 1 95.81 180 LEU B O 1
ATOM 5436 N N . GLY B 1 181 ? -7.836 22.594 -1.002 1 94.94 181 GLY B N 1
ATOM 5437 C CA . GLY B 1 181 ? -9 22.859 -0.17 1 94.94 181 GLY B CA 1
ATOM 5438 C C . GLY B 1 181 ? -9.102 21.922 1.023 1 94.94 181 GLY B C 1
ATOM 5439 O O . GLY B 1 181 ? -10.203 21.625 1.491 1 94.94 181 GLY B O 1
ATOM 5440 N N . GLN B 1 182 ? -8.016 21.453 1.481 1 96.31 182 GLN B N 1
ATOM 5441 C CA . GLN B 1 182 ? -8.023 20.547 2.623 1 96.31 182 GLN B CA 1
ATOM 5442 C C . GLN B 1 182 ? -6.973 20.953 3.654 1 96.31 182 GLN B C 1
ATOM 5444 O O . GLN B 1 182 ? -5.777 21 3.346 1 96.31 182 GLN B O 1
ATOM 5449 N N . PHE B 1 183 ? -7.438 21.172 4.906 1 97.19 183 PHE B N 1
ATOM 5450 C CA . PHE B 1 183 ? -6.492 21.516 5.961 1 97.19 183 PHE B CA 1
ATOM 5451 C C . PHE B 1 183 ? -5.582 20.328 6.273 1 97.19 183 PHE B C 1
ATOM 5453 O O . PHE B 1 183 ? -5.961 19.188 6.078 1 97.19 183 PHE B O 1
ATOM 5460 N N . GLY B 1 184 ? -4.402 20.625 6.738 1 96.69 184 GLY B N 1
ATOM 5461 C CA . GLY B 1 184 ? -3.414 19.625 7.102 1 96.69 184 GLY B CA 1
ATOM 5462 C C . GLY B 1 184 ? -2.473 20.078 8.195 1 96.69 184 GLY B C 1
ATOM 5463 O O . GLY B 1 184 ? -2.875 20.219 9.359 1 96.69 184 GLY B O 1
ATOM 5464 N N . LEU B 1 185 ? -1.209 20.375 7.766 1 98.38 185 LEU B N 1
ATOM 5465 C CA . LEU B 1 185 ? -0.215 20.828 8.734 1 98.38 185 LEU B CA 1
ATOM 5466 C C . LEU B 1 185 ? -0.47 22.281 9.141 1 98.38 185 LEU B C 1
ATOM 5468 O O . LEU B 1 185 ? -1.328 22.953 8.562 1 98.38 185 LEU B O 1
ATOM 5472 N N . SER B 1 186 ? 0.223 22.703 10.18 1 98.62 186 SER B N 1
ATOM 5473 C CA . SER B 1 186 ? 0.093 24.062 10.695 1 98.62 186 SER B CA 1
ATOM 5474 C C . SER B 1 186 ? 1.434 24.781 10.68 1 98.62 186 SER B C 1
ATOM 5476 O O . SER B 1 186 ? 2.488 24.156 10.617 1 98.62 186 SER B O 1
ATOM 5478 N N . ALA B 1 187 ? 1.268 26.016 10.617 1 98.81 187 ALA B N 1
ATOM 5479 C CA . ALA B 1 187 ? 2.398 26.906 10.906 1 98.81 187 ALA B CA 1
ATOM 5480 C C . ALA B 1 187 ? 2.234 27.578 12.266 1 98.81 187 ALA B C 1
ATOM 5482 O O . ALA B 1 187 ? 1.156 27.531 12.867 1 98.81 187 ALA B O 1
ATOM 5483 N N . ARG B 1 188 ? 3.334 28.078 12.766 1 98.69 188 ARG B N 1
ATOM 5484 C CA . ARG B 1 188 ? 3.371 28.844 14.008 1 98.69 188 ARG B CA 1
ATOM 5485 C C . ARG B 1 188 ? 4.203 30.109 13.852 1 98.69 188 ARG B C 1
ATOM 5487 O O . ARG B 1 188 ? 5.07 30.188 12.984 1 98.69 188 ARG B O 1
ATOM 5494 N N . ALA B 1 189 ? 3.906 31.016 14.734 1 98.56 189 ALA B N 1
ATOM 5495 C CA . ALA B 1 189 ? 4.727 32.219 14.703 1 98.56 189 ALA B CA 1
ATOM 5496 C C . ALA B 1 189 ? 6.152 31.938 15.164 1 98.56 189 ALA B C 1
ATOM 5498 O O . ALA B 1 189 ? 7.109 32.5 14.633 1 98.56 189 ALA B O 1
ATOM 5499 N N . ILE B 1 190 ? 6.262 31.078 16.141 1 98.31 190 ILE B N 1
ATOM 5500 C CA . ILE B 1 190 ? 7.57 30.875 16.75 1 98.31 190 ILE B CA 1
ATOM 5501 C C . ILE B 1 190 ? 7.586 29.562 17.516 1 98.31 190 ILE B C 1
ATOM 5503 O O . ILE B 1 190 ? 6.543 29.078 17.953 1 98.31 190 ILE B O 1
ATOM 5507 N N . ALA B 1 191 ? 8.719 28.906 17.547 1 98.31 191 ALA B N 1
ATOM 5508 C CA . ALA B 1 191 ? 8.953 27.734 18.391 1 98.31 191 ALA B CA 1
ATOM 5509 C C . ALA B 1 191 ? 10.07 28 19.391 1 98.31 191 ALA B C 1
ATOM 5511 O O . ALA B 1 191 ? 11.086 28.625 19.062 1 98.31 191 ALA B O 1
ATOM 5512 N N . VAL B 1 192 ? 9.859 27.562 20.656 1 97.94 192 VAL B N 1
ATOM 5513 C CA . VAL B 1 192 ? 10.844 27.797 21.719 1 97.94 192 VAL B CA 1
ATOM 5514 C C . VAL B 1 192 ? 11.156 26.5 22.438 1 97.94 192 VAL B C 1
ATOM 5516 O O . VAL B 1 192 ? 10.266 25.875 23.031 1 97.94 192 VAL B O 1
ATOM 5519 N N . ASP B 1 193 ? 12.375 26.109 22.359 1 97.56 193 ASP B N 1
ATOM 5520 C CA . ASP B 1 193 ? 12.938 24.969 23.078 1 97.56 193 ASP B CA 1
ATOM 5521 C C . ASP B 1 193 ? 12.227 23.672 22.672 1 97.56 193 ASP B C 1
ATOM 5523 O O . ASP B 1 193 ? 11.984 22.812 23.516 1 97.56 193 ASP B O 1
ATOM 5527 N N . THR B 1 194 ? 11.852 23.594 21.438 1 97.31 194 THR B N 1
ATOM 5528 C CA . THR B 1 194 ? 11.164 22.422 20.891 1 97.31 194 THR B CA 1
ATOM 5529 C C . THR B 1 194 ? 12.086 21.203 20.891 1 97.31 194 THR B C 1
ATOM 5531 O O . THR B 1 194 ? 13.227 21.297 20.438 1 97.31 194 THR B O 1
ATOM 5534 N N . GLY B 1 195 ? 11.586 20.109 21.359 1 95.31 195 GLY B N 1
ATOM 5535 C CA . GLY B 1 195 ? 12.305 18.844 21.312 1 95.31 195 GLY B CA 1
ATOM 5536 C C . GLY B 1 195 ? 13.359 18.703 22.391 1 95.31 195 GLY B C 1
ATOM 5537 O O . GLY B 1 195 ? 14.172 17.781 22.344 1 95.31 195 GLY B O 1
ATOM 5538 N N . LEU B 1 196 ? 13.43 19.625 23.312 1 95.44 196 LEU B N 1
ATOM 5539 C CA . LEU B 1 196 ? 14.43 19.578 24.375 1 95.44 196 LEU B CA 1
ATOM 5540 C C . LEU B 1 196 ? 13.859 18.938 25.641 1 95.44 196 LEU B C 1
ATOM 5542 O O . LEU B 1 196 ? 12.648 19 25.875 1 95.44 196 LEU B O 1
ATOM 5546 N N . PRO B 1 197 ? 14.734 18.359 26.422 1 93.31 197 PRO B N 1
ATOM 5547 C CA . PRO B 1 197 ? 14.281 17.734 27.672 1 93.31 197 PRO B CA 1
ATOM 5548 C C . PRO B 1 197 ? 13.586 18.719 28.609 1 93.31 197 PRO B C 1
ATOM 5550 O O . PRO B 1 197 ? 12.734 18.312 29.406 1 93.31 197 PRO B O 1
ATOM 5553 N N . SER B 1 198 ? 13.953 19.953 28.547 1 92.88 198 SER B N 1
ATOM 5554 C CA . SER B 1 198 ? 13.359 20.984 29.406 1 92.88 198 SER B CA 1
ATOM 5555 C C . SER B 1 198 ? 11.883 21.188 29.062 1 92.88 198 SER B C 1
ATOM 5557 O O . SER B 1 198 ? 11.156 21.812 29.844 1 92.88 198 SER B O 1
ATOM 5559 N N . GLY B 1 199 ? 11.539 20.734 27.953 1 94.19 199 GLY B N 1
ATOM 5560 C CA . GLY B 1 199 ? 10.172 20.953 27.5 1 94.19 199 GLY B CA 1
ATOM 5561 C C . GLY B 1 199 ? 10.031 22.172 26.594 1 94.19 199 GLY B C 1
ATOM 5562 O O . GLY B 1 199 ? 10.852 23.094 26.641 1 94.19 199 GLY B O 1
ATOM 5563 N N . GLU B 1 200 ? 8.984 22.219 25.844 1 96.75 200 GLU B N 1
ATOM 5564 C CA . GLU B 1 200 ? 8.719 23.312 24.906 1 96.75 200 GLU B CA 1
ATOM 5565 C C . GLU B 1 200 ? 7.871 24.391 25.547 1 96.75 200 GLU B C 1
ATOM 5567 O O . GLU B 1 200 ? 7.004 24.109 26.375 1 96.75 200 GLU B O 1
ATOM 5572 N N . GLU B 1 201 ? 8.234 25.625 25.234 1 97.06 201 GLU B N 1
ATOM 5573 C CA . GLU B 1 201 ? 7.383 26.766 25.562 1 97.06 201 GLU B CA 1
ATOM 5574 C C . GLU B 1 201 ? 6.445 27.109 24.406 1 97.06 201 GLU B C 1
ATOM 5576 O O . GLU B 1 201 ? 6.848 27.078 23.25 1 97.06 201 GLU B O 1
ATOM 5581 N N . PHE B 1 202 ? 5.215 27.422 24.766 1 96.44 202 PHE B N 1
ATOM 5582 C CA . PHE B 1 202 ? 4.238 27.781 23.734 1 96.44 202 PHE B CA 1
ATOM 5583 C C . PHE B 1 202 ? 3.771 29.219 23.922 1 96.44 202 PHE B C 1
ATOM 5585 O O . PHE B 1 202 ? 2.75 29.469 24.562 1 96.44 202 PHE B O 1
ATOM 5592 N N . PRO B 1 203 ? 4.477 30.141 23.312 1 97.44 203 PRO B N 1
ATOM 5593 C CA . PRO B 1 203 ? 3.938 31.5 23.281 1 97.44 203 PRO B CA 1
ATOM 5594 C C . PRO B 1 203 ? 2.551 31.578 22.656 1 97.44 203 PRO B C 1
ATOM 5596 O O . PRO B 1 203 ? 2.148 30.656 21.922 1 97.44 203 PRO B O 1
ATOM 5599 N N . ARG B 1 204 ? 1.842 32.656 22.922 1 97.44 204 ARG B N 1
ATOM 5600 C CA . ARG B 1 204 ? 0.479 32.75 22.406 1 97.44 204 ARG B CA 1
ATOM 5601 C C . ARG B 1 204 ? 0.247 34.062 21.703 1 97.44 204 ARG B C 1
ATOM 5603 O O . ARG B 1 204 ? 0.854 35.094 22.062 1 97.44 204 ARG B O 1
ATOM 5610 N N . PHE B 1 205 ? -0.633 34.094 20.75 1 98.38 205 PHE B N 1
ATOM 5611 C CA . PHE B 1 205 ? -1.229 35.344 20.312 1 98.38 205 PHE B CA 1
ATOM 5612 C C . PHE B 1 205 ? -2.064 35.969 21.422 1 98.38 205 PHE B C 1
ATOM 5614 O O . PHE B 1 205 ? -2.959 35.312 21.969 1 98.38 205 PHE B O 1
ATOM 5621 N N . THR B 1 206 ? -1.804 37.188 21.719 1 97.94 206 THR B N 1
ATOM 5622 C CA . THR B 1 206 ? -2.586 37.844 22.766 1 97.94 206 THR B CA 1
ATOM 5623 C C . THR B 1 206 ? -3.502 38.906 22.156 1 97.94 206 THR B C 1
ATOM 5625 O O . THR B 1 206 ? -4.578 39.188 22.703 1 97.94 206 THR B O 1
ATOM 5628 N N . GLU B 1 207 ? -3.053 39.531 21.172 1 98.56 207 GLU B N 1
ATOM 5629 C CA . GLU B 1 207 ? -3.836 40.5 20.391 1 98.56 207 GLU B CA 1
ATOM 5630 C C . GLU B 1 207 ? -3.691 40.25 18.891 1 98.56 207 GLU B C 1
ATOM 5632 O O . GLU B 1 207 ? -2.602 39.906 18.422 1 98.56 207 GLU B O 1
ATOM 5637 N N . VAL B 1 208 ? -4.789 40.375 18.172 1 98.88 208 VAL B N 1
ATOM 5638 C CA . VAL B 1 208 ? -4.766 40.188 16.719 1 98.88 208 VAL B CA 1
ATOM 5639 C C . VAL B 1 208 ? -5.496 41.375 16.062 1 98.88 208 VAL B C 1
ATOM 5641 O O . VAL B 1 208 ? -6.602 41.719 16.469 1 98.88 208 VAL B O 1
ATOM 5644 N N . TYR B 1 209 ? -4.906 41.969 15.141 1 98.81 209 TYR B N 1
ATOM 5645 C CA . TYR B 1 209 ? -5.426 43.094 14.359 1 98.81 209 TYR B CA 1
ATOM 5646 C C . TYR B 1 209 ? -5.684 42.656 12.914 1 98.81 209 TYR B C 1
ATOM 5648 O O . TYR B 1 209 ? -4.762 42.25 12.211 1 98.81 209 TYR B O 1
ATOM 5656 N N . LEU B 1 210 ? -6.926 42.75 12.477 1 98.62 210 LEU B N 1
ATOM 5657 C CA . LEU B 1 210 ? -7.352 42.281 11.164 1 98.62 210 LEU B CA 1
ATOM 5658 C C . LEU B 1 210 ? -7.699 43.438 10.25 1 98.62 210 LEU B C 1
ATOM 5660 O O . LEU B 1 210 ? -8.398 44.375 10.664 1 98.62 210 LEU B O 1
ATOM 5664 N N . GLU B 1 211 ? -7.207 43.406 9.062 1 96.88 211 GLU B N 1
ATOM 5665 C CA . GLU B 1 211 ? -7.457 44.5 8.109 1 96.88 211 GLU B CA 1
ATOM 5666 C C . GLU B 1 211 ? -7.5 43.969 6.676 1 96.88 211 GLU B C 1
ATOM 5668 O O . GLU B 1 211 ? -6.957 42.906 6.387 1 96.88 211 GLU B O 1
ATOM 5673 N N . GLU B 1 212 ? -8.234 44.625 5.836 1 95.62 212 GLU B N 1
ATOM 5674 C CA . GLU B 1 212 ? -8.125 44.375 4.398 1 95.62 212 GLU B CA 1
ATOM 5675 C C . GLU B 1 212 ? -6.945 45.156 3.801 1 95.62 212 GLU B C 1
ATOM 5677 O O . GLU B 1 212 ? -6.82 46.344 3.99 1 95.62 212 GLU B O 1
ATOM 5682 N N . GLY B 1 213 ? -6.125 44.375 3.152 1 93.38 213 GLY B N 1
ATOM 5683 C CA . GLY B 1 213 ? -5 45 2.465 1 93.38 213 GLY B CA 1
ATOM 5684 C C . GLY B 1 213 ? -5.285 45.312 1.005 1 93.38 213 GLY B C 1
ATOM 5685 O O . GLY B 1 213 ? -6.445 45.344 0.59 1 93.38 213 GLY B O 1
ATOM 5686 N N . ALA B 1 214 ? -4.215 45.562 0.317 1 90.06 214 ALA B N 1
ATOM 5687 C CA . ALA B 1 214 ? -4.316 45.875 -1.106 1 90.06 214 ALA B CA 1
ATOM 5688 C C . ALA B 1 214 ? -4.887 44.719 -1.889 1 90.06 214 ALA B C 1
ATOM 5690 O O . ALA B 1 214 ? -4.551 43.562 -1.616 1 90.06 214 ALA B O 1
ATOM 5691 N N . GLY B 1 215 ? -5.793 45.031 -2.857 1 89.25 215 GLY B N 1
ATOM 5692 C CA . GLY B 1 215 ? -6.312 44 -3.758 1 89.25 215 GLY B CA 1
ATOM 5693 C C . GLY B 1 215 ? -7.195 43 -3.061 1 89.25 215 GLY B C 1
ATOM 5694 O O . GLY B 1 215 ? -7.398 41.875 -3.572 1 89.25 215 GLY B O 1
ATOM 5695 N N . GLY B 1 216 ? -7.57 43.25 -1.848 1 89.69 216 GLY B N 1
ATOM 5696 C CA . GLY B 1 216 ? -8.469 42.344 -1.148 1 89.69 216 GLY B CA 1
ATOM 5697 C C . GLY B 1 216 ? -7.742 41.344 -0.292 1 89.69 216 GLY B C 1
ATOM 5698 O O . GLY B 1 216 ? -8.359 40.406 0.238 1 89.69 216 GLY B O 1
ATOM 5699 N N . GLN B 1 217 ? -6.457 41.5 -0.12 1 94.62 217 GLN B N 1
ATOM 5700 C CA . GLN B 1 217 ? -5.672 40.625 0.747 1 94.62 217 GLN B CA 1
ATOM 5701 C C . GLN B 1 217 ? -6.113 40.75 2.201 1 94.62 217 GLN B C 1
ATOM 5703 O O . GLN B 1 217 ? -6.602 41.812 2.619 1 94.62 217 GLN B O 1
ATOM 5708 N N . ALA B 1 218 ? -6.008 39.688 2.893 1 97.19 218 ALA B N 1
ATOM 5709 C CA . ALA B 1 218 ? -6.168 39.75 4.344 1 97.19 218 ALA B CA 1
ATOM 5710 C C . ALA B 1 218 ? -4.84 40.062 5.031 1 97.19 218 ALA B C 1
ATOM 5712 O O . ALA B 1 218 ? -3.816 39.469 4.719 1 97.19 218 ALA B O 1
ATOM 5713 N N . VAL B 1 219 ? -4.836 41 5.879 1 98.31 219 VAL B N 1
ATOM 5714 C CA . VAL B 1 219 ? -3.641 41.312 6.656 1 98.31 219 VAL B CA 1
ATOM 5715 C C . VAL B 1 219 ? -3.895 41.031 8.133 1 98.31 219 VAL B C 1
ATOM 5717 O O . VAL B 1 219 ? -4.828 41.594 8.727 1 98.31 219 VAL B O 1
ATOM 5720 N N . VAL B 1 220 ? -3.1 40.219 8.695 1 98.75 220 VAL B N 1
ATOM 5721 C CA . VAL B 1 220 ? -3.168 39.875 10.109 1 98.75 220 VAL B CA 1
ATOM 5722 C C . VAL B 1 220 ? -1.916 40.344 10.836 1 98.75 220 VAL B C 1
ATOM 5724 O O . VAL B 1 220 ? -0.799 39.938 10.492 1 98.75 220 VAL B O 1
ATOM 5727 N N . THR B 1 221 ? -2.078 41.25 11.75 1 98.81 221 THR B N 1
ATOM 5728 C CA . THR B 1 221 ? -0.997 41.625 12.641 1 98.81 221 THR B CA 1
ATOM 5729 C C . THR B 1 221 ? -1.251 41.125 14.062 1 98.81 221 THR B C 1
ATOM 5731 O O . THR B 1 221 ? -2.328 41.344 14.617 1 98.81 221 THR B O 1
ATOM 5734 N N . ALA B 1 222 ? -0.261 40.5 14.625 1 98.88 222 ALA B N 1
ATOM 5735 C CA . ALA B 1 222 ? -0.508 39.844 15.906 1 98.88 222 ALA B CA 1
ATOM 5736 C C . ALA B 1 222 ? 0.613 40.125 16.906 1 98.88 222 ALA B C 1
ATOM 5738 O O . ALA B 1 222 ? 1.785 40.188 16.516 1 98.88 222 ALA B O 1
ATOM 5739 N N . LEU B 1 223 ? 0.2 40.375 18.125 1 98.81 223 LEU B N 1
ATOM 5740 C CA . LEU B 1 223 ? 1.124 40.406 19.25 1 98.81 223 LEU B CA 1
ATOM 5741 C C . LEU B 1 223 ? 1.316 39.031 19.859 1 98.81 223 LEU B C 1
ATOM 5743 O O . LEU B 1 223 ? 0.342 38.312 20.141 1 98.81 223 LEU B O 1
ATOM 5747 N N . VAL B 1 224 ? 2.533 38.625 20 1 98.62 224 VAL B N 1
ATOM 5748 C CA . VAL B 1 224 ? 2.881 37.344 20.578 1 98.62 224 VAL B CA 1
ATOM 5749 C C . VAL B 1 224 ? 3.562 37.531 21.938 1 98.62 224 VAL B C 1
ATOM 5751 O O . VAL B 1 224 ? 4.488 38.344 22.047 1 98.62 224 VAL B O 1
ATOM 5754 N N . GLU B 1 225 ? 3.117 36.812 22.922 1 98.12 225 GLU B N 1
ATOM 5755 C CA . GLU B 1 225 ? 3.725 36.844 24.25 1 98.12 225 GLU B CA 1
ATOM 5756 C C . GLU B 1 225 ? 3.992 35.438 24.797 1 98.12 225 GLU B C 1
ATOM 5758 O O . GLU B 1 225 ? 3.188 34.531 24.594 1 98.12 225 GLU B O 1
ATOM 5763 N N . GLY B 1 226 ? 5.109 35.312 25.406 1 97.12 226 GLY B N 1
ATOM 5764 C CA . GLY B 1 226 ? 5.504 34.125 26.109 1 97.12 226 GLY B CA 1
ATOM 5765 C C . GLY B 1 226 ? 6.434 34.406 27.281 1 97.12 226 GLY B C 1
ATOM 5766 O O . GLY B 1 226 ? 6.801 35.531 27.531 1 97.12 226 GLY B O 1
ATOM 5767 N N . ARG B 1 227 ? 6.75 33.312 28.016 1 97.38 227 ARG B N 1
ATOM 5768 C CA . ARG B 1 227 ? 7.625 33.438 29.172 1 97.38 227 ARG B CA 1
ATOM 5769 C C . ARG B 1 227 ? 8.992 34 28.781 1 97.38 227 ARG B C 1
ATOM 5771 O O . ARG B 1 227 ? 9.594 34.781 29.516 1 97.38 227 ARG B O 1
ATOM 5778 N N . SER B 1 228 ? 9.438 33.625 27.594 1 97.44 228 SER B N 1
ATOM 5779 C CA . SER B 1 228 ? 10.828 33.938 27.25 1 97.44 228 SER B CA 1
ATOM 5780 C C . SER B 1 228 ? 10.898 35.094 26.234 1 97.44 228 SER B C 1
ATOM 5782 O O . SER B 1 228 ? 11.984 35.594 25.953 1 97.44 228 SER B O 1
ATOM 5784 N N . LEU B 1 229 ? 9.789 35.469 25.703 1 97.88 229 LEU B N 1
ATOM 5785 C CA . LEU B 1 229 ? 9.898 36.469 24.625 1 97.88 229 LEU B CA 1
ATOM 5786 C C . LEU B 1 229 ? 8.562 37.156 24.406 1 97.88 229 LEU B C 1
ATOM 5788 O O . LEU B 1 229 ? 7.539 36.75 24.953 1 97.88 229 LEU B O 1
ATOM 5792 N N . ALA B 1 230 ? 8.602 38.219 23.672 1 98.25 230 ALA B N 1
ATOM 5793 C CA . ALA B 1 230 ? 7.465 38.906 23.047 1 98.25 230 ALA B CA 1
ATOM 5794 C C . ALA B 1 230 ? 7.812 39.312 21.625 1 98.25 230 ALA B C 1
ATOM 5796 O O . ALA B 1 230 ? 8.984 39.438 21.266 1 98.25 230 ALA B O 1
ATOM 5797 N N . GLY B 1 231 ? 6.848 39.5 20.797 1 98.25 231 GLY B N 1
ATOM 5798 C CA . GLY B 1 231 ? 7.102 39.906 19.438 1 98.25 231 GLY B CA 1
ATOM 5799 C C . GLY B 1 231 ? 5.832 40.25 18.672 1 98.25 231 GLY B C 1
ATOM 5800 O O . GLY B 1 231 ? 4.734 40.188 19.219 1 98.25 231 GLY B O 1
ATOM 5801 N N . VAL B 1 232 ? 6.035 40.781 17.469 1 98.69 232 VAL B N 1
ATOM 5802 C CA . VAL B 1 232 ? 4.93 41.125 16.578 1 98.69 232 VAL B CA 1
ATOM 5803 C C . VAL B 1 232 ? 5.141 40.469 15.219 1 98.69 232 VAL B C 1
ATOM 5805 O O . VAL B 1 232 ? 6.266 40.375 14.727 1 98.69 232 VAL B O 1
ATOM 5808 N N . TRP B 1 233 ? 4.117 39.938 14.672 1 98.75 233 TRP B N 1
ATOM 5809 C CA . TRP B 1 233 ? 4.086 39.375 13.328 1 98.75 233 TRP B CA 1
ATOM 5810 C C . TRP B 1 233 ? 3.029 40.062 12.469 1 98.75 233 TRP B C 1
ATOM 5812 O O . TRP B 1 233 ? 1.88 40.219 12.891 1 98.75 233 TRP B O 1
ATOM 5822 N N . ARG B 1 234 ? 3.375 40.531 11.344 1 98.69 234 ARG B N 1
ATOM 5823 C CA . ARG B 1 234 ? 2.445 41.031 10.328 1 98.69 234 ARG B CA 1
ATOM 5824 C C . ARG B 1 234 ? 2.408 40.094 9.125 1 98.69 234 ARG B C 1
ATOM 5826 O O . ARG B 1 234 ? 3.447 39.781 8.531 1 98.69 234 ARG B O 1
ATOM 5833 N N . MET B 1 235 ? 1.256 39.594 8.766 1 98.69 235 MET B N 1
ATOM 5834 C CA . MET B 1 235 ? 1.087 38.625 7.684 1 98.69 235 MET B CA 1
ATOM 5835 C C . MET B 1 235 ? 0.117 39.156 6.633 1 98.69 235 MET B C 1
ATOM 5837 O O . MET B 1 235 ? -1.078 39.312 6.898 1 98.69 235 MET B O 1
ATOM 5841 N N . ALA B 1 236 ? 0.643 39.5 5.488 1 98.44 236 ALA B N 1
ATOM 5842 C CA . ALA B 1 236 ? -0.211 39.812 4.348 1 98.44 236 ALA B CA 1
ATOM 5843 C C . ALA B 1 236 ? -0.537 38.531 3.545 1 98.44 236 ALA B C 1
ATOM 5845 O O . ALA B 1 236 ? 0.354 37.938 2.953 1 98.44 236 ALA B O 1
ATOM 5846 N N . ILE B 1 237 ? -1.822 38.188 3.486 1 98.19 237 ILE B N 1
ATOM 5847 C CA . ILE B 1 237 ? -2.207 36.875 2.998 1 98.19 237 ILE B CA 1
ATOM 5848 C C . ILE B 1 237 ? -3.018 37.031 1.711 1 98.19 237 ILE B C 1
ATOM 5850 O O . ILE B 1 237 ? -4.078 37.656 1.706 1 98.19 237 ILE B O 1
ATOM 5854 N N . THR B 1 238 ? -2.498 36.438 0.66 1 96.62 238 THR B N 1
ATOM 5855 C CA . THR B 1 238 ? -3.205 36.344 -0.613 1 96.62 238 THR B CA 1
ATOM 5856 C C . THR B 1 238 ? -3.785 34.938 -0.809 1 96.62 238 THR B C 1
ATOM 5858 O O . THR B 1 238 ? -3.078 33.938 -0.661 1 96.62 238 THR B O 1
ATOM 5861 N N . ASN B 1 239 ? -5.051 34.875 -1.089 1 95.38 239 ASN B N 1
ATOM 5862 C CA . ASN B 1 239 ? -5.746 33.625 -1.388 1 95.38 239 ASN B CA 1
ATOM 5863 C C . ASN B 1 239 ? -6.176 33.562 -2.85 1 95.38 239 ASN B C 1
ATOM 5865 O O . ASN B 1 239 ? -7 34.375 -3.295 1 95.38 239 ASN B O 1
ATOM 5869 N N . THR B 1 240 ? -5.641 32.656 -3.553 1 92.5 240 THR B N 1
ATOM 5870 C CA . THR B 1 240 ? -6.031 32.438 -4.941 1 92.5 240 THR B CA 1
ATOM 5871 C C . THR B 1 240 ? -6.684 31.062 -5.113 1 92.5 240 THR B C 1
ATOM 5873 O O . THR B 1 240 ? -6.012 30.031 -5.039 1 92.5 240 THR B O 1
ATOM 5876 N N . PRO B 1 241 ? -7.957 31.078 -5.395 1 86.94 241 PRO B N 1
ATOM 5877 C CA . PRO B 1 241 ? -8.656 29.797 -5.52 1 86.94 241 PRO B CA 1
ATOM 5878 C C . PRO B 1 241 ? -7.953 28.828 -6.465 1 86.94 241 PRO B C 1
ATOM 5880 O O . PRO B 1 241 ? -7.562 29.219 -7.57 1 86.94 241 PRO B O 1
ATOM 5883 N N . GLY B 1 242 ? -7.73 27.656 -6.008 1 90.38 242 GLY B N 1
ATOM 5884 C CA . GLY B 1 242 ? -7.125 26.609 -6.809 1 90.38 242 GLY B CA 1
ATOM 5885 C C . GLY B 1 242 ? -5.609 26.641 -6.797 1 90.38 242 GLY B C 1
ATOM 5886 O O . GLY B 1 242 ? -4.957 25.703 -7.254 1 90.38 242 GLY B O 1
ATOM 5887 N N . GLN B 1 243 ? -5.047 27.703 -6.301 1 94 243 GLN B N 1
ATOM 5888 C CA . GLN B 1 243 ? -3.594 27.828 -6.312 1 94 243 GLN B CA 1
ATOM 5889 C C . GLN B 1 243 ? -3.035 27.875 -4.895 1 94 243 GLN B C 1
ATOM 5891 O O . GLN B 1 243 ? -1.823 27.766 -4.695 1 94 243 GLN B O 1
ATOM 5896 N N . GLY B 1 244 ? -3.877 28.062 -3.906 1 96.12 244 GLY B N 1
ATOM 5897 C CA . GLY B 1 244 ? -3.453 28.109 -2.516 1 96.12 244 GLY B CA 1
ATOM 5898 C C . GLY B 1 244 ? -3.252 29.516 -1.988 1 96.12 244 GLY B C 1
ATOM 5899 O O . GLY B 1 244 ? -3.959 30.438 -2.393 1 96.12 244 GLY B O 1
ATOM 5900 N N . GLN B 1 245 ? -2.455 29.641 -0.963 1 97.38 245 GLN B N 1
ATOM 5901 C CA . GLN B 1 245 ? -2.268 30.922 -0.283 1 97.38 245 GLN B CA 1
ATOM 5902 C C . GLN B 1 245 ? -0.786 31.281 -0.175 1 97.38 245 GLN B C 1
ATOM 5904 O O . GLN B 1 245 ? 0.062 30.391 -0.061 1 97.38 245 GLN B O 1
ATOM 5909 N N . VAL B 1 246 ? -0.492 32.531 -0.283 1 97.56 246 VAL B N 1
ATOM 5910 C CA . VAL B 1 246 ? 0.834 33.062 0.002 1 97.56 246 VAL B CA 1
ATOM 5911 C C . VAL B 1 246 ? 0.748 34.094 1.14 1 97.56 246 VAL B C 1
ATOM 5913 O O . VAL B 1 246 ? -0.081 35 1.104 1 97.56 246 VAL B O 1
ATOM 5916 N N . MET B 1 247 ? 1.57 33.906 2.172 1 98.31 247 MET B N 1
ATOM 5917 C CA . MET B 1 247 ? 1.629 34.812 3.322 1 98.31 247 MET B CA 1
ATOM 5918 C C . MET B 1 247 ? 2.98 35.5 3.398 1 98.31 247 MET B C 1
ATOM 5920 O O . MET B 1 247 ? 4 34.875 3.678 1 98.31 247 MET B O 1
ATOM 5924 N N . ALA B 1 248 ? 2.979 36.75 3.107 1 98.44 248 ALA B N 1
ATOM 5925 C CA . ALA B 1 248 ? 4.176 37.562 3.381 1 98.44 248 ALA B CA 1
ATOM 5926 C C . ALA B 1 248 ? 4.262 37.906 4.859 1 98.44 248 ALA B C 1
ATOM 5928 O O . ALA B 1 248 ? 3.41 38.656 5.371 1 98.44 248 ALA B O 1
ATOM 5929 N N . VAL B 1 249 ? 5.324 37.469 5.531 1 98.75 249 VAL B N 1
ATOM 5930 C CA . VAL B 1 249 ? 5.406 37.594 6.98 1 98.75 249 VAL B CA 1
ATOM 5931 C C . VAL B 1 249 ? 6.566 38.531 7.355 1 98.75 249 VAL B C 1
ATOM 5933 O O . VAL B 1 249 ? 7.703 38.312 6.93 1 98.75 249 VAL B O 1
ATOM 5936 N N . GLU B 1 250 ? 6.258 39.531 8.125 1 97.88 250 GLU B N 1
ATOM 5937 C CA . GLU B 1 250 ? 7.234 40.375 8.82 1 97.88 250 GLU B CA 1
ATOM 5938 C C . GLU B 1 250 ? 7.191 40.125 10.328 1 97.88 250 GLU B C 1
ATOM 5940 O O . GLU B 1 250 ? 6.113 40.031 10.914 1 97.88 250 GLU B O 1
ATOM 5945 N N . SER B 1 251 ? 8.422 40 10.883 1 97.44 251 SER B N 1
ATOM 5946 C CA . SER B 1 251 ? 8.43 39.719 12.32 1 97.44 251 SER B CA 1
ATOM 5947 C C . SER B 1 251 ? 9.484 40.562 13.039 1 97.44 251 SER B C 1
ATOM 5949 O O . SER B 1 251 ? 10.523 40.875 12.469 1 97.44 251 SER B O 1
ATOM 5951 N N . ARG B 1 252 ? 9.148 40.969 14.219 1 97.12 252 ARG B N 1
ATOM 5952 C CA . ARG B 1 252 ? 10.047 41.594 15.195 1 97.12 252 ARG B CA 1
ATOM 5953 C C . ARG B 1 252 ? 9.953 40.906 16.547 1 97.12 252 ARG B C 1
ATOM 5955 O O . ARG B 1 252 ? 8.898 40.906 17.188 1 97.12 252 ARG B O 1
ATOM 5962 N N . ILE B 1 253 ? 11.078 40.375 16.969 1 97.62 253 ILE B N 1
ATOM 5963 C CA . ILE B 1 253 ? 11.094 39.5 18.125 1 97.62 253 ILE B CA 1
ATOM 5964 C C . ILE B 1 253 ? 12.023 40.062 19.203 1 97.62 253 ILE B C 1
ATOM 5966 O O . ILE B 1 253 ? 13.109 40.562 18.891 1 97.62 253 ILE B O 1
ATOM 5970 N N . TYR B 1 254 ? 11.617 40.031 20.422 1 97.5 254 TYR B N 1
ATOM 5971 C CA . TYR B 1 254 ? 12.406 40.469 21.578 1 97.5 254 TYR B CA 1
ATOM 5972 C C . TYR B 1 254 ? 12.461 39.375 22.641 1 97.5 254 TYR B C 1
ATOM 5974 O O . TYR B 1 254 ? 11.438 39.031 23.234 1 97.5 254 TYR B O 1
ATOM 5982 N N . LEU B 1 255 ? 13.664 38.938 22.953 1 97.31 255 LEU B N 1
ATOM 5983 C CA . LEU B 1 255 ? 13.828 37.938 24 1 97.31 255 LEU B CA 1
ATOM 5984 C C . LEU B 1 255 ? 13.789 38.594 25.375 1 97.31 255 LEU B C 1
ATOM 5986 O O . LEU B 1 255 ? 14.422 39.625 25.594 1 97.31 255 LEU B O 1
ATOM 5990 N N . ARG B 1 256 ? 13.031 38.031 26.266 1 97.19 256 ARG B N 1
ATOM 5991 C CA . ARG B 1 256 ? 13.016 38.406 27.656 1 97.19 256 ARG B CA 1
ATOM 5992 C C . ARG B 1 256 ? 14.188 37.812 28.422 1 97.19 256 ARG B C 1
ATOM 5994 O O . ARG B 1 256 ? 14.781 38.438 29.281 1 97.19 256 ARG B O 1
ATOM 6001 N N . LYS B 1 257 ? 14.523 36.594 28.078 1 96.31 257 LYS B N 1
ATOM 6002 C CA . LYS B 1 257 ? 15.633 35.812 28.625 1 96.31 257 LYS B CA 1
ATOM 6003 C C . LYS B 1 257 ? 16.219 34.875 27.562 1 96.31 257 LYS B C 1
ATOM 6005 O O . LYS B 1 257 ? 15.586 34.625 26.531 1 96.31 257 LYS B O 1
ATOM 6010 N N . PRO B 1 258 ? 17.391 34.344 27.891 1 94.38 258 PRO B N 1
ATOM 6011 C CA . PRO B 1 258 ? 17.969 33.406 26.922 1 94.38 258 PRO B CA 1
ATOM 6012 C C . PRO B 1 258 ? 17.156 32.125 26.75 1 94.38 258 PRO B C 1
ATOM 6014 O O . PRO B 1 258 ? 16.562 31.641 27.719 1 94.38 258 PRO B O 1
ATOM 6017 N N . VAL B 1 259 ? 17.125 31.641 25.531 1 94.94 259 VAL B N 1
ATOM 6018 C CA . VAL B 1 259 ? 16.5 30.359 25.25 1 94.94 259 VAL B CA 1
ATOM 6019 C C . VAL B 1 259 ? 17.531 29.406 24.656 1 94.94 259 VAL B C 1
ATOM 6021 O O . VAL B 1 259 ? 18.531 29.844 24.078 1 94.94 259 VAL B O 1
ATOM 6024 N N . ALA B 1 260 ? 17.312 28.109 24.844 1 94.81 260 ALA B N 1
ATOM 6025 C CA . ALA B 1 260 ? 18.266 27.125 24.344 1 94.81 260 ALA B CA 1
ATOM 6026 C C . ALA B 1 260 ? 18.094 26.922 22.844 1 94.81 260 ALA B C 1
ATOM 6028 O O . ALA B 1 260 ? 19.062 26.656 22.125 1 94.81 260 ALA B O 1
ATOM 6029 N N . ARG B 1 261 ? 16.859 27 22.344 1 96.06 261 ARG B N 1
ATOM 6030 C CA . ARG B 1 261 ? 16.547 26.797 20.922 1 96.06 261 ARG B CA 1
ATOM 6031 C C . ARG B 1 261 ? 15.383 27.688 20.5 1 96.06 261 ARG B C 1
ATOM 6033 O O . ARG B 1 261 ? 14.289 27.609 21.062 1 96.06 261 ARG B O 1
ATOM 6040 N N . LEU B 1 262 ? 15.703 28.516 19.562 1 97.06 262 LEU B N 1
ATOM 6041 C CA . LEU B 1 262 ? 14.672 29.328 18.938 1 97.06 262 LEU B CA 1
ATOM 6042 C C . LEU B 1 262 ? 14.352 28.812 17.547 1 97.06 262 LEU B C 1
ATOM 6044 O O . LEU B 1 262 ? 15.258 28.562 16.75 1 97.06 262 LEU B O 1
ATOM 6048 N N . GLY B 1 263 ? 13.125 28.594 17.281 1 98.12 263 GLY B N 1
ATOM 6049 C CA . GLY B 1 263 ? 12.695 28.141 15.969 1 98.12 263 GLY B CA 1
ATOM 6050 C C . GLY B 1 263 ? 11.922 29.188 15.195 1 98.12 263 GLY B C 1
ATOM 6051 O O . GLY B 1 263 ? 10.875 29.656 15.648 1 98.12 263 GLY B O 1
ATOM 6052 N N . LEU B 1 264 ? 12.43 29.547 14.039 1 98.12 264 LEU B N 1
ATOM 6053 C CA . LEU B 1 264 ? 11.797 30.531 13.172 1 98.12 264 LEU B CA 1
ATOM 6054 C C . LEU B 1 264 ? 11.016 29.859 12.055 1 98.12 264 LEU B C 1
ATOM 6056 O O . LEU B 1 264 ? 11.461 28.844 11.508 1 98.12 264 LEU B O 1
ATOM 6060 N N . ALA B 1 265 ? 9.852 30.391 11.727 1 98.69 265 ALA B N 1
ATOM 6061 C CA . ALA B 1 265 ? 8.945 29.875 10.703 1 98.69 265 ALA B CA 1
ATOM 6062 C C . ALA B 1 265 ? 8.664 28.391 10.93 1 98.69 265 ALA B C 1
ATOM 6064 O O . ALA B 1 265 ? 8.812 27.578 10.008 1 98.69 265 ALA B O 1
ATOM 6065 N N . PRO B 1 266 ? 8.195 28.078 12.109 1 98.81 266 PRO B N 1
ATOM 6066 C CA . PRO B 1 266 ? 7.984 26.672 12.414 1 98.81 266 PRO B CA 1
ATOM 6067 C C . PRO B 1 266 ? 6.789 26.078 11.672 1 98.81 266 PRO B C 1
ATOM 6069 O O . PRO B 1 266 ? 5.762 26.734 11.523 1 98.81 266 PRO B O 1
ATOM 6072 N N . LEU B 1 267 ? 6.977 24.891 11.219 1 98.94 267 LEU B N 1
ATOM 6073 C CA . LEU B 1 267 ? 5.93 24.047 10.664 1 98.94 267 LEU B CA 1
ATOM 6074 C C . LEU B 1 267 ? 5.684 22.828 11.547 1 98.94 267 LEU B C 1
ATOM 6076 O O . LEU B 1 267 ? 6.629 22.219 12.055 1 98.94 267 LEU B O 1
ATOM 6080 N N . THR B 1 268 ? 4.434 22.547 11.797 1 98.69 268 THR B N 1
ATOM 6081 C CA . THR B 1 268 ? 4.043 21.391 12.609 1 98.69 268 THR B CA 1
ATOM 6082 C C . THR B 1 268 ? 3.121 20.469 11.82 1 98.69 268 THR B C 1
ATOM 6084 O O . THR B 1 268 ? 2.105 20.906 11.281 1 98.69 268 THR B O 1
ATOM 6087 N N . SER B 1 269 ? 3.502 19.188 11.781 1 98.69 269 SER B N 1
ATOM 6088 C CA . SER B 1 269 ? 2.781 18.219 10.961 1 98.69 269 SER B CA 1
ATOM 6089 C C . SER B 1 269 ? 2.605 16.891 11.688 1 98.69 269 SER B C 1
ATOM 6091 O O . SER B 1 269 ? 2.998 16.766 12.852 1 98.69 269 SER B O 1
ATOM 6093 N N . MET B 1 270 ? 1.855 16.016 11.039 1 98.12 270 MET B N 1
ATOM 6094 C CA . MET B 1 270 ? 1.594 14.672 11.555 1 98.12 270 MET B CA 1
ATOM 6095 C C . MET B 1 270 ? 2.082 13.609 10.578 1 98.12 270 MET B C 1
ATOM 6097 O O . MET B 1 270 ? 1.773 13.664 9.391 1 98.12 270 MET B O 1
ATOM 6101 N N . PHE B 1 271 ? 2.9 12.75 11.078 1 97.88 271 PHE B N 1
ATOM 6102 C CA . PHE B 1 271 ? 3.365 11.586 10.328 1 97.88 271 PHE B CA 1
ATOM 6103 C C . PHE B 1 271 ? 3.318 10.328 11.188 1 97.88 271 PHE B C 1
ATOM 6105 O O . PHE B 1 271 ? 4.164 10.133 12.055 1 97.88 271 PHE B O 1
ATOM 6112 N N . TRP B 1 272 ? 2.338 9.5 10.875 1 96.5 272 TRP B N 1
ATOM 6113 C CA . TRP B 1 272 ? 2.271 8.227 11.586 1 96.5 272 TRP B CA 1
ATOM 6114 C C . TRP B 1 272 ? 3.039 7.141 10.828 1 96.5 272 TRP B C 1
ATOM 6116 O O . TRP B 1 272 ? 4.027 6.605 11.336 1 96.5 272 TRP B O 1
ATOM 6126 N N . TYR B 1 273 ? 2.621 6.84 9.578 1 95.44 273 TYR B N 1
ATOM 6127 C CA . TYR B 1 273 ? 3.365 5.891 8.758 1 95.44 273 TYR B CA 1
ATOM 6128 C C . TYR B 1 273 ? 3.1 6.121 7.277 1 95.44 273 TYR B C 1
ATOM 6130 O O . TYR B 1 273 ? 2.154 6.82 6.91 1 95.44 273 TYR B O 1
ATOM 6138 N N . SER B 1 274 ? 3.986 5.688 6.473 1 95.56 274 SER B N 1
ATOM 6139 C CA . SER B 1 274 ? 3.918 5.652 5.016 1 95.56 274 SER B CA 1
ATOM 6140 C C . SER B 1 274 ? 4.395 4.309 4.473 1 95.56 274 SER B C 1
ATOM 6142 O O . SER B 1 274 ? 4.441 3.318 5.207 1 95.56 274 SER B O 1
ATOM 6144 N N . GLU B 1 275 ? 4.656 4.184 3.156 1 92.62 275 GLU B N 1
ATOM 6145 C CA . GLU B 1 275 ? 5.211 2.977 2.551 1 92.62 275 GLU B CA 1
ATOM 6146 C C . GLU B 1 275 ? 6.586 2.65 3.127 1 92.62 275 GLU B C 1
ATOM 6148 O O . GLU B 1 275 ? 7.062 1.521 3.004 1 92.62 275 GLU B O 1
ATOM 6153 N N . THR B 1 276 ? 7.211 3.605 3.781 1 92.19 276 THR B N 1
ATOM 6154 C CA . THR B 1 276 ? 8.555 3.422 4.324 1 92.19 276 THR B CA 1
ATOM 6155 C C . THR B 1 276 ? 8.508 2.578 5.598 1 92.19 276 THR B C 1
ATOM 6157 O O . THR B 1 276 ? 9.391 1.749 5.828 1 92.19 276 THR B O 1
ATOM 6160 N N . ASN B 1 277 ? 7.488 2.773 6.43 1 90.94 277 ASN B N 1
ATOM 6161 C CA . ASN B 1 277 ? 7.422 2.135 7.742 1 90.94 277 ASN B CA 1
ATOM 6162 C C . ASN B 1 277 ? 6.035 1.561 8.016 1 90.94 277 ASN B C 1
ATOM 6164 O O . ASN B 1 277 ? 5.477 1.763 9.094 1 90.94 277 ASN B O 1
ATOM 6168 N N . ARG B 1 278 ? 5.527 0.884 7.062 1 87.75 278 ARG B N 1
ATOM 6169 C CA . ARG B 1 278 ? 4.141 0.429 7.086 1 87.75 278 ARG B CA 1
ATOM 6170 C C . ARG B 1 278 ? 3.896 -0.526 8.25 1 87.75 278 ARG B C 1
ATOM 6172 O O . ARG B 1 278 ? 2.758 -0.701 8.688 1 87.75 278 ARG B O 1
ATOM 6179 N N . TRP B 1 279 ? 4.82 -1.121 8.828 1 83.44 279 TRP B N 1
ATOM 6180 C CA . TRP B 1 279 ? 4.676 -2.098 9.906 1 83.44 279 TRP B CA 1
ATOM 6181 C C . TRP B 1 279 ? 4.395 -1.407 11.234 1 83.44 279 TRP B C 1
ATOM 6183 O O . TRP B 1 279 ? 4.141 -2.068 12.242 1 83.44 279 TRP B O 1
ATOM 6193 N N . HIS B 1 280 ? 4.375 -0.123 11.219 1 83.5 280 HIS B N 1
ATOM 6194 C CA . HIS B 1 280 ? 4.238 0.648 12.453 1 83.5 280 HIS B CA 1
ATOM 6195 C C . HIS B 1 280 ? 2.793 0.648 12.945 1 83.5 280 HIS B C 1
ATOM 6197 O O . HIS B 1 280 ? 2.531 0.922 14.117 1 83.5 280 HIS B O 1
ATOM 6203 N N . ALA B 1 281 ? 1.892 0.358 12.078 1 83.81 281 ALA B N 1
ATOM 6204 C CA . ALA B 1 281 ? 0.499 0.473 12.5 1 83.81 281 ALA B CA 1
ATOM 6205 C C . ALA B 1 281 ? -0.353 -0.641 11.898 1 83.81 281 ALA B C 1
ATOM 6207 O O . ALA B 1 281 ? -0.165 -1.016 10.742 1 83.81 281 ALA B O 1
ATOM 6208 N N . LEU B 1 282 ? -1.346 -1.151 12.672 1 88.19 282 LEU B N 1
ATOM 6209 C CA . LEU B 1 282 ? -2.301 -2.15 12.203 1 88.19 282 LEU B CA 1
ATOM 6210 C C . LEU B 1 282 ? -3.545 -1.486 11.625 1 88.19 282 LEU B C 1
ATOM 6212 O O . LEU B 1 282 ? -4.621 -2.09 11.602 1 88.19 282 LEU B O 1
ATOM 6216 N N . ASP B 1 283 ? -3.471 -0.256 11.188 1 92.31 283 ASP B N 1
ATOM 6217 C CA . ASP B 1 283 ? -4.582 0.437 10.547 1 92.31 283 ASP B CA 1
ATOM 6218 C C . ASP B 1 283 ? -4.844 -0.129 9.148 1 92.31 283 ASP B C 1
ATOM 6220 O O . ASP B 1 283 ? -3.936 -0.649 8.5 1 92.31 283 ASP B O 1
ATOM 6224 N N . TRP B 1 284 ? -6.125 -0.116 8.711 1 94.44 284 TRP B N 1
ATOM 6225 C CA . TRP B 1 284 ? -6.48 -0.673 7.41 1 94.44 284 TRP B CA 1
ATOM 6226 C C . TRP B 1 284 ? -5.961 0.209 6.277 1 94.44 284 TRP B C 1
ATOM 6228 O O . TRP B 1 284 ? -5.785 -0.256 5.148 1 94.44 284 TRP B O 1
ATOM 6238 N N . ARG B 1 285 ? -5.738 1.487 6.516 1 96.06 285 ARG B N 1
ATOM 6239 C CA . ARG B 1 285 ? -5.227 2.416 5.516 1 96.06 285 ARG B CA 1
ATOM 6240 C C . ARG B 1 285 ? -3.738 2.197 5.277 1 96.06 285 ARG B C 1
ATOM 6242 O O . ARG B 1 285 ? -2.98 1.965 6.219 1 96.06 285 ARG B O 1
ATOM 6249 N N . PRO B 1 286 ? -3.303 2.385 3.957 1 95.12 286 PRO B N 1
ATOM 6250 C CA . PRO B 1 286 ? -1.894 2.131 3.65 1 95.12 286 PRO B CA 1
ATOM 6251 C C . PRO B 1 286 ? -0.965 3.209 4.203 1 95.12 286 PRO B C 1
ATOM 6253 O O . PRO B 1 286 ? 0.155 2.906 4.625 1 95.12 286 PRO B O 1
ATOM 6256 N N . GLU B 1 287 ? -1.367 4.477 4.125 1 96.56 287 GLU B N 1
ATOM 6257 C CA . GLU B 1 287 ? -0.598 5.598 4.66 1 96.56 287 GLU B CA 1
ATOM 6258 C C . GLU B 1 287 ? -1.482 6.535 5.477 1 96.56 287 GLU B C 1
ATOM 6260 O O . GLU B 1 287 ? -2.639 6.773 5.121 1 96.56 287 GLU B O 1
ATOM 6265 N N . VAL B 1 288 ? -0.909 7.059 6.562 1 96.88 288 VAL B N 1
ATOM 6266 C CA . VAL B 1 288 ? -1.608 8.023 7.398 1 96.88 288 VAL B CA 1
ATOM 6267 C C . VAL B 1 288 ? -0.639 9.117 7.848 1 96.88 288 VAL B C 1
ATOM 6269 O O . VAL B 1 288 ? 0.156 8.914 8.766 1 96.88 288 VAL B O 1
ATOM 6272 N N . HIS B 1 289 ? -0.676 10.234 7.168 1 97.75 289 HIS B N 1
ATOM 6273 C CA . HIS B 1 289 ? 0.172 11.367 7.516 1 97.75 289 HIS B CA 1
ATOM 6274 C C . HIS B 1 289 ? -0.24 12.625 6.75 1 97.75 289 HIS B C 1
ATOM 6276 O O . HIS B 1 289 ? -0.915 12.531 5.723 1 97.75 289 HIS B O 1
ATOM 6282 N N . ASP B 1 290 ? 0.208 13.766 7.242 1 98 290 ASP B N 1
ATOM 6283 C CA . ASP B 1 290 ? -0.094 15.055 6.617 1 98 290 ASP B CA 1
ATOM 6284 C C . ASP B 1 290 ? 1.006 15.461 5.641 1 98 290 ASP B C 1
ATOM 6286 O O . ASP B 1 290 ? 0.771 16.266 4.734 1 98 290 ASP B O 1
ATOM 6290 N N . SER B 1 291 ? 2.232 15.016 5.898 1 98.38 291 SER B N 1
ATOM 6291 C CA . SER B 1 291 ? 3.391 15.336 5.07 1 98.38 291 SER B CA 1
ATOM 6292 C C . SER B 1 291 ? 4.266 14.109 4.84 1 98.38 291 SER B C 1
ATOM 6294 O O . SER B 1 291 ? 4.457 13.297 5.75 1 98.38 291 SER B O 1
ATOM 6296 N N . ASP B 1 292 ? 4.867 14.078 3.654 1 97.81 292 ASP B N 1
ATOM 6297 C CA . ASP B 1 292 ? 5.734 12.969 3.289 1 97.81 292 ASP B CA 1
ATOM 6298 C C . ASP B 1 292 ? 7.168 13.203 3.762 1 97.81 292 ASP B C 1
ATOM 6300 O O . ASP B 1 292 ? 7.898 12.258 4.043 1 97.81 292 ASP B O 1
ATOM 6304 N N . GLY B 1 293 ? 7.539 14.484 3.703 1 98.12 293 GLY B N 1
ATOM 6305 C CA . GLY B 1 293 ? 8.945 14.734 3.979 1 98.12 293 GLY B CA 1
ATOM 6306 C C . GLY B 1 293 ? 9.266 16.203 4.129 1 98.12 293 GLY B C 1
ATOM 6307 O O . GLY B 1 293 ? 8.398 17.062 3.959 1 98.12 293 GLY B O 1
ATOM 6308 N N . LEU B 1 294 ? 10.555 16.422 4.512 1 98.56 294 LEU B N 1
ATOM 6309 C CA . LEU B 1 294 ? 11.148 17.766 4.551 1 98.56 294 LEU B CA 1
ATOM 6310 C C . LEU B 1 294 ? 12.016 18 3.32 1 98.56 294 LEU B C 1
ATOM 6312 O O . LEU B 1 294 ? 12.914 17.219 3.021 1 98.56 294 LEU B O 1
ATOM 6316 N N . LEU B 1 295 ? 11.68 19.031 2.609 1 98.12 295 LEU B N 1
ATOM 6317 C CA . LEU B 1 295 ? 12.508 19.453 1.486 1 98.12 295 LEU B CA 1
ATOM 6318 C C . LEU B 1 295 ? 13.32 20.703 1.852 1 98.12 295 LEU B C 1
ATOM 6320 O O . LEU B 1 295 ? 12.789 21.641 2.441 1 98.12 295 LEU B O 1
ATOM 6324 N N . ILE B 1 296 ? 14.594 20.688 1.562 1 97.94 296 ILE B N 1
ATOM 6325 C CA . ILE B 1 296 ? 15.469 21.828 1.768 1 97.94 296 ILE B CA 1
ATOM 6326 C C . ILE B 1 296 ? 16.141 22.219 0.449 1 97.94 296 ILE B C 1
ATOM 6328 O O . ILE B 1 296 ? 16.75 21.359 -0.215 1 97.94 296 ILE B O 1
ATOM 6332 N N . ALA B 1 297 ? 15.953 23.359 0.036 1 97.12 297 ALA B N 1
ATOM 6333 C CA . ALA B 1 297 ? 16.75 23.938 -1.034 1 97.12 297 ALA B CA 1
ATOM 6334 C C . ALA B 1 297 ? 17.906 24.781 -0.468 1 97.12 297 ALA B C 1
ATOM 6336 O O . ALA B 1 297 ? 17.719 25.953 -0.135 1 97.12 297 ALA B O 1
ATOM 6337 N N . PRO B 1 298 ? 19.031 24.172 -0.422 1 95.56 298 PRO B N 1
ATOM 6338 C CA . PRO B 1 298 ? 20.141 24.891 0.185 1 95.56 298 PRO B CA 1
ATOM 6339 C C . PRO B 1 298 ? 20.594 26.094 -0.647 1 95.56 298 PRO B C 1
ATOM 6341 O O . PRO B 1 298 ? 20.172 26.25 -1.794 1 95.56 298 PRO B O 1
ATOM 6344 N N . ALA B 1 299 ? 21.453 26.875 0.06 1 94.81 299 ALA B N 1
ATOM 6345 C CA . ALA B 1 299 ? 22 28.031 -0.644 1 94.81 299 ALA B CA 1
ATOM 6346 C C . ALA B 1 299 ? 22.781 27.594 -1.881 1 94.81 299 ALA B C 1
ATOM 6348 O O . ALA B 1 299 ? 22.75 28.266 -2.912 1 94.81 299 ALA B O 1
ATOM 6349 N N . THR B 1 300 ? 23.531 26.5 -1.704 1 91.81 300 THR B N 1
ATOM 6350 C CA . THR B 1 300 ? 24.281 25.906 -2.801 1 91.81 300 THR B CA 1
ATOM 6351 C C . THR B 1 300 ? 24.141 24.391 -2.797 1 91.81 300 THR B C 1
ATOM 6353 O O . THR B 1 300 ? 23.906 23.781 -1.747 1 91.81 300 THR B O 1
ATOM 6356 N N . GLY B 1 301 ? 24.141 23.844 -3.996 1 89.62 301 GLY B N 1
ATOM 6357 C CA . GLY B 1 301 ? 24.125 22.391 -4.098 1 89.62 301 GLY B CA 1
ATOM 6358 C C . GLY B 1 301 ? 22.75 21.844 -4.449 1 89.62 301 GLY B C 1
ATOM 6359 O O . GLY B 1 301 ? 21.875 22.578 -4.918 1 89.62 301 GLY B O 1
ATOM 6360 N N . THR B 1 302 ? 22.594 20.5 -4.297 1 92.5 302 THR B N 1
ATOM 6361 C CA . THR B 1 302 ? 21.359 19.828 -4.656 1 92.5 302 THR B CA 1
ATOM 6362 C C . THR B 1 302 ? 20.359 19.891 -3.506 1 92.5 302 THR B C 1
ATOM 6364 O O . THR B 1 302 ? 20.734 19.844 -2.336 1 92.5 302 THR B O 1
ATOM 6367 N N . PRO B 1 303 ? 19.078 20.016 -3.846 1 96.5 303 PRO B N 1
ATOM 6368 C CA . PRO B 1 303 ? 18.047 19.906 -2.801 1 96.5 303 PRO B CA 1
ATOM 6369 C C . PRO B 1 303 ? 18.156 18.609 -1.999 1 96.5 303 PRO B C 1
ATOM 6371 O O . PRO B 1 303 ? 18.594 17.594 -2.527 1 96.5 303 PRO B O 1
ATOM 6374 N N . VAL B 1 304 ? 17.781 18.703 -0.751 1 97.38 304 VAL B N 1
ATOM 6375 C CA . VAL B 1 304 ? 17.766 17.547 0.132 1 97.38 304 VAL B CA 1
ATOM 6376 C C . VAL B 1 304 ? 16.328 17.141 0.461 1 97.38 304 VAL B C 1
ATOM 6378 O O . VAL B 1 304 ? 15.531 17.984 0.874 1 97.38 304 VAL B O 1
ATOM 6381 N N . TRP B 1 305 ? 16 15.93 0.173 1 97.75 305 TRP B N 1
ATOM 6382 C CA . TRP B 1 305 ? 14.727 15.344 0.564 1 97.75 305 TRP B CA 1
ATOM 6383 C C . TRP B 1 305 ? 14.898 14.43 1.772 1 97.75 305 TRP B C 1
ATOM 6385 O O . TRP B 1 305 ? 15.43 13.328 1.653 1 97.75 305 TRP B O 1
ATOM 6395 N N . ARG B 1 306 ? 14.453 14.914 2.885 1 98 306 ARG B N 1
ATOM 6396 C CA . ARG B 1 306 ? 14.492 14.133 4.117 1 98 306 ARG B CA 1
ATOM 6397 C C . ARG B 1 306 ? 13.164 13.43 4.363 1 98 306 ARG B C 1
ATOM 6399 O O . ARG B 1 306 ? 12.219 14.039 4.867 1 98 306 ARG B O 1
ATOM 6406 N N . ALA B 1 307 ? 13.148 12.125 4.113 1 95.75 307 ALA B N 1
ATOM 6407 C CA . ALA B 1 307 ? 11.93 11.367 4.383 1 95.75 307 ALA B CA 1
ATOM 6408 C C . ALA B 1 307 ? 11.594 11.375 5.871 1 95.75 307 ALA B C 1
ATOM 6410 O O . ALA B 1 307 ? 12.484 11.227 6.715 1 95.75 307 ALA B O 1
ATOM 6411 N N . LEU B 1 308 ? 10.289 11.578 6.172 1 97.25 308 LEU B N 1
ATOM 6412 C CA . LEU B 1 308 ? 9.875 11.602 7.57 1 97.25 308 LEU B CA 1
ATOM 6413 C C . LEU B 1 308 ? 9.758 10.188 8.125 1 97.25 308 LEU B C 1
ATOM 6415 O O . LEU B 1 308 ? 9.633 9.227 7.367 1 97.25 308 LEU B O 1
ATOM 6419 N N . ASP B 1 309 ? 9.859 10.117 9.438 1 93.75 309 ASP B N 1
ATOM 6420 C CA . ASP B 1 309 ? 9.734 8.852 10.148 1 93.75 309 ASP B CA 1
ATOM 6421 C C . ASP B 1 309 ? 9.062 9.055 11.508 1 93.75 309 ASP B C 1
ATOM 6423 O O . ASP B 1 309 ? 8.867 10.188 11.945 1 93.75 309 ASP B O 1
ATOM 6427 N N . THR B 1 310 ? 8.531 8.008 12.086 1 94.06 310 THR B N 1
ATOM 6428 C CA . THR B 1 310 ? 8.055 7.965 13.461 1 94.06 310 THR B CA 1
ATOM 6429 C C . THR B 1 310 ? 9 7.148 14.336 1 94.06 310 THR B C 1
ATOM 6431 O O . THR B 1 310 ? 8.883 5.922 14.414 1 94.06 310 THR B O 1
ATOM 6434 N N . PRO B 1 311 ? 9.883 7.852 15.031 1 90.88 311 PRO B N 1
ATOM 6435 C CA . PRO B 1 311 ? 10.891 7.133 15.812 1 90.88 311 PRO B CA 1
ATOM 6436 C C . PRO B 1 311 ? 10.359 6.641 17.156 1 90.88 311 PRO B C 1
ATOM 6438 O O . PRO B 1 311 ? 9.219 6.957 17.516 1 90.88 311 PRO B O 1
ATOM 6441 N N . GLY B 1 312 ? 11.156 5.84 17.828 1 88.88 312 GLY B N 1
ATOM 6442 C CA . GLY B 1 312 ? 10.812 5.375 19.156 1 88.88 312 GLY B CA 1
ATOM 6443 C C . GLY B 1 312 ? 11.086 6.402 20.234 1 88.88 312 GLY B C 1
ATOM 6444 O O . GLY B 1 312 ? 10.453 6.383 21.297 1 88.88 312 GLY B O 1
ATOM 6445 N N . ASP B 1 313 ? 12.047 7.254 19.969 1 91.06 313 ASP B N 1
ATOM 6446 C CA . ASP B 1 313 ? 12.398 8.391 20.812 1 91.06 313 ASP B CA 1
ATOM 6447 C C . ASP B 1 313 ? 12.43 9.688 20.016 1 91.06 313 ASP B C 1
ATOM 6449 O O . ASP B 1 313 ? 12.367 9.664 18.781 1 91.06 313 ASP B O 1
ATOM 6453 N N . ILE B 1 314 ? 12.5 10.758 20.75 1 93.88 314 ILE B N 1
ATOM 6454 C CA . ILE B 1 314 ? 12.602 12.039 20.047 1 93.88 314 ILE B CA 1
ATOM 6455 C C . ILE B 1 314 ? 13.898 12.086 19.25 1 93.88 314 ILE B C 1
ATOM 6457 O O . ILE B 1 314 ? 14.977 11.797 19.781 1 93.88 314 ILE B O 1
ATOM 6461 N N . VAL B 1 315 ? 13.805 12.336 18.016 1 93.12 315 VAL B N 1
ATOM 6462 C CA . VAL B 1 315 ? 14.969 12.492 17.156 1 93.12 315 VAL B CA 1
ATOM 6463 C C . VAL B 1 315 ? 15.023 13.914 16.594 1 93.12 315 VAL B C 1
ATOM 6465 O O . VAL B 1 315 ? 14.031 14.414 16.062 1 93.12 315 VAL B O 1
ATOM 6468 N N . THR B 1 316 ? 16.141 14.57 16.781 1 95.31 316 THR B N 1
ATOM 6469 C CA . THR B 1 316 ? 16.375 15.891 16.203 1 95.31 316 THR B CA 1
ATOM 6470 C C . THR B 1 316 ? 17.484 15.844 15.148 1 95.31 316 THR B C 1
ATOM 6472 O O . THR B 1 316 ? 18.578 15.367 15.422 1 95.31 316 THR B O 1
ATOM 6475 N N . THR B 1 317 ? 17.141 16.25 13.984 1 95.44 317 THR B N 1
ATOM 6476 C CA . THR B 1 317 ? 18.109 16.359 12.898 1 95.44 317 THR B CA 1
ATOM 6477 C C . THR B 1 317 ? 18.328 17.812 12.523 1 95.44 317 THR B C 1
ATOM 6479 O O . THR B 1 317 ? 17.375 18.594 12.414 1 95.44 317 THR B O 1
ATOM 6482 N N . ARG B 1 318 ? 19.594 18.172 12.336 1 96.19 318 ARG B N 1
ATOM 6483 C CA . ARG B 1 318 ? 19.938 19.547 11.984 1 96.19 318 ARG B CA 1
ATOM 6484 C C . ARG B 1 318 ? 20.719 19.594 10.68 1 96.19 318 ARG B C 1
ATOM 6486 O O . ARG B 1 318 ? 21.703 18.875 10.516 1 96.19 318 ARG B O 1
ATOM 6493 N N . PHE B 1 319 ? 20.297 20.359 9.773 1 97.06 319 PHE B N 1
ATOM 6494 C CA . PHE B 1 319 ? 21.031 20.656 8.539 1 97.06 319 PHE B CA 1
ATOM 6495 C C . PHE B 1 319 ? 21.672 22.031 8.617 1 97.06 319 PHE B C 1
ATOM 6497 O O . PHE B 1 319 ? 21.047 23.031 8.258 1 97.06 319 PHE B O 1
ATOM 6504 N N . ALA B 1 320 ? 22.922 22.031 8.977 1 97 320 ALA B N 1
ATOM 6505 C CA . ALA B 1 320 ? 23.625 23.281 9.281 1 97 320 ALA B CA 1
ATOM 6506 C C . ALA B 1 320 ? 24.188 23.906 8.016 1 97 320 ALA B C 1
ATOM 6508 O O . ALA B 1 320 ? 24.578 23.203 7.078 1 97 320 ALA B O 1
ATOM 6509 N N . GLY B 1 321 ? 24.172 25.25 7.992 1 96.56 321 GLY B N 1
ATOM 6510 C CA . GLY B 1 321 ? 24.766 26 6.895 1 96.56 321 GLY B CA 1
ATOM 6511 C C . GLY B 1 321 ? 24.203 27.406 6.762 1 96.56 321 GLY B C 1
ATOM 6512 O O . GLY B 1 321 ? 23.562 27.906 7.684 1 96.56 321 GLY B O 1
ATOM 6513 N N . PRO B 1 322 ? 24.578 28.016 5.672 1 96.94 322 PRO B N 1
ATOM 6514 C CA . PRO B 1 322 ? 23.891 29.281 5.379 1 96.94 322 PRO B CA 1
ATOM 6515 C C . PRO B 1 322 ? 22.391 29.094 5.188 1 96.94 322 PRO B C 1
ATOM 6517 O O . PRO B 1 322 ? 21.938 28 4.879 1 96.94 322 PRO B O 1
ATOM 6520 N N . ALA B 1 323 ? 21.719 30.203 5.391 1 96.56 323 ALA B N 1
ATOM 6521 C CA . ALA B 1 323 ? 20.266 30.125 5.207 1 96.56 323 ALA B CA 1
ATOM 6522 C C . ALA B 1 323 ? 19.906 29.547 3.84 1 96.56 323 ALA B C 1
ATOM 6524 O O . ALA B 1 323 ? 20.531 29.906 2.832 1 96.56 323 ALA B O 1
ATOM 6525 N N . PRO B 1 324 ? 18.969 28.656 3.797 1 97.12 324 PRO B N 1
ATOM 6526 C CA . PRO B 1 324 ? 18.562 28.062 2.518 1 97.12 324 PRO B CA 1
ATOM 6527 C C . PRO B 1 324 ? 17.734 29.031 1.661 1 97.12 324 PRO B C 1
ATOM 6529 O O . PRO B 1 324 ? 17.297 30.078 2.15 1 97.12 324 PRO B O 1
ATOM 6532 N N . LYS B 1 325 ? 17.641 28.641 0.365 1 96 325 LYS B N 1
ATOM 6533 C CA . LYS B 1 325 ? 16.672 29.344 -0.485 1 96 325 LYS B CA 1
ATOM 6534 C C . LYS B 1 325 ? 15.242 29.094 -0.008 1 96 325 LYS B C 1
ATOM 6536 O O . LYS B 1 325 ? 14.359 29.938 -0.219 1 96 325 LYS B O 1
ATOM 6541 N N . GLY B 1 326 ? 15.047 27.969 0.621 1 97.06 326 GLY B N 1
ATOM 6542 C CA . GLY B 1 326 ? 13.766 27.609 1.212 1 97.06 326 GLY B CA 1
ATOM 6543 C C . GLY B 1 326 ? 13.766 26.219 1.812 1 97.06 326 GLY B C 1
ATOM 6544 O O . GLY B 1 326 ? 14.68 25.422 1.574 1 97.06 326 GLY B O 1
ATOM 6545 N N . PHE B 1 327 ? 12.828 25.969 2.584 1 98.25 327 PHE B N 1
ATOM 6546 C CA . PHE B 1 327 ? 12.555 24.656 3.131 1 98.25 327 PHE B CA 1
ATOM 6547 C C . PHE B 1 327 ? 11.07 24.484 3.414 1 98.25 327 PHE B C 1
ATOM 6549 O O . PHE B 1 327 ? 10.32 25.453 3.428 1 98.25 327 PHE B O 1
ATOM 6556 N N . GLY B 1 328 ? 10.641 23.25 3.545 1 98.38 328 GLY B N 1
ATOM 6557 C CA . GLY B 1 328 ? 9.227 23.047 3.826 1 98.38 328 GLY B CA 1
ATOM 6558 C C . GLY B 1 328 ? 8.875 21.609 4.121 1 98.38 328 GLY B C 1
ATOM 6559 O O . GLY B 1 328 ? 9.656 20.703 3.84 1 98.38 328 GLY B O 1
ATOM 6560 N N . LEU B 1 329 ? 7.785 21.406 4.797 1 98.75 329 LEU B N 1
ATOM 6561 C CA . LEU B 1 329 ? 7.148 20.094 4.895 1 98.75 329 LEU B CA 1
ATOM 6562 C C . LEU B 1 329 ? 6.207 19.859 3.721 1 98.75 329 LEU B C 1
ATOM 6564 O O . LEU B 1 329 ? 5.281 20.641 3.492 1 98.75 329 LEU B O 1
ATOM 6568 N N . VAL B 1 330 ? 6.48 18.766 3.066 1 98.06 330 VAL B N 1
ATOM 6569 C CA . VAL B 1 330 ? 5.93 18.578 1.729 1 98.06 330 VAL B CA 1
ATOM 6570 C C . VAL B 1 330 ? 5.066 17.328 1.696 1 98.06 330 VAL B C 1
ATOM 6572 O O . VAL B 1 330 ? 5.477 16.266 2.188 1 98.06 330 VAL B O 1
ATOM 6575 N N . GLN B 1 331 ? 3.861 17.516 1.192 1 97.56 331 GLN B N 1
ATOM 6576 C CA . GLN B 1 331 ? 3.059 16.375 0.742 1 97.56 331 GLN B CA 1
ATOM 6577 C C . GLN B 1 331 ? 3.248 16.141 -0.752 1 97.56 331 GLN B C 1
ATOM 6579 O O . GLN B 1 331 ? 2.668 16.844 -1.582 1 97.56 331 GLN B O 1
ATOM 6584 N N . ARG B 1 332 ? 4 15.117 -1.011 1 95.06 332 ARG B N 1
ATOM 6585 C CA . ARG B 1 332 ? 4.41 14.875 -2.389 1 95.06 332 ARG B CA 1
ATOM 6586 C C . ARG B 1 332 ? 3.512 13.836 -3.053 1 95.06 332 ARG B C 1
ATOM 6588 O O . ARG B 1 332 ? 3.154 13.969 -4.223 1 95.06 332 ARG B O 1
ATOM 6595 N N . ASP B 1 333 ? 3.227 12.758 -2.363 1 95.69 333 ASP B N 1
ATOM 6596 C CA . ASP B 1 333 ? 2.354 11.703 -2.873 1 95.69 333 ASP B CA 1
ATOM 6597 C C . ASP B 1 333 ? 0.893 12.148 -2.869 1 95.69 333 ASP B C 1
ATOM 6599 O O . ASP B 1 333 ? 0.318 12.398 -1.807 1 95.69 333 ASP B O 1
ATOM 6603 N N . ARG B 1 334 ? 0.275 12.203 -4.008 1 95.56 334 ARG B N 1
ATOM 6604 C CA . ARG B 1 334 ? -1.086 12.719 -4.098 1 95.56 334 ARG B CA 1
ATOM 6605 C C . ARG B 1 334 ? -2.035 11.664 -4.66 1 95.56 334 ARG B C 1
ATOM 6607 O O . ARG B 1 334 ? -3.17 11.977 -5.027 1 95.56 334 ARG B O 1
ATOM 6614 N N . ASN B 1 335 ? -1.569 10.453 -4.844 1 95.19 335 ASN B N 1
ATOM 6615 C CA . ASN B 1 335 ? -2.406 9.359 -5.328 1 95.19 335 ASN B CA 1
ATOM 6616 C C . ASN B 1 335 ? -3.346 8.844 -4.238 1 95.19 335 ASN B C 1
ATOM 6618 O O . ASN B 1 335 ? -2.896 8.258 -3.254 1 95.19 335 ASN B O 1
ATOM 6622 N N . PHE B 1 336 ? -4.66 9.016 -4.41 1 96 336 PHE B N 1
ATOM 6623 C CA . PHE B 1 336 ? -5.656 8.609 -3.428 1 96 336 PHE B CA 1
ATOM 6624 C C . PHE B 1 336 ? -5.473 7.148 -3.039 1 96 336 PHE B C 1
ATOM 6626 O O . PHE B 1 336 ? -5.688 6.773 -1.885 1 96 336 PHE B O 1
ATOM 6633 N N . GLU B 1 337 ? -5.043 6.27 -3.936 1 94 337 GLU B N 1
ATOM 6634 C CA . GLU B 1 337 ? -4.922 4.832 -3.709 1 94 337 GLU B CA 1
ATOM 6635 C C . GLU B 1 337 ? -3.887 4.527 -2.631 1 94 337 GLU B C 1
ATOM 6637 O O . GLU B 1 337 ? -3.932 3.471 -2 1 94 337 GLU B O 1
ATOM 6642 N N . HIS B 1 338 ? -2.998 5.461 -2.402 1 96.19 338 HIS B N 1
ATOM 6643 C CA . HIS B 1 338 ? -1.942 5.246 -1.419 1 96.19 338 HIS B CA 1
ATOM 6644 C C . HIS B 1 338 ? -2.43 5.562 -0.009 1 96.19 338 HIS B C 1
ATOM 6646 O O . HIS B 1 338 ? -1.771 5.215 0.973 1 96.19 338 HIS B O 1
ATOM 6652 N N . TYR B 1 339 ? -3.6 6.148 0.093 1 96.56 339 TYR B N 1
ATOM 6653 C CA . TYR B 1 339 ? -4.098 6.562 1.399 1 96.56 339 TYR B CA 1
ATOM 6654 C C . TYR B 1 339 ? -5.43 5.895 1.715 1 96.56 339 TYR B C 1
ATOM 6656 O O . TYR B 1 339 ? -5.66 5.461 2.846 1 96.56 339 TYR B O 1
ATOM 6664 N N . GLN B 1 340 ? -6.301 5.914 0.739 1 95.69 340 GLN B N 1
ATOM 6665 C CA . GLN B 1 340 ? -7.625 5.305 0.791 1 95.69 340 GLN B CA 1
ATOM 6666 C C . GLN B 1 340 ? -8.539 6.055 1.755 1 95.69 340 GLN B C 1
ATOM 6668 O O . GLN B 1 340 ? -9.68 5.641 1.991 1 95.69 340 GLN B O 1
ATOM 6673 N N . ASP B 1 341 ? -8.086 7.125 2.32 1 95 341 ASP B N 1
ATOM 6674 C CA . ASP B 1 341 ? -8.891 7.871 3.279 1 95 341 ASP B CA 1
ATOM 6675 C C . ASP B 1 341 ? -9.852 8.82 2.566 1 95 341 ASP B C 1
ATOM 6677 O O . ASP B 1 341 ? -9.43 9.828 2.002 1 95 341 ASP B O 1
ATOM 6681 N N . ASP B 1 342 ? -11.055 8.523 2.639 1 93.62 342 ASP B N 1
ATOM 6682 C CA . ASP B 1 342 ? -12.07 9.336 1.981 1 93.62 342 ASP B CA 1
ATOM 6683 C C . ASP B 1 342 ? -12.836 10.18 2.996 1 93.62 342 ASP B C 1
ATOM 6685 O O . ASP B 1 342 ? -14 10.531 2.771 1 93.62 342 ASP B O 1
ATOM 6689 N N . GLY B 1 343 ? -12.273 10.406 4.117 1 91.81 343 GLY B N 1
ATOM 6690 C CA . GLY B 1 343 ? -12.82 11.258 5.16 1 91.81 343 GLY B CA 1
ATOM 6691 C C . GLY B 1 343 ? -12.016 12.531 5.359 1 91.81 343 GLY B C 1
ATOM 6692 O O . GLY B 1 343 ? -12.547 13.633 5.207 1 91.81 343 GLY B O 1
ATOM 6693 N N . VAL B 1 344 ? -10.734 12.32 5.59 1 93.31 344 VAL B N 1
ATOM 6694 C CA . VAL B 1 344 ? -9.938 13.5 5.895 1 93.31 344 VAL B CA 1
ATOM 6695 C C . VAL B 1 344 ? -8.961 13.773 4.75 1 93.31 344 VAL B C 1
ATOM 6697 O O . VAL B 1 344 ? -8.219 14.758 4.785 1 93.31 344 VAL B O 1
ATOM 6700 N N . TRP B 1 345 ? -8.844 12.961 3.697 1 96.12 345 TRP B N 1
ATOM 6701 C CA . TRP B 1 345 ? -8.188 13.188 2.412 1 96.12 345 TRP B CA 1
ATOM 6702 C C . TRP B 1 345 ? -6.727 13.578 2.605 1 96.12 345 TRP B C 1
ATOM 6704 O O . TRP B 1 345 ? -6.297 14.641 2.158 1 96.12 345 TRP B O 1
ATOM 6714 N N . TYR B 1 346 ? -5.898 12.68 3.062 1 97.44 346 TYR B N 1
ATOM 6715 C CA . TYR B 1 346 ? -4.477 12.93 3.277 1 97.44 346 TYR B CA 1
ATOM 6716 C C . TYR B 1 346 ? -3.785 13.305 1.971 1 97.44 346 TYR B C 1
ATOM 6718 O O . TYR B 1 346 ? -2.852 14.109 1.964 1 97.44 346 TYR B O 1
ATOM 6726 N N . ASP B 1 347 ? -4.262 12.805 0.848 1 96.62 347 ASP B N 1
ATOM 6727 C CA . ASP B 1 347 ? -3.646 13.023 -0.458 1 96.62 347 ASP B CA 1
ATOM 6728 C C . ASP B 1 347 ? -3.822 14.469 -0.91 1 96.62 347 ASP B C 1
ATOM 6730 O O . ASP B 1 347 ? -3.168 14.914 -1.857 1 96.62 347 ASP B O 1
ATOM 6734 N N . ARG B 1 348 ? -4.605 15.266 -0.16 1 97.19 348 ARG B N 1
ATOM 6735 C CA . ARG B 1 348 ? -4.926 16.609 -0.612 1 97.19 348 ARG B CA 1
ATOM 6736 C C . ARG B 1 348 ? -4.367 17.656 0.351 1 97.19 348 ARG B C 1
ATOM 6738 O O . ARG B 1 348 ? -4.582 18.859 0.166 1 97.19 348 ARG B O 1
ATOM 6745 N N . ARG B 1 349 ? -3.73 17.25 1.319 1 97.62 349 ARG B N 1
ATOM 6746 C CA . ARG B 1 349 ? -3.24 18.172 2.342 1 97.62 349 ARG B CA 1
ATOM 6747 C C . ARG B 1 349 ? -2.131 19.062 1.792 1 97.62 349 ARG B C 1
ATOM 6749 O O . ARG B 1 349 ? -1.358 18.641 0.93 1 97.62 349 ARG B O 1
ATOM 6756 N N . PRO B 1 350 ? -1.983 20.188 2.287 1 97.88 350 PRO B N 1
ATOM 6757 C CA . PRO B 1 350 ? -1.082 21.172 1.674 1 97.88 350 PRO B CA 1
ATOM 6758 C C . PRO B 1 350 ? 0.389 20.875 1.957 1 97.88 350 PRO B C 1
ATOM 6760 O O . PRO B 1 350 ? 0.714 20.266 2.975 1 97.88 350 PRO B O 1
ATOM 6763 N N . THR B 1 351 ? 1.167 21.312 1.037 1 98.06 351 THR B N 1
ATOM 6764 C CA . THR B 1 351 ? 2.586 21.594 1.228 1 98.06 351 THR B CA 1
ATOM 6765 C C . THR B 1 351 ? 2.795 23.031 1.723 1 98.06 351 THR B C 1
ATOM 6767 O O . THR B 1 351 ? 2.146 23.953 1.241 1 98.06 351 THR B O 1
ATOM 6770 N N . VAL B 1 352 ? 3.676 23.156 2.709 1 98.69 352 VAL B N 1
ATOM 6771 C CA . VAL B 1 352 ? 4.02 24.516 3.121 1 98.69 352 VAL B CA 1
ATOM 6772 C C . VAL B 1 352 ? 5.516 24.75 2.918 1 98.69 352 VAL B C 1
ATOM 6774 O O . VAL B 1 352 ? 6.344 24.016 3.461 1 98.69 352 VAL B O 1
ATOM 6777 N N . TRP B 1 353 ? 5.793 25.766 2.088 1 98.31 353 TRP B N 1
ATOM 6778 C CA . TRP B 1 353 ? 7.156 26.141 1.729 1 98.31 353 TRP B CA 1
ATOM 6779 C C . TRP B 1 353 ? 7.527 27.484 2.35 1 98.31 353 TRP B C 1
ATOM 6781 O O . TRP B 1 353 ? 6.793 28.469 2.205 1 98.31 353 TRP B O 1
ATOM 6791 N N . VAL B 1 354 ? 8.625 27.5 3.064 1 98.62 354 VAL B N 1
ATOM 6792 C CA . VAL B 1 354 ? 9.164 28.719 3.678 1 98.62 354 VAL B CA 1
ATOM 6793 C C . VAL B 1 354 ? 10.242 29.312 2.777 1 98.62 354 VAL B C 1
ATOM 6795 O O . VAL B 1 354 ? 11.219 28.656 2.445 1 98.62 354 VAL B O 1
ATOM 6798 N N . GLU B 1 355 ? 10.078 30.5 2.393 1 97.81 355 GLU B N 1
ATOM 6799 C CA . GLU B 1 355 ? 11.047 31.266 1.609 1 97.81 355 GLU B CA 1
ATOM 6800 C C . GLU B 1 355 ? 11.609 32.438 2.406 1 97.81 355 GLU B C 1
ATOM 6802 O O . GLU B 1 355 ? 10.922 33.438 2.582 1 97.81 355 GLU B O 1
ATOM 6807 N N . PRO B 1 356 ? 12.828 32.344 2.852 1 97.69 356 PRO B N 1
ATOM 6808 C CA . PRO B 1 356 ? 13.422 33.5 3.521 1 97.69 356 PRO B CA 1
ATOM 6809 C C . PRO B 1 356 ? 13.484 34.719 2.623 1 97.69 356 PRO B C 1
ATOM 6811 O O . PRO B 1 356 ? 13.812 34.625 1.44 1 97.69 356 PRO B O 1
ATOM 6814 N N . VAL B 1 357 ? 13.133 35.812 3.188 1 97.44 357 VAL B N 1
ATOM 6815 C CA . VAL B 1 357 ? 13.156 37.094 2.438 1 97.44 357 VAL B CA 1
ATOM 6816 C C . VAL B 1 357 ? 14.242 38 2.986 1 97.44 357 VAL B C 1
ATOM 6818 O O . VAL B 1 357 ? 14.969 38.625 2.223 1 97.44 357 VAL B O 1
ATOM 6821 N N . SER B 1 358 ? 14.344 38.094 4.281 1 95.62 358 SER B N 1
ATOM 6822 C CA . SER B 1 358 ? 15.438 38.844 4.895 1 95.62 358 SER B CA 1
ATOM 6823 C C . SER B 1 358 ? 16.703 37.969 4.992 1 95.62 358 SER B C 1
ATOM 6825 O O . SER B 1 358 ? 16.719 36.844 4.543 1 95.62 358 SER B O 1
ATOM 6827 N N . ASP B 1 359 ? 17.812 38.594 5.504 1 94.12 359 ASP B N 1
ATOM 6828 C CA . ASP B 1 359 ? 19.031 37.844 5.727 1 94.12 359 ASP B CA 1
ATOM 6829 C C . ASP B 1 359 ? 18.969 37.031 7.027 1 94.12 359 ASP B C 1
ATOM 6831 O O . ASP B 1 359 ? 19.078 37.594 8.117 1 94.12 359 ASP B O 1
ATOM 6835 N N . TRP B 1 360 ? 18.828 35.781 6.898 1 95.56 360 TRP B N 1
ATOM 6836 C CA . TRP B 1 360 ? 18.688 34.906 8.062 1 95.56 360 TRP B CA 1
ATOM 6837 C C . TRP B 1 360 ? 20.062 34.469 8.578 1 95.56 360 TRP B C 1
ATOM 6839 O O . TRP B 1 360 ? 20.188 33.969 9.703 1 95.56 360 TRP B O 1
ATOM 6849 N N . GLY B 1 361 ? 21.094 34.688 7.781 1 94.88 361 GLY B N 1
ATOM 6850 C CA . GLY B 1 361 ? 22.453 34.344 8.172 1 94.88 361 GLY B CA 1
ATOM 6851 C C . GLY B 1 361 ? 22.672 32.844 8.25 1 94.88 361 GLY B C 1
ATOM 6852 O O . GLY B 1 361 ? 22.094 32.094 7.465 1 94.88 361 GLY B O 1
ATOM 6853 N N . ARG B 1 362 ? 23.688 32.406 9.109 1 96.94 362 ARG B N 1
ATOM 6854 C CA . ARG B 1 362 ? 23.984 31 9.289 1 96.94 362 ARG B CA 1
ATOM 6855 C C . ARG B 1 362 ? 23.125 30.375 10.383 1 96.94 362 ARG B C 1
ATOM 6857 O O . ARG B 1 362 ? 22.672 31.078 11.289 1 96.94 362 ARG B O 1
ATOM 6864 N N . GLY B 1 363 ? 22.828 29.156 10.266 1 97.94 363 GLY B N 1
ATOM 6865 C CA . GLY B 1 363 ? 22.031 28.375 11.203 1 97.94 363 GLY B CA 1
ATOM 6866 C C . GLY B 1 363 ? 21.812 26.953 10.758 1 97.94 363 GLY B C 1
ATOM 6867 O O . GLY B 1 363 ? 22.75 26.281 10.32 1 97.94 363 GLY B O 1
ATOM 6868 N N . ALA B 1 364 ? 20.578 26.5 11 1 98.44 364 ALA B N 1
ATOM 6869 C CA . ALA B 1 364 ? 20.25 25.141 10.594 1 98.44 364 ALA B CA 1
ATOM 6870 C C . ALA B 1 364 ? 18.75 24.969 10.414 1 98.44 364 ALA B C 1
ATOM 6872 O O . ALA B 1 364 ? 17.953 25.531 11.18 1 98.44 364 ALA B O 1
ATOM 6873 N N . VAL B 1 365 ? 18.406 24.281 9.352 1 98.69 365 VAL B N 1
ATOM 6874 C CA . VAL B 1 365 ? 17.062 23.719 9.352 1 98.69 365 VAL B CA 1
ATOM 6875 C C . VAL B 1 365 ? 16.984 22.562 10.328 1 98.69 365 VAL B C 1
ATOM 6877 O O . VAL B 1 365 ? 17.719 21.578 10.195 1 98.69 365 VAL B O 1
ATOM 6880 N N . THR B 1 366 ? 16.125 22.703 11.297 1 98.62 366 THR B N 1
ATOM 6881 C CA . THR B 1 366 ? 15.984 21.688 12.344 1 98.62 366 THR B CA 1
ATOM 6882 C C . THR B 1 366 ? 14.688 20.906 12.164 1 98.62 366 THR B C 1
ATOM 6884 O O . THR B 1 366 ? 13.617 21.484 11.969 1 98.62 366 THR B O 1
ATOM 6887 N N . LEU B 1 367 ? 14.773 19.594 12.172 1 98.62 367 LEU B N 1
ATOM 6888 C CA . LEU B 1 367 ? 13.633 18.672 12.133 1 98.62 367 LEU B CA 1
ATOM 6889 C C . LEU B 1 367 ? 13.531 17.875 13.422 1 98.62 367 LEU B C 1
ATOM 6891 O O . LEU B 1 367 ? 14.492 17.219 13.828 1 98.62 367 LEU B O 1
ATOM 6895 N N . VAL B 1 368 ? 12.422 18.016 14.086 1 98.19 368 VAL B N 1
ATOM 6896 C CA . VAL B 1 368 ? 12.141 17.234 15.281 1 98.19 368 VAL B CA 1
ATOM 6897 C C . VAL B 1 368 ? 11.047 16.203 14.992 1 98.19 368 VAL B C 1
ATOM 6899 O O . VAL B 1 368 ? 9.961 16.562 14.531 1 98.19 368 VAL B O 1
ATOM 6902 N N . GLU B 1 369 ? 11.352 14.961 15.211 1 96.94 369 GLU B N 1
ATOM 6903 C CA . GLU B 1 369 ? 10.406 13.859 15.062 1 96.94 369 GLU B CA 1
ATOM 6904 C C . GLU B 1 369 ? 10.117 13.195 16.406 1 96.94 369 GLU B C 1
ATOM 6906 O O . GLU B 1 369 ? 11.039 12.758 17.094 1 96.94 369 GLU B O 1
ATOM 6911 N N . LEU B 1 370 ? 8.906 13.172 16.734 1 96.81 370 LEU B N 1
ATOM 6912 C CA . LEU B 1 370 ? 8.469 12.578 18 1 96.81 370 LEU B CA 1
ATOM 6913 C C . LEU B 1 370 ? 7.75 11.258 17.75 1 96.81 370 LEU B C 1
ATOM 6915 O O . LEU B 1 370 ? 7.176 11.039 16.688 1 96.81 370 LEU B O 1
ATOM 6919 N N . PRO B 1 371 ? 7.77 10.359 18.766 1 94.62 371 PRO B N 1
ATOM 6920 C CA . PRO B 1 371 ? 6.988 9.125 18.641 1 94.62 371 PRO B CA 1
ATOM 6921 C C . PRO B 1 371 ? 5.484 9.375 18.641 1 94.62 371 PRO B C 1
ATOM 6923 O O . PRO B 1 371 ? 5.016 10.344 19.25 1 94.62 371 PRO B O 1
ATOM 6926 N N . THR B 1 372 ? 4.789 8.586 17.938 1 94.31 372 THR B N 1
ATOM 6927 C CA . THR B 1 372 ? 3.332 8.578 18 1 94.31 372 T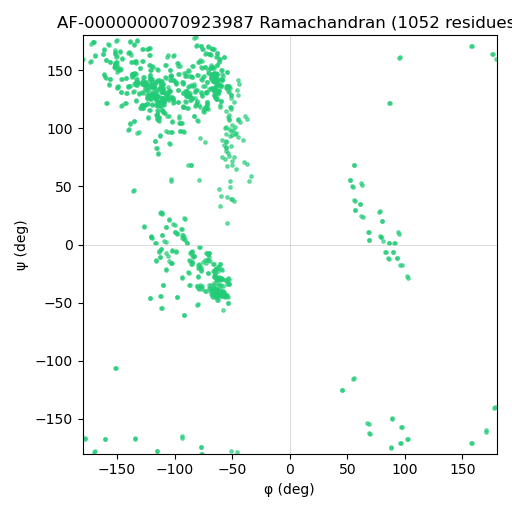HR B CA 1
ATOM 6928 C C . THR B 1 372 ? 2.779 7.199 17.656 1 94.31 372 THR B C 1
ATOM 6930 O O . THR B 1 372 ? 3.449 6.406 16.984 1 94.31 372 THR B O 1
ATOM 6933 N N . HIS B 1 373 ? 1.571 6.859 18.156 1 89.62 373 HIS B N 1
ATOM 6934 C CA . HIS B 1 373 ? 0.875 5.621 17.828 1 89.62 373 HIS B CA 1
ATOM 6935 C C . HIS B 1 373 ? -0.539 5.895 17.328 1 89.62 373 HIS B C 1
ATOM 6937 O O . HIS B 1 373 ? -1.401 5.016 17.375 1 89.62 373 HIS B O 1
ATOM 6943 N N . ASP B 1 374 ? -0.684 7.156 16.984 1 90.38 374 ASP B N 1
ATOM 6944 C CA . ASP B 1 374 ? -2.006 7.57 16.531 1 90.38 374 ASP B CA 1
ATOM 6945 C C . ASP B 1 374 ? -1.908 8.742 15.555 1 90.38 374 ASP B C 1
ATOM 6947 O O . ASP B 1 374 ? -0.845 9.352 15.414 1 90.38 374 ASP B O 1
ATOM 6951 N N . GLU B 1 375 ? -3.092 8.992 14.891 1 92.75 375 GLU B N 1
ATOM 6952 C CA . GLU B 1 375 ? -3.098 10.008 13.852 1 92.75 375 GLU B CA 1
ATOM 6953 C C . GLU B 1 375 ? -3.527 11.367 14.406 1 92.75 375 GLU B C 1
ATOM 6955 O O . GLU B 1 375 ? -3.629 12.344 13.664 1 92.75 375 GLU B O 1
ATOM 6960 N N . ILE B 1 376 ? -3.736 11.555 15.68 1 90.5 376 ILE B N 1
ATOM 6961 C CA . ILE B 1 376 ? -4.34 12.781 16.188 1 90.5 376 ILE B CA 1
ATOM 6962 C C . ILE B 1 376 ? -3.264 13.68 16.781 1 90.5 376 ILE B C 1
ATOM 6964 O O . ILE B 1 376 ? -3.535 14.828 17.156 1 90.5 376 ILE B O 1
ATOM 6968 N N . TYR B 1 377 ? -2.002 13.195 16.859 1 91.94 377 TYR B N 1
ATOM 6969 C CA . TYR B 1 377 ? -0.918 13.984 17.438 1 91.94 377 TYR B CA 1
ATOM 6970 C C . TYR B 1 377 ? 0.034 14.477 16.359 1 91.94 377 TYR B C 1
ATOM 6972 O O . TYR B 1 377 ? 0.582 13.688 15.586 1 91.94 377 TYR B O 1
ATOM 6980 N N . ASP B 1 378 ? 0.212 15.758 16.391 1 96 378 ASP B N 1
ATOM 6981 C CA . ASP B 1 378 ? 1.285 16.297 15.555 1 96 378 ASP B CA 1
ATOM 6982 C C . ASP B 1 378 ? 2.654 15.93 16.125 1 96 378 ASP B C 1
ATOM 6984 O O . ASP B 1 378 ? 3.012 16.375 17.219 1 96 378 ASP B O 1
ATOM 6988 N N . ASN B 1 379 ? 3.402 15.18 15.383 1 97.69 379 ASN B N 1
ATOM 6989 C CA . ASN B 1 379 ? 4.652 14.664 15.93 1 97.69 379 ASN B CA 1
ATOM 6990 C C . ASN B 1 379 ? 5.855 15.133 15.117 1 97.69 379 ASN B C 1
ATOM 6992 O O . ASN B 1 379 ? 6.973 14.648 15.312 1 97.69 379 ASN B O 1
ATOM 6996 N N . ILE B 1 380 ? 5.641 16 14.148 1 98.69 380 ILE B N 1
ATOM 6997 C CA . ILE B 1 380 ? 6.703 16.516 13.305 1 98.69 380 ILE B CA 1
ATOM 6998 C C . ILE B 1 380 ? 6.797 18.031 13.453 1 98.69 380 ILE B C 1
ATOM 7000 O O . ILE B 1 380 ? 5.781 18.734 13.375 1 98.69 380 ILE B O 1
ATOM 7004 N N . VAL B 1 381 ? 8.008 18.547 13.68 1 98.81 381 VAL B N 1
ATOM 7005 C CA . VAL B 1 381 ? 8.219 20 13.68 1 98.81 381 VAL B CA 1
ATOM 7006 C C . VAL B 1 381 ? 9.484 20.328 12.883 1 98.81 381 VAL B C 1
ATOM 7008 O O . VAL B 1 381 ? 10.516 19.672 13.047 1 98.81 381 VAL B O 1
ATOM 7011 N N . ALA B 1 382 ? 9.375 21.281 12 1 98.88 382 ALA B N 1
ATOM 7012 C CA . ALA B 1 382 ? 10.523 21.797 11.25 1 98.88 382 ALA B CA 1
ATOM 7013 C C . ALA B 1 382 ? 10.625 23.312 11.367 1 98.88 382 ALA B C 1
ATOM 7015 O O . ALA B 1 382 ? 9.609 24.016 11.336 1 98.88 382 ALA B O 1
ATOM 7016 N N . PHE B 1 383 ? 11.875 23.828 11.555 1 98.88 383 PHE B N 1
ATOM 7017 C CA . PHE B 1 383 ? 12.062 25.266 11.688 1 98.88 383 PHE B CA 1
ATOM 7018 C C . PHE B 1 383 ? 13.523 25.641 11.438 1 98.88 383 PHE B C 1
ATOM 7020 O O . PHE B 1 383 ? 14.391 24.766 11.352 1 98.88 383 PHE B O 1
ATOM 7027 N N . TRP B 1 384 ? 13.758 26.922 11.211 1 98.62 384 TRP B N 1
ATOM 7028 C CA . TRP B 1 384 ? 15.109 27.469 11.125 1 98.62 384 TRP B CA 1
ATOM 7029 C C . TRP B 1 384 ? 15.633 27.859 12.5 1 98.62 384 TRP B C 1
ATOM 7031 O O . TRP B 1 384 ? 14.945 28.547 13.25 1 98.62 384 TRP B O 1
ATOM 7041 N N . THR B 1 385 ? 16.766 27.391 12.82 1 98 385 THR B N 1
ATOM 7042 C CA . THR B 1 385 ? 17.453 27.766 14.055 1 98 385 THR B CA 1
ATOM 7043 C C . THR B 1 385 ? 18.672 28.625 13.75 1 98 385 THR B C 1
ATOM 7045 O O . THR B 1 385 ? 19.672 28.125 13.242 1 98 385 THR B O 1
ATOM 7048 N N . PRO B 1 386 ? 18.641 29.859 14.164 1 96.44 386 PRO B N 1
ATOM 7049 C CA . PRO B 1 386 ? 19.828 30.688 13.945 1 96.44 386 PRO B CA 1
ATOM 7050 C C . PRO B 1 386 ? 21.031 30.203 14.75 1 96.44 386 PRO B C 1
ATOM 7052 O O . PRO B 1 386 ? 20.875 29.719 15.875 1 96.44 386 PRO B O 1
ATOM 7055 N N . GLU B 1 387 ? 22.172 30.359 14.172 1 95.19 387 GLU B N 1
ATOM 7056 C CA . GLU B 1 387 ? 23.406 29.969 14.836 1 95.19 387 GLU B CA 1
ATOM 7057 C C . GLU B 1 387 ? 23.672 30.844 16.062 1 95.19 387 GLU B C 1
ATOM 7059 O O . GLU B 1 387 ? 24.203 30.375 17.062 1 95.19 387 GLU B O 1
ATOM 7064 N N . THR B 1 388 ? 23.375 32.062 15.922 1 90.31 388 THR B N 1
ATOM 7065 C CA . THR B 1 388 ? 23.609 33.031 17 1 90.31 388 THR B CA 1
ATOM 7066 C C . THR B 1 388 ? 22.312 33.75 17.375 1 90.31 388 THR B C 1
ATOM 7068 O O . THR B 1 388 ? 21.516 34.094 16.5 1 90.31 388 THR B O 1
ATOM 7071 N N . LEU B 1 389 ? 22.141 33.844 18.703 1 88.06 389 LEU B N 1
ATOM 7072 C CA . LEU B 1 389 ? 21.016 34.594 19.219 1 88.06 389 LEU B CA 1
ATOM 7073 C C . LEU B 1 389 ? 21.484 35.875 19.922 1 88.06 389 LEU B C 1
ATOM 7075 O O . LEU B 1 389 ? 22.516 35.844 20.609 1 88.06 389 LEU B O 1
ATOM 7079 N N . PRO B 1 390 ? 20.766 36.844 19.656 1 81.94 390 PRO B N 1
ATOM 7080 C CA . PRO B 1 390 ? 21.188 38.094 20.359 1 81.94 390 PRO B CA 1
ATOM 7081 C C . PRO B 1 390 ? 20.891 38.031 21.859 1 81.94 390 PRO B C 1
ATOM 7083 O O . PRO B 1 390 ? 20.172 37.125 22.328 1 81.94 390 PRO B O 1
ATOM 7086 N N . ALA B 1 391 ? 21.438 39.062 22.5 1 88.5 391 ALA B N 1
ATOM 7087 C CA . ALA B 1 391 ? 21.156 39.219 23.922 1 88.5 391 ALA B CA 1
ATOM 7088 C C . ALA B 1 391 ? 19.688 39.594 24.141 1 88.5 391 ALA B C 1
ATOM 7090 O O . ALA B 1 391 ? 19.062 40.219 23.281 1 88.5 391 ALA B O 1
ATOM 7091 N N . PRO B 1 392 ? 19.203 39.25 25.328 1 91 392 PRO B N 1
ATOM 7092 C CA . PRO B 1 392 ? 17.828 39.656 25.625 1 91 392 PRO B CA 1
ATOM 7093 C C . PRO B 1 392 ? 17.625 41.156 25.469 1 91 392 PRO B C 1
ATOM 7095 O O . PRO B 1 392 ? 18.516 41.938 25.812 1 91 392 PRO B O 1
ATOM 7098 N N . GLY B 1 393 ? 16.531 41.5 24.859 1 89.12 393 GLY B N 1
ATOM 7099 C CA . GLY B 1 393 ? 16.188 42.875 24.672 1 89.12 393 GLY B CA 1
ATOM 7100 C C . GLY B 1 393 ? 16.469 43.406 23.266 1 89.12 393 GLY B C 1
ATOM 7101 O O . GLY B 1 393 ? 15.844 44.344 22.812 1 89.12 393 GLY B O 1
ATOM 7102 N N . GLN B 1 394 ? 17.422 42.812 22.625 1 92.19 394 GLN B N 1
ATOM 7103 C CA . GLN B 1 394 ? 17.75 43.25 21.266 1 92.19 394 GLN B CA 1
ATOM 7104 C C . GLN B 1 394 ? 16.719 42.719 20.266 1 92.19 394 GLN B C 1
ATOM 7106 O O . GLN B 1 394 ? 16.281 41.562 20.375 1 92.19 394 GLN B O 1
ATOM 7111 N N . GLU B 1 395 ? 16.391 43.531 19.297 1 93.56 395 GLU B N 1
ATOM 7112 C CA . GLU B 1 395 ? 15.406 43.188 18.297 1 93.56 395 GLU B CA 1
ATOM 7113 C C . GLU B 1 395 ? 15.961 42.156 17.328 1 93.56 395 GLU B C 1
ATOM 7115 O O . GLU B 1 395 ? 17.094 42.281 16.844 1 93.56 395 GLU B O 1
ATOM 7120 N N . LEU B 1 396 ? 15.234 41.125 17.078 1 93.69 396 LEU B N 1
ATOM 7121 C CA . LEU B 1 396 ? 15.469 40.125 16.047 1 93.69 396 LEU B CA 1
ATOM 7122 C C . LEU B 1 396 ? 14.422 40.219 14.945 1 93.69 396 LEU B C 1
ATOM 7124 O O . LEU B 1 396 ? 13.219 40.188 15.219 1 93.69 396 LEU B O 1
ATOM 7128 N N . ARG B 1 397 ? 14.93 40.344 13.734 1 93.12 397 ARG B N 1
ATOM 7129 C CA . ARG B 1 397 ? 14.016 40.469 12.602 1 93.12 397 ARG B CA 1
ATOM 7130 C C . ARG B 1 397 ? 14.188 39.281 11.648 1 93.12 397 ARG B C 1
ATOM 7132 O O . ARG B 1 397 ? 15.305 39 11.203 1 93.12 397 ARG B O 1
ATOM 7139 N N . PHE B 1 398 ? 13.148 38.625 11.32 1 94.75 398 PHE B N 1
ATOM 7140 C CA . PHE B 1 398 ? 13.125 37.531 10.352 1 94.75 398 PHE B CA 1
ATOM 7141 C C . PHE B 1 398 ? 11.883 37.625 9.469 1 94.75 398 PHE B C 1
ATOM 7143 O O . PHE B 1 398 ? 10.781 37.281 9.906 1 94.75 398 PHE B O 1
ATOM 7150 N N . ASP B 1 399 ? 12.062 38.062 8.234 1 98.06 399 ASP B N 1
ATOM 7151 C CA . ASP B 1 399 ? 10.977 38.125 7.266 1 98.06 399 ASP B CA 1
ATOM 7152 C C . ASP B 1 399 ? 11.016 36.969 6.293 1 98.06 399 ASP B C 1
ATOM 7154 O O . ASP B 1 399 ? 12.086 36.5 5.895 1 98.06 399 ASP B O 1
ATOM 7158 N N . TYR B 1 400 ? 9.891 36.469 5.961 1 98.62 400 TYR B N 1
ATOM 7159 C CA . TYR B 1 400 ? 9.797 35.312 5.078 1 98.62 400 TYR B CA 1
ATOM 7160 C C . TYR B 1 400 ? 8.438 35.25 4.402 1 98.62 400 TYR B C 1
ATOM 7162 O O . TYR B 1 400 ? 7.562 36.062 4.676 1 98.62 400 TYR B O 1
ATOM 7170 N N . ARG B 1 401 ? 8.312 34.344 3.463 1 98.44 401 ARG B N 1
ATOM 7171 C CA . ARG B 1 401 ? 7.043 34 2.826 1 98.44 401 ARG B CA 1
ATOM 7172 C C . ARG B 1 401 ? 6.672 32.562 3.064 1 98.44 401 ARG B C 1
ATOM 7174 O O . ARG B 1 401 ? 7.535 31.672 3.014 1 98.44 401 ARG B O 1
ATOM 7181 N N . LEU B 1 402 ? 5.438 32.344 3.398 1 98.5 402 LEU B N 1
ATOM 7182 C CA . LEU B 1 402 ? 4.875 31 3.43 1 98.5 402 LEU B CA 1
ATOM 7183 C C . LEU B 1 402 ? 4.035 30.734 2.184 1 98.5 402 LEU B C 1
ATOM 7185 O O . LEU B 1 402 ? 3.143 31.531 1.852 1 98.5 402 LEU B O 1
ATOM 7189 N N . HIS B 1 403 ? 4.375 29.688 1.482 1 97.94 403 HIS B N 1
ATOM 7190 C CA . HIS B 1 403 ? 3.586 29.219 0.346 1 97.94 403 HIS B CA 1
ATOM 7191 C C . HIS B 1 403 ? 2.793 27.969 0.698 1 97.94 403 HIS B C 1
ATOM 7193 O O . HIS B 1 403 ? 3.375 26.922 0.966 1 97.94 403 HIS B O 1
ATOM 7199 N N . TRP B 1 404 ? 1.487 28.094 0.774 1 98.12 404 TRP B N 1
ATOM 7200 C CA . TRP B 1 404 ? 0.594 26.953 0.945 1 98.12 404 TRP B CA 1
ATOM 7201 C C . TRP B 1 404 ? 0.117 26.422 -0.406 1 98.12 404 TRP B C 1
ATOM 7203 O O . TRP B 1 404 ? -0.871 26.922 -0.956 1 98.12 404 TRP B O 1
ATOM 7213 N N . VAL B 1 405 ? 0.795 25.359 -0.899 1 97.31 405 VAL B N 1
ATOM 7214 C CA . VAL B 1 405 ? 0.602 24.922 -2.281 1 97.31 405 VAL B CA 1
ATOM 7215 C C . VAL B 1 405 ? 0.458 23.406 -2.338 1 97.31 405 VAL B C 1
ATOM 7217 O O . VAL B 1 405 ? 0.561 22.734 -1.312 1 97.31 405 VAL B O 1
ATOM 7220 N N . ASP B 1 406 ? 0.116 22.906 -3.523 1 95.62 406 ASP B N 1
ATOM 7221 C CA . ASP B 1 406 ? 0.095 21.469 -3.738 1 95.62 406 ASP B CA 1
ATOM 7222 C C . ASP B 1 406 ? 1.498 20.922 -4.016 1 95.62 406 ASP B C 1
ATOM 7224 O O . ASP B 1 406 ? 1.854 19.844 -3.562 1 95.62 406 ASP B O 1
ATOM 7228 N N . ARG B 1 407 ? 2.275 21.734 -4.723 1 93.12 407 ARG B N 1
ATOM 7229 C CA . ARG B 1 407 ? 3.641 21.359 -5.062 1 93.12 407 ARG B CA 1
ATOM 7230 C C . ARG B 1 407 ? 4.605 22.516 -4.848 1 93.12 407 ARG B C 1
ATOM 7232 O O . ARG B 1 407 ? 4.258 23.672 -5.09 1 93.12 407 ARG B O 1
ATOM 7239 N N . VAL B 1 408 ? 5.781 22.062 -4.434 1 91.56 408 VAL B N 1
ATOM 7240 C CA . VAL B 1 408 ? 6.82 23.078 -4.273 1 91.56 408 VAL B CA 1
ATOM 7241 C C . VAL B 1 408 ? 7.215 23.625 -5.641 1 91.56 408 VAL B C 1
ATOM 7243 O O . VAL B 1 408 ? 7.262 22.891 -6.629 1 91.56 408 VAL B O 1
ATOM 7246 N N . PRO B 1 409 ? 7.48 24.828 -5.664 1 78.44 409 PRO B N 1
ATOM 7247 C CA . PRO B 1 409 ? 8.008 25.375 -6.914 1 78.44 409 PRO B CA 1
ATOM 7248 C C . PRO B 1 409 ? 9.227 24.594 -7.422 1 78.44 409 PRO B C 1
ATOM 7250 O O . PRO B 1 409 ? 10.062 24.156 -6.625 1 78.44 409 PRO B O 1
ATOM 7253 N N . PRO B 1 410 ? 9.234 24.344 -8.711 1 74.25 410 PRO B N 1
ATOM 7254 C CA . PRO B 1 410 ? 10.305 23.531 -9.289 1 74.25 410 PRO B CA 1
ATOM 7255 C C . PRO B 1 410 ? 11.703 24.047 -8.93 1 74.25 410 PRO B C 1
ATOM 7257 O O . PRO B 1 410 ? 11.922 25.266 -8.898 1 74.25 410 PRO B O 1
ATOM 7260 N N . GLN B 1 411 ? 12.422 23.125 -8.523 1 76.06 411 GLN B N 1
ATOM 7261 C CA . GLN B 1 411 ? 13.828 23.406 -8.242 1 76.06 411 GLN B CA 1
ATOM 7262 C C . GLN B 1 411 ? 14.734 22.891 -9.352 1 76.06 411 GLN B C 1
ATOM 7264 O O . GLN B 1 411 ? 15.531 21.969 -9.133 1 76.06 411 GLN B O 1
ATOM 7269 N N . GLY B 1 412 ? 14.547 23.281 -10.633 1 84 412 GLY B N 1
ATOM 7270 C CA . GLY B 1 412 ? 15.367 22.844 -11.742 1 84 412 GLY B CA 1
ATOM 7271 C C . GLY B 1 412 ? 14.859 21.562 -12.383 1 84 412 GLY B C 1
ATOM 7272 O O . GLY B 1 412 ? 13.664 21.266 -12.336 1 84 412 GLY B O 1
ATOM 7273 N N . ASP B 1 413 ? 15.867 20.797 -12.914 1 92.44 413 ASP B N 1
ATOM 7274 C CA . ASP B 1 413 ? 15.484 19.641 -13.711 1 92.44 413 ASP B CA 1
ATOM 7275 C C . ASP B 1 413 ? 15.789 18.328 -12.969 1 92.44 413 ASP B C 1
ATOM 7277 O O . ASP B 1 413 ? 15.531 17.25 -13.492 1 92.44 413 ASP B O 1
ATOM 7281 N N . LEU B 1 414 ? 16.25 18.469 -11.797 1 96.06 414 LEU B N 1
ATOM 7282 C CA . LEU B 1 414 ? 16.672 17.281 -11.047 1 96.06 414 LEU B CA 1
ATOM 7283 C C . LEU B 1 414 ? 15.477 16.375 -10.773 1 96.06 414 LEU B C 1
ATOM 7285 O O . LEU B 1 414 ? 14.359 16.844 -10.555 1 96.06 414 LEU B O 1
ATOM 7289 N N . ALA B 1 415 ? 15.781 15.062 -10.867 1 97 415 ALA B N 1
ATOM 7290 C CA . ALA B 1 415 ? 14.742 14.102 -10.492 1 97 415 ALA B CA 1
ATOM 7291 C C . ALA B 1 415 ? 14.438 14.188 -9 1 97 415 ALA B C 1
ATOM 7293 O O . ALA B 1 415 ? 15.328 14.453 -8.188 1 97 415 ALA B O 1
ATOM 7294 N N . GLN B 1 416 ? 13.219 13.969 -8.711 1 97.06 416 GLN B N 1
ATOM 7295 C CA . GLN B 1 416 ? 12.766 13.977 -7.324 1 97.06 416 GLN B CA 1
ATOM 7296 C C . GLN B 1 416 ? 12.539 12.555 -6.812 1 97.06 416 GLN B C 1
ATOM 7298 O O . GLN B 1 416 ? 12.234 11.648 -7.59 1 97.06 416 GLN B O 1
ATOM 7303 N N . VAL B 1 417 ? 12.734 12.383 -5.512 1 97.56 417 VAL B N 1
ATOM 7304 C CA . VAL B 1 417 ? 12.367 11.125 -4.867 1 97.56 417 VAL B CA 1
ATOM 7305 C C . VAL B 1 417 ? 10.844 11.016 -4.773 1 97.56 417 VAL B C 1
ATOM 7307 O O . VAL B 1 417 ? 10.195 11.859 -4.16 1 97.56 417 VAL B O 1
ATOM 7310 N N . VAL B 1 418 ? 10.297 9.969 -5.34 1 96.69 418 VAL B N 1
ATOM 7311 C CA . VAL B 1 418 ? 8.844 9.891 -5.363 1 96.69 418 VAL B CA 1
ATOM 7312 C C . VAL B 1 418 ? 8.375 8.734 -4.48 1 96.69 418 VAL B C 1
ATOM 7314 O O . VAL B 1 418 ? 7.176 8.594 -4.227 1 96.69 418 VAL B O 1
ATOM 7317 N N . ALA B 1 419 ? 9.297 7.879 -4.039 1 97 419 ALA B N 1
ATOM 7318 C CA . ALA B 1 419 ? 8.977 6.812 -3.094 1 97 419 ALA B CA 1
ATOM 7319 C C . ALA B 1 419 ? 10.219 6.371 -2.324 1 97 419 ALA B C 1
ATOM 7321 O O . ALA B 1 419 ? 11.312 6.32 -2.883 1 97 419 ALA B O 1
ATOM 7322 N N . SER B 1 420 ? 10.078 6.066 -1.08 1 97.19 420 SER B N 1
ATOM 7323 C CA . SER B 1 420 ? 11.07 5.473 -0.196 1 97.19 420 SER B CA 1
ATOM 7324 C C . SER B 1 420 ? 10.523 4.23 0.502 1 97.19 420 SER B C 1
ATOM 7326 O O . SER B 1 420 ? 9.562 4.316 1.262 1 97.19 420 SER B O 1
ATOM 7328 N N . ARG B 1 421 ? 11.125 3.104 0.248 1 96.75 421 ARG B N 1
ATOM 7329 C CA . ARG B 1 421 ? 10.664 1.862 0.86 1 96.75 421 ARG B CA 1
ATOM 7330 C C . ARG B 1 421 ? 11.812 1.136 1.556 1 96.75 421 ARG B C 1
ATOM 7332 O O . ARG B 1 421 ? 12.938 1.116 1.054 1 96.75 421 ARG B O 1
ATOM 7339 N N . ILE B 1 422 ? 11.547 0.561 2.688 1 95 422 ILE B N 1
ATOM 7340 C CA . ILE B 1 422 ? 12.508 -0.17 3.506 1 95 422 ILE B CA 1
ATOM 7341 C C . ILE B 1 422 ? 11.953 -1.552 3.844 1 95 422 ILE B C 1
ATOM 7343 O O . ILE B 1 422 ? 10.758 -1.703 4.09 1 95 422 ILE B O 1
ATOM 7347 N N . GLY B 1 423 ? 12.781 -2.57 3.809 1 92.88 423 GLY B N 1
ATOM 7348 C CA . GLY B 1 423 ? 12.367 -3.918 4.164 1 92.88 423 GLY B CA 1
ATOM 7349 C C . GLY B 1 423 ? 13.531 -4.828 4.508 1 92.88 423 GLY B C 1
ATOM 7350 O O . GLY B 1 423 ? 14.641 -4.359 4.742 1 92.88 423 GLY B O 1
ATOM 7351 N N . MET B 1 424 ? 13.266 -6.109 4.59 1 91.38 424 MET B N 1
ATOM 7352 C CA . MET B 1 424 ? 14.281 -7.102 4.91 1 91.38 424 MET B CA 1
ATOM 7353 C C . MET B 1 424 ? 15.328 -7.18 3.803 1 91.38 424 MET B C 1
ATOM 7355 O O . MET B 1 424 ? 14.992 -7.137 2.619 1 91.38 424 MET B O 1
ATOM 7359 N N . GLY B 1 425 ? 16.562 -7.324 4.25 1 93.69 425 GLY B N 1
ATOM 7360 C CA . GLY B 1 425 ? 17.672 -7.387 3.318 1 93.69 425 GLY B CA 1
ATOM 7361 C C . GLY B 1 425 ? 17.797 -8.727 2.621 1 93.69 425 GLY B C 1
ATOM 7362 O O . GLY B 1 425 ? 17.062 -9.664 2.936 1 93.69 425 GLY B O 1
ATOM 7363 N N . GLY B 1 426 ? 18.672 -8.719 1.639 1 92.19 426 GLY B N 1
ATOM 7364 C CA . GLY B 1 426 ? 18.922 -9.938 0.888 1 92.19 426 GLY B CA 1
ATOM 7365 C C . GLY B 1 426 ? 17.969 -10.117 -0.288 1 92.19 426 GLY B C 1
ATOM 7366 O O . GLY B 1 426 ? 17.297 -9.172 -0.696 1 92.19 426 GLY B O 1
ATOM 7367 N N . ASN B 1 427 ? 18.156 -11.297 -0.88 1 87.62 427 ASN B N 1
ATOM 7368 C CA . ASN B 1 427 ? 17.344 -11.609 -2.057 1 87.62 427 ASN B CA 1
ATOM 7369 C C . ASN B 1 427 ? 16.297 -12.672 -1.755 1 87.62 427 ASN B C 1
ATOM 7371 O O . ASN B 1 427 ? 16.562 -13.617 -1.007 1 87.62 427 ASN B O 1
ATOM 7375 N N . ALA B 1 428 ? 15.172 -12.453 -2.402 1 79.44 428 ALA B N 1
ATOM 7376 C CA . ALA B 1 428 ? 14.102 -13.445 -2.25 1 79.44 428 ALA B CA 1
ATOM 7377 C C . ALA B 1 428 ? 14.523 -14.797 -2.809 1 79.44 428 ALA B C 1
ATOM 7379 O O . ALA B 1 428 ? 15.25 -14.867 -3.805 1 79.44 428 ALA B O 1
ATOM 7380 N N . GLY B 1 429 ? 14.086 -15.883 -2.238 1 75.06 429 GLY B N 1
ATOM 7381 C CA . GLY B 1 429 ? 14.367 -17.219 -2.738 1 75.06 429 GLY B CA 1
ATOM 7382 C C . GLY B 1 429 ? 15.531 -17.891 -2.037 1 75.06 429 GLY B C 1
ATOM 7383 O O . GLY B 1 429 ? 15.758 -19.094 -2.201 1 75.06 429 GLY B O 1
ATOM 7384 N N . VAL B 1 430 ? 16.328 -17.062 -1.37 1 79.81 430 VAL B N 1
ATOM 7385 C CA . VAL B 1 430 ? 17.438 -17.609 -0.584 1 79.81 430 VAL B CA 1
ATOM 7386 C C . VAL B 1 430 ? 17.312 -17.141 0.866 1 79.81 430 VAL B C 1
ATOM 7388 O O . VAL B 1 430 ? 16.422 -16.359 1.202 1 79.81 430 VAL B O 1
ATOM 7391 N N . LYS B 1 431 ? 18.094 -17.766 1.667 1 85.06 431 LYS B N 1
ATOM 7392 C CA . LYS B 1 431 ? 18.094 -17.328 3.061 1 85.06 431 LYS B CA 1
ATOM 7393 C C . LYS B 1 431 ? 18.5 -15.859 3.178 1 85.06 431 LYS B C 1
ATOM 7395 O O . LYS B 1 431 ? 19.578 -15.477 2.73 1 85.06 431 LYS B O 1
ATOM 7400 N N . ARG B 1 432 ? 17.672 -15.102 3.768 1 87.94 432 ARG B N 1
ATOM 7401 C CA . ARG B 1 432 ? 17.922 -13.664 3.863 1 87.94 432 ARG B CA 1
ATOM 7402 C C . ARG B 1 432 ? 18.719 -13.328 5.121 1 87.94 432 ARG B C 1
ATOM 7404 O O . ARG B 1 432 ? 18.359 -13.758 6.219 1 87.94 432 ARG B O 1
ATOM 7411 N N . PRO B 1 433 ? 19.734 -12.547 4.93 1 90 433 PRO B N 1
ATOM 7412 C CA . PRO B 1 433 ? 20.562 -12.188 6.09 1 90 433 PRO B CA 1
ATOM 7413 C C . PRO B 1 433 ? 19.812 -11.305 7.086 1 90 433 PRO B C 1
ATOM 7415 O O . PRO B 1 433 ? 19.047 -10.43 6.684 1 90 433 PRO B O 1
ATOM 7418 N N . ARG B 1 434 ? 20 -11.43 8.344 1 86.19 434 ARG B N 1
ATOM 7419 C CA . ARG B 1 434 ? 19.312 -10.695 9.398 1 86.19 434 ARG B CA 1
ATOM 7420 C C . ARG B 1 434 ? 19.969 -9.352 9.664 1 86.19 434 ARG B C 1
ATOM 7422 O O . ARG B 1 434 ? 19.375 -8.469 10.273 1 86.19 434 ARG B O 1
ATOM 7429 N N . ASP B 1 435 ? 21.188 -9.133 9.234 1 89.69 435 ASP B N 1
ATOM 7430 C CA . ASP B 1 435 ? 21.938 -7.918 9.547 1 89.69 435 ASP B CA 1
ATOM 7431 C C . ASP B 1 435 ? 21.891 -6.934 8.383 1 89.69 435 ASP B C 1
ATOM 7433 O O . ASP B 1 435 ? 22.703 -6.008 8.312 1 89.69 435 ASP B O 1
ATOM 7437 N N . GLN B 1 436 ? 21.031 -7.266 7.457 1 94.25 436 GLN B N 1
ATOM 7438 C CA . GLN B 1 436 ? 20.906 -6.387 6.301 1 94.25 436 GLN B CA 1
ATOM 7439 C C . GLN B 1 436 ? 19.5 -5.828 6.176 1 94.25 436 GLN B C 1
ATOM 7441 O O . GLN B 1 436 ? 18.516 -6.531 6.434 1 94.25 436 GLN B O 1
ATOM 7446 N N . ILE B 1 437 ? 19.453 -4.562 5.824 1 95.75 437 ILE B N 1
ATOM 7447 C CA . ILE B 1 437 ? 18.188 -3.871 5.566 1 95.75 437 ILE B CA 1
ATOM 7448 C C . ILE B 1 437 ? 18.156 -3.398 4.117 1 95.75 437 ILE B C 1
ATOM 7450 O O . ILE B 1 437 ? 19.109 -2.785 3.627 1 95.75 437 ILE B O 1
ATOM 7454 N N . LYS B 1 438 ? 17.078 -3.77 3.42 1 96.69 438 LYS B N 1
ATOM 7455 C CA . LYS B 1 438 ? 16.906 -3.342 2.035 1 96.69 438 LYS B CA 1
ATOM 7456 C C . LYS B 1 438 ? 16.312 -1.934 1.965 1 96.69 438 LYS B C 1
ATOM 7458 O O . LYS B 1 438 ? 15.367 -1.614 2.678 1 96.69 438 LYS B O 1
ATOM 7463 N N . VAL B 1 439 ? 16.906 -1.04 1.154 1 97.69 439 VAL B N 1
ATOM 7464 C CA . VAL B 1 439 ? 16.391 0.292 0.853 1 97.69 439 VAL B CA 1
ATOM 7465 C C . VAL B 1 439 ? 16.062 0.4 -0.636 1 97.69 439 VAL B C 1
ATOM 7467 O O . VAL B 1 439 ? 16.906 0.089 -1.481 1 97.69 439 VAL B O 1
ATOM 7470 N N . VAL B 1 440 ? 14.883 0.786 -0.955 1 98.06 440 VAL B N 1
ATOM 7471 C CA . VAL B 1 440 ? 14.43 0.939 -2.332 1 98.06 440 VAL B CA 1
ATOM 7472 C C . VAL B 1 440 ? 13.875 2.346 -2.539 1 98.06 440 VAL B C 1
ATOM 7474 O O . VAL B 1 440 ? 12.883 2.727 -1.914 1 98.06 440 VAL B O 1
ATOM 7477 N N . LEU B 1 441 ? 14.445 3.129 -3.443 1 98.62 441 LEU B N 1
ATOM 7478 C CA . LEU B 1 441 ? 14.055 4.504 -3.734 1 98.62 441 LEU B CA 1
ATOM 7479 C C . LEU B 1 441 ? 13.641 4.656 -5.195 1 98.62 441 LEU B C 1
ATOM 7481 O O . LEU B 1 441 ? 14.312 4.137 -6.09 1 98.62 441 LEU B O 1
ATOM 7485 N N . ASP B 1 442 ? 12.586 5.328 -5.434 1 98.44 442 ASP B N 1
ATOM 7486 C CA . ASP B 1 442 ? 12.188 5.66 -6.797 1 98.44 442 ASP B CA 1
ATOM 7487 C C . ASP B 1 442 ? 12.352 7.152 -7.07 1 98.44 442 ASP B C 1
ATOM 7489 O O . ASP B 1 442 ? 12.039 7.984 -6.215 1 98.44 442 ASP B O 1
ATOM 7493 N N . PHE B 1 443 ? 12.844 7.473 -8.227 1 98.44 443 PHE B N 1
ATOM 7494 C CA . PHE B 1 443 ? 13.094 8.836 -8.688 1 98.44 443 PHE B CA 1
ATOM 7495 C C . PHE B 1 443 ? 12.32 9.125 -9.969 1 98.44 443 PHE B C 1
ATOM 7497 O O . PHE B 1 443 ? 12.141 8.234 -10.805 1 98.44 443 PHE B O 1
ATOM 7504 N N . GLU B 1 444 ? 11.891 10.32 -10.102 1 96.69 444 GLU B N 1
ATOM 7505 C CA . GLU B 1 444 ? 11.234 10.766 -11.328 1 96.69 444 GLU B CA 1
ATOM 7506 C C . GLU B 1 444 ? 11.562 12.227 -11.625 1 96.69 444 GLU B C 1
ATOM 7508 O O . GLU B 1 444 ? 11.648 13.047 -10.711 1 96.69 444 GLU B O 1
ATOM 7513 N N . GLY B 1 445 ? 11.719 12.516 -12.875 1 95.94 445 GLY B N 1
ATOM 7514 C CA . GLY B 1 445 ? 11.969 13.891 -13.289 1 95.94 445 GLY B CA 1
ATOM 7515 C C . GLY B 1 445 ? 12.648 13.992 -14.641 1 95.94 445 GLY B C 1
ATOM 7516 O O . GLY B 1 445 ? 13.133 13 -15.18 1 95.94 445 GLY B O 1
ATOM 7517 N N . PRO B 1 446 ? 12.742 15.18 -15.172 1 95.25 446 PRO B N 1
ATOM 7518 C CA . PRO B 1 446 ? 13.25 15.406 -16.531 1 95.25 446 PRO B CA 1
ATOM 7519 C C . PRO B 1 446 ? 14.695 14.969 -16.703 1 95.25 446 PRO B C 1
ATOM 7521 O O . PRO B 1 446 ? 15.102 14.547 -17.797 1 95.25 446 PRO B O 1
ATOM 7524 N N . ALA B 1 447 ? 15.453 15.031 -15.672 1 96.31 447 ALA B N 1
ATOM 7525 C CA . ALA B 1 447 ? 16.875 14.695 -15.773 1 96.31 447 ALA B CA 1
ATOM 7526 C C . ALA B 1 447 ? 17.078 13.227 -16.141 1 96.31 447 ALA B C 1
ATOM 7528 O O . ALA B 1 447 ? 18.141 12.844 -16.609 1 96.31 447 ALA B O 1
ATOM 7529 N N . LEU B 1 448 ? 16.047 12.398 -15.898 1 97.12 448 LEU B N 1
ATOM 7530 C CA . LEU B 1 448 ? 16.156 10.961 -16.125 1 97.12 448 LEU B CA 1
ATOM 7531 C C . LEU B 1 448 ? 15.531 10.578 -17.469 1 97.12 448 LEU B C 1
ATOM 7533 O O . LEU B 1 448 ? 15.633 9.43 -17.891 1 97.12 448 LEU B O 1
ATOM 7537 N N . ALA B 1 449 ? 14.906 11.555 -18.109 1 94.94 449 ALA B N 1
ATOM 7538 C CA . ALA B 1 449 ? 14.164 11.266 -19.344 1 94.94 449 ALA B CA 1
ATOM 7539 C C . ALA B 1 449 ? 15.102 10.742 -20.438 1 94.94 449 ALA B C 1
ATOM 7541 O O . ALA B 1 449 ? 16.156 11.328 -20.688 1 94.94 449 ALA B O 1
ATOM 7542 N N . GLY B 1 450 ? 14.711 9.594 -21.062 1 94.81 450 GLY B N 1
ATOM 7543 C CA . GLY B 1 450 ? 15.438 9.047 -22.203 1 94.81 450 GLY B CA 1
ATOM 7544 C C . GLY B 1 450 ? 16.641 8.203 -21.797 1 94.81 450 GLY B C 1
ATOM 7545 O O . GLY B 1 450 ? 17.281 7.594 -22.641 1 94.81 450 GLY B O 1
ATOM 7546 N N . LEU B 1 451 ? 16.938 8.195 -20.516 1 96.06 451 LEU B N 1
ATOM 7547 C CA . LEU B 1 451 ? 18.094 7.418 -20.078 1 96.06 451 LEU B CA 1
ATOM 7548 C C . LEU B 1 451 ? 17.703 5.965 -19.828 1 96.06 451 LEU B C 1
ATOM 7550 O O . LEU B 1 451 ? 16.641 5.684 -19.297 1 96.06 451 LEU B O 1
ATOM 7554 N N . GLY B 1 452 ? 18.594 5.055 -20.297 1 95 452 GLY B N 1
ATOM 7555 C CA . GLY B 1 452 ? 18.422 3.631 -20.062 1 95 452 GLY B CA 1
ATOM 7556 C C . GLY B 1 452 ? 19.531 3.045 -19.203 1 95 452 GLY B C 1
ATOM 7557 O O . GLY B 1 452 ? 20.406 3.773 -18.734 1 95 452 GLY B O 1
ATOM 7558 N N . GLU B 1 453 ? 19.484 1.777 -18.984 1 93 453 GLU B N 1
ATOM 7559 C CA . GLU B 1 453 ? 20.406 1.08 -18.094 1 93 453 GLU B CA 1
ATOM 7560 C C . GLU B 1 453 ? 21.844 1.239 -18.562 1 93 453 GLU B C 1
ATOM 7562 O O . GLU B 1 453 ? 22.781 1.257 -17.75 1 93 453 GLU B O 1
ATOM 7567 N N . ALA B 1 454 ? 22.031 1.401 -19.828 1 94.62 454 ALA B N 1
ATOM 7568 C CA . ALA B 1 454 ? 23.375 1.441 -20.422 1 94.62 454 ALA B CA 1
ATOM 7569 C C . ALA B 1 454 ? 23.922 2.865 -20.438 1 94.62 454 ALA B C 1
ATOM 7571 O O . ALA B 1 454 ? 25.062 3.092 -20.844 1 94.62 454 ALA B O 1
ATOM 7572 N N . ASP B 1 455 ? 23.188 3.84 -19.922 1 95.56 455 ASP B N 1
ATOM 7573 C CA . ASP B 1 455 ? 23.547 5.242 -20.109 1 95.56 455 ASP B CA 1
ATOM 7574 C C . ASP B 1 455 ? 24.391 5.758 -18.953 1 95.56 455 ASP B C 1
ATOM 7576 O O . ASP B 1 455 ? 24.516 6.969 -18.75 1 95.56 455 ASP B O 1
ATOM 7580 N N . GLY B 1 456 ? 24.891 4.953 -18.141 1 96.5 456 GLY B N 1
ATOM 7581 C CA . GLY B 1 456 ? 25.906 5.301 -17.156 1 96.5 456 GLY B CA 1
ATOM 7582 C C . GLY B 1 456 ? 25.344 5.977 -15.922 1 96.5 456 GLY B C 1
ATOM 7583 O O . GLY B 1 456 ? 26.047 6.723 -15.242 1 96.5 456 GLY B O 1
ATOM 7584 N N . VAL B 1 457 ? 24.062 5.832 -15.648 1 97.88 457 VAL B N 1
ATOM 7585 C CA . VAL B 1 457 ? 23.484 6.32 -14.398 1 97.88 457 VAL B CA 1
ATOM 7586 C C . VAL B 1 457 ? 24.062 5.539 -13.227 1 97.88 457 VAL B C 1
ATOM 7588 O O . VAL B 1 457 ? 24.078 4.305 -13.234 1 97.88 457 VAL B O 1
ATOM 7591 N N . THR B 1 458 ? 24.578 6.262 -12.172 1 97.69 458 THR B N 1
ATOM 7592 C CA . THR B 1 458 ? 25.266 5.602 -11.062 1 97.69 458 THR B CA 1
ATOM 7593 C C . THR B 1 458 ? 24.625 5.984 -9.734 1 97.69 458 THR B C 1
ATOM 7595 O O . THR B 1 458 ? 24.234 7.137 -9.539 1 97.69 458 THR B O 1
ATOM 7598 N N . PRO B 1 459 ? 24.5 4.988 -8.82 1 98.25 459 PRO B N 1
ATOM 7599 C CA . PRO B 1 459 ? 24.094 5.305 -7.453 1 98.25 459 PRO B CA 1
ATOM 7600 C C . PRO B 1 459 ? 25.156 6.098 -6.691 1 98.25 459 PRO B C 1
ATOM 7602 O O . PRO B 1 459 ? 26.344 5.789 -6.785 1 98.25 459 PRO B O 1
ATOM 7605 N N . GLU B 1 460 ? 24.766 7.113 -6.004 1 98 460 GLU B N 1
ATOM 7606 C CA . GLU B 1 460 ? 25.594 7.828 -5.031 1 98 460 GLU B CA 1
ATOM 7607 C C . GLU B 1 460 ? 25.047 7.656 -3.619 1 98 460 GLU B C 1
ATOM 7609 O O . GLU B 1 460 ? 23.984 8.203 -3.283 1 98 460 GLU B O 1
ATOM 7614 N N . ILE B 1 461 ? 25.766 6.871 -2.77 1 98.38 461 ILE B N 1
ATOM 7615 C CA . ILE B 1 461 ? 25.297 6.582 -1.423 1 98.38 461 ILE B CA 1
ATOM 7616 C C . ILE B 1 461 ? 26.375 6.91 -0.404 1 98.38 461 ILE B C 1
ATOM 7618 O O . ILE B 1 461 ? 27.547 6.543 -0.588 1 98.38 461 ILE B O 1
ATOM 7622 N N . THR B 1 462 ? 26.031 7.648 0.624 1 97.56 462 THR B N 1
ATOM 7623 C CA . THR B 1 462 ? 26.906 7.961 1.741 1 97.56 462 THR B CA 1
ATOM 7624 C C . THR B 1 462 ? 26.375 7.367 3.039 1 97.56 462 THR B C 1
ATOM 7626 O O . THR B 1 462 ? 25.203 7.551 3.371 1 97.56 462 THR B O 1
ATOM 7629 N N . ALA B 1 463 ? 27.203 6.652 3.746 1 97.38 463 ALA B N 1
ATOM 7630 C CA . ALA B 1 463 ? 26.891 6.047 5.035 1 97.38 463 ALA B CA 1
ATOM 7631 C C . ALA B 1 463 ? 28 6.293 6.051 1 97.38 463 ALA B C 1
ATOM 7633 O O . ALA B 1 463 ? 29.141 6.594 5.672 1 97.38 463 ALA B O 1
ATOM 7634 N N . PRO B 1 464 ? 27.688 6.242 7.324 1 95.75 464 PRO B N 1
ATOM 7635 C CA . PRO B 1 464 ? 28.734 6.422 8.336 1 95.75 464 PRO B CA 1
ATOM 7636 C C . PRO B 1 464 ? 29.766 5.301 8.32 1 95.75 464 PRO B C 1
ATOM 7638 O O . PRO B 1 464 ? 29.547 4.258 7.699 1 95.75 464 PRO B O 1
ATOM 7641 N N . GLN B 1 465 ? 30.844 5.578 9.047 1 93.81 465 GLN B N 1
ATOM 7642 C CA . GLN B 1 465 ? 31.891 4.57 9.172 1 93.81 465 GLN B CA 1
ATOM 7643 C C . GLN B 1 465 ? 31.359 3.295 9.82 1 93.81 465 GLN B C 1
ATOM 7645 O O . GLN B 1 465 ? 30.578 3.355 10.766 1 93.81 465 GLN B O 1
ATOM 7650 N N . GLY B 1 466 ? 31.75 2.191 9.297 1 94.44 466 GLY B N 1
ATOM 7651 C CA . GLY B 1 466 ? 31.359 0.904 9.852 1 94.44 466 GLY B CA 1
ATOM 7652 C C . GLY B 1 466 ? 30.109 0.327 9.203 1 94.44 466 GLY B C 1
ATOM 7653 O O . GLY B 1 466 ? 29.766 -0.833 9.43 1 94.44 466 GLY B O 1
ATOM 7654 N N . VAL B 1 467 ? 29.469 1.094 8.461 1 97.19 467 VAL B N 1
ATOM 7655 C CA . VAL B 1 467 ? 28.281 0.644 7.746 1 97.19 467 VAL B CA 1
ATOM 7656 C C . VAL B 1 467 ? 28.656 0.261 6.316 1 97.19 467 VAL B C 1
ATOM 7658 O O . VAL B 1 467 ? 29.359 1.008 5.625 1 97.19 467 VAL B O 1
ATOM 7661 N N . GLU B 1 468 ? 28.188 -0.87 5.914 1 97.94 468 GLU B N 1
ATOM 7662 C CA . GLU B 1 468 ? 28.5 -1.364 4.574 1 97.94 468 GLU B CA 1
ATOM 7663 C C . GLU B 1 468 ? 27.281 -1.255 3.656 1 97.94 468 GLU B C 1
ATOM 7665 O O . GLU B 1 468 ? 26.172 -1.63 4.039 1 97.94 468 GLU B O 1
ATOM 7670 N N . ILE B 1 469 ? 27.5 -0.648 2.51 1 98.25 469 ILE B N 1
ATOM 7671 C CA . ILE B 1 469 ? 26.484 -0.634 1.46 1 98.25 469 ILE B CA 1
ATOM 7672 C C . ILE B 1 469 ? 26.688 -1.825 0.528 1 98.25 469 ILE B C 1
ATOM 7674 O O . ILE B 1 469 ? 27.766 -1.986 -0.056 1 98.25 469 ILE B O 1
ATOM 7678 N N . ILE B 1 470 ? 25.641 -2.621 0.398 1 97.94 470 ILE B N 1
ATOM 7679 C CA . ILE B 1 470 ? 25.766 -3.875 -0.337 1 97.94 470 ILE B CA 1
ATOM 7680 C C . ILE B 1 470 ? 24.906 -3.814 -1.604 1 97.94 470 ILE B C 1
ATOM 7682 O O . ILE B 1 470 ? 23.734 -3.445 -1.555 1 97.94 470 ILE B O 1
ATOM 7686 N N . ASN B 1 471 ? 25.484 -4.109 -2.803 1 95.94 471 ASN B N 1
ATOM 7687 C CA . ASN B 1 471 ? 24.891 -4.312 -4.121 1 95.94 471 ASN B CA 1
ATOM 7688 C C . ASN B 1 471 ? 24.016 -3.129 -4.531 1 95.94 471 ASN B C 1
ATOM 7690 O O . ASN B 1 471 ? 22.859 -3.307 -4.891 1 95.94 471 ASN B O 1
ATOM 7694 N N . PRO B 1 472 ? 24.547 -1.888 -4.426 1 97.94 472 PRO B N 1
ATOM 7695 C CA . PRO B 1 472 ? 23.75 -0.777 -4.969 1 97.94 472 PRO B CA 1
ATOM 7696 C C . PRO B 1 472 ? 23.547 -0.881 -6.48 1 97.94 472 PRO B C 1
ATOM 7698 O O . PRO B 1 472 ? 24.484 -1.2 -7.211 1 97.94 472 PRO B O 1
ATOM 7701 N N . PHE B 1 473 ? 22.344 -0.69 -6.902 1 96.38 473 PHE B N 1
ATOM 7702 C CA . PHE B 1 473 ? 22.031 -0.764 -8.328 1 96.38 473 PHE B CA 1
ATOM 7703 C C . PHE B 1 473 ? 20.859 0.156 -8.672 1 96.38 473 PHE B C 1
ATOM 7705 O O . PHE B 1 473 ? 19.906 0.272 -7.906 1 96.38 473 PHE B O 1
ATOM 7712 N N . ALA B 1 474 ? 21 0.923 -9.797 1 98.12 474 ALA B N 1
ATOM 7713 C CA . ALA B 1 474 ? 19.953 1.799 -10.305 1 98.12 474 ALA B CA 1
ATOM 7714 C C . ALA B 1 474 ? 19.5 1.364 -11.695 1 98.12 474 ALA B C 1
ATOM 7716 O O . ALA B 1 474 ? 20.328 0.992 -12.531 1 98.12 474 ALA B O 1
ATOM 7717 N N . HIS B 1 475 ? 18.203 1.329 -11.906 1 97.75 475 HIS B N 1
ATOM 7718 C CA . HIS B 1 475 ? 17.688 0.933 -13.203 1 97.75 475 HIS B CA 1
ATOM 7719 C C . HIS B 1 475 ? 16.328 1.577 -13.469 1 97.75 475 HIS B C 1
ATOM 7721 O O . HIS B 1 475 ? 15.617 1.952 -12.531 1 97.75 475 HIS B O 1
ATOM 7727 N N . PRO B 1 476 ? 15.977 1.785 -14.773 1 97.5 476 PRO B N 1
ATOM 7728 C CA . PRO B 1 476 ? 14.617 2.252 -15.07 1 97.5 476 PRO B CA 1
ATOM 7729 C C . PRO B 1 476 ? 13.555 1.199 -14.766 1 97.5 476 PRO B C 1
ATOM 7731 O O . PRO B 1 476 ? 13.789 0.004 -14.961 1 97.5 476 PRO B O 1
ATOM 7734 N N . ILE B 1 477 ? 12.438 1.608 -14.273 1 96.12 477 ILE B N 1
ATOM 7735 C CA . ILE B 1 477 ? 11.297 0.719 -14.109 1 96.12 477 ILE B CA 1
ATOM 7736 C C . ILE B 1 477 ? 10.547 0.597 -15.43 1 96.12 477 ILE B C 1
ATOM 7738 O O . ILE B 1 477 ? 9.984 1.578 -15.93 1 96.12 477 ILE B O 1
ATOM 7742 N N . ARG B 1 478 ? 10.469 -0.585 -15.93 1 90.69 478 ARG B N 1
ATOM 7743 C CA . ARG B 1 478 ? 9.828 -0.799 -17.219 1 90.69 478 ARG B CA 1
ATOM 7744 C C . ARG B 1 478 ? 8.359 -0.38 -17.188 1 90.69 478 ARG B C 1
ATOM 7746 O O . ARG B 1 478 ? 7.645 -0.703 -16.234 1 90.69 478 ARG B O 1
ATOM 7753 N N . GLY B 1 479 ? 7.992 0.385 -18.219 1 88.81 479 GLY B N 1
ATOM 7754 C CA . GLY B 1 479 ? 6.605 0.814 -18.328 1 88.81 479 GLY B CA 1
ATOM 7755 C C . GLY B 1 479 ? 6.312 2.088 -17.562 1 88.81 479 GLY B C 1
ATOM 7756 O O . GLY B 1 479 ? 5.156 2.502 -17.453 1 88.81 479 GLY B O 1
ATOM 7757 N N . SER B 1 480 ? 7.281 2.643 -16.953 1 92.31 480 SER B N 1
ATOM 7758 C CA . SER B 1 480 ? 7.117 3.896 -16.219 1 92.31 480 SER B CA 1
ATOM 7759 C C . SER B 1 480 ? 8.227 4.887 -16.562 1 92.31 480 SER B C 1
ATOM 7761 O O . SER B 1 480 ? 9.109 4.578 -17.359 1 92.31 480 SER B O 1
ATOM 7763 N N . THR B 1 481 ? 8.133 6.055 -16.047 1 93.56 481 THR B N 1
ATOM 7764 C CA . THR B 1 481 ? 9.172 7.066 -16.234 1 93.56 481 THR B CA 1
ATOM 7765 C C . THR B 1 481 ? 10.109 7.105 -15.031 1 93.56 481 THR B C 1
ATOM 7767 O O . THR B 1 481 ? 10.984 7.969 -14.945 1 93.56 481 THR B O 1
ATOM 7770 N N . ARG B 1 482 ? 10 6.168 -14.164 1 97.12 482 ARG B N 1
ATOM 7771 C CA . ARG B 1 482 ? 10.734 6.207 -12.898 1 97.12 482 ARG B CA 1
ATOM 7772 C C . ARG B 1 482 ? 12.016 5.387 -12.992 1 97.12 482 ARG B C 1
ATOM 7774 O O . ARG B 1 482 ? 12.117 4.465 -13.805 1 97.12 482 ARG B O 1
ATOM 7781 N N . TRP B 1 483 ? 12.977 5.816 -12.328 1 98.5 483 TRP B N 1
ATOM 7782 C CA . TRP B 1 483 ? 14.164 5.031 -12.031 1 98.5 483 TRP B CA 1
ATOM 7783 C C . TRP B 1 483 ? 14.141 4.527 -10.594 1 98.5 483 TRP B C 1
ATOM 7785 O O . TRP B 1 483 ? 13.664 5.223 -9.688 1 98.5 483 TRP B O 1
ATOM 7795 N N . ARG B 1 484 ? 14.664 3.344 -10.414 1 98.44 484 ARG B N 1
ATOM 7796 C CA . ARG B 1 484 ? 14.703 2.734 -9.086 1 98.44 484 ARG B CA 1
ATOM 7797 C C . ARG B 1 484 ? 16.141 2.49 -8.633 1 98.44 484 ARG B C 1
ATOM 7799 O O . ARG B 1 484 ? 16.953 1.984 -9.406 1 98.44 484 ARG B O 1
ATOM 7806 N N . LEU B 1 485 ? 16.469 2.959 -7.414 1 98.69 485 LEU B N 1
ATOM 7807 C CA . LEU B 1 485 ? 17.703 2.658 -6.719 1 98.69 485 LEU B CA 1
ATOM 7808 C C . LEU B 1 485 ? 17.484 1.654 -5.598 1 98.69 485 LEU B C 1
ATOM 7810 O O . LEU B 1 485 ? 16.609 1.862 -4.742 1 98.69 485 LEU B O 1
ATOM 7814 N N . VAL B 1 486 ? 18.219 0.54 -5.629 1 98.06 486 VAL B N 1
ATOM 7815 C CA . VAL B 1 486 ? 18.094 -0.495 -4.609 1 98.06 486 VAL B CA 1
ATOM 7816 C C . VAL B 1 486 ? 19.469 -0.779 -3.992 1 98.06 486 VAL B C 1
ATOM 7818 O O . VAL B 1 486 ? 20.469 -0.831 -4.699 1 98.06 486 VAL B O 1
ATOM 7821 N N . PHE B 1 487 ? 19.547 -0.934 -2.699 1 98.38 487 PHE B N 1
ATOM 7822 C CA . PHE B 1 487 ? 20.766 -1.364 -2.025 1 98.38 487 PHE B CA 1
ATOM 7823 C C . PHE B 1 487 ? 20.453 -1.932 -0.647 1 98.38 487 PHE B C 1
ATOM 7825 O O . PHE B 1 487 ? 19.375 -1.687 -0.1 1 98.38 487 PHE B O 1
ATOM 7832 N N . ASP B 1 488 ? 21.297 -2.721 -0.091 1 97.94 488 ASP B N 1
ATOM 7833 C CA . ASP B 1 488 ? 21.219 -3.221 1.278 1 97.94 488 ASP B CA 1
ATOM 7834 C C . ASP B 1 488 ? 22.188 -2.479 2.191 1 97.94 488 ASP B C 1
ATOM 7836 O O . ASP B 1 488 ? 23.266 -2.053 1.754 1 97.94 488 ASP B O 1
ATOM 7840 N N . VAL B 1 489 ? 21.766 -2.301 3.365 1 98.12 489 VAL B N 1
ATOM 7841 C CA . VAL B 1 489 ? 22.578 -1.66 4.391 1 98.12 489 VAL B CA 1
ATOM 7842 C C . VAL B 1 489 ? 22.906 -2.666 5.492 1 98.12 489 VAL B C 1
ATOM 7844 O O . VAL B 1 489 ? 22.016 -3.211 6.133 1 98.12 489 VAL B O 1
ATOM 7847 N N . LYS B 1 490 ? 24.156 -2.902 5.688 1 97.44 490 LYS B N 1
ATOM 7848 C CA . LYS B 1 490 ? 24.625 -3.783 6.754 1 97.44 490 LYS B CA 1
ATOM 7849 C C . LYS B 1 490 ? 25.328 -2.99 7.855 1 97.44 490 LYS B C 1
ATOM 7851 O O . LYS B 1 490 ? 26.25 -2.215 7.586 1 97.44 490 LYS B O 1
ATOM 7856 N N . SER B 1 491 ? 24.875 -3.135 9.008 1 95.31 491 SER B N 1
ATOM 7857 C CA . SER B 1 491 ? 25.453 -2.471 10.164 1 95.31 491 SER B CA 1
ATOM 7858 C C . SER B 1 491 ? 25.766 -3.469 11.281 1 95.31 491 SER B C 1
ATOM 7860 O O . SER B 1 491 ? 25.219 -4.574 11.297 1 95.31 491 SER B O 1
ATOM 7862 N N . PRO B 1 492 ? 26.703 -3.084 12.188 1 93.06 492 PRO B N 1
ATOM 7863 C CA . PRO B 1 492 ? 26.969 -3.973 13.328 1 93.06 492 PRO B CA 1
ATOM 7864 C C . PRO B 1 492 ? 25.734 -4.219 14.18 1 93.06 492 PRO B C 1
ATOM 7866 O O . PRO B 1 492 ? 24.844 -3.361 14.25 1 93.06 492 PRO B O 1
ATOM 7869 N N . PRO B 1 493 ? 25.703 -5.398 14.781 1 90 493 PRO B N 1
ATOM 7870 C CA . PRO B 1 493 ? 24.578 -5.668 15.68 1 90 493 PRO B CA 1
ATOM 7871 C C . PRO B 1 493 ? 24.422 -4.605 16.766 1 90 493 PRO B C 1
ATOM 7873 O O . PRO B 1 493 ? 25.422 -4.121 17.312 1 90 493 PRO B O 1
ATOM 7876 N N . GLY B 1 494 ? 23.25 -4.18 16.984 1 89.62 494 GLY B N 1
ATOM 7877 C CA . GLY B 1 494 ? 22.969 -3.234 18.047 1 89.62 494 GLY B CA 1
ATOM 7878 C C . GLY B 1 494 ? 23.047 -1.787 17.594 1 89.62 494 GLY B C 1
ATOM 7879 O O . GLY B 1 494 ? 22.828 -0.872 18.391 1 89.62 494 GLY B O 1
ATOM 7880 N N . THR B 1 495 ? 23.312 -1.595 16.344 1 92.56 495 THR B N 1
ATOM 7881 C CA . THR B 1 495 ? 23.375 -0.23 15.836 1 92.56 495 THR B CA 1
ATOM 7882 C C . THR B 1 495 ? 22.016 0.458 15.953 1 92.56 495 THR B C 1
ATOM 7884 O O . THR B 1 495 ? 21.016 -0.045 15.445 1 92.56 495 THR B O 1
ATOM 7887 N N . GLY B 1 496 ? 21.969 1.636 16.594 1 89.44 496 GLY B N 1
ATOM 7888 C CA . GLY B 1 496 ? 20.719 2.35 16.844 1 89.44 496 GLY B CA 1
ATOM 7889 C C . GLY B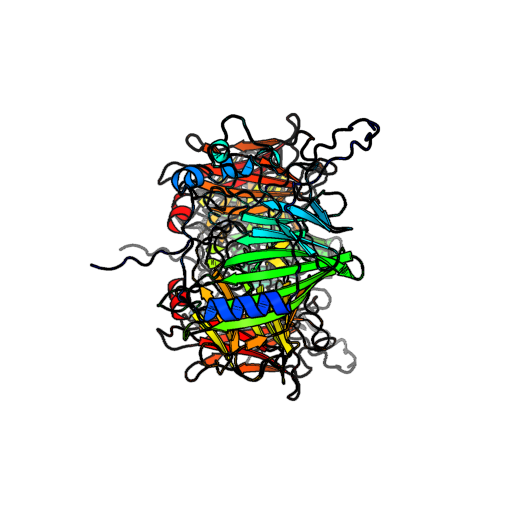 1 496 ? 20.234 3.123 15.633 1 89.44 496 GLY B C 1
ATOM 7890 O O . GLY B 1 496 ? 19.062 3.025 15.258 1 89.44 496 GLY B O 1
ATOM 7891 N N . THR B 1 497 ? 21.109 3.91 15.102 1 91.31 497 THR B N 1
ATOM 7892 C CA . THR B 1 497 ? 20.734 4.781 14 1 91.31 497 THR B CA 1
ATOM 7893 C C . THR B 1 497 ? 21.844 4.848 12.953 1 91.31 497 THR B C 1
ATOM 7895 O O . THR B 1 497 ? 23.016 4.871 13.297 1 91.31 497 THR B O 1
ATOM 7898 N N . VAL B 1 498 ? 21.484 4.758 11.711 1 94.12 498 VAL B N 1
ATOM 7899 C CA . VAL B 1 498 ? 22.375 4.973 10.57 1 94.12 498 VAL B CA 1
ATOM 7900 C C . VAL B 1 498 ? 21.812 6.094 9.695 1 94.12 498 VAL B C 1
ATOM 7902 O O . VAL B 1 498 ? 20.75 5.953 9.094 1 94.12 498 VAL B O 1
ATOM 7905 N N . ASP B 1 499 ? 22.562 7.184 9.617 1 94.19 499 ASP B N 1
ATOM 7906 C CA . ASP B 1 499 ? 22.156 8.266 8.719 1 94.19 499 ASP B CA 1
ATOM 7907 C C . ASP B 1 499 ? 22.656 8.008 7.297 1 94.19 499 ASP B C 1
ATOM 7909 O O . ASP B 1 499 ? 23.844 7.809 7.07 1 94.19 499 ASP B O 1
ATOM 7913 N N . LEU B 1 500 ? 21.734 8.047 6.363 1 97.12 500 LEU B N 1
ATOM 7914 C CA . LEU B 1 500 ? 22.078 7.734 4.98 1 97.12 500 LEU B CA 1
ATOM 7915 C C . LEU B 1 500 ? 21.766 8.914 4.062 1 97.12 500 LEU B C 1
ATOM 7917 O O . LEU B 1 500 ? 20.797 9.641 4.285 1 97.12 500 LEU B O 1
ATOM 7921 N N . LEU B 1 501 ? 22.578 9.141 3.107 1 98.06 501 LEU B N 1
ATOM 7922 C CA . LEU B 1 501 ? 22.312 9.961 1.934 1 98.06 501 LEU B CA 1
ATOM 7923 C C . LEU B 1 501 ? 22.359 9.125 0.662 1 98.06 501 LEU B C 1
ATOM 7925 O O . LEU B 1 501 ? 23.188 8.219 0.54 1 98.06 501 LEU B O 1
ATOM 7929 N N . ALA B 1 502 ? 21.438 9.398 -0.256 1 98.69 502 ALA B N 1
ATOM 7930 C CA . ALA B 1 502 ? 21.438 8.648 -1.51 1 98.69 502 ALA B CA 1
ATOM 7931 C C . ALA B 1 502 ? 20.906 9.5 -2.658 1 98.69 502 ALA B C 1
ATOM 7933 O O . ALA B 1 502 ? 20.094 10.406 -2.441 1 98.69 502 ALA B O 1
ATOM 7934 N N . GLY B 1 503 ? 21.359 9.266 -3.844 1 98.44 503 GLY B N 1
ATOM 7935 C CA . GLY B 1 503 ? 20.906 9.898 -5.074 1 98.44 503 GLY B CA 1
ATOM 7936 C C . GLY B 1 503 ? 21.469 9.242 -6.32 1 98.44 503 GLY B C 1
ATOM 7937 O O . GLY B 1 503 ? 22.094 8.18 -6.242 1 98.44 503 GLY B O 1
ATOM 7938 N N . LEU B 1 504 ? 21.109 9.812 -7.453 1 98.69 504 LEU B N 1
ATOM 7939 C CA . LEU B 1 504 ? 21.594 9.336 -8.75 1 98.69 504 LEU B CA 1
ATOM 7940 C C . LEU B 1 504 ? 22.484 10.375 -9.414 1 98.69 504 LEU B C 1
ATOM 7942 O O . LEU B 1 504 ? 22.234 11.57 -9.312 1 98.69 504 LEU B O 1
ATOM 7946 N N . SER B 1 505 ? 23.5 9.945 -10.047 1 98.06 505 SER B N 1
ATOM 7947 C CA . SER B 1 505 ? 24.391 10.828 -10.797 1 98.06 505 SER B CA 1
ATOM 7948 C C . SER B 1 505 ? 24.781 10.211 -12.133 1 98.06 505 SER B C 1
ATOM 7950 O O . SER B 1 505 ? 24.5 9.031 -12.383 1 98.06 505 SER B O 1
ATOM 7952 N N . ARG B 1 506 ? 25.25 10.969 -12.961 1 97.25 506 ARG B N 1
ATOM 7953 C CA . ARG B 1 506 ? 25.828 10.555 -14.242 1 97.25 506 ARG B CA 1
ATOM 7954 C C . ARG B 1 506 ? 27.047 11.406 -14.594 1 97.25 506 ARG B C 1
ATOM 7956 O O . ARG B 1 506 ? 26.938 12.625 -14.727 1 97.25 506 ARG B O 1
ATOM 7963 N N . GLY B 1 507 ? 28.234 10.75 -14.797 1 95.06 507 GLY B N 1
ATOM 7964 C CA . GLY B 1 507 ? 29.469 11.477 -15.117 1 95.06 507 GLY B CA 1
ATOM 7965 C C . GLY B 1 507 ? 29.828 12.516 -14.07 1 95.06 507 GLY B C 1
ATOM 7966 O O . GLY B 1 507 ? 30.281 13.609 -14.406 1 95.06 507 GLY B O 1
ATOM 7967 N N . GLY B 1 508 ? 29.484 12.312 -12.898 1 92.56 508 GLY B N 1
ATOM 7968 C CA . GLY B 1 508 ? 29.812 13.219 -11.812 1 92.56 508 GLY B CA 1
ATOM 7969 C C . GLY B 1 508 ? 28.781 14.297 -11.586 1 92.56 508 GLY B C 1
ATOM 7970 O O . GLY B 1 508 ? 28.859 15.055 -10.617 1 92.56 508 GLY B O 1
ATOM 7971 N N . ARG B 1 509 ? 27.859 14.336 -12.445 1 94.94 509 ARG B N 1
ATOM 7972 C CA . ARG B 1 509 ? 26.797 15.328 -12.305 1 94.94 509 ARG B CA 1
ATOM 7973 C C . ARG B 1 509 ? 25.547 14.711 -11.664 1 94.94 509 ARG B C 1
ATOM 7975 O O . ARG B 1 509 ? 25.125 13.617 -12.039 1 94.94 509 ARG B O 1
ATOM 7982 N N . ALA B 1 510 ? 24.984 15.5 -10.781 1 96.38 510 ALA B N 1
ATOM 7983 C CA . ALA B 1 510 ? 23.797 15.008 -10.086 1 96.38 510 ALA B CA 1
ATOM 7984 C C . ALA B 1 510 ? 22.609 14.922 -11.039 1 96.38 510 ALA B C 1
ATOM 7986 O O . ALA B 1 510 ? 22.359 15.852 -11.812 1 96.38 510 ALA B O 1
ATOM 7987 N N . LEU B 1 511 ? 21.891 13.789 -10.992 1 97.5 511 LEU B N 1
ATOM 7988 C CA . LEU B 1 511 ? 20.672 13.602 -11.758 1 97.5 511 LEU B CA 1
ATOM 7989 C C . LEU B 1 511 ? 19.438 13.773 -10.875 1 97.5 511 LEU B C 1
ATOM 7991 O O . LEU B 1 511 ? 18.328 13.945 -11.375 1 97.5 511 LEU B O 1
ATOM 7995 N N . SER B 1 512 ? 19.656 13.719 -9.562 1 97.75 512 SER B N 1
ATOM 7996 C CA . SER B 1 512 ? 18.516 13.805 -8.656 1 97.75 512 SER B CA 1
ATOM 7997 C C . SER B 1 512 ? 18.844 14.664 -7.438 1 97.75 512 SER B C 1
ATOM 7999 O O . SER B 1 512 ? 20 15 -7.203 1 97.75 512 SER B O 1
ATOM 8001 N N . GLU B 1 513 ? 17.75 15.039 -6.727 1 97.38 513 GLU B N 1
ATOM 8002 C CA . GLU B 1 513 ? 17.938 15.531 -5.367 1 97.38 513 GLU B CA 1
ATOM 8003 C C . GLU B 1 513 ? 18.531 14.453 -4.469 1 97.38 513 GLU B C 1
ATOM 8005 O O . GLU B 1 513 ? 18.609 13.289 -4.855 1 97.38 513 GLU B O 1
ATOM 8010 N N . THR B 1 514 ? 19.031 14.875 -3.318 1 97.81 514 THR B N 1
ATOM 8011 C CA . THR B 1 514 ? 19.641 13.953 -2.365 1 97.81 514 THR B CA 1
ATOM 8012 C C . THR B 1 514 ? 18.609 13.461 -1.353 1 97.81 514 THR B C 1
ATOM 8014 O O . THR B 1 514 ? 17.984 14.266 -0.658 1 97.81 514 THR B O 1
ATOM 8017 N N . TRP B 1 515 ? 18.391 12.172 -1.344 1 98.38 515 TRP B N 1
ATOM 8018 C CA . TRP B 1 515 ? 17.578 11.531 -0.321 1 98.38 515 TRP B CA 1
ATOM 8019 C C . TRP B 1 515 ? 18.344 11.398 0.989 1 98.38 515 TRP B C 1
ATOM 8021 O O . TRP B 1 515 ? 19.5 10.969 0.995 1 98.38 515 TRP B O 1
ATOM 8031 N N . ALA B 1 516 ? 17.75 11.844 2.08 1 97.88 516 ALA B N 1
ATOM 8032 C CA . ALA B 1 516 ? 18.328 11.688 3.416 1 97.88 516 ALA B CA 1
ATOM 8033 C C . ALA B 1 516 ? 17.344 10.969 4.344 1 97.88 516 ALA B C 1
ATOM 8035 O O . ALA B 1 516 ? 16.156 11.289 4.371 1 97.88 516 ALA B O 1
ATOM 8036 N N . ALA B 1 517 ? 17.844 9.992 5.047 1 95.69 517 ALA B N 1
ATOM 8037 C CA . ALA B 1 517 ? 16.969 9.312 5.996 1 95.69 517 ALA B CA 1
ATOM 8038 C C . ALA B 1 517 ? 17.781 8.578 7.059 1 95.69 517 ALA B C 1
ATOM 8040 O O . ALA B 1 517 ? 18.859 8.07 6.773 1 95.69 517 ALA B O 1
ATOM 8041 N N . PRO B 1 518 ? 17.25 8.594 8.258 1 92.62 518 PRO B N 1
ATOM 8042 C CA . PRO B 1 518 ? 17.812 7.672 9.258 1 92.62 518 PRO B CA 1
ATOM 8043 C C . PRO B 1 518 ? 17.234 6.266 9.148 1 92.62 518 PRO B C 1
ATOM 8045 O O . PRO B 1 518 ? 16.047 6.105 8.852 1 92.62 518 PRO B O 1
ATOM 8048 N N . LEU B 1 519 ? 18.078 5.281 9.266 1 92.69 519 LEU B N 1
ATOM 8049 C CA . LEU B 1 519 ? 17.656 3.902 9.469 1 92.69 519 LEU B CA 1
ATOM 8050 C C . LEU B 1 519 ? 17.859 3.484 10.922 1 92.69 519 LEU B C 1
ATOM 8052 O O . LEU B 1 519 ? 18.844 3.877 11.555 1 92.69 519 LEU B O 1
ATOM 8056 N N . HIS B 1 520 ? 16.969 2.748 11.43 1 90.38 520 HIS B N 1
ATOM 8057 C CA . HIS B 1 520 ? 17.078 2.252 12.797 1 90.38 520 HIS B CA 1
ATOM 8058 C C . HIS B 1 520 ? 17.219 0.732 12.82 1 90.38 520 HIS B C 1
ATOM 8060 O O . HIS B 1 520 ? 16.266 0.025 13.156 1 90.38 520 HIS B O 1
ATOM 8066 N N . PRO B 1 521 ? 18.422 0.238 12.539 1 92.12 521 PRO B N 1
ATOM 8067 C CA . PRO B 1 521 ? 18.625 -1.199 12.352 1 92.12 521 PRO B CA 1
ATOM 8068 C C . PRO B 1 521 ? 18.172 -2.023 13.555 1 92.12 521 PRO B C 1
ATOM 8070 O O . PRO B 1 521 ? 17.531 -3.062 13.391 1 92.12 521 PRO B O 1
ATOM 8073 N N . ASP B 1 522 ? 18.484 -1.59 14.766 1 91.31 522 ASP B N 1
ATOM 8074 C CA . ASP B 1 522 ? 18.109 -2.354 15.953 1 91.31 522 ASP B CA 1
ATOM 8075 C C . ASP B 1 522 ? 16.594 -2.508 16.047 1 91.31 522 ASP B C 1
ATOM 8077 O O . ASP B 1 522 ? 16.094 -3.582 16.391 1 91.31 522 ASP B O 1
ATOM 8081 N N . ARG B 1 523 ? 15.93 -1.504 15.781 1 87.69 523 ARG B N 1
ATOM 8082 C CA . ARG B 1 523 ? 14.469 -1.534 15.828 1 87.69 523 ARG B CA 1
ATOM 8083 C C . ARG B 1 523 ? 13.906 -2.447 14.742 1 87.69 523 ARG B C 1
ATOM 8085 O O . ARG B 1 523 ? 12.977 -3.219 15 1 87.69 523 ARG B O 1
ATOM 8092 N N . ILE B 1 524 ? 14.453 -2.363 13.578 1 88.06 524 ILE B N 1
ATOM 8093 C CA . ILE B 1 524 ? 13.984 -3.164 12.445 1 88.06 524 ILE B CA 1
ATOM 8094 C C . ILE B 1 524 ? 14.258 -4.641 12.719 1 88.06 524 ILE B C 1
ATOM 8096 O O . ILE B 1 524 ? 13.43 -5.5 12.398 1 88.06 524 ILE B O 1
ATOM 8100 N N . GLU B 1 525 ? 15.375 -4.902 13.336 1 87.25 525 GLU B N 1
ATOM 8101 C CA . GLU B 1 525 ? 15.711 -6.277 13.688 1 87.25 525 GLU B CA 1
ATOM 8102 C C . GLU B 1 525 ? 14.711 -6.84 14.695 1 87.25 525 GLU B C 1
ATOM 8104 O O . GLU B 1 525 ? 14.312 -8 14.602 1 87.25 525 GLU B O 1
ATOM 8109 N N . LYS B 1 526 ? 14.32 -6.062 15.625 1 84.5 526 LYS B N 1
ATOM 8110 C CA . LYS B 1 526 ? 13.367 -6.504 16.625 1 84.5 526 LYS B CA 1
ATOM 8111 C C . LYS B 1 526 ? 12 -6.789 16.016 1 84.5 526 LYS B C 1
ATOM 8113 O O . LYS B 1 526 ? 11.273 -7.676 16.469 1 84.5 526 LYS B O 1
ATOM 8118 N N . LEU B 1 527 ? 11.664 -6.07 15.047 1 82.69 527 LEU B N 1
ATOM 8119 C CA . LEU B 1 527 ? 10.398 -6.289 14.359 1 82.69 527 LEU B CA 1
ATOM 8120 C C . LEU B 1 527 ? 10.43 -7.594 13.57 1 82.69 527 LEU B C 1
ATOM 8122 O O . LEU B 1 527 ? 9.398 -8.273 13.445 1 82.69 527 LEU B O 1
ATOM 8126 N N . ARG B 1 528 ? 11.586 -7.898 13.039 1 79.75 528 ARG B N 1
ATOM 8127 C CA . ARG B 1 528 ? 11.727 -9.125 12.266 1 79.75 528 ARG B CA 1
ATOM 8128 C C . ARG B 1 528 ? 11.586 -10.359 13.148 1 79.75 528 ARG B C 1
ATOM 8130 O O . ARG B 1 528 ? 11.016 -11.367 12.734 1 79.75 528 ARG B O 1
#

Nearest PDB structures (foldseek):
  8x18-assembly1_A  TM=9.375E-01  e=9.586E-53  Xanthomonas campestris pv. campestris str. ATCC 33913
  8x18-assembly1_B  TM=9.397E-01  e=6.646E-52  Xanthomonas campestris pv. campestris str. ATCC 33913
  8iox-assembly5_I  TM=9.469E-01  e=1.893E-48  Escherichia coli
  1txk-assembly1_A  TM=9.128E-01  e=2.215E-49  Escherichia coli
  8ip1-assembly1_A  TM=9.337E-01  e=1.995E-48  Escherichia coli